Protein AF-0000000084433480 (afdb_homodimer)

Nearest PDB structures (foldseek):
  8oox-assembly1_B  TM=9.720E-01  e=2.568E-57  Methermicoccus shengliensis DSM 18856
  8ooz-assembly1_B  TM=9.703E-01  e=1.582E-57  Methermicoccus shengliensis DSM 18856
  7tdp-assembly1_C  TM=9.648E-01  e=6.073E-57  Paenibacillus polymyxa
  8ooz-assembly1_K  TM=9.660E-01  e=8.851E-57  Methermicoccus shengliensis DSM 18856
  8ooz-assembly1_C  TM=9.699E-01  e=1.600E-56  Methermicoccus shengliensis DSM 18856

Organism: NCBI:txid230361

Foldseek 3Di:
DPPVVVLLVVQLVVCVVQVAFWEWEWAAALLQAIDIDIDGDPHSNVVVVCQVPFDWFFQCVGALQDDPVQTIKGWHFDSVAWFWQPLDDRRNTYIYTYTFIGGPVGHGRLRGLLVLLVVLQVVCVVVQKFKKKWKKWKKFKWDADPVRDIDGPAQDAWQDDPPRPVCVVLVVQLVVSLVNRVFAWDDKTAYGGGRMIIITTDMDGLSVVLVSLNVSVVSSQSSSVVVVIGMDLQQDPDAPAAGIFIKMWMFMDGPRWTQQAAPVDPLRGHLLVQLLLLLCLVLVLQLLCQQQPAQRLLSNLDFDHQAAWWSFEAAQESNHQKYFDSDHTPRTTIIGTSGGSSGNSSLSSLLSSQSSVVSNVVVRGRPDHDPDHCSPDDPVVCVVVVIDTHDNGSVSRLVSNVVDVSSDPSSPDSSNVSSSVVSVVNVVVPVVDDDVVNCVVPVVD/DPPLVVLLVVQLVVCVVQVAFWEWEWAAALQQAIDIDIDGDPHSNVVVVCQVPFDWFFQCVGALQDDPVQTIKGWHFDSVQWFWQPLDDRRNTYIYTYTFIGGPVGHGRLRGLLVLLVVLQVVCVVVQKFKKKWKKWKKFKWDADPVRDIDGPFQDAWQDDPPRPVCVVLVVQLVVSLVSRVFAWDDKTAYGGGRMIIITTDMDGLSVVLVSLNVSVVSSQSSSVVVVIGMDLQQDPDAPAAGIFIKMWMFMDGPRWTQQAAPPDPLRGHLLVQLLLLLCLVLVLQLLCQQQPAQSLLSNLDFDHQAAWWSFEAAQESNHQKYFDSDHTPRTTIIGTSGGSSGNSSLSSLLSSQSSVVSNVVVRGRPDHDPDHCSPDDPVVCVVVVIDTHDNGSVSRLVSNVVDVSSDPSSPDSSNVSSSVVSVVNVVVPVVDDDVVNCVVPVVD

Solvent-accessible surface area (backbone atoms only — not comparable to full-atom values): 44640 Å² total; per-residue (Å²): 127,56,72,65,52,52,52,49,50,52,50,32,49,51,34,54,74,53,45,44,37,35,40,30,45,28,40,59,32,66,55,41,49,80,42,73,48,77,43,76,49,91,48,55,71,51,54,57,54,42,47,73,68,29,43,80,45,65,29,48,78,35,61,60,44,29,54,77,89,60,22,68,29,26,40,30,44,37,80,90,46,63,44,65,52,77,91,49,68,75,82,64,19,43,31,34,25,44,36,48,45,21,35,83,88,70,40,79,31,72,39,29,37,65,50,32,24,50,51,47,50,50,58,38,39,75,75,49,37,44,55,34,31,32,57,41,47,22,30,34,37,29,38,65,47,97,87,64,48,77,40,55,64,32,80,24,40,60,71,48,56,79,76,53,28,67,51,56,65,55,50,49,52,38,51,53,56,38,41,72,65,68,47,54,71,72,49,73,48,48,30,72,25,52,23,25,33,36,59,34,45,65,61,39,51,42,68,64,35,30,54,43,51,48,49,46,53,52,49,44,34,52,52,34,38,76,72,75,36,42,46,23,24,36,21,33,85,50,65,97,52,50,45,27,35,18,33,35,31,35,40,45,27,43,91,90,33,41,52,35,35,25,86,87,39,96,84,30,52,20,70,55,36,42,10,23,49,14,14,42,56,70,42,38,42,29,46,36,35,44,24,31,56,41,71,47,33,29,41,27,39,35,86,93,45,80,34,30,41,33,58,43,35,14,62,85,18,74,44,25,25,28,28,33,58,86,50,62,56,85,59,29,39,42,30,39,42,62,22,23,48,59,25,17,47,32,51,33,52,20,33,52,51,48,31,18,49,48,6,44,76,66,59,30,74,59,73,76,70,45,72,63,68,54,83,78,48,51,72,67,54,37,50,75,71,70,44,49,66,47,54,68,37,48,67,53,7,49,55,36,30,73,73,31,64,69,56,38,57,42,42,28,72,59,34,36,53,38,51,52,53,50,50,52,51,51,47,53,63,54,62,49,54,64,53,68,70,52,49,73,69,33,46,83,68,127,55,73,64,54,52,51,48,51,52,50,32,49,50,33,55,74,53,46,46,37,35,40,29,46,29,40,60,32,65,55,41,50,80,43,74,48,78,41,76,49,91,50,54,70,50,54,55,53,42,48,73,69,30,44,79,44,64,29,50,78,35,61,62,44,30,55,76,88,60,22,68,28,25,39,32,45,37,80,91,48,61,44,62,52,76,92,49,68,76,81,63,20,44,30,36,24,45,37,47,46,21,34,80,89,70,40,77,31,71,40,28,39,64,51,30,23,52,51,48,49,50,58,38,42,75,74,47,39,44,54,33,30,34,56,41,47,22,31,33,38,30,37,67,50,98,87,65,48,76,40,56,63,33,80,26,39,59,70,48,56,78,77,54,28,67,51,56,65,54,49,48,51,39,51,52,56,39,41,71,66,67,50,54,71,74,47,73,48,46,31,70,25,53,22,25,33,35,58,32,44,64,61,38,51,42,66,63,35,29,55,44,52,50,49,47,52,52,48,44,33,52,52,34,40,76,72,74,37,41,44,24,24,34,23,33,84,51,67,94,53,49,46,26,34,19,33,33,30,34,39,46,26,43,91,90,33,42,52,33,35,25,85,86,39,96,84,31,53,20,70,55,37,42,10,22,48,14,14,42,54,72,43,38,42,28,45,35,34,46,23,30,56,40,71,46,33,28,43,26,38,36,87,91,44,80,35,30,41,33,57,43,37,14,63,84,18,76,45,26,25,29,29,33,59,86,50,61,56,83,60,29,39,43,29,39,43,62,23,24,48,58,24,17,49,31,52,33,53,21,35,52,50,48,31,18,47,48,6,45,76,65,60,29,74,59,72,76,70,44,72,65,68,53,84,78,47,51,72,68,54,37,48,72,71,69,44,49,66,49,55,69,36,48,67,52,7,49,55,36,30,74,73,31,65,67,55,39,58,42,43,27,72,60,32,35,52,38,51,51,52,50,49,52,50,51,48,54,63,56,61,50,55,64,52,68,69,53,48,74,70,33,47,83,70

Radius of gyration: 32.92 Å; Cα contacts (8 Å, |Δi|>4): 1912; chains: 2; bounding box: 62×101×75 Å

Secondary structure (DSSP, 8-state):
--HHHHHHHHHHHHHHHTT--EEEEEEE-TTS-EEEEEEE-SSTTHHHHHHHH-EEEEGGGSTTT--GGG-EEEEEE-GGG-EE-TTS-SSS-EEEEEEEEEETTSPBPTT-HHHHHHHHHHHHHHTTEEEEEEEEEEEEEEEE-TTS-EEES----TTPPTTT-TTHHHHHHHHHHHHHTT--EEEEEE-SSTTEEEEEE--EEHHHHHHHHHHHHHHHHHHHHHTT-EEE--S-SSTTS----EEEEEEEEETTEETTB-TTSTT-B-HHHHHHHHHHHHTHHHHHHHHS-STTHHHHSSTTTT---EEEEESS-TTEEEE--S--GGG--EEE----TTS-HHHHHHHHHHHHHHHHHTT----S---S-GGGS-HHHHHHTTPPBPPSSHHHHHHHHHT-HHHHHHH-HHHHHHHHHHHHHHHHHHHT---HHHHHHHTT-/--HHHHHHHHHHHHHHHTT--EEEEEEE-TTS-EEEEEEE-SSTTHHHHHHHH-EEEEGGGSTTT--GGG-EEEEEE-GGG-EE-TTS-SSS-EEEEEEEEEETTSPBPTT-HHHHHHHHHHHHHHTTEEEEEEEEEEEEEEEE-TTS-EEES----TTPPTTT-TTHHHHHHHHHHHHHTT--EEEEEE-SSTTEEEEEE--EEHHHHHHHHHHHHHHHHHHHHHTT-EEE--S-SSTTS----EEEEEEEEETTEETTB-TTSTT-B-HHHHHHHHHHHHTHHHHHHHHS-STTHHHHSSTTTT---EEEEESS-TTEEEE--S--GGG--EEE----TTS-HHHHHHHHHHHHHHHHHTT----S---S-GGGS-HHHHHHTTPPBPPSSHHHHHHHHHT-HHHHHHH-HHHHHHHHHHHHHHHHHHHT---HHHHHHHTT-

InterPro domains:
  IPR004809 Glutamine synthetase type I [TIGR00653] (10-443)
  IPR008146 Glutamine synthetase, catalytic domain [PF00120] (111-442)
  IPR008146 Glutamine synthetase, catalytic domain [PS51987] (113-445)
  IPR008146 Glutamine synthetase, catalytic domain [SM01230] (110-356)
  IPR008147 Glutamine synthetase, N-terminal domain [PF03951] (19-103)
  IPR008147 Glutamine synthetase, N-terminal domain [PS51986] (18-106)
  IPR014746 Glutamine synthetase/guanido kinase, catalytic domain [SSF55931] (110-444)
  IPR027303 Glutamine synthetase, glycine-rich site [PS00181] (236-251)
  IPR036651 Glutamine synthetase, N-terminal domain superfamily [G3DSA:3.10.20.70] (6-112)
  IPR036651 Glutamine synthetase, N-terminal domain superfamily [SSF54368] (9-109)

pLDDT: mean 90.29, std 10.06, range [45.28, 98.94]

Structure (mmCIF, N/CA/C/O backbone):
data_AF-0000000084433480-model_v1
#
loop_
_entity.id
_entity.type
_entity.pdbx_description
1 polymer 'Glutamate--ammonia ligase'
#
loop_
_atom_site.group_PDB
_atom_site.id
_atom_site.type_symbol
_atom_site.label_atom_id
_atom_site.label_alt_id
_atom_site.label_comp_id
_atom_site.label_asym_id
_atom_site.label_entity_id
_atom_site.label_seq_id
_atom_site.pdbx_PDB_ins_code
_atom_site.Cartn_x
_atom_site.Cartn_y
_atom_site.Cartn_z
_atom_site.occupancy
_atom_site.B_iso_or_equiv
_atom_site.auth_seq_id
_atom_site.auth_comp_id
_atom_site.auth_asym_id
_atom_site.auth_atom_id
_atom_site.pdbx_PDB_model_num
ATOM 1 N N . MET A 1 1 ? -10.078 48.562 33.094 1 64.81 1 MET A N 1
ATOM 2 C CA . MET A 1 1 ? -10.656 47.656 32.094 1 64.81 1 MET A CA 1
ATOM 3 C C . MET A 1 1 ? -9.672 46.562 31.703 1 64.81 1 MET A C 1
ATOM 5 O O . MET A 1 1 ? -8.516 46.844 31.406 1 64.81 1 MET A O 1
ATOM 9 N N . SER A 1 2 ? -10.133 45.344 31.875 1 76.94 2 SER A N 1
ATOM 10 C CA . SER A 1 2 ? -9.266 44.219 31.547 1 76.94 2 SER A CA 1
ATOM 11 C C . SER A 1 2 ? -8.891 44.219 30.078 1 76.94 2 SER A C 1
ATOM 13 O O . SER A 1 2 ? -9.57 44.844 29.25 1 76.94 2 SER A O 1
ATOM 15 N N . GLU A 1 3 ? -7.715 43.844 29.688 1 76.69 3 GLU A N 1
ATOM 16 C CA . GLU A 1 3 ? -7.273 43.719 28.312 1 76.69 3 GLU A CA 1
ATOM 17 C C . GLU A 1 3 ? -8.352 43.062 27.438 1 76.69 3 GLU A C 1
ATOM 19 O O . GLU A 1 3 ? -8.562 43.469 26.297 1 76.69 3 GLU A O 1
ATOM 24 N N . LYS A 1 4 ? -9 42.156 28.062 1 80.75 4 LYS A N 1
ATOM 25 C CA . LYS A 1 4 ? -10.086 41.5 27.344 1 80.75 4 LYS A CA 1
ATOM 26 C C . LYS A 1 4 ? -11.211 42.5 27.031 1 80.75 4 LYS A C 1
ATOM 28 O O . LYS A 1 4 ? -11.75 42.5 25.922 1 80.75 4 LYS A O 1
ATOM 33 N N . ASP A 1 5 ? -11.555 43.219 27.938 1 83.12 5 ASP A N 1
ATOM 34 C CA . ASP A 1 5 ? -12.648 44.188 27.766 1 83.12 5 ASP A CA 1
ATOM 35 C C . ASP A 1 5 ? -12.312 45.219 26.703 1 83.12 5 ASP A C 1
ATOM 37 O O . ASP A 1 5 ? -13.172 45.625 25.906 1 83.12 5 ASP A O 1
ATOM 41 N N . SER A 1 6 ? -11.117 45.625 26.812 1 86.19 6 SER A N 1
ATOM 42 C CA . SER A 1 6 ? -10.672 46.625 25.828 1 86.19 6 SER A CA 1
ATOM 43 C C . SER A 1 6 ? -10.734 46.031 24.406 1 86.19 6 SER A C 1
ATOM 45 O O . SER A 1 6 ? -11.172 46.719 23.484 1 86.19 6 SER A O 1
ATOM 47 N N . LYS A 1 7 ? -10.258 44.812 24.281 1 91.62 7 LYS A N 1
ATOM 48 C CA . LYS A 1 7 ? -10.305 44.188 22.969 1 91.62 7 LYS A CA 1
ATOM 49 C C . LYS A 1 7 ? -11.742 43.969 22.5 1 91.62 7 LYS A C 1
ATOM 51 O O . LYS A 1 7 ? -12.047 44.156 21.328 1 91.62 7 LYS A O 1
ATOM 56 N N . LEU A 1 8 ? -12.523 43.625 23.406 1 91.69 8 LEU A N 1
ATOM 57 C CA . LEU A 1 8 ? -13.938 43.438 23.078 1 91.69 8 LEU A CA 1
ATOM 58 C C . LEU A 1 8 ? -14.562 44.75 22.609 1 91.69 8 LEU A C 1
ATOM 60 O O . LEU A 1 8 ? -15.367 44.75 21.672 1 91.69 8 LEU A O 1
ATOM 64 N N . ASP A 1 9 ? -14.242 45.781 23.219 1 91.44 9 ASP A N 1
ATOM 65 C CA . ASP A 1 9 ? -14.742 47.094 22.828 1 91.44 9 ASP A CA 1
ATOM 66 C C . ASP A 1 9 ? -14.312 47.438 21.406 1 91.44 9 ASP A C 1
ATOM 68 O O . ASP A 1 9 ? -15.094 48 20.641 1 91.44 9 ASP A O 1
ATOM 72 N N . GLN A 1 10 ? -13.102 47.188 21.203 1 91.75 10 GLN A N 1
ATOM 73 C CA . GLN A 1 10 ? -12.586 47.438 19.859 1 91.75 10 GLN A CA 1
ATOM 74 C C . GLN A 1 10 ? -13.336 46.594 18.828 1 91.75 10 GLN A C 1
ATOM 76 O O . GLN A 1 10 ? -13.602 47.062 17.719 1 91.75 10 GLN A O 1
ATOM 81 N N . ILE A 1 11 ? -13.57 45.344 19.141 1 92.88 11 ILE A N 1
ATOM 82 C CA . ILE A 1 11 ? -14.281 44.438 18.25 1 92.88 11 ILE A CA 1
ATOM 83 C C . ILE A 1 11 ? -15.688 44.969 17.984 1 92.88 11 ILE A C 1
ATOM 85 O O . ILE A 1 11 ? -16.141 45 16.844 1 92.88 11 ILE A O 1
ATOM 89 N N . ILE A 1 12 ? -16.312 45.438 19 1 92.5 12 ILE A N 1
ATOM 90 C CA . ILE A 1 12 ? -17.672 45.969 18.875 1 92.5 12 ILE A CA 1
ATOM 91 C C . ILE A 1 12 ? -17.656 47.188 17.969 1 92.5 12 ILE A C 1
ATOM 93 O O . ILE A 1 12 ? -18.531 47.344 17.109 1 92.5 12 ILE A O 1
ATOM 97 N N . LYS A 1 13 ? -16.719 48 18.125 1 92.12 13 LYS A N 1
ATOM 98 C CA . LYS A 1 13 ? -16.594 49.188 17.281 1 92.12 13 LYS A CA 1
ATOM 99 C C . LYS A 1 13 ? -16.406 48.781 15.82 1 92.12 13 LYS A C 1
ATOM 101 O O . LYS A 1 13 ? -17 49.406 14.93 1 92.12 13 LYS A O 1
ATOM 106 N N . THR A 1 14 ? -15.539 47.875 15.641 1 89.5 14 THR A N 1
ATOM 107 C CA . THR A 1 14 ? -15.297 47.406 14.281 1 89.5 14 THR A CA 1
ATOM 108 C C . THR A 1 14 ? -16.578 46.844 13.656 1 89.5 14 THR A C 1
ATOM 110 O O . THR A 1 14 ? -16.844 47.094 12.477 1 89.5 14 THR A O 1
ATOM 113 N N . ILE A 1 15 ? -17.312 46.094 14.414 1 89.69 15 ILE A N 1
ATOM 114 C CA . ILE A 1 15 ? -18.562 45.531 13.945 1 89.69 15 ILE A CA 1
ATOM 115 C C . ILE A 1 15 ? -19.531 46.625 13.555 1 89.69 15 ILE A C 1
ATOM 117 O O . ILE A 1 15 ? -20.188 46.562 12.523 1 89.69 15 ILE A O 1
ATOM 121 N N . GLU A 1 16 ? -19.531 47.656 14.312 1 88.88 16 GLU A N 1
ATOM 122 C CA . GLU A 1 16 ? -20.422 48.781 14.055 1 88.88 16 GLU A CA 1
ATOM 123 C C . GLU A 1 16 ? -19.984 49.562 12.812 1 88.88 16 GLU A C 1
ATOM 125 O O . GLU A 1 16 ? -20.797 49.875 11.961 1 88.88 16 GLU A O 1
ATOM 130 N N . GLU A 1 17 ? -18.797 49.781 12.781 1 86.62 17 GLU A N 1
ATOM 131 C CA . GLU A 1 17 ? -18.234 50.594 11.695 1 86.62 17 GLU A CA 1
ATOM 132 C C . GLU A 1 17 ? -18.406 49.875 10.352 1 86.62 17 GLU A C 1
ATOM 134 O O . GLU A 1 17 ? -18.594 50.531 9.32 1 86.62 17 GLU A O 1
ATOM 139 N N . ASN A 1 18 ? -18.359 48.594 10.336 1 84.44 18 ASN A N 1
ATOM 140 C CA . ASN A 1 18 ? -18.422 47.875 9.086 1 84.44 18 ASN A CA 1
ATOM 141 C C . ASN A 1 18 ? -19.812 47.281 8.852 1 84.44 18 ASN A C 1
ATOM 143 O O . ASN A 1 18 ? -20.031 46.562 7.883 1 84.44 18 ASN A O 1
ATOM 147 N N . ASP A 1 19 ? -20.688 47.562 9.719 1 83.94 19 ASP A N 1
ATOM 148 C CA . ASP A 1 19 ? -22.078 47.094 9.609 1 83.94 19 ASP A CA 1
ATOM 149 C C . ASP A 1 19 ? -22.141 45.594 9.43 1 83.94 19 ASP A C 1
ATOM 151 O O . ASP A 1 19 ? -22.75 45.094 8.477 1 83.94 19 ASP A O 1
ATOM 155 N N . ILE A 1 20 ? -21.438 44.906 10.305 1 86.44 20 ILE A N 1
ATOM 156 C CA . ILE A 1 20 ? -21.375 43.469 10.227 1 86.44 20 ILE A CA 1
ATOM 157 C C . ILE A 1 20 ? -22.703 42.875 10.695 1 86.44 20 ILE A C 1
ATOM 159 O O . ILE A 1 20 ? -23.188 43.188 11.789 1 86.44 20 ILE A O 1
ATOM 163 N N . LYS A 1 21 ? -23.234 42 9.938 1 83.56 21 LYS A N 1
ATOM 164 C CA . LYS A 1 21 ? -24.516 41.406 10.266 1 83.56 21 LYS A CA 1
ATOM 165 C C . LYS A 1 21 ? -24.344 39.938 10.734 1 83.56 21 LYS A C 1
ATOM 167 O O . LYS A 1 21 ? -25.172 39.438 11.492 1 83.56 21 LYS A O 1
ATOM 172 N N . PHE A 1 22 ? -23.312 39.344 10.242 1 85.62 22 PHE A N 1
ATOM 173 C CA . PHE A 1 22 ? -23.125 37.938 10.555 1 85.62 22 PHE A CA 1
ATOM 174 C C . PHE A 1 22 ? -21.75 37.688 11.18 1 85.62 22 PHE A C 1
ATOM 176 O O . PHE A 1 22 ? -20.75 38.25 10.711 1 85.62 22 PHE A O 1
ATOM 183 N N . LEU A 1 23 ? -21.797 36.906 12.219 1 88.06 23 LEU A N 1
ATOM 184 C CA . LEU A 1 23 ? -20.562 36.469 12.867 1 88.06 23 LEU A CA 1
ATOM 185 C C . LEU A 1 23 ? -20.344 34.969 12.672 1 88.06 23 LEU A C 1
ATOM 187 O O . LEU A 1 23 ? -21.188 34.188 13.078 1 88.06 23 LEU A O 1
ATOM 191 N N . LYS A 1 24 ? -19.281 34.688 12 1 88.94 24 LYS A N 1
ATOM 192 C CA . LYS A 1 24 ? -18.969 33.281 11.766 1 88.94 24 LYS A CA 1
ATOM 193 C C . LYS A 1 24 ? -18.094 32.719 12.883 1 88.94 24 LYS A C 1
ATOM 195 O O . LYS A 1 24 ? -17.047 33.312 13.211 1 88.94 24 LYS A O 1
ATOM 200 N N . LEU A 1 25 ? -18.531 31.672 13.492 1 91.19 25 LEU A N 1
ATOM 201 C CA . LEU A 1 25 ? -17.734 30.906 14.438 1 91.19 25 LEU A CA 1
ATOM 202 C C . LEU A 1 25 ? -17.109 29.688 13.758 1 91.19 25 LEU A C 1
ATOM 204 O O . LEU A 1 25 ? -17.828 28.75 13.375 1 91.19 25 LEU A O 1
ATOM 208 N N . GLU A 1 26 ? -15.812 29.75 13.672 1 92.81 26 GLU A N 1
ATOM 209 C CA . GLU A 1 26 ? -15.133 28.734 12.875 1 92.81 26 GLU A CA 1
ATOM 210 C C . GLU A 1 26 ? -14.461 27.703 13.758 1 92.81 26 GLU A C 1
ATOM 212 O O . GLU A 1 26 ? -13.859 28.031 14.781 1 92.81 26 GLU A O 1
ATOM 217 N N . LEU A 1 27 ? -14.656 26.484 13.406 1 90.25 27 LEU A N 1
ATOM 218 C CA . LEU A 1 27 ? -14.039 25.297 14.008 1 90.25 27 LEU A CA 1
ATOM 219 C C . LEU A 1 27 ? -13.266 24.5 12.969 1 90.25 27 LEU A C 1
ATOM 221 O O . LEU A 1 27 ? -13.352 24.781 11.773 1 90.25 27 LEU A O 1
ATOM 225 N N . ARG A 1 28 ? -12.477 23.594 13.523 1 90.62 28 ARG A N 1
ATOM 226 C CA . ARG A 1 28 ? -11.75 22.719 12.602 1 90.62 28 ARG A CA 1
ATOM 227 C C . ARG A 1 28 ? -12.023 21.25 12.906 1 90.62 28 ARG A C 1
ATOM 229 O O . ARG A 1 28 ? -12.133 20.859 14.07 1 90.62 28 ARG A O 1
ATOM 236 N N . ASP A 1 29 ? -12.133 20.5 11.883 1 90.69 29 ASP A N 1
ATOM 237 C CA . ASP A 1 29 ? -12.25 19.062 12.102 1 90.69 29 ASP A CA 1
ATOM 238 C C . ASP A 1 29 ? -10.875 18.422 12.25 1 90.69 29 ASP A C 1
ATOM 240 O O . ASP A 1 29 ? -9.867 19.109 12.344 1 90.69 29 ASP A O 1
ATOM 244 N N . ILE A 1 30 ? -10.828 17.172 12.312 1 93.69 30 I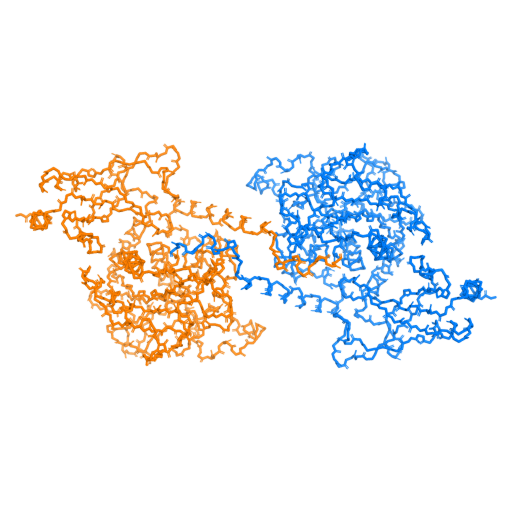LE A N 1
ATOM 245 C CA . ILE A 1 30 ? -9.609 16.453 12.656 1 93.69 30 ILE A CA 1
ATOM 246 C C . ILE A 1 30 ? -8.602 16.562 11.508 1 93.69 30 ILE A C 1
ATOM 248 O O . ILE A 1 30 ? -7.402 16.359 11.711 1 93.69 30 ILE A O 1
ATOM 252 N N . HIS A 1 31 ? -9.031 16.906 10.312 1 92.88 31 HIS A N 1
ATOM 253 C CA . HIS A 1 31 ? -8.156 17.062 9.148 1 92.88 31 HIS A CA 1
ATOM 254 C C . HIS A 1 31 ? -7.75 18.516 8.961 1 92.88 31 HIS A C 1
ATOM 256 O O . HIS A 1 31 ? -6.992 18.844 8.047 1 92.88 31 HIS A O 1
ATOM 262 N N . GLY A 1 32 ? -8.234 19.391 9.789 1 91.88 32 GLY A N 1
ATOM 263 C CA . GLY A 1 32 ? -7.902 20.797 9.68 1 91.88 32 GLY A CA 1
ATOM 264 C C . GLY A 1 32 ? -8.797 21.547 8.719 1 91.88 32 GLY A C 1
ATOM 265 O O . GLY A 1 32 ? -8.492 22.688 8.336 1 91.88 32 GLY A O 1
ATOM 266 N N . LEU A 1 33 ? -9.828 20.938 8.312 1 89.94 33 LEU A N 1
ATOM 267 C CA . LEU A 1 33 ? -10.773 21.609 7.426 1 89.94 33 LEU A CA 1
ATOM 268 C C . LEU A 1 33 ? -11.719 22.516 8.219 1 89.94 33 LEU A C 1
ATOM 270 O O . LEU A 1 33 ? -12.242 22.109 9.266 1 89.94 33 LEU A O 1
ATOM 274 N N . PRO A 1 34 ? -11.914 23.672 7.777 1 89.56 34 PRO A N 1
ATOM 275 C CA . PRO A 1 34 ? -12.758 24.609 8.516 1 89.56 34 PRO A CA 1
ATOM 276 C C . PRO A 1 34 ? -14.242 24.266 8.438 1 89.56 34 PRO A C 1
ATOM 278 O O . PRO A 1 34 ? -14.727 23.812 7.395 1 89.56 34 PRO A O 1
ATOM 281 N N . LYS A 1 35 ? -14.828 24.328 9.547 1 86.88 35 LYS A N 1
ATOM 282 C CA . LYS A 1 35 ? -16.281 24.297 9.719 1 86.88 35 LYS A CA 1
ATOM 283 C C . LYS A 1 35 ? -16.797 25.578 10.367 1 86.88 35 LYS A C 1
ATOM 285 O O . LYS A 1 35 ? -16.078 26.219 11.148 1 86.88 35 LYS A O 1
ATOM 290 N N . SER A 1 36 ? -17.938 26.016 9.977 1 86.12 36 SER A N 1
ATOM 291 C CA . SER A 1 36 ? -18.359 27.297 10.547 1 86.12 36 SER A CA 1
ATOM 292 C C . SER A 1 36 ? -19.859 27.312 10.805 1 86.12 36 SER A C 1
ATOM 294 O O . SER A 1 36 ? -20.625 26.578 10.164 1 86.12 36 SER A O 1
ATOM 296 N N . MET A 1 37 ? -20.25 28.047 11.836 1 80.94 37 MET A N 1
ATOM 297 C CA . MET A 1 37 ? -21.625 28.453 12.156 1 80.94 37 MET A CA 1
ATOM 298 C C . MET A 1 37 ? -21.781 29.969 12.102 1 80.94 37 MET A C 1
ATOM 300 O O . MET A 1 37 ? -20.938 30.703 12.617 1 80.94 37 MET A O 1
ATOM 304 N N . ALA A 1 38 ? -22.797 30.359 11.391 1 83.62 38 ALA A N 1
ATOM 305 C CA . ALA A 1 38 ? -23.047 31.797 11.289 1 83.62 38 ALA A CA 1
ATOM 306 C C . ALA A 1 38 ? -24.109 32.25 12.289 1 83.62 38 ALA A C 1
ATOM 308 O O . ALA A 1 38 ? -25.188 31.656 12.352 1 83.62 38 ALA A O 1
ATOM 309 N N . VAL A 1 39 ? -23.781 33.219 13.031 1 85.94 39 VAL A N 1
ATOM 310 C CA . VAL A 1 39 ? -24.703 33.781 14 1 85.94 39 VAL A CA 1
ATOM 311 C C . VAL A 1 39 ? -25.078 35.219 13.57 1 85.94 39 VAL A C 1
ATOM 313 O O . VAL A 1 39 ? -24.219 36.062 13.422 1 85.94 39 VAL A O 1
ATOM 316 N N . PRO A 1 40 ? -26.375 35.438 13.406 1 87.56 40 PRO A N 1
ATOM 317 C CA . PRO A 1 40 ? -26.797 36.812 13.102 1 87.56 40 PRO A CA 1
ATOM 318 C C . PRO A 1 40 ? -26.719 37.75 14.305 1 87.56 40 PRO A C 1
ATOM 320 O O . PRO A 1 40 ? -27.109 37.375 15.414 1 87.56 40 PRO A O 1
ATOM 323 N N . LEU A 1 41 ? -26.188 38.844 14.086 1 88 41 LEU A N 1
ATOM 324 C CA . LEU A 1 41 ? -26.109 39.844 15.141 1 88 41 LEU A CA 1
ATOM 325 C C . LEU A 1 41 ? -27.297 40.781 15.086 1 88 41 LEU A C 1
ATOM 327 O O . LEU A 1 41 ? -27.609 41.312 14.016 1 88 41 LEU A O 1
ATOM 331 N N . LYS A 1 42 ? -28.062 40.844 16.156 1 87 42 LYS A N 1
ATOM 332 C CA . LYS A 1 42 ? -29.125 41.875 16.219 1 87 42 LYS A CA 1
ATOM 333 C C . LYS A 1 42 ? -28.531 43.25 16.5 1 87 42 LYS A C 1
ATOM 335 O O . LYS A 1 42 ? -29 44.25 15.953 1 87 42 LYS A O 1
ATOM 340 N N . LYS A 1 43 ? -27.672 43.312 17.375 1 89.69 43 LYS A N 1
ATOM 341 C CA . LYS A 1 43 ? -26.891 44.5 17.688 1 89.69 43 LYS A CA 1
ATOM 342 C C . LYS A 1 43 ? -25.422 44.156 17.891 1 89.69 43 LYS A C 1
ATOM 344 O O . LYS A 1 43 ? -25.078 43 18.172 1 89.69 43 LYS A O 1
ATOM 349 N N . ALA A 1 44 ? -24.531 45.094 17.781 1 87.5 44 ALA A N 1
ATOM 350 C CA . ALA A 1 44 ? -23.078 44.875 17.859 1 87.5 44 ALA A CA 1
ATOM 351 C C . ALA A 1 44 ? -22.688 44.312 19.219 1 87.5 44 ALA A C 1
ATOM 353 O O . ALA A 1 44 ? -21.781 43.469 19.312 1 87.5 44 ALA A O 1
ATOM 354 N N . ASP A 1 45 ? -23.375 44.688 20.219 1 89.12 45 ASP A N 1
ATOM 355 C CA . ASP A 1 45 ? -23.031 44.312 21.594 1 89.12 45 ASP A CA 1
ATOM 356 C C . ASP A 1 45 ? -23.312 42.844 21.844 1 89.12 45 ASP A C 1
ATOM 358 O O . ASP A 1 45 ? -22.844 42.25 22.812 1 89.12 45 ASP A O 1
ATOM 362 N N . ASP A 1 46 ? -23.984 42.219 20.969 1 89.25 46 ASP A N 1
ATOM 363 C CA . ASP A 1 46 ? -24.312 40.812 21.109 1 89.25 46 ASP A CA 1
ATOM 364 C C . ASP A 1 46 ? -23.031 39.969 21.094 1 89.25 46 ASP A C 1
ATOM 366 O O . ASP A 1 46 ? -23.031 38.844 21.594 1 89.25 46 ASP A O 1
ATOM 370 N N . VAL A 1 47 ? -22.031 40.531 20.469 1 90.44 47 VAL A N 1
ATOM 371 C CA . VAL A 1 47 ? -20.766 39.812 20.344 1 90.44 47 VAL A CA 1
ATOM 372 C C . VAL A 1 47 ? -20.203 39.469 21.719 1 90.44 47 VAL A C 1
ATOM 374 O O . VAL A 1 47 ? -19.578 38.438 21.906 1 90.44 47 VAL A O 1
ATOM 377 N N . GLU A 1 48 ? -20.484 40.312 22.688 1 90.81 48 GLU A N 1
ATOM 378 C CA . GLU A 1 48 ? -20 40.062 24.047 1 90.81 48 GLU A CA 1
ATOM 379 C C . GLU A 1 48 ? -20.578 38.781 24.625 1 90.81 48 GLU A C 1
ATOM 381 O O . GLU A 1 48 ? -19.844 37.969 25.203 1 90.81 48 GLU A O 1
ATOM 386 N N . ASP A 1 49 ? -21.781 38.594 24.469 1 90.12 49 ASP A N 1
ATOM 387 C CA . ASP A 1 49 ? -22.438 37.406 24.969 1 90.12 49 ASP A CA 1
ATOM 388 C C . ASP A 1 49 ? -21.922 36.156 24.234 1 90.12 49 ASP A C 1
ATOM 390 O O . ASP A 1 49 ? -21.734 35.094 24.859 1 90.12 49 ASP A O 1
ATOM 394 N N . ILE A 1 50 ? -21.781 36.312 23 1 89.25 50 ILE A N 1
ATOM 395 C CA . ILE A 1 50 ? -21.312 35.188 22.188 1 89.25 50 ILE A CA 1
ATOM 396 C C . ILE A 1 50 ? -19.906 34.781 22.641 1 89.25 50 ILE A C 1
ATOM 398 O O . ILE A 1 50 ? -19.609 33.594 22.766 1 89.25 50 ILE A O 1
ATOM 402 N N . VAL A 1 51 ? -19.078 35.719 22.875 1 90.94 51 VAL A N 1
ATOM 403 C CA . VAL A 1 51 ? -17.703 35.469 23.297 1 90.94 51 VAL A CA 1
ATOM 404 C C . VAL A 1 51 ? -17.703 34.875 24.703 1 90.94 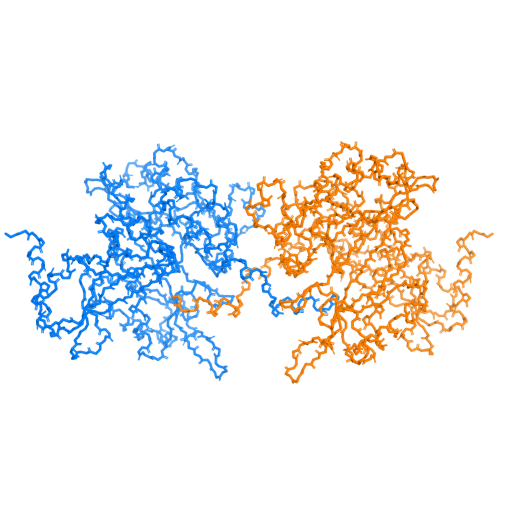51 VAL A C 1
ATOM 406 O O . VAL A 1 51 ? -16.906 33.969 25 1 90.94 51 VAL A O 1
ATOM 409 N N . ASN A 1 52 ? -18.531 35.312 25.547 1 89.69 52 ASN A N 1
ATOM 410 C CA . ASN A 1 52 ? -18.547 34.875 26.922 1 89.69 52 ASN A CA 1
ATOM 411 C C . ASN A 1 52 ? -19.234 33.5 27.078 1 89.69 52 ASN A C 1
ATOM 413 O O . ASN A 1 52 ? -18.766 32.656 27.828 1 89.69 52 ASN A O 1
ATOM 417 N N . ASP A 1 53 ? -20.266 33.312 26.359 1 88.38 53 ASP A N 1
ATOM 418 C CA . ASP A 1 53 ? -21.094 32.125 26.578 1 88.38 53 ASP A CA 1
ATOM 419 C C . ASP A 1 53 ? -20.734 31.016 25.594 1 88.38 53 ASP A C 1
ATOM 421 O O . ASP A 1 53 ? -20.922 29.844 25.906 1 88.38 53 ASP A O 1
ATOM 425 N N . GLY A 1 54 ? -20.234 31.406 24.484 1 89.88 54 GLY A N 1
ATOM 426 C CA . GLY A 1 54 ? -20.031 30.422 23.438 1 89.88 54 GLY A CA 1
ATOM 427 C C . GLY A 1 54 ? -21.312 29.969 22.781 1 89.88 54 GLY A C 1
ATOM 428 O O . GLY A 1 54 ? -22.375 30.578 22.969 1 89.88 54 GLY A O 1
ATOM 429 N N . LEU A 1 55 ? -21.219 29.062 21.828 1 88.5 55 LEU A N 1
ATOM 430 C CA . LEU A 1 55 ? -22.359 28.531 21.094 1 88.5 55 LEU A CA 1
ATOM 431 C C . LEU A 1 55 ? -22.375 27.016 21.156 1 88.5 55 LEU A C 1
ATOM 433 O O . LEU A 1 55 ? -21.375 26.359 20.875 1 88.5 55 LEU A O 1
ATOM 437 N N . LEU A 1 56 ? -23.5 26.5 21.578 1 85.62 56 LEU A N 1
ATOM 438 C CA . LEU A 1 56 ? -23.672 25.062 21.625 1 85.62 56 LEU A CA 1
ATOM 439 C C . LEU A 1 56 ? -23.812 24.5 20.203 1 85.62 56 LEU A C 1
ATOM 441 O O . LEU A 1 56 ? -24.453 25.109 19.359 1 85.62 56 LEU A O 1
ATOM 445 N N . PHE A 1 57 ? -23.141 23.375 19.906 1 81.88 57 PHE A N 1
ATOM 446 C CA . PHE A 1 57 ? -23.297 22.703 18.625 1 81.88 57 PHE A CA 1
ATOM 447 C C . PHE A 1 57 ? -23.172 21.188 18.781 1 81.88 57 PHE A C 1
ATOM 449 O O . PHE A 1 57 ? -22.75 20.703 19.828 1 81.88 57 PHE A O 1
ATOM 456 N N . ASP A 1 58 ? -23.609 20.5 17.797 1 77.5 58 ASP A N 1
ATOM 457 C CA . ASP A 1 58 ? -23.531 19.031 17.766 1 77.5 58 ASP A CA 1
ATOM 458 C C . ASP A 1 58 ? -22.188 18.578 17.203 1 77.5 58 ASP A C 1
ATOM 460 O O . ASP A 1 58 ? -21.969 18.625 15.984 1 77.5 58 ASP A O 1
ATOM 464 N N . GLY A 1 59 ? -21.391 18 18.016 1 75.44 59 GLY A N 1
ATOM 465 C CA . GLY A 1 59 ? -20.047 17.594 17.641 1 75.44 59 GLY A CA 1
ATOM 466 C C . GLY A 1 59 ? -20.016 16.375 16.734 1 75.44 59 GLY A C 1
ATOM 467 O O . GLY A 1 59 ? -19.031 16.141 16.031 1 75.44 59 GLY A O 1
ATOM 468 N N . SER A 1 60 ? -20.953 15.555 16.766 1 71 60 SER A N 1
ATOM 469 C CA . SER A 1 60 ? -21 14.344 15.953 1 71 60 SER A CA 1
ATOM 470 C C . SER A 1 60 ? -21.109 14.68 14.469 1 71 60 SER A C 1
ATOM 472 O O . SER A 1 60 ? -20.859 13.82 13.617 1 71 60 SER A O 1
ATOM 474 N N . SER A 1 61 ? -21.344 15.914 14.18 1 65.69 61 SER A N 1
ATOM 475 C CA . SER A 1 61 ? -21.516 16.328 12.797 1 65.69 61 SER A CA 1
ATOM 476 C C . SER A 1 61 ? -20.172 16.734 12.172 1 65.69 61 SER A C 1
ATOM 478 O O . SER A 1 61 ? -20.094 17 10.977 1 65.69 61 SER A O 1
ATOM 480 N N . ILE A 1 62 ? -19.172 16.812 13 1 70.62 62 ILE A N 1
ATOM 481 C CA . ILE A 1 62 ? -17.859 17.203 12.531 1 70.62 62 ILE A CA 1
ATOM 482 C C . ILE A 1 62 ? -16.922 15.984 12.531 1 70.62 62 ILE A C 1
ATOM 484 O O . ILE A 1 62 ? -16.781 15.305 13.555 1 70.62 62 ILE A O 1
ATOM 488 N N . ALA A 1 63 ? -16.375 15.734 11.445 1 69.88 63 ALA A N 1
ATOM 489 C CA . ALA A 1 63 ? -15.539 14.555 11.25 1 69.88 63 ALA A CA 1
ATOM 490 C C . ALA A 1 63 ? -14.461 14.453 12.328 1 69.88 63 ALA A C 1
ATOM 492 O O . ALA A 1 63 ? -13.672 15.375 12.508 1 69.88 63 ALA A O 1
ATOM 493 N N . GLY A 1 64 ? -14.508 13.391 13.055 1 76.69 64 GLY A N 1
ATOM 494 C CA . GLY A 1 64 ? -13.438 13.031 13.977 1 76.69 64 GLY A CA 1
ATOM 495 C C . GLY A 1 64 ? -13.531 13.75 15.305 1 76.69 64 GLY A C 1
ATOM 496 O O . GLY A 1 64 ? -12.594 13.703 16.109 1 76.69 64 GLY A O 1
ATOM 497 N N . LEU A 1 65 ? -14.461 14.586 15.445 1 73.62 65 LEU A N 1
ATOM 498 C CA . LEU A 1 65 ? -14.531 15.359 16.688 1 73.62 65 LEU A CA 1
ATOM 499 C C . LEU A 1 65 ? -15.188 14.547 17.797 1 73.62 65 LEU A C 1
ATOM 501 O O . LEU A 1 65 ? -14.594 14.336 18.844 1 73.62 65 LEU A O 1
ATOM 505 N N . ALA A 1 66 ? -16.422 14.172 17.562 1 73.38 66 ALA A N 1
ATOM 506 C CA . ALA A 1 66 ? -17.109 13.492 18.656 1 73.38 66 ALA A CA 1
ATOM 507 C C . ALA A 1 66 ? -17.906 12.297 18.156 1 73.38 66 ALA A C 1
ATOM 509 O O . ALA A 1 66 ? -18.297 12.258 16.984 1 73.38 66 ALA A O 1
ATOM 510 N N . SER A 1 67 ? -17.938 11.305 19.109 1 65.94 67 SER A N 1
ATOM 511 C CA . SER A 1 67 ? -18.828 10.18 18.844 1 65.94 67 SER A CA 1
ATOM 512 C C . SER A 1 67 ? -20.266 10.539 19.141 1 65.94 67 SER A C 1
ATOM 514 O O . SER A 1 67 ? -20.547 11.586 19.734 1 65.94 67 SER A O 1
ATOM 516 N N . ILE A 1 68 ? -21.125 9.859 18.688 1 54.66 68 ILE A N 1
ATOM 517 C CA . ILE A 1 68 ? -22.562 10.047 18.797 1 54.66 68 ILE A CA 1
ATOM 518 C C . ILE A 1 68 ? -22.953 10.273 20.266 1 54.66 68 ILE A C 1
ATOM 520 O O . ILE A 1 68 ? -23.812 11.102 20.562 1 54.66 68 ILE A O 1
ATOM 524 N N . ASN A 1 69 ? -22.328 9.672 21.125 1 54.16 69 ASN A N 1
ATOM 525 C CA . ASN A 1 69 ? -22.781 9.711 22.516 1 54.16 69 ASN A CA 1
ATOM 526 C C . ASN A 1 69 ? -22.344 11 23.219 1 54.16 69 ASN A C 1
ATOM 528 O O . ASN A 1 69 ? -22.828 11.328 24.297 1 54.16 69 ASN A O 1
ATOM 532 N N . ASP A 1 70 ? -21.375 11.695 22.75 1 60.03 70 ASP A N 1
ATOM 533 C CA . ASP A 1 70 ? -20.875 12.922 23.375 1 60.03 70 ASP A CA 1
ATOM 534 C C . ASP A 1 70 ? -20.984 14.102 22.422 1 60.03 70 ASP A C 1
ATOM 536 O O . ASP A 1 70 ? -19.984 14.758 22.125 1 60.03 70 ASP A O 1
ATOM 540 N N . SER A 1 71 ? -22.25 14.375 22.156 1 68.94 71 SER A N 1
ATOM 541 C CA . SER A 1 71 ? -22.438 15.141 20.922 1 68.94 71 SER A CA 1
ATOM 542 C C . SER A 1 71 ? -22.625 16.625 21.219 1 68.94 71 SER A C 1
ATOM 544 O O . SER A 1 71 ? -22.297 17.469 20.391 1 68.94 71 SER A O 1
ATOM 546 N N . ASP A 1 72 ? -22.984 16.984 22.484 1 81.69 72 ASP A N 1
ATOM 547 C CA . ASP A 1 72 ? -23.188 18.422 22.703 1 81.69 72 ASP A CA 1
ATOM 548 C C . ASP A 1 72 ? -21.906 19.094 23.172 1 81.69 72 ASP A C 1
ATOM 550 O O . ASP A 1 72 ? -21.406 18.812 24.266 1 81.69 72 ASP A O 1
ATOM 554 N N . LEU A 1 73 ? -21.328 19.969 22.359 1 89.56 73 LEU A N 1
ATOM 555 C CA . LEU A 1 73 ? -20.094 20.688 22.625 1 89.56 73 LEU A CA 1
ATOM 556 C C . LEU A 1 73 ? -20.297 22.203 22.516 1 89.56 73 LEU A C 1
ATOM 558 O O . LEU A 1 73 ? -21.344 22.656 22.031 1 89.56 73 LEU A O 1
ATOM 562 N N . LEU A 1 74 ? -19.438 22.875 23.062 1 90.94 74 LEU A N 1
ATOM 563 C CA . LEU A 1 74 ? -19.5 24.328 23.078 1 90.94 74 LEU A CA 1
ATOM 564 C C . LEU A 1 74 ? -18.359 24.922 22.266 1 90.94 74 LEU A C 1
ATOM 566 O O . LEU A 1 74 ? -17.188 24.609 22.484 1 90.94 74 LEU A O 1
ATOM 570 N N . ALA A 1 75 ? -18.734 25.797 21.312 1 92.44 75 ALA A N 1
ATOM 571 C CA . ALA A 1 75 ? -17.75 26.594 20.578 1 92.44 75 ALA A CA 1
ATOM 572 C C . ALA A 1 75 ? -17.484 27.922 21.297 1 92.44 75 ALA A C 1
ATOM 574 O O . ALA A 1 75 ? -18.391 28.75 21.453 1 92.44 75 ALA A O 1
ATOM 575 N N . LYS A 1 76 ? -16.312 28.109 21.734 1 95 76 LYS A N 1
ATOM 576 C CA . LYS A 1 76 ? -15.938 29.344 22.438 1 95 76 LYS A CA 1
ATOM 577 C C . LYS A 1 76 ? -14.984 30.188 21.594 1 95 76 LYS A C 1
ATOM 579 O O . LYS A 1 76 ? -13.836 29.797 21.359 1 95 76 LYS A O 1
ATOM 584 N N . PRO A 1 77 ? -15.422 31.375 21.188 1 95.38 77 PRO A N 1
ATOM 585 C CA . PRO A 1 77 ? -14.578 32.219 20.344 1 95.38 77 PRO A CA 1
ATOM 586 C C . PRO A 1 77 ? -13.297 32.688 21.062 1 95.38 77 PRO A C 1
ATOM 588 O O . PRO A 1 77 ? -13.336 33 22.25 1 95.38 77 PRO A O 1
ATOM 591 N N . ASP A 1 78 ? -12.234 32.562 20.391 1 95.5 78 ASP A N 1
ATOM 592 C CA . ASP A 1 78 ? -11 33.219 20.828 1 95.5 78 ASP A CA 1
ATOM 593 C C . ASP A 1 78 ? -10.945 34.656 20.375 1 95.5 78 ASP A C 1
ATOM 595 O O . ASP A 1 78 ? -10.773 34.938 19.188 1 95.5 78 ASP A O 1
ATOM 599 N N . ILE A 1 79 ? -11.008 35.5 21.25 1 93.12 79 ILE A N 1
ATOM 600 C CA . ILE A 1 79 ? -11.18 36.938 20.969 1 93.12 79 ILE A CA 1
ATOM 601 C C . ILE A 1 79 ? -9.984 37.438 20.172 1 93.12 79 ILE A C 1
ATOM 603 O O . ILE A 1 79 ? -10.086 38.438 19.469 1 93.12 79 ILE A O 1
ATOM 607 N N . ASN A 1 80 ? -8.867 36.781 20.266 1 91.81 80 ASN A N 1
ATOM 608 C CA . ASN A 1 80 ? -7.648 37.25 19.594 1 91.81 80 ASN A CA 1
ATOM 609 C C . ASN A 1 80 ? -7.664 36.875 18.109 1 91.81 80 ASN A C 1
ATOM 611 O O . ASN A 1 80 ? -6.75 37.25 17.375 1 91.81 80 ASN A O 1
ATOM 615 N N . THR A 1 81 ? -8.719 36.25 17.609 1 93.69 81 THR A N 1
ATOM 616 C CA . THR A 1 81 ? -8.719 35.75 16.25 1 93.69 81 THR A CA 1
ATOM 617 C C . THR A 1 81 ? -9.75 36.469 15.398 1 93.69 81 THR A C 1
ATOM 619 O O . THR A 1 81 ? -10 36.094 14.25 1 93.69 81 THR A O 1
ATOM 622 N N . PHE A 1 82 ? -10.344 37.5 15.898 1 92.31 82 PHE A N 1
ATOM 623 C CA . PHE A 1 82 ? -11.367 38.25 15.18 1 92.31 82 PHE A CA 1
ATOM 624 C C . PHE A 1 82 ? -10.82 38.812 13.867 1 92.31 82 PHE A C 1
ATOM 626 O O . PHE A 1 82 ? -9.703 39.344 13.828 1 92.31 82 PHE A O 1
ATOM 633 N N . SER A 1 83 ? -11.508 38.594 12.82 1 88.94 83 SER A N 1
ATOM 634 C CA . SER A 1 83 ? -11.117 39.125 11.523 1 88.94 83 SER A CA 1
ATOM 635 C C . SER A 1 83 ? -12.336 39.375 10.641 1 88.94 83 SER A C 1
ATOM 637 O O . SER A 1 83 ? -13.336 38.656 10.734 1 88.94 83 SER A O 1
ATOM 639 N N . THR A 1 84 ? -12.242 40.438 9.875 1 84.38 84 THR A N 1
ATOM 640 C CA . THR A 1 84 ? -13.258 40.688 8.844 1 84.38 84 THR A CA 1
ATOM 641 C C . THR A 1 84 ? -12.891 39.938 7.551 1 84.38 84 THR A C 1
ATOM 643 O O . THR A 1 84 ? -11.727 39.906 7.156 1 84.38 84 THR A O 1
ATOM 646 N N . ILE A 1 85 ? -13.758 39.25 6.98 1 77.69 85 ILE A N 1
ATOM 647 C CA . ILE A 1 85 ? -13.5 38.438 5.793 1 77.69 85 ILE A CA 1
ATOM 648 C C . ILE A 1 85 ? -13.695 39.281 4.539 1 77.69 85 ILE A C 1
ATOM 650 O O . ILE A 1 85 ? -14.82 39.688 4.211 1 77.69 85 ILE A O 1
ATOM 654 N N . PRO A 1 86 ? -12.633 39.562 3.838 1 67.94 86 PRO A N 1
ATOM 655 C CA . PRO A 1 86 ? -12.703 40.531 2.748 1 67.94 86 PRO A CA 1
ATOM 656 C C . PRO A 1 86 ? -13.297 39.938 1.469 1 67.94 86 PRO A C 1
ATOM 658 O O . PRO A 1 86 ? -13.664 40.688 0.557 1 67.94 86 PRO A O 1
ATOM 661 N N . TRP A 1 87 ? -13.258 38.75 1.197 1 63.31 87 TRP A N 1
ATOM 662 C CA . TRP A 1 87 ? -13.648 38.25 -0.114 1 63.31 87 TRP A CA 1
ATOM 663 C C . TRP A 1 87 ? -15.164 38.031 -0.189 1 63.31 87 TRP A C 1
ATOM 665 O O . TRP A 1 87 ? -15.68 37.562 -1.19 1 63.31 87 TRP A O 1
ATOM 675 N N . ARG A 1 88 ? -15.773 38.375 0.766 1 59.62 88 ARG A N 1
ATOM 676 C CA . ARG A 1 88 ? -17.234 38.375 0.697 1 59.62 88 ARG A CA 1
ATOM 677 C C . ARG A 1 88 ? -17.781 39.75 0.445 1 59.62 88 ARG A C 1
ATOM 679 O O . ARG A 1 88 ? -17.109 40.75 0.726 1 59.62 88 ARG A O 1
ATOM 686 N N . PRO A 1 89 ? -18.984 39.875 -0.181 1 53.47 89 PRO A N 1
ATOM 687 C CA . PRO A 1 89 ? -19.547 41.156 -0.604 1 53.47 89 PRO A CA 1
ATOM 688 C C . PRO A 1 89 ? -19.5 42.219 0.5 1 53.47 89 PRO A C 1
ATOM 690 O O . PRO A 1 89 ? -19.594 41.875 1.685 1 53.47 89 PRO A O 1
ATOM 693 N N . GLU A 1 90 ? -19.062 43.469 0.129 1 50.81 90 GLU A N 1
ATOM 694 C CA . GLU A 1 90 ? -18.828 44.688 0.884 1 50.81 90 GLU A CA 1
ATOM 695 C C . GLU A 1 90 ? -20.016 45.031 1.773 1 50.81 90 GLU A C 1
ATOM 697 O O . GLU A 1 90 ? -19.844 45.469 2.918 1 50.81 90 GLU A O 1
ATOM 702 N N . SER A 1 91 ? -21.344 45.25 1.241 1 52.16 91 SER A N 1
ATOM 703 C CA . SER A 1 91 ? -22.453 45.656 2.086 1 52.16 91 SER A CA 1
ATOM 704 C C . SER A 1 91 ? -22.953 44.531 2.967 1 52.16 91 SER A C 1
ATOM 706 O O . SER A 1 91 ? -23.188 43.406 2.48 1 52.16 91 SER A O 1
ATOM 708 N N . LYS A 1 92 ? -23.156 44.562 4.352 1 62.25 92 LYS A N 1
ATOM 709 C CA . LYS A 1 92 ? -23.578 43.562 5.328 1 62.25 92 LYS A CA 1
ATOM 710 C C . LYS A 1 92 ? -22.516 42.469 5.488 1 62.25 92 LYS A C 1
ATOM 712 O O . LYS A 1 92 ? -22.781 41.312 5.234 1 62.25 92 LYS A O 1
ATOM 717 N N . GLY A 1 93 ? -21.297 42.938 5.926 1 73.62 93 GLY A N 1
ATOM 718 C CA . GLY A 1 93 ? -20.078 42.156 5.93 1 73.62 93 GLY A CA 1
ATOM 719 C C . GLY A 1 93 ? -20.109 41.031 6.93 1 73.62 93 GLY A C 1
ATOM 720 O O . GLY A 1 93 ? -21.109 40.812 7.605 1 73.62 93 GLY A O 1
ATOM 721 N N . THR A 1 94 ? -19.25 40.062 6.73 1 81.56 94 THR A N 1
ATOM 722 C CA . THR A 1 94 ? -19.109 38.906 7.602 1 81.56 94 THR A CA 1
ATOM 723 C C . THR A 1 94 ? -17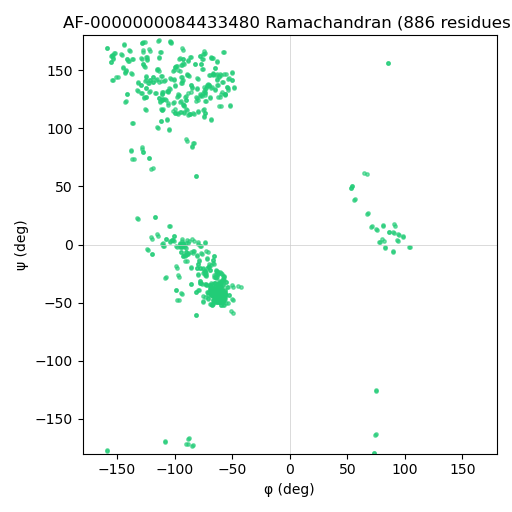.766 38.969 8.344 1 81.56 94 THR A C 1
ATOM 725 O O . THR A 1 94 ? -16.75 39.312 7.758 1 81.56 94 THR A O 1
ATOM 728 N N . SER A 1 95 ? -17.812 38.812 9.688 1 88.69 95 SER A N 1
ATOM 729 C CA . SER A 1 95 ? -16.609 38.625 10.492 1 88.69 95 SER A CA 1
ATOM 730 C C . SER A 1 95 ? -16.547 37.219 11.078 1 88.69 95 SER A C 1
ATOM 732 O O . SER A 1 95 ? -17.516 36.469 11.008 1 88.69 95 SER A O 1
ATOM 734 N N . ARG A 1 96 ? -15.367 36.969 11.531 1 91.44 96 ARG A N 1
ATOM 735 C CA . ARG A 1 96 ? -15.242 35.594 12.016 1 91.44 96 ARG A CA 1
ATOM 736 C C . ARG A 1 96 ? -14.375 35.531 13.266 1 91.44 96 ARG A C 1
ATOM 738 O O . ARG A 1 96 ? -13.555 36.406 13.5 1 91.44 96 ARG A O 1
ATOM 745 N N . PHE A 1 97 ? -14.711 34.531 14.117 1 94.12 97 PHE A N 1
ATOM 746 C CA . PHE A 1 97 ? -13.836 34.062 15.195 1 94.12 97 PHE A CA 1
ATOM 747 C C . PHE A 1 97 ? -13.406 32.625 14.961 1 94.12 97 PHE A C 1
ATOM 749 O O . PHE A 1 97 ? -14.172 31.812 14.422 1 94.12 97 PHE A O 1
ATOM 756 N N . ILE A 1 98 ? -12.188 32.344 15.289 1 95.81 98 ILE A N 1
ATOM 757 C CA . ILE A 1 98 ? -11.789 30.969 15.469 1 95.81 98 ILE A CA 1
ATOM 758 C C . ILE A 1 98 ? -12.109 30.516 16.891 1 95.81 98 ILE A C 1
ATOM 760 O O . ILE A 1 98 ? -11.875 31.266 17.844 1 95.81 98 ILE A O 1
ATOM 764 N N . CYS A 1 99 ? -12.656 29.375 17.031 1 95.5 99 CYS A N 1
ATOM 765 C CA . CYS A 1 99 ? -13.172 28.969 18.328 1 95.5 99 CYS A CA 1
ATOM 766 C C . CYS A 1 99 ? -12.383 27.781 18.875 1 95.5 99 CYS A C 1
ATOM 768 O O . CYS A 1 99 ? -11.805 27 18.109 1 95.5 99 CYS A O 1
ATOM 770 N N . ASP A 1 100 ? -12.336 27.719 20.172 1 95.94 100 ASP A N 1
ATOM 771 C CA . ASP A 1 100 ? -11.984 26.5 20.875 1 95.94 100 ASP A CA 1
ATOM 772 C C . ASP A 1 100 ? -13.227 25.688 21.234 1 95.94 100 ASP A C 1
ATOM 774 O O . ASP A 1 100 ? -14.336 26.234 21.297 1 95.94 100 ASP A O 1
ATOM 778 N N . ILE A 1 101 ? -13.008 24.422 21.406 1 93.75 101 ILE A N 1
ATOM 779 C CA . ILE A 1 101 ? -14.141 23.562 21.719 1 93.75 101 ILE A CA 1
ATOM 780 C C . ILE A 1 101 ? -14.102 23.172 23.188 1 93.75 101 ILE A C 1
ATOM 782 O O . ILE A 1 101 ? -13.055 22.75 23.703 1 93.75 101 ILE A O 1
ATOM 786 N N . TYR A 1 102 ? -15.195 23.297 23.828 1 93.44 102 TYR A N 1
ATOM 787 C CA . TYR A 1 102 ? -15.336 22.969 25.25 1 93.44 102 TYR A CA 1
ATOM 788 C C . TYR A 1 102 ? -16.5 22 25.453 1 93.44 102 TYR A C 1
ATOM 790 O O . TYR A 1 102 ? -17.406 21.922 24.641 1 93.44 102 TYR A O 1
ATOM 798 N N . THR A 1 103 ? -16.344 21.266 26.516 1 90.44 103 THR A N 1
ATOM 799 C CA . THR A 1 103 ? -17.516 20.5 26.969 1 90.44 103 THR A CA 1
ATOM 800 C C . THR A 1 103 ? -18.531 21.422 27.641 1 90.44 103 THR A C 1
ATOM 802 O O . THR A 1 103 ? -18.219 22.562 27.969 1 90.44 103 THR A O 1
ATOM 805 N N . THR A 1 104 ? -19.719 20.922 27.844 1 87.19 104 THR A N 1
ATOM 806 C CA . THR A 1 104 ? -20.797 21.734 28.406 1 87.19 104 THR A CA 1
ATOM 807 C C . THR A 1 104 ? -20.516 22.047 29.875 1 87.19 104 THR A C 1
ATOM 809 O O . THR A 1 104 ? -21.078 22.984 30.438 1 87.19 104 THR A O 1
ATOM 812 N N . ASP A 1 105 ? -19.594 21.266 30.438 1 88.88 105 ASP A N 1
ATOM 813 C CA . ASP A 1 105 ? -19.234 21.531 31.828 1 88.88 105 ASP A CA 1
ATOM 814 C C . ASP A 1 105 ? -18.078 22.547 31.906 1 88.88 105 ASP A C 1
ATOM 816 O O . ASP A 1 105 ? -17.578 22.828 33 1 88.88 105 ASP A O 1
ATOM 820 N N . GLY A 1 106 ? -17.672 23.062 30.75 1 88.44 106 GLY A N 1
ATOM 821 C CA . GLY A 1 106 ? -16.719 24.172 30.734 1 88.44 106 GLY A CA 1
ATOM 822 C C . GLY A 1 106 ? -15.273 23.719 30.656 1 88.44 106 GLY A C 1
ATOM 823 O O . GLY A 1 106 ? -14.367 24.5 30.953 1 88.44 106 GLY A O 1
ATOM 824 N N . LYS A 1 107 ? -15.047 22.547 30.312 1 92.81 107 LYS A N 1
ATOM 825 C CA . LYS A 1 107 ? -13.688 22.031 30.172 1 92.81 107 LYS A CA 1
ATOM 826 C C . LYS A 1 107 ? -13.281 21.938 28.703 1 92.81 107 LYS A C 1
ATOM 828 O O . LYS A 1 107 ? -14.125 21.703 27.844 1 92.81 107 LYS A O 1
ATOM 833 N N . PRO A 1 108 ? -11.984 22.266 28.5 1 93.38 108 PRO A N 1
ATOM 834 C CA . PRO A 1 108 ? -11.539 22.062 27.125 1 93.38 108 PRO A CA 1
ATOM 835 C C . PRO A 1 108 ? -11.82 20.641 26.609 1 93.38 108 PRO A C 1
ATOM 837 O O . PRO A 1 108 ? -11.602 19.672 27.344 1 93.38 108 PRO A O 1
ATOM 840 N N . TYR A 1 109 ? -12.328 20.531 25.438 1 93 109 TYR A N 1
ATOM 841 C CA . TYR A 1 109 ? -12.648 19.234 24.859 1 93 109 TYR A CA 1
ATOM 842 C C . TYR A 1 109 ? -11.391 18.547 24.344 1 93 109 TYR A C 1
ATOM 844 O O . TYR A 1 109 ? -10.641 19.125 23.547 1 93 109 TYR A O 1
ATOM 852 N N . ASP A 1 110 ? -11.164 17.344 24.688 1 93 110 ASP A N 1
ATOM 853 C CA . ASP A 1 110 ? -9.922 16.641 24.406 1 93 110 ASP A CA 1
ATOM 854 C C . ASP A 1 110 ? -9.867 16.203 22.938 1 93 110 ASP A C 1
ATOM 856 O O . ASP A 1 110 ? -8.805 15.82 22.438 1 93 110 ASP A O 1
ATOM 860 N N . GLY A 1 111 ? -10.938 16.344 22.219 1 92.75 111 GLY A N 1
ATOM 861 C CA . GLY A 1 111 ? -10.961 16 20.812 1 92.75 111 GLY A CA 1
ATOM 862 C C . GLY A 1 111 ? -10.688 17.188 19.906 1 92.75 111 GLY A C 1
ATOM 863 O O . GLY A 1 111 ? -10.648 17.047 18.688 1 92.75 111 GLY A O 1
ATOM 864 N N . ASP A 1 112 ? -10.484 18.375 20.484 1 94.62 112 ASP A N 1
ATOM 865 C CA . ASP A 1 112 ? -10.25 19.594 19.734 1 94.62 112 ASP A CA 1
ATOM 866 C C . ASP A 1 112 ? -8.805 19.688 19.25 1 94.62 112 ASP A C 1
ATOM 868 O O . ASP A 1 112 ? -7.883 19.828 20.047 1 94.62 112 ASP A O 1
ATOM 872 N N . PRO A 1 113 ? -8.57 19.641 17.906 1 96.69 113 PRO A N 1
ATOM 873 C CA . PRO A 1 113 ? -7.195 19.75 17.406 1 96.69 113 PRO A CA 1
ATOM 874 C C . PRO A 1 113 ? -6.484 21.016 17.875 1 96.69 113 PRO A C 1
ATOM 876 O O . PRO A 1 113 ? -5.297 20.969 18.219 1 96.69 113 PRO A O 1
ATOM 879 N N . ARG A 1 114 ? -7.16 22.094 17.844 1 97.62 114 ARG A N 1
ATOM 880 C CA . ARG A 1 114 ? -6.574 23.344 18.312 1 97.62 114 ARG A CA 1
ATOM 881 C C . ARG A 1 114 ? -6.145 23.234 19.781 1 97.62 114 ARG A C 1
ATOM 883 O O . ARG A 1 114 ? -5.102 23.75 20.172 1 97.62 114 ARG A O 1
ATOM 890 N N . GLY A 1 115 ? -7.02 22.547 20.578 1 97.12 115 GLY A N 1
ATOM 891 C CA . GLY A 1 115 ? -6.691 22.266 21.969 1 97.12 115 GLY A CA 1
ATOM 892 C C . GLY A 1 115 ? -5.457 21.406 22.125 1 97.12 115 GLY A C 1
ATOM 893 O O . GLY A 1 115 ? -4.688 21.578 23.078 1 97.12 115 GLY A O 1
ATOM 894 N N . VAL A 1 116 ? -5.254 20.484 21.234 1 98.06 116 VAL A N 1
ATOM 895 C CA . VAL A 1 116 ? -4.082 19.609 21.266 1 98.06 116 VAL A CA 1
ATOM 896 C C . VAL A 1 116 ? -2.811 20.453 21.156 1 98.06 116 VAL A C 1
ATOM 898 O O . VAL A 1 116 ? -1.861 20.25 21.922 1 98.06 116 VAL A O 1
ATOM 901 N N . LEU A 1 117 ? -2.789 21.344 20.188 1 98.69 117 LEU A N 1
ATOM 902 C CA . LEU A 1 117 ? -1.623 22.203 20.047 1 98.69 117 LEU A CA 1
ATOM 903 C C . LEU A 1 117 ? -1.43 23.078 21.281 1 98.69 117 LEU A C 1
ATOM 905 O O . LEU A 1 117 ? -0.306 23.234 21.766 1 98.69 117 LEU A O 1
ATOM 909 N N . LYS A 1 118 ? -2.512 23.656 21.812 1 98.19 118 LYS A N 1
ATOM 910 C CA . LYS A 1 118 ? -2.426 24.5 23 1 98.19 118 LYS A CA 1
ATOM 911 C C . LYS A 1 118 ? -1.812 23.75 24.172 1 98.19 118 LYS A C 1
ATOM 913 O O . LYS A 1 118 ? -1.021 24.312 24.938 1 98.19 118 LYS A O 1
ATOM 918 N N . LYS A 1 119 ? -2.229 22.531 24.281 1 97.88 119 LYS A N 1
ATOM 919 C CA . LYS A 1 119 ? -1.688 21.703 25.359 1 97.88 119 LYS A CA 1
ATOM 920 C C . LYS A 1 119 ? -0.177 21.531 25.219 1 97.88 119 LYS A C 1
ATOM 922 O O . LYS A 1 119 ? 0.562 21.672 26.203 1 97.88 119 LYS A O 1
ATOM 927 N N . SER A 1 120 ? 0.264 21.172 24.062 1 98.25 120 SER A N 1
ATOM 928 C CA . SER A 1 120 ? 1.691 21 23.812 1 98.25 120 SER A CA 1
ATOM 929 C C . SER A 1 120 ? 2.453 22.297 24.047 1 98.25 120 SER A C 1
ATOM 931 O O . SER A 1 120 ? 3.555 22.281 24.609 1 98.25 120 SER A O 1
ATOM 933 N N . LEU A 1 121 ? 1.915 23.422 23.625 1 98.44 121 LEU A N 1
ATOM 934 C CA . LEU A 1 121 ? 2.553 24.719 23.797 1 98.44 121 LEU A CA 1
ATOM 935 C C . LEU A 1 121 ? 2.654 25.078 25.281 1 98.44 121 LEU A C 1
ATOM 937 O O . LEU A 1 121 ? 3.645 25.672 25.719 1 98.44 121 LEU A O 1
ATOM 941 N N . LYS A 1 122 ? 1.606 24.734 26 1 97.56 122 LYS A N 1
ATOM 942 C CA . LYS A 1 122 ? 1.63 24.984 27.438 1 97.56 122 LYS A CA 1
ATOM 943 C C . LYS A 1 122 ? 2.764 24.219 28.109 1 97.56 122 LYS A C 1
ATOM 945 O O . LYS A 1 122 ? 3.424 24.734 29 1 97.56 122 LYS A O 1
ATOM 950 N N . LEU A 1 123 ? 2.953 23 27.703 1 95.75 123 LEU A N 1
ATOM 951 C CA . LEU A 1 123 ? 4.047 22.188 28.234 1 95.75 123 LEU A CA 1
ATOM 952 C C . LEU A 1 123 ? 5.395 22.828 27.922 1 95.75 123 LEU A C 1
ATOM 954 O O . LEU A 1 123 ? 6.281 22.859 28.781 1 95.75 123 LEU A O 1
ATOM 958 N N . ALA A 1 124 ? 5.551 23.344 26.75 1 97.25 124 ALA A N 1
ATOM 959 C CA . ALA A 1 124 ? 6.781 24.016 26.359 1 97.25 124 ALA A CA 1
ATOM 960 C C . ALA A 1 124 ? 6.965 25.312 27.141 1 97.25 124 ALA A C 1
ATOM 962 O O . ALA A 1 124 ? 8.07 25.641 27.578 1 97.25 124 ALA A O 1
ATOM 963 N N . GLU A 1 125 ? 5.887 26.016 27.344 1 96.94 125 GLU A N 1
ATOM 964 C CA . GLU A 1 125 ? 5.918 27.281 28.078 1 96.94 125 GLU A CA 1
ATOM 965 C C . GLU A 1 125 ? 6.348 27.078 29.516 1 96.94 125 GLU A C 1
ATOM 967 O O . GLU A 1 125 ? 7.051 27.922 30.094 1 96.94 125 GLU A O 1
ATOM 972 N N . LYS A 1 126 ? 5.875 26 30.078 1 96.88 126 LYS A N 1
ATOM 973 C CA . LYS A 1 126 ? 6.25 25.672 31.453 1 96.88 126 LYS A CA 1
ATOM 974 C C . LYS A 1 126 ? 7.762 25.516 31.594 1 96.88 126 LYS A C 1
ATOM 976 O O . LYS A 1 126 ? 8.328 25.781 32.656 1 96.88 126 LYS A O 1
ATOM 981 N N . LYS A 1 127 ? 8.391 25.188 30.547 1 96.12 127 LYS A N 1
ATOM 982 C CA . LYS A 1 127 ? 9.844 25.031 30.531 1 96.12 127 LYS A CA 1
ATOM 983 C C . LYS A 1 127 ? 10.523 26.312 30.078 1 96.12 127 LYS A C 1
ATOM 985 O O . LYS A 1 127 ? 11.75 26.359 29.938 1 96.12 127 LYS A O 1
ATOM 990 N N . GLY A 1 128 ? 9.695 27.312 29.766 1 97.12 128 GLY A N 1
ATOM 991 C CA . GLY A 1 128 ? 10.211 28.609 29.359 1 97.12 128 GLY A CA 1
ATOM 992 C C . GLY A 1 128 ? 10.422 28.734 27.875 1 97.12 128 GLY A C 1
ATOM 993 O O . GLY A 1 128 ? 11.062 29.688 27.406 1 97.12 128 GLY A O 1
ATOM 994 N N . TYR A 1 129 ? 9.945 27.797 27.109 1 98.06 129 TYR A N 1
ATOM 995 C CA . TYR A 1 129 ? 10.188 27.797 25.672 1 98.06 129 TYR A CA 1
ATOM 996 C C . TYR A 1 129 ? 9.055 28.5 24.938 1 98.06 129 TYR A C 1
ATOM 998 O O . TYR A 1 129 ? 7.891 28.406 25.328 1 98.06 129 TYR A O 1
ATOM 1006 N N . GLU A 1 130 ? 9.383 29.219 23.938 1 98.06 130 GLU A N 1
ATOM 1007 C CA . GLU A 1 130 ? 8.484 29.719 22.906 1 98.06 130 GLU A CA 1
ATOM 1008 C C . GLU A 1 130 ? 8.742 29.047 21.562 1 98.06 130 GLU A C 1
ATOM 1010 O O . GLU A 1 130 ? 9.875 29.031 21.078 1 98.06 130 GLU A O 1
ATOM 1015 N N . PHE A 1 131 ? 7.738 28.5 21.031 1 98.56 131 PHE A N 1
ATOM 1016 C CA . PHE A 1 131 ? 7.855 27.719 19.812 1 98.56 131 PHE A CA 1
ATOM 1017 C C . PHE A 1 131 ? 7.293 28.484 18.625 1 98.56 131 PHE A C 1
ATOM 1019 O O . PHE A 1 131 ? 6.121 28.875 18.625 1 98.56 131 PHE A O 1
ATOM 1026 N N . ASN A 1 132 ? 8.125 28.75 17.625 1 97.88 132 ASN A N 1
ATOM 1027 C CA . ASN A 1 132 ? 7.707 29.453 16.422 1 97.88 132 ASN A CA 1
ATOM 1028 C C . ASN A 1 132 ? 7.707 28.531 15.203 1 97.88 132 ASN A C 1
ATOM 1030 O O . ASN A 1 132 ? 8.523 27.625 15.117 1 97.88 132 ASN A O 1
ATOM 1034 N N . MET A 1 133 ? 6.777 28.781 14.367 1 98.12 133 MET A N 1
ATOM 1035 C CA . MET A 1 133 ? 6.621 27.984 13.148 1 98.12 133 MET A CA 1
ATOM 1036 C C . MET A 1 133 ? 6.531 28.891 11.922 1 98.12 133 MET A C 1
ATOM 1038 O O . MET A 1 133 ? 5.902 29.953 11.969 1 98.12 133 MET A O 1
ATOM 1042 N N . GLY A 1 134 ? 7.199 28.531 10.867 1 97.31 134 GLY A N 1
ATOM 1043 C CA . GLY A 1 134 ? 7.102 29.172 9.562 1 97.31 134 GLY A CA 1
ATOM 1044 C C . GLY A 1 134 ? 6.84 28.172 8.438 1 97.31 134 GLY A C 1
ATOM 1045 O O . GLY A 1 134 ? 7.77 27.719 7.773 1 97.31 134 GLY A O 1
ATOM 1046 N N . PRO A 1 135 ? 5.574 27.812 8.234 1 97.12 135 PRO A N 1
ATOM 1047 C CA . PRO A 1 135 ? 5.23 26.875 7.152 1 97.12 135 PRO A CA 1
ATOM 1048 C C . PRO A 1 135 ? 5.25 27.531 5.777 1 97.12 135 PRO A C 1
ATOM 1050 O O . PRO A 1 135 ? 5.012 28.734 5.66 1 97.12 135 PRO A O 1
ATOM 1053 N N . GLU A 1 136 ? 5.543 26.75 4.75 1 95.38 136 GLU A N 1
ATOM 1054 C CA . GLU A 1 136 ? 5.555 27.203 3.359 1 95.38 136 GLU A CA 1
ATOM 1055 C C . GLU A 1 136 ? 4.598 26.375 2.504 1 95.38 136 GLU A C 1
ATOM 1057 O O . GLU A 1 136 ? 5.031 25.578 1.67 1 95.38 136 GLU A O 1
ATOM 1062 N N . PRO A 1 137 ? 3.273 26.625 2.672 1 96.69 137 PRO A N 1
ATOM 1063 C CA . PRO A 1 137 ? 2.309 25.812 1.918 1 96.69 137 PRO A CA 1
ATOM 1064 C C . PRO A 1 137 ? 2.348 26.109 0.418 1 96.69 137 PRO A C 1
ATOM 1066 O O . PRO A 1 137 ? 2.281 27.266 0.004 1 96.69 137 PRO A O 1
ATOM 1069 N N . GLU A 1 138 ? 2.51 25.078 -0.325 1 95.56 138 GLU A N 1
ATOM 1070 C CA . GLU A 1 138 ? 2.424 25.109 -1.782 1 95.56 138 GLU A CA 1
ATOM 1071 C C . GLU A 1 138 ? 1.051 24.656 -2.266 1 95.56 138 GLU A C 1
ATOM 1073 O O . GLU A 1 138 ? 0.331 23.969 -1.538 1 95.56 138 GLU A O 1
ATOM 1078 N N . PHE A 1 139 ? 0.641 25.125 -3.441 1 96.25 139 PHE A N 1
ATOM 1079 C CA . PHE A 1 139 ? -0.662 24.75 -3.975 1 96.25 139 PHE A CA 1
ATOM 1080 C C . PHE A 1 139 ? -0.662 24.812 -5.5 1 96.25 139 PHE A C 1
ATOM 1082 O O . PHE A 1 139 ? 0.282 25.328 -6.102 1 96.25 139 PHE A O 1
ATOM 1089 N N . PHE A 1 140 ? -1.667 24.203 -6.086 1 95.06 140 PHE A N 1
ATOM 1090 C CA . PHE A 1 140 ? -1.867 24.25 -7.531 1 95.06 140 PHE A CA 1
ATOM 1091 C C . PHE A 1 140 ? -3.066 25.125 -7.883 1 95.06 140 PHE A C 1
ATOM 1093 O O . PHE A 1 140 ? -4.07 25.125 -7.168 1 95.06 140 PHE A O 1
ATOM 1100 N N . ILE A 1 141 ? -2.965 25.844 -8.891 1 93.81 141 ILE A N 1
ATOM 1101 C CA . ILE A 1 141 ? -4.109 26.453 -9.562 1 93.81 141 ILE A CA 1
ATOM 1102 C C . ILE A 1 141 ? -4.461 25.641 -10.805 1 93.81 141 ILE A C 1
ATOM 1104 O O . ILE A 1 141 ? -3.613 25.438 -11.68 1 93.81 141 ILE A O 1
ATOM 1108 N N . ILE A 1 142 ? -5.723 25.172 -10.82 1 92.81 142 ILE A N 1
ATOM 1109 C CA . ILE A 1 142 ? -6.102 24.234 -11.875 1 92.81 142 ILE A CA 1
ATOM 1110 C C . ILE A 1 142 ? -7.375 24.719 -12.562 1 92.81 142 ILE A C 1
ATOM 1112 O O . ILE A 1 142 ? -8.078 25.594 -12.039 1 92.81 142 ILE A O 1
ATOM 1116 N N . LYS A 1 143 ? -7.602 24.266 -13.703 1 91.5 143 LYS A N 1
ATOM 1117 C CA . LYS A 1 143 ? -8.797 24.531 -14.492 1 91.5 143 LYS A CA 1
ATOM 1118 C C . LYS A 1 143 ? -9.281 23.266 -15.203 1 91.5 143 LYS A C 1
ATOM 1120 O O . LYS A 1 143 ? -8.602 22.25 -15.18 1 91.5 143 LYS A O 1
ATOM 1125 N N . LYS A 1 144 ? -10.5 23.281 -15.742 1 89.75 144 LYS A N 1
ATOM 1126 C CA . LYS A 1 144 ? -11.039 22.141 -16.469 1 89.75 144 LYS A CA 1
ATOM 1127 C C . LYS A 1 144 ? -10.781 22.281 -17.969 1 89.75 144 LYS A C 1
ATOM 1129 O O . LYS A 1 144 ? -10.867 23.375 -18.531 1 89.75 144 LYS A O 1
ATOM 1134 N N . ASP A 1 145 ? -10.539 21.141 -18.531 1 87.94 145 ASP A N 1
ATOM 1135 C CA . ASP A 1 145 ? -10.406 21.125 -19.984 1 87.94 145 ASP A CA 1
ATOM 1136 C C . ASP A 1 145 ? -11.75 20.891 -20.656 1 87.94 145 ASP A C 1
ATOM 1138 O O . ASP A 1 145 ? -12.797 20.938 -20 1 87.94 145 ASP A O 1
ATOM 1142 N N . GLU A 1 146 ? -11.695 20.688 -21.922 1 87.31 146 GLU A N 1
ATOM 1143 C CA . GLU A 1 146 ? -12.914 20.547 -22.703 1 87.31 146 GLU A CA 1
ATOM 1144 C C . GLU A 1 146 ? -13.68 19.281 -22.312 1 87.31 146 GLU A C 1
ATOM 1146 O O . GLU A 1 146 ? -14.906 19.234 -22.438 1 87.31 146 GLU A O 1
ATOM 1151 N N . ASN A 1 147 ? -12.984 18.281 -21.812 1 86.88 147 ASN A N 1
ATOM 1152 C CA . ASN A 1 147 ? -13.594 17.016 -21.438 1 86.88 147 ASN A CA 1
ATOM 1153 C C . ASN A 1 147 ? -13.977 16.984 -19.953 1 86.88 147 ASN A C 1
ATOM 1155 O O . ASN A 1 147 ? -14.438 15.953 -19.453 1 86.88 147 ASN A O 1
ATOM 1159 N N . GLY A 1 148 ? -13.641 18.094 -19.266 1 84.06 148 GLY A N 1
ATOM 1160 C CA . GLY A 1 148 ? -14.031 18.172 -17.859 1 84.06 148 GLY A CA 1
ATOM 1161 C C . GLY A 1 148 ? -12.953 17.703 -16.906 1 84.06 148 GLY A C 1
ATOM 1162 O O . GLY A 1 148 ? -13.172 17.625 -15.703 1 84.06 148 GLY A O 1
ATOM 1163 N N . ASN A 1 149 ? -11.773 17.344 -17.484 1 87.06 149 ASN A N 1
ATOM 1164 C CA . ASN A 1 149 ? -10.672 16.891 -16.656 1 87.06 149 ASN A CA 1
ATOM 1165 C C . ASN A 1 149 ? -9.844 18.062 -16.125 1 87.06 149 ASN A C 1
ATOM 1167 O O . ASN A 1 149 ? -9.617 19.047 -16.859 1 87.06 149 ASN A O 1
ATOM 1171 N N . TYR A 1 150 ? -9.5 18 -14.938 1 87.88 150 TYR A N 1
ATOM 1172 C CA . TYR A 1 150 ? -8.68 19.047 -14.359 1 87.88 150 TYR A CA 1
ATOM 1173 C C . TYR A 1 150 ? -7.262 19.016 -14.914 1 87.88 150 TYR A C 1
ATOM 1175 O O . TYR A 1 150 ? -6.695 17.938 -15.109 1 87.88 150 TYR A O 1
ATOM 1183 N N . MET A 1 151 ? -6.73 20.125 -15.211 1 88.75 151 MET A N 1
ATOM 1184 C CA . MET A 1 151 ? -5.363 20.328 -15.688 1 88.75 151 MET A CA 1
ATOM 1185 C C . MET A 1 151 ? -4.738 21.562 -15.062 1 88.75 151 MET A C 1
ATOM 1187 O O . MET A 1 151 ? -5.453 22.453 -14.586 1 88.75 151 MET A O 1
ATOM 1191 N N . PRO A 1 152 ? -3.396 21.656 -15.023 1 88.38 152 PRO A N 1
ATOM 1192 C CA . PRO A 1 152 ? -2.771 22.875 -14.516 1 88.38 152 PRO A CA 1
ATOM 1193 C C . PRO A 1 152 ? -3.225 24.125 -15.281 1 88.38 152 PRO A C 1
ATOM 1195 O O . PRO A 1 152 ? -3.453 24.062 -16.484 1 88.38 152 PRO A O 1
ATOM 1198 N N . ALA A 1 153 ? -3.297 25.188 -14.586 1 85 153 ALA A N 1
ATOM 1199 C CA . ALA A 1 153 ? -3.826 26.406 -15.18 1 85 153 ALA A CA 1
ATOM 1200 C C . ALA A 1 153 ? -2.773 27.094 -16.047 1 85 153 ALA A C 1
ATOM 1202 O O . ALA A 1 153 ? -3.098 27.984 -16.844 1 85 153 ALA A O 1
ATOM 1203 N N . ASP A 1 154 ? -1.583 26.703 -15.836 1 75.31 154 ASP A N 1
ATOM 1204 C CA . ASP A 1 154 ? -0.517 27.25 -16.656 1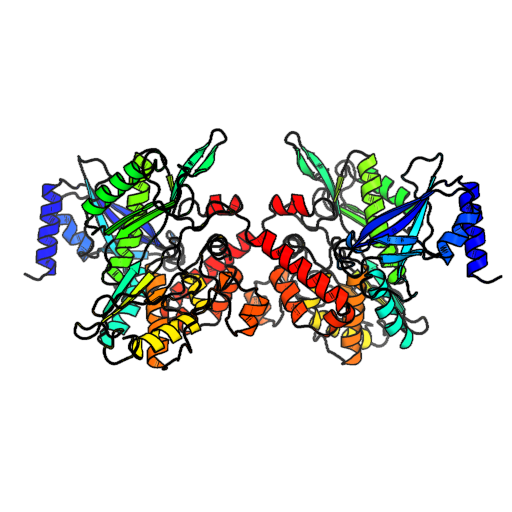 75.31 154 ASP A CA 1
ATOM 1205 C C . ASP A 1 154 ? 0.555 26.203 -16.953 1 75.31 154 ASP A C 1
ATOM 1207 O O . ASP A 1 154 ? 0.459 25.062 -16.5 1 75.31 154 ASP A O 1
ATOM 1211 N N . GLU A 1 155 ? 1.459 26.562 -17.812 1 70.62 155 GLU A N 1
ATOM 1212 C CA . GLU A 1 155 ? 2.533 25.641 -18.156 1 70.62 155 GLU A CA 1
ATOM 1213 C C . GLU A 1 155 ? 3.895 26.203 -17.75 1 70.62 155 GLU A C 1
ATOM 1215 O O . GLU A 1 155 ? 4.918 25.844 -18.344 1 70.62 155 GLU A O 1
ATOM 1220 N N . ALA A 1 156 ? 3.805 27.094 -16.781 1 67.06 156 ALA A N 1
ATOM 1221 C CA . ALA A 1 156 ? 5.035 27.781 -16.406 1 67.06 156 ALA A CA 1
ATOM 1222 C C . ALA A 1 156 ? 5.867 26.938 -15.445 1 67.06 156 ALA A C 1
ATOM 1224 O O . ALA A 1 156 ? 5.398 25.906 -14.953 1 67.06 156 ALA A O 1
ATOM 1225 N N . ASP A 1 157 ? 7.234 27.234 -15.453 1 56.81 157 ASP A N 1
ATOM 1226 C CA . ASP A 1 157 ? 8.148 26.578 -14.523 1 56.81 157 ASP A CA 1
ATOM 1227 C C . ASP A 1 157 ? 8.633 27.547 -13.445 1 56.81 157 ASP A C 1
ATOM 1229 O O . ASP A 1 157 ? 8.172 28.688 -13.383 1 56.81 157 ASP A O 1
ATOM 1233 N N . TYR A 1 158 ? 9.641 27.125 -12.672 1 53.56 158 TYR A N 1
ATOM 1234 C CA . TYR A 1 158 ? 10.172 27.828 -11.516 1 53.56 158 TYR A CA 1
ATOM 1235 C C . TYR A 1 158 ? 10.727 29.188 -11.922 1 53.56 158 TYR A C 1
ATOM 1237 O O . TYR A 1 158 ? 11.633 29.266 -12.766 1 53.56 158 TYR A O 1
ATOM 1245 N N . PHE A 1 159 ? 10.172 30.266 -11.383 1 51.75 159 PHE A N 1
ATOM 1246 C CA . PHE A 1 159 ? 10.617 31.641 -11.469 1 51.75 159 PHE A CA 1
ATOM 1247 C C . PHE A 1 159 ? 10.383 32.188 -12.875 1 51.75 159 PHE A C 1
ATOM 1249 O O . PHE A 1 159 ? 11.023 33.188 -13.273 1 51.75 159 PHE A O 1
ATOM 1256 N N . ASP A 1 160 ? 9.523 31.422 -13.625 1 49.47 160 ASP A N 1
ATOM 1257 C CA . ASP A 1 160 ? 9.164 31.969 -14.93 1 49.47 160 ASP A CA 1
ATOM 1258 C C . ASP A 1 160 ? 8.414 33.281 -14.781 1 49.47 160 ASP A C 1
ATOM 1260 O O . ASP A 1 160 ? 7.793 33.531 -13.75 1 49.47 160 ASP A O 1
ATOM 1264 N N . VAL A 1 161 ? 8.773 34.25 -15.641 1 51.62 161 VAL A N 1
ATOM 1265 C CA . VAL A 1 161 ? 8.133 35.562 -15.648 1 51.62 161 VAL A CA 1
ATOM 1266 C C . VAL A 1 161 ? 6.992 35.562 -16.672 1 51.62 161 VAL A C 1
ATOM 1268 O O . VAL A 1 161 ? 6.855 34.625 -17.469 1 51.62 161 VAL A O 1
ATOM 1271 N N . GLU A 1 162 ? 6.117 36.625 -16.672 1 58.31 162 GLU A N 1
ATOM 1272 C CA . GLU A 1 162 ? 5.086 36.812 -17.688 1 58.31 162 GLU A CA 1
ATOM 1273 C C . GLU A 1 162 ? 5.684 36.781 -19.094 1 58.31 162 GLU A C 1
ATOM 1275 O O . GLU A 1 162 ? 6.84 37.156 -19.281 1 58.31 162 GLU A O 1
ATOM 1280 N N . PRO A 1 163 ? 4.938 36.188 -20.016 1 54 163 PRO A N 1
ATOM 1281 C CA . PRO A 1 163 ? 3.557 35.688 -20.109 1 54 163 PRO A CA 1
ATOM 1282 C C . PRO A 1 163 ? 3.418 34.219 -19.75 1 54 163 PRO A C 1
ATOM 1284 O O . PRO A 1 163 ? 2.299 33.719 -19.641 1 54 163 PRO A O 1
ATOM 1287 N N . LEU A 1 164 ? 4.453 33.594 -19.609 1 45.28 164 LEU A N 1
ATOM 1288 C CA . LEU A 1 164 ? 4.391 32.156 -19.344 1 45.28 164 LEU A CA 1
ATOM 1289 C C . LEU A 1 164 ? 3.732 31.891 -17.984 1 45.28 164 LEU A C 1
ATOM 1291 O O . LEU A 1 164 ? 2.977 30.938 -17.844 1 45.28 164 LEU A O 1
ATOM 1295 N N . ASP A 1 165 ? 4.07 32.812 -17.141 1 57.75 165 ASP A N 1
ATOM 1296 C CA . ASP A 1 165 ? 3.457 32.75 -15.82 1 57.75 165 ASP A CA 1
ATOM 1297 C C . ASP A 1 165 ? 2.096 33.438 -15.812 1 57.75 165 ASP A C 1
ATOM 1299 O O . ASP A 1 165 ? 2.008 34.625 -15.555 1 57.75 165 ASP A O 1
ATOM 1303 N N . GLN A 1 166 ? 1.087 32.75 -16.203 1 57.41 166 GLN A N 1
ATOM 1304 C CA . GLN A 1 166 ? -0.259 33.312 -16.203 1 57.41 166 GLN A CA 1
ATOM 1305 C C . GLN A 1 166 ? -0.825 33.438 -14.797 1 57.41 166 GLN A C 1
ATOM 1307 O O . GLN A 1 166 ? -1.897 34 -14.586 1 57.41 166 GLN A O 1
ATOM 1312 N N . GLY A 1 167 ? 0.054 33.031 -13.906 1 69.69 167 GLY A N 1
ATOM 1313 C CA . GLY A 1 167 ? -0.392 33 -12.523 1 69.69 167 GLY A CA 1
ATOM 1314 C C . GLY A 1 167 ? -0.038 34.281 -11.766 1 69.69 167 GLY A C 1
ATOM 1315 O O . GLY A 1 167 ? -0.458 34.469 -10.617 1 69.69 167 GLY A O 1
ATOM 1316 N N . THR A 1 168 ? 0.73 35.156 -12.414 1 74 168 THR A N 1
ATOM 1317 C CA . THR A 1 168 ? 1.206 36.375 -11.727 1 74 168 THR A CA 1
ATOM 1318 C C . THR A 1 168 ? 0.034 37.219 -11.25 1 74 168 THR A C 1
ATOM 1320 O O . THR A 1 168 ? 0.028 37.688 -10.109 1 74 168 THR A O 1
ATOM 1323 N N . ASP A 1 169 ? -0.911 37.375 -12.086 1 80 169 ASP A N 1
ATOM 1324 C CA . ASP A 1 169 ? -2.07 38.188 -11.703 1 80 169 ASP A CA 1
ATOM 1325 C C . ASP A 1 169 ? -2.861 37.5 -10.586 1 80 169 ASP A C 1
ATOM 1327 O O . ASP A 1 169 ? -3.363 38.156 -9.68 1 80 169 ASP A O 1
ATOM 1331 N N . ILE A 1 170 ? -2.928 36.25 -10.742 1 85.38 170 ILE A N 1
ATOM 1332 C CA . ILE A 1 170 ? -3.656 35.5 -9.719 1 85.38 170 ILE A CA 1
ATOM 1333 C C . ILE A 1 170 ? -2.926 35.625 -8.383 1 85.38 170 ILE A C 1
ATOM 1335 O O . ILE A 1 170 ? -3.547 35.875 -7.348 1 85.38 170 ILE A O 1
ATOM 1339 N N . ARG A 1 171 ? -1.631 35.438 -8.367 1 87.88 171 ARG A N 1
ATOM 1340 C CA . ARG A 1 171 ? -0.852 35.531 -7.137 1 87.88 171 ARG A CA 1
ATOM 1341 C C . ARG A 1 171 ? -0.949 36.938 -6.531 1 87.88 171 ARG A C 1
ATOM 1343 O O . ARG A 1 171 ? -0.983 37.094 -5.305 1 87.88 171 ARG A O 1
ATOM 1350 N N . ARG A 1 172 ? -0.956 37.875 -7.406 1 86.94 172 ARG A N 1
ATOM 1351 C CA . ARG A 1 172 ? -1.105 39.25 -6.934 1 86.94 172 ARG A CA 1
ATOM 1352 C C . ARG A 1 172 ? -2.4 39.406 -6.148 1 86.94 172 ARG A C 1
ATOM 1354 O O . ARG A 1 172 ? -2.406 40.031 -5.074 1 86.94 172 ARG A O 1
ATOM 1361 N N . GLU A 1 173 ? -3.412 38.938 -6.738 1 87.69 173 GLU A N 1
ATOM 1362 C CA . GLU A 1 173 ? -4.703 39.031 -6.066 1 87.69 173 GLU A CA 1
ATOM 1363 C C . GLU A 1 173 ? -4.691 38.25 -4.754 1 87.69 173 GLU A C 1
ATOM 1365 O O . GLU A 1 173 ? -5.309 38.656 -3.771 1 87.69 173 GLU A O 1
ATOM 1370 N N . ILE A 1 174 ? -4.051 37.125 -4.777 1 90.31 174 ILE A N 1
ATOM 1371 C CA . ILE A 1 174 ? -3.914 36.344 -3.562 1 90.31 174 ILE A CA 1
ATOM 1372 C C . ILE A 1 174 ? -3.18 37.156 -2.498 1 90.31 174 ILE A C 1
ATOM 1374 O O . ILE A 1 174 ? -3.623 37.219 -1.35 1 90.31 174 ILE A O 1
ATOM 1378 N N . VAL A 1 175 ? -2.094 37.781 -2.861 1 90.38 175 VAL A N 1
ATOM 1379 C CA . VAL A 1 175 ? -1.274 38.562 -1.938 1 90.38 175 VAL A CA 1
ATOM 1380 C C . VAL A 1 175 ? -2.102 39.688 -1.347 1 90.38 175 VAL A C 1
ATOM 1382 O O . VAL A 1 175 ? -2.092 39.906 -0.133 1 90.38 175 VAL A O 1
ATOM 1385 N N . PHE A 1 176 ? -2.828 40.344 -2.184 1 87.69 176 PHE A N 1
ATOM 1386 C CA . PHE A 1 176 ? -3.668 41.438 -1.711 1 87.69 176 PHE A CA 1
ATOM 1387 C C . PHE A 1 176 ? -4.715 40.938 -0.725 1 87.69 176 PHE A C 1
ATOM 1389 O O . PHE A 1 176 ? -4.938 41.562 0.322 1 87.69 176 PHE A O 1
ATOM 1396 N N . GLY A 1 177 ? -5.363 39.875 -1.098 1 86.25 177 GLY A N 1
ATOM 1397 C CA . GLY A 1 177 ? -6.352 39.281 -0.212 1 86.25 177 GLY A CA 1
ATOM 1398 C C . GLY A 1 177 ? -5.785 38.906 1.137 1 86.25 177 GLY A C 1
ATOM 1399 O O . GLY A 1 177 ? -6.414 39.125 2.172 1 86.25 177 GLY A O 1
ATOM 1400 N N . LEU A 1 178 ? -4.656 38.344 1.13 1 91.19 178 LEU A N 1
ATOM 1401 C CA . LEU A 1 178 ? -4 37.906 2.359 1 91.19 178 LEU A CA 1
ATOM 1402 C C . LEU A 1 178 ? -3.598 39.125 3.211 1 91.19 178 LEU A C 1
ATOM 1404 O O . LEU A 1 178 ? -3.74 39.094 4.434 1 91.19 178 LEU A O 1
ATOM 1408 N N . GLU A 1 179 ? -3.094 40.094 2.613 1 89.19 179 GLU A N 1
ATOM 1409 C CA . GLU A 1 179 ? -2.705 41.312 3.336 1 89.19 179 GLU A CA 1
ATOM 1410 C C . GLU A 1 179 ? -3.91 41.938 4.012 1 89.19 179 GLU A C 1
ATOM 1412 O O . GLU A 1 179 ? -3.799 42.469 5.121 1 89.19 179 GLU A O 1
ATOM 1417 N N . GLU A 1 180 ? -4.977 41.906 3.336 1 84.94 180 GLU A N 1
ATOM 1418 C CA . GLU A 1 180 ? -6.211 42.438 3.914 1 84.94 180 GLU A CA 1
ATOM 1419 C C . GLU A 1 180 ? -6.605 41.656 5.168 1 84.94 180 GLU A C 1
ATOM 1421 O O . GLU A 1 180 ? -7.262 42.188 6.059 1 84.94 180 GLU A O 1
ATOM 1426 N N . LEU A 1 181 ? -6.18 40.5 5.215 1 87.38 181 LEU A N 1
ATOM 1427 C CA . LEU A 1 181 ? -6.469 39.656 6.367 1 87.38 181 LEU A CA 1
ATOM 1428 C C . LEU A 1 181 ? -5.391 39.781 7.438 1 87.38 181 LEU A C 1
ATOM 1430 O O . LEU A 1 181 ? -5.449 39.125 8.477 1 87.38 181 LEU A O 1
ATOM 1434 N N . GLY A 1 182 ? -4.363 40.594 7.137 1 87.19 182 GLY A N 1
ATOM 1435 C CA . GLY A 1 182 ? -3.352 40.875 8.141 1 87.19 182 GLY A CA 1
ATOM 1436 C C . GLY A 1 182 ? -2.111 40.031 8 1 87.19 182 GLY A C 1
ATOM 1437 O O . GLY A 1 182 ? -1.243 40.031 8.883 1 87.19 182 GLY A O 1
ATOM 1438 N N . PHE A 1 183 ? -2.068 39.25 6.898 1 91.62 183 PHE A N 1
ATOM 1439 C CA . PHE A 1 183 ? -0.866 38.469 6.672 1 91.62 183 PHE A CA 1
ATOM 1440 C C . PHE A 1 183 ? 0.31 39.344 6.305 1 91.62 183 PHE A C 1
ATOM 1442 O O . PHE A 1 183 ? 0.143 40.344 5.582 1 91.62 183 PHE A O 1
ATOM 1449 N N . ASP A 1 184 ? 1.419 39.031 6.891 1 92.12 184 ASP A N 1
ATOM 1450 C CA . ASP A 1 184 ? 2.676 39.594 6.418 1 92.12 184 ASP A CA 1
ATOM 1451 C C . ASP A 1 184 ? 3.311 38.719 5.344 1 92.12 184 ASP A C 1
ATOM 1453 O O . ASP A 1 184 ? 4.148 37.875 5.648 1 92.12 184 ASP A O 1
ATOM 1457 N N . VAL A 1 185 ? 2.939 39 4.086 1 89.94 185 VAL A N 1
ATOM 1458 C CA . VAL A 1 185 ? 3.391 38.188 2.973 1 89.94 185 VAL A CA 1
ATOM 1459 C C . VAL A 1 185 ? 4.844 38.5 2.637 1 89.94 185 VAL A C 1
ATOM 1461 O O . VAL A 1 185 ? 5.199 39.688 2.477 1 89.94 185 VAL A O 1
ATOM 1464 N N . GLU A 1 186 ? 5.656 37.531 2.559 1 86.88 186 GLU A N 1
ATOM 1465 C CA . GLU A 1 186 ? 7.082 37.719 2.33 1 86.88 186 GLU A CA 1
ATOM 1466 C C . GLU A 1 186 ? 7.441 37.531 0.86 1 86.88 186 GLU A C 1
ATOM 1468 O O . GLU A 1 186 ? 8.203 38.312 0.293 1 86.88 186 GLU A O 1
ATOM 1473 N N . VAL A 1 187 ? 6.926 36.438 0.305 1 83.75 187 VAL A N 1
ATOM 1474 C CA . VAL A 1 187 ? 7.316 36.125 -1.066 1 83.75 187 VAL A CA 1
ATOM 1475 C C . VAL A 1 187 ? 6.219 35.312 -1.74 1 83.75 187 VAL A C 1
ATOM 1477 O O . VAL A 1 187 ? 5.492 34.562 -1.075 1 83.75 187 VAL A O 1
ATOM 1480 N N . SER A 1 188 ? 5.988 35.594 -3 1 86.06 188 SER A N 1
ATOM 1481 C CA . SER A 1 188 ? 5.129 34.781 -3.859 1 86.06 188 SER A CA 1
ATOM 1482 C C . SER A 1 188 ? 5.836 34.406 -5.164 1 86.06 188 SER A C 1
ATOM 1484 O O . SER A 1 188 ? 6.465 35.281 -5.789 1 86.06 188 SER A O 1
ATOM 1486 N N . HIS A 1 189 ? 5.816 33.156 -5.512 1 81.56 189 HIS A N 1
ATOM 1487 C CA . HIS A 1 189 ? 6.473 32.781 -6.758 1 81.56 189 HIS A CA 1
ATOM 1488 C C . HIS A 1 189 ? 5.867 31.484 -7.324 1 81.56 189 HIS A C 1
ATOM 1490 O O . HIS A 1 189 ? 5.16 30.766 -6.617 1 81.56 189 HIS A O 1
ATOM 1496 N N . HIS A 1 190 ? 6.051 31.328 -8.656 1 80.38 190 HIS A N 1
ATOM 1497 C CA . HIS A 1 190 ? 5.734 30.062 -9.312 1 80.38 190 HIS A CA 1
ATOM 1498 C C . HIS A 1 190 ? 6.688 28.969 -8.875 1 80.38 190 HIS A C 1
ATOM 1500 O O . HIS A 1 190 ? 7.891 29.203 -8.734 1 80.38 190 HIS A O 1
ATOM 1506 N N . GLU A 1 191 ? 6.195 27.812 -8.562 1 85.38 191 GLU A N 1
ATOM 1507 C CA . GLU A 1 191 ? 7.012 26.672 -8.148 1 85.38 191 GLU A CA 1
ATOM 1508 C C . GLU A 1 191 ? 7.48 25.875 -9.359 1 85.38 191 GLU A C 1
ATOM 1510 O O . GLU A 1 191 ? 7.504 26.375 -10.477 1 85.38 191 GLU A O 1
ATOM 1515 N N . VAL A 1 192 ? 7.984 24.672 -9.117 1 78.31 192 VAL A N 1
ATOM 1516 C CA . VAL A 1 192 ? 8.711 23.906 -10.125 1 78.31 192 VAL A CA 1
ATOM 1517 C C . VAL A 1 192 ? 7.719 23.281 -11.102 1 78.31 192 VAL A C 1
ATOM 1519 O O . VAL A 1 192 ? 7.98 23.219 -12.312 1 78.31 192 VAL A O 1
ATOM 1522 N N . ALA A 1 193 ? 6.566 22.906 -10.672 1 85.94 193 ALA A N 1
ATOM 1523 C CA . ALA A 1 193 ? 5.625 22.188 -11.531 1 85.94 193 ALA A CA 1
ATOM 1524 C C . ALA A 1 193 ? 4.641 23.141 -12.188 1 85.94 193 ALA A C 1
ATOM 1526 O O . ALA A 1 193 ? 4.34 24.203 -11.641 1 85.94 193 ALA A O 1
ATOM 1527 N N . GLU A 1 194 ? 4.129 22.734 -13.32 1 85.25 194 GLU A N 1
ATOM 1528 C CA . GLU A 1 194 ? 3.078 23.5 -13.984 1 85.25 194 GLU A CA 1
ATOM 1529 C C . GLU A 1 194 ? 1.881 23.719 -13.062 1 85.25 194 GLU A C 1
ATOM 1531 O O . GLU A 1 194 ? 1.384 22.766 -12.453 1 85.25 194 GLU A O 1
ATOM 1536 N N . GLY A 1 195 ? 1.465 25.047 -12.977 1 89.75 195 GLY A N 1
ATOM 1537 C CA . GLY A 1 195 ? 0.29 25.391 -12.188 1 89.75 195 GLY A CA 1
ATOM 1538 C C . GLY A 1 195 ? 0.561 25.422 -10.695 1 89.75 195 GLY A C 1
ATOM 1539 O O . GLY A 1 195 ? -0.349 25.672 -9.898 1 89.75 195 GLY A O 1
ATOM 1540 N N . GLN A 1 196 ? 1.808 25.188 -10.305 1 90.12 196 GLN A N 1
ATOM 1541 C CA . GLN A 1 196 ? 2.174 25.125 -8.898 1 90.12 196 GLN A CA 1
ATOM 1542 C C . GLN A 1 196 ? 2.668 26.484 -8.398 1 90.12 196 GLN A C 1
ATOM 1544 O O . GLN A 1 196 ? 3.432 27.156 -9.086 1 90.12 196 GLN A O 1
ATOM 1549 N N . HIS A 1 197 ? 2.256 26.859 -7.164 1 91.38 197 HIS A N 1
ATOM 1550 C CA . HIS A 1 197 ? 2.58 28.188 -6.633 1 91.38 197 HIS A CA 1
ATOM 1551 C C . HIS A 1 197 ? 2.904 28.109 -5.145 1 91.38 197 HIS A C 1
ATOM 1553 O O . HIS A 1 197 ? 2.551 27.141 -4.473 1 91.38 197 HIS A O 1
ATOM 1559 N N . GLU A 1 198 ? 3.588 29.125 -4.719 1 91.44 198 GLU A N 1
ATOM 1560 C CA . GLU A 1 198 ? 3.922 29.297 -3.305 1 91.44 198 GLU A CA 1
ATOM 1561 C C . GLU A 1 198 ? 3.84 30.75 -2.883 1 91.44 198 GLU A C 1
ATOM 1563 O O . GLU A 1 198 ? 4.316 31.641 -3.596 1 91.44 198 GLU A O 1
ATOM 1568 N N . VAL A 1 199 ? 3.146 30.984 -1.839 1 89.56 199 VAL A N 1
ATOM 1569 C CA . VAL A 1 199 ? 3.084 32.281 -1.184 1 89.56 199 VAL A CA 1
ATOM 1570 C C . VAL A 1 199 ? 3.473 32.156 0.287 1 89.56 199 VAL A C 1
ATOM 1572 O O . VAL A 1 199 ? 2.77 31.484 1.06 1 89.56 199 VAL A O 1
ATOM 1575 N N . ASP A 1 200 ? 4.543 32.781 0.602 1 91.62 200 ASP A N 1
ATOM 1576 C CA . ASP A 1 200 ? 5.051 32.625 1.963 1 91.62 200 ASP A CA 1
ATOM 1577 C C . ASP A 1 200 ? 4.676 33.844 2.818 1 91.62 200 ASP A C 1
ATOM 1579 O O . ASP A 1 200 ? 4.641 34.969 2.322 1 91.62 200 ASP A O 1
ATOM 1583 N N . PHE A 1 201 ? 4.359 33.594 4.039 1 91.06 201 PHE A N 1
ATOM 1584 C CA . PHE A 1 201 ? 4.098 34.656 5.008 1 91.06 201 PHE A CA 1
ATOM 1585 C C . PHE A 1 201 ? 5.004 34.5 6.227 1 91.06 201 PHE A C 1
ATOM 1587 O O . PHE A 1 201 ? 5.551 33.438 6.477 1 91.06 201 PHE A O 1
ATOM 1594 N N . LYS A 1 202 ? 5.168 35.531 6.914 1 89.94 202 LYS A N 1
ATOM 1595 C CA . LYS A 1 202 ? 6.121 35.625 8.016 1 89.94 202 LYS A CA 1
ATOM 1596 C C . LYS A 1 202 ? 5.766 34.656 9.133 1 89.94 202 LYS A C 1
ATOM 1598 O O . LYS A 1 202 ? 4.59 34.469 9.461 1 89.94 202 LYS A O 1
ATOM 1603 N N . TYR A 1 203 ? 6.801 34.062 9.734 1 87.56 203 TYR A N 1
ATOM 1604 C CA . TYR A 1 203 ? 6.605 33.125 10.836 1 87.56 203 TYR A CA 1
ATOM 1605 C C . TYR A 1 203 ? 6.051 33.844 12.062 1 87.56 203 TYR A C 1
ATOM 1607 O O . TYR A 1 203 ? 6.129 35.062 12.164 1 87.56 203 TYR A O 1
ATOM 1615 N N . ALA A 1 204 ? 5.434 33.094 13.016 1 93.12 204 ALA A N 1
ATOM 1616 C CA . ALA A 1 204 ? 4.898 33.562 14.289 1 93.12 204 ALA A CA 1
ATOM 1617 C C . ALA A 1 204 ? 4.773 32.406 15.289 1 93.12 204 ALA A C 1
ATOM 1619 O O . ALA A 1 204 ? 5.273 31.312 15.039 1 93.12 204 ALA A O 1
ATOM 1620 N N . ASP A 1 205 ? 4.238 32.781 16.422 1 95.69 205 ASP A N 1
ATOM 1621 C CA . ASP A 1 205 ? 3.924 31.719 17.391 1 95.69 205 ASP A CA 1
ATOM 1622 C C . ASP A 1 205 ? 3.123 30.594 16.734 1 95.69 205 ASP A C 1
ATOM 1624 O O . ASP A 1 205 ? 2.312 30.844 15.844 1 95.69 205 ASP A O 1
ATOM 1628 N N . ALA A 1 206 ? 3.346 29.422 17.234 1 98.12 206 ALA A N 1
ATOM 1629 C CA . ALA A 1 206 ? 2.863 28.219 16.562 1 98.12 206 ALA A CA 1
ATOM 1630 C C . ALA A 1 206 ? 1.341 28.219 16.469 1 98.12 206 ALA A C 1
ATOM 1632 O O . ALA A 1 206 ? 0.778 27.797 15.453 1 98.12 206 ALA A O 1
ATOM 1633 N N . LEU A 1 207 ? 0.645 28.641 17.484 1 98.06 207 LEU A N 1
ATOM 1634 C CA . LEU A 1 207 ? -0.813 28.625 17.453 1 98.06 207 LEU A CA 1
ATOM 1635 C C . LEU A 1 207 ? -1.349 29.609 16.422 1 98.06 207 LEU A C 1
ATOM 1637 O O . LEU A 1 207 ? -2.213 29.25 15.609 1 98.06 207 LEU A O 1
ATOM 1641 N N . LYS A 1 208 ? -0.877 30.828 16.484 1 96.81 208 LYS A N 1
ATOM 1642 C CA . LYS A 1 208 ? -1.264 31.828 15.5 1 96.81 208 LYS A CA 1
ATOM 1643 C C . LYS A 1 208 ? -0.954 31.375 14.078 1 96.81 208 LYS A C 1
ATOM 1645 O O . LYS A 1 208 ? -1.731 31.625 13.156 1 96.81 208 LYS A O 1
ATOM 1650 N N . THR A 1 209 ? 0.169 30.734 13.961 1 97.81 209 THR A N 1
ATOM 1651 C CA . THR A 1 209 ? 0.587 30.25 12.648 1 97.81 209 THR A CA 1
ATOM 1652 C C . THR A 1 209 ? -0.347 29.156 12.148 1 97.81 209 THR A C 1
ATOM 1654 O O . THR A 1 209 ? -0.683 29.109 10.969 1 97.81 209 THR A O 1
ATOM 1657 N N . ALA A 1 210 ? -0.708 28.234 13.023 1 98.31 210 ALA A N 1
ATOM 1658 C CA . ALA A 1 210 ? -1.646 27.172 12.633 1 98.31 210 ALA A CA 1
ATOM 1659 C C . ALA A 1 210 ? -2.977 27.766 12.18 1 98.31 210 ALA A C 1
ATOM 1661 O O . ALA A 1 210 ? -3.535 27.344 11.164 1 98.31 210 ALA A O 1
ATOM 1662 N N . ASP A 1 211 ? -3.51 28.75 12.914 1 96.88 211 ASP A N 1
ATOM 1663 C CA . ASP A 1 211 ? -4.707 29.484 12.5 1 96.88 211 ASP A CA 1
ATOM 1664 C C . ASP A 1 211 ? -4.512 30.125 11.125 1 96.88 211 ASP A C 1
ATOM 1666 O O . ASP A 1 211 ? -5.414 30.094 10.289 1 96.88 211 ASP A O 1
ATOM 1670 N N . ALA A 1 212 ? -3.352 30.656 10.969 1 96 212 ALA A N 1
ATOM 1671 C CA . ALA A 1 212 ? -3.039 31.375 9.734 1 96 212 ALA A CA 1
ATOM 1672 C C . ALA A 1 212 ? -2.998 30.406 8.539 1 96 212 ALA A C 1
ATOM 1674 O O . ALA A 1 212 ? -3.412 30.766 7.438 1 96 212 ALA A O 1
ATOM 1675 N N . VAL A 1 213 ? -2.463 29.219 8.734 1 97.19 213 VAL A N 1
ATOM 1676 C CA . VAL A 1 213 ? -2.373 28.25 7.645 1 97.19 213 VAL A CA 1
ATOM 1677 C C . VAL A 1 213 ? -3.771 27.922 7.125 1 97.19 213 VAL A C 1
ATOM 1679 O O . VAL A 1 213 ? -4.004 27.891 5.914 1 97.19 213 VAL A O 1
ATOM 1682 N N . ILE A 1 214 ? -4.652 27.641 8.023 1 95.12 214 ILE A N 1
ATOM 1683 C CA . ILE A 1 214 ? -6.016 27.297 7.637 1 95.12 214 ILE A CA 1
ATOM 1684 C C . ILE A 1 214 ? -6.68 28.484 6.949 1 95.12 214 ILE A C 1
ATOM 1686 O O . ILE A 1 214 ? -7.32 28.328 5.906 1 95.12 214 ILE A O 1
ATOM 1690 N N . THR A 1 215 ? -6.523 29.641 7.512 1 93.75 215 THR A N 1
ATOM 1691 C CA . THR A 1 215 ? -7.066 30.859 6.926 1 93.75 215 THR A CA 1
ATOM 1692 C C . THR A 1 215 ? -6.465 31.109 5.543 1 93.75 215 THR A C 1
ATOM 1694 O O . THR A 1 215 ? -7.168 31.516 4.621 1 93.75 215 THR A O 1
ATOM 1697 N N . PHE A 1 216 ? -5.164 30.891 5.453 1 94.94 216 PHE A N 1
ATOM 1698 C CA . PHE A 1 216 ? -4.445 31.047 4.195 1 94.94 216 PHE A CA 1
ATOM 1699 C C . PHE A 1 216 ? -5.086 30.188 3.102 1 94.94 216 PHE A C 1
ATOM 1701 O O . PHE A 1 216 ? -5.367 30.688 2.01 1 94.94 216 PHE A O 1
ATOM 1708 N N . LYS A 1 217 ? -5.312 28.969 3.363 1 95.75 217 LYS A N 1
ATOM 1709 C CA . LYS A 1 217 ? -5.898 28.062 2.383 1 95.75 217 LYS A CA 1
ATOM 1710 C C . LYS A 1 217 ? -7.297 28.516 1.974 1 95.75 217 LYS A C 1
ATOM 1712 O O . LYS A 1 217 ? -7.652 28.469 0.793 1 95.75 217 LYS A O 1
ATOM 1717 N N . GLU A 1 218 ? -8.086 28.906 2.955 1 91.62 218 GLU A N 1
ATOM 1718 C CA . GLU A 1 218 ? -9.43 29.406 2.664 1 91.62 218 GLU A CA 1
ATOM 1719 C C . GLU A 1 218 ? -9.367 30.625 1.745 1 91.62 218 GLU A C 1
ATOM 1721 O O . GLU A 1 218 ? -10.141 30.719 0.784 1 91.62 218 GLU A O 1
ATOM 1726 N N . ALA A 1 219 ? -8.508 31.516 2.092 1 91.62 219 ALA A N 1
ATOM 1727 C CA . ALA A 1 219 ? -8.383 32.75 1.333 1 91.62 219 ALA A CA 1
ATOM 1728 C C . ALA A 1 219 ? -7.949 32.469 -0.104 1 91.62 219 ALA A C 1
ATOM 1730 O O . ALA A 1 219 ? -8.523 33.031 -1.048 1 91.62 219 ALA A O 1
ATOM 1731 N N . VAL A 1 220 ? -6.918 31.656 -0.272 1 93.56 220 VAL A N 1
ATOM 1732 C CA . VAL A 1 220 ? -6.406 31.328 -1.597 1 93.56 220 VAL A CA 1
ATOM 1733 C C . VAL A 1 220 ? -7.516 30.703 -2.441 1 93.56 220 VAL A C 1
ATOM 1735 O O . VAL A 1 220 ? -7.719 31.094 -3.596 1 93.56 220 VAL A O 1
ATOM 1738 N N . LYS A 1 221 ? -8.234 29.781 -1.873 1 92.56 221 LYS A N 1
ATOM 1739 C CA . LYS A 1 221 ? -9.312 29.125 -2.602 1 92.56 221 LYS A CA 1
ATOM 1740 C C . LYS A 1 221 ? -10.391 30.109 -3.018 1 92.56 221 LYS A C 1
ATOM 1742 O O . LYS A 1 221 ? -10.891 30.062 -4.145 1 92.56 221 LYS A O 1
ATOM 1747 N N . ALA A 1 222 ? -10.773 30.969 -2.113 1 88 222 ALA A N 1
ATOM 1748 C CA . ALA A 1 222 ? -11.82 31.938 -2.391 1 88 222 ALA A CA 1
ATOM 1749 C C . ALA A 1 222 ? -11.398 32.906 -3.5 1 88 222 ALA A C 1
ATOM 1751 O O . ALA A 1 222 ? -12.164 33.156 -4.438 1 88 222 ALA A O 1
ATOM 1752 N N . VAL A 1 223 ? -10.211 33.438 -3.34 1 88.94 223 VAL A N 1
ATOM 1753 C CA . VAL A 1 223 ? -9.711 34.438 -4.301 1 88.94 223 VAL A CA 1
ATOM 1754 C C . VAL A 1 223 ? -9.594 33.781 -5.68 1 88.94 223 VAL A C 1
ATOM 1756 O O . VAL A 1 223 ? -10.039 34.375 -6.676 1 88.94 223 VAL A O 1
ATOM 1759 N N . VAL A 1 224 ? -9.016 32.594 -5.762 1 90.69 224 VAL A N 1
ATOM 1760 C CA . VAL A 1 224 ? -8.797 31.891 -7.027 1 90.69 224 VAL A CA 1
ATOM 1761 C C . VAL A 1 224 ? -10.141 31.531 -7.656 1 90.69 224 VAL A C 1
ATOM 1763 O O . VAL A 1 224 ? -10.312 31.641 -8.875 1 90.69 224 VAL A O 1
ATOM 1766 N N . HIS A 1 225 ? -11.062 31.172 -6.809 1 89.25 225 HIS A N 1
ATOM 1767 C CA . HIS A 1 225 ? -12.406 30.859 -7.289 1 89.25 225 HIS A CA 1
ATOM 1768 C C . HIS A 1 225 ? -13.062 32.062 -7.941 1 89.25 225 HIS A C 1
ATOM 1770 O O . HIS A 1 225 ? -13.695 31.938 -8.992 1 89.25 225 HIS A O 1
ATOM 1776 N N . ASN A 1 226 ? -12.977 33.156 -7.336 1 85.81 226 ASN A N 1
ATOM 1777 C CA . ASN A 1 226 ? -13.555 34.375 -7.852 1 85.81 226 ASN A CA 1
ATOM 1778 C C . ASN A 1 226 ? -12.969 34.75 -9.211 1 85.81 226 ASN A C 1
ATOM 1780 O O . ASN A 1 226 ? -13.602 35.469 -9.992 1 85.81 226 ASN A O 1
ATOM 1784 N N . LEU A 1 227 ? -11.812 34.281 -9.492 1 87.12 227 LEU A N 1
ATOM 1785 C CA . LEU A 1 227 ? -11.141 34.562 -10.75 1 87.12 227 LEU A CA 1
ATOM 1786 C C . LEU A 1 227 ? -11.445 33.5 -11.797 1 87.12 227 LEU A C 1
ATOM 1788 O O . LEU A 1 227 ? -10.914 33.531 -12.906 1 87.12 227 LEU A O 1
ATOM 1792 N N . GLY A 1 228 ? -12.242 32.469 -11.438 1 87.75 228 GLY A N 1
ATOM 1793 C CA . GLY A 1 228 ? -12.703 31.469 -12.391 1 87.75 228 GLY A CA 1
ATOM 1794 C C . GLY A 1 228 ? -11.828 30.234 -12.43 1 87.75 228 GLY A C 1
ATOM 1795 O O . GLY A 1 228 ? -11.945 29.406 -13.336 1 87.75 228 GLY A O 1
ATOM 1796 N N . PHE A 1 229 ? -10.867 30.172 -11.469 1 91.69 229 PHE A N 1
ATOM 1797 C CA . PHE A 1 229 ? -9.992 29.016 -11.367 1 91.69 229 PHE A CA 1
ATOM 1798 C C . PHE A 1 229 ? -10.25 28.234 -10.07 1 91.69 229 PHE A C 1
ATOM 1800 O O . PHE A 1 229 ? -11.156 28.578 -9.312 1 91.69 229 PHE A O 1
ATOM 1807 N N . LYS A 1 230 ? -9.586 27.141 -9.922 1 92 230 LYS A N 1
ATOM 1808 C CA . LYS A 1 230 ? -9.648 26.359 -8.688 1 92 230 LYS A CA 1
ATOM 1809 C C . LYS A 1 230 ? -8.258 26.188 -8.078 1 92 230 LYS A C 1
ATOM 1811 O O . LYS A 1 230 ? -7.293 25.906 -8.789 1 92 230 LYS A O 1
ATOM 1816 N N . ALA A 1 231 ? -8.195 26.453 -6.832 1 94.19 231 ALA A N 1
ATOM 1817 C CA . ALA A 1 231 ? -6.969 26.156 -6.102 1 94.19 231 ALA A CA 1
ATOM 1818 C C . ALA A 1 231 ? -7.094 24.859 -5.324 1 94.19 231 ALA A C 1
ATOM 1820 O O . ALA A 1 231 ? -8.141 24.562 -4.746 1 94.19 231 ALA A O 1
ATOM 1821 N N . THR A 1 232 ? -6.047 24.062 -5.391 1 96.5 232 THR A N 1
ATOM 1822 C CA . THR A 1 232 ? -6.047 22.844 -4.598 1 96.5 232 THR A CA 1
ATOM 1823 C C . THR A 1 232 ? -4.738 22.688 -3.83 1 96.5 232 THR A C 1
ATOM 1825 O O . THR A 1 232 ? -3.668 23.016 -4.348 1 96.5 232 THR A O 1
ATOM 1828 N N . PHE A 1 233 ? -4.898 22.25 -2.611 1 97.25 233 PHE A N 1
ATOM 1829 C CA . PHE A 1 233 ? -3.758 21.984 -1.743 1 97.25 233 PHE A CA 1
ATOM 1830 C C . PHE A 1 233 ? -3.502 20.484 -1.64 1 97.25 233 PHE A C 1
ATOM 1832 O O . PHE A 1 233 ? -2.824 20.031 -0.717 1 97.25 233 PHE A O 1
ATOM 1839 N N . MET A 1 234 ? -4.125 19.703 -2.598 1 96.81 234 MET A N 1
ATOM 1840 C CA . MET A 1 234 ? -3.791 18.297 -2.758 1 96.81 234 MET A CA 1
ATOM 1841 C C . MET A 1 234 ? -2.301 18.109 -3.02 1 96.81 234 MET A C 1
ATOM 1843 O O . MET A 1 234 ? -1.736 18.766 -3.9 1 96.81 234 MET A O 1
ATOM 1847 N N . PRO A 1 235 ? -1.647 17.25 -2.279 1 97.62 235 PRO A N 1
ATOM 1848 C CA . PRO A 1 235 ? -0.189 17.141 -2.365 1 97.62 235 PRO A CA 1
ATOM 1849 C C . PRO A 1 235 ? 0.298 16.781 -3.766 1 97.62 235 PRO A C 1
ATOM 1851 O O . PRO A 1 235 ? 1.296 17.328 -4.238 1 97.62 235 PRO A O 1
ATOM 1854 N N . LYS A 1 236 ? -0.343 15.891 -4.406 1 97.06 236 LYS A N 1
ATOM 1855 C CA . LYS A 1 236 ? 0.065 15.438 -5.734 1 97.06 236 LYS A CA 1
ATOM 1856 C C . LYS A 1 236 ? -1.142 15.281 -6.656 1 97.06 236 LYS A C 1
ATOM 1858 O O . LYS A 1 236 ? -1.586 14.156 -6.914 1 97.06 236 LYS A O 1
ATOM 1863 N N . PRO A 1 237 ? -1.656 16.359 -7.254 1 94.75 237 PRO A N 1
ATOM 1864 C CA . PRO A 1 237 ? -2.822 16.234 -8.133 1 94.75 237 PRO A CA 1
ATOM 1865 C C . PRO A 1 237 ? -2.48 15.594 -9.477 1 94.75 237 PRO A C 1
ATOM 1867 O O . PRO A 1 237 ? -3.355 15.023 -10.133 1 94.75 237 PRO A O 1
ATOM 1870 N N . PHE A 1 238 ? -1.201 15.656 -9.883 1 93 238 PHE A N 1
ATOM 1871 C CA . PHE A 1 238 ? -0.822 15.18 -11.203 1 93 238 PHE A CA 1
ATOM 1872 C C . PHE A 1 238 ? 0.404 14.273 -11.125 1 93 238 PHE A C 1
ATOM 1874 O O . PHE A 1 238 ? 1.39 14.617 -10.469 1 93 238 PHE A O 1
ATOM 1881 N N . ILE A 1 239 ? 0.338 13.117 -11.781 1 91.81 239 ILE A N 1
ATOM 1882 C CA . ILE A 1 239 ? 1.459 12.188 -11.844 1 91.81 239 ILE A CA 1
ATOM 1883 C C . ILE A 1 239 ? 2.576 12.773 -12.703 1 91.81 239 ILE A C 1
ATOM 1885 O O . ILE A 1 239 ? 2.312 13.5 -13.664 1 91.81 239 ILE A O 1
ATOM 1889 N N . GLY A 1 240 ? 3.842 12.484 -12.336 1 89.75 240 GLY A N 1
ATOM 1890 C CA . GLY A 1 240 ? 4.969 12.766 -13.203 1 89.75 240 GLY A CA 1
ATOM 1891 C C . GLY A 1 240 ? 5.555 14.148 -12.992 1 89.75 240 GLY A C 1
ATOM 1892 O O . GLY A 1 240 ? 6.543 14.516 -13.641 1 89.75 240 GLY A O 1
ATOM 1893 N N . ILE A 1 241 ? 4.934 14.961 -12.172 1 90.31 241 ILE A N 1
ATOM 1894 C CA . ILE A 1 241 ? 5.488 16.281 -11.867 1 90.31 241 ILE A CA 1
ATOM 1895 C C . ILE A 1 241 ? 5.613 16.453 -10.352 1 90.31 241 ILE A C 1
ATOM 1897 O O . ILE A 1 241 ? 5.207 15.57 -9.586 1 90.31 241 ILE A O 1
ATOM 1901 N N . ASN A 1 242 ? 6.207 17.562 -9.945 1 92.38 242 ASN A N 1
ATOM 1902 C CA . ASN A 1 242 ? 6.406 17.828 -8.523 1 92.38 242 ASN A CA 1
ATOM 1903 C C . ASN A 1 242 ? 5.078 18 -7.793 1 92.38 242 ASN A C 1
ATOM 1905 O O . ASN A 1 242 ? 4.07 18.359 -8.406 1 92.38 242 ASN A O 1
ATOM 1909 N N . GLY A 1 243 ? 5.043 17.688 -6.5 1 94.75 243 GLY A N 1
ATOM 1910 C CA . GLY A 1 243 ? 3.871 17.875 -5.66 1 94.75 243 GLY A CA 1
ATOM 1911 C C . GLY A 1 243 ? 3.984 19.078 -4.734 1 94.75 243 GLY A C 1
ATOM 1912 O O . GLY A 1 243 ? 5.016 19.75 -4.711 1 94.75 243 GLY A O 1
ATOM 1913 N N . SER A 1 244 ? 2.914 19.344 -4.043 1 95.88 244 SER A N 1
ATOM 1914 C CA . SER A 1 244 ? 2.854 20.484 -3.121 1 95.88 244 SER A CA 1
ATOM 1915 C C . SER A 1 244 ? 3.246 20.062 -1.708 1 95.88 244 SER A C 1
ATOM 1917 O O . SER A 1 244 ? 2.592 19.203 -1.103 1 95.88 244 SER A O 1
ATOM 1919 N N . GLY A 1 245 ? 4.277 20.641 -1.165 1 96.5 245 GLY A N 1
ATOM 1920 C CA . GLY A 1 245 ? 4.668 20.469 0.226 1 96.5 245 GLY A CA 1
ATOM 1921 C C . GLY A 1 245 ? 4.301 21.656 1.094 1 96.5 245 GLY A C 1
ATOM 1922 O O . GLY A 1 245 ? 3.723 22.641 0.609 1 96.5 245 GLY A O 1
ATOM 1923 N N . MET A 1 246 ? 4.52 21.516 2.322 1 97.75 246 MET A N 1
ATOM 1924 C CA . MET A 1 246 ? 4.445 22.578 3.322 1 97.75 246 MET A CA 1
ATOM 1925 C C . MET A 1 246 ? 5.621 22.5 4.289 1 97.75 246 MET A C 1
ATOM 1927 O O . MET A 1 246 ? 5.461 22.078 5.438 1 97.75 246 MET A O 1
ATOM 1931 N N . HIS A 1 247 ? 6.766 22.891 3.773 1 96.56 247 HIS A N 1
ATOM 1932 C CA . HIS A 1 247 ? 7.938 22.844 4.641 1 96.56 247 HIS A CA 1
ATOM 1933 C C . HIS A 1 247 ? 7.695 23.625 5.93 1 96.56 247 HIS A C 1
ATOM 1935 O O . HIS A 1 247 ? 7.137 24.734 5.898 1 96.56 247 HIS A O 1
ATOM 1941 N N . CYS A 1 248 ? 8.078 23.047 7.008 1 98.12 248 CYS A N 1
ATOM 1942 C CA . CYS A 1 248 ? 7.844 23.656 8.312 1 98.12 248 CYS A CA 1
ATOM 1943 C C . CYS A 1 248 ? 9.148 24.094 8.953 1 98.12 248 CYS A C 1
ATOM 1945 O O . CYS A 1 248 ? 9.922 23.266 9.445 1 98.12 248 CYS A O 1
ATOM 1947 N N . ASN A 1 249 ? 9.375 25.359 8.961 1 97.56 249 ASN A N 1
ATOM 1948 C CA . ASN A 1 249 ? 10.508 25.953 9.68 1 97.56 249 ASN A CA 1
ATOM 1949 C C . ASN A 1 249 ? 10.203 26.109 11.164 1 97.56 249 ASN A C 1
ATOM 1951 O O . ASN A 1 249 ? 9.18 26.688 11.531 1 97.56 249 ASN A O 1
ATOM 1955 N N . GLN A 1 250 ? 11.039 25.594 11.984 1 98.5 250 GLN A N 1
ATOM 1956 C CA . GLN A 1 250 ? 10.812 25.562 13.43 1 98.5 250 GLN A CA 1
ATOM 1957 C C . GLN A 1 250 ? 11.945 26.281 14.172 1 98.5 250 GLN A C 1
ATOM 1959 O O . GLN A 1 250 ? 13.117 26.141 13.812 1 98.5 250 GLN A O 1
ATOM 1964 N N . SER A 1 251 ? 11.625 27 15.211 1 98.06 251 SER A N 1
ATOM 1965 C CA . SER A 1 251 ? 12.602 27.562 16.125 1 98.06 251 SER A CA 1
ATOM 1966 C C . SER A 1 251 ? 12.078 27.578 17.562 1 98.06 251 SER A C 1
ATOM 1968 O O . SER A 1 251 ? 10.867 27.562 17.781 1 98.06 251 SER A O 1
ATOM 1970 N N . LEU A 1 252 ? 12.906 27.516 18.438 1 98.19 252 LEU A N 1
ATOM 1971 C CA . LEU A 1 252 ? 12.609 27.5 19.859 1 98.19 252 LEU A CA 1
ATOM 1972 C C . LEU A 1 252 ? 13.359 28.625 20.578 1 98.19 252 LEU A C 1
ATOM 1974 O O . LEU A 1 252 ? 14.57 28.781 20.406 1 98.19 252 LEU A O 1
ATOM 1978 N N . PHE A 1 253 ? 12.617 29.438 21.328 1 97.94 253 PHE A N 1
ATOM 1979 C CA . PHE A 1 253 ? 13.188 30.562 22.047 1 97.94 253 PHE A CA 1
ATOM 1980 C C . PHE A 1 253 ? 13.047 30.375 23.547 1 97.94 253 PHE A C 1
ATOM 1982 O O . PHE A 1 253 ? 12.117 29.703 24.016 1 97.94 253 PHE A O 1
ATOM 1989 N N . LYS A 1 254 ? 13.906 30.875 24.297 1 97.38 254 LYS A N 1
ATOM 1990 C CA . LYS A 1 254 ? 13.883 30.984 25.75 1 97.38 254 LYS A CA 1
ATOM 1991 C C . LYS A 1 254 ? 14.477 32.312 26.219 1 97.38 254 LYS A C 1
ATOM 1993 O O . LYS A 1 254 ? 15.586 32.656 25.828 1 97.38 254 LYS A O 1
ATOM 1998 N N . ASP A 1 255 ? 13.727 33.062 26.969 1 95.31 255 ASP A N 1
ATOM 1999 C CA . ASP A 1 255 ? 14.156 34.375 27.484 1 95.31 255 ASP A CA 1
ATOM 2000 C C . ASP A 1 255 ? 14.594 35.312 26.359 1 95.31 255 ASP A C 1
ATOM 2002 O O . ASP A 1 255 ? 15.641 35.938 26.453 1 95.31 255 ASP A O 1
ATOM 2006 N N . GLY A 1 256 ? 13.852 35.219 25.266 1 93.5 256 GLY A N 1
ATOM 2007 C CA . GLY A 1 256 ? 14.078 36.125 24.156 1 93.5 256 GLY A CA 1
ATOM 2008 C C . GLY A 1 256 ? 15.227 35.688 23.266 1 93.5 256 GLY A C 1
ATOM 2009 O O . GLY A 1 256 ? 15.547 36.375 22.281 1 93.5 256 GLY A O 1
ATOM 2010 N N . LYS A 1 257 ? 15.797 34.594 23.547 1 96.69 257 LYS A N 1
ATOM 2011 C CA . LYS A 1 257 ? 16.922 34.094 22.75 1 96.69 257 LYS A CA 1
ATOM 2012 C C . LYS A 1 257 ? 16.547 32.844 21.984 1 96.69 257 LYS A C 1
ATOM 2014 O O . LYS A 1 257 ? 15.828 31.969 22.5 1 96.69 257 LYS A O 1
ATOM 2019 N N . ASN A 1 258 ? 17.031 32.781 20.781 1 98.12 258 ASN A N 1
ATOM 2020 C CA . ASN A 1 258 ? 16.906 31.562 20 1 98.12 258 ASN A CA 1
ATOM 2021 C C . ASN A 1 258 ? 17.844 30.469 20.5 1 98.12 258 ASN A C 1
ATOM 2023 O O . ASN A 1 258 ? 19.062 30.547 20.281 1 98.12 258 ASN A O 1
ATOM 2027 N N . ILE A 1 259 ? 17.375 29.453 21.016 1 97.81 259 ILE A N 1
ATOM 2028 C CA . ILE A 1 259 ? 18.234 28.5 21.719 1 97.81 259 ILE A CA 1
ATOM 2029 C C . ILE A 1 259 ? 18.828 27.516 20.719 1 97.81 259 ILE A C 1
ATOM 2031 O O . ILE A 1 259 ? 19.656 26.672 21.094 1 97.81 259 ILE A O 1
ATOM 2035 N N . PHE A 1 260 ? 18.391 27.578 19.453 1 98.5 260 PHE A N 1
ATOM 2036 C CA . PHE A 1 260 ? 19.016 26.734 18.438 1 98.5 260 PHE A CA 1
ATOM 2037 C C . PHE A 1 260 ? 20.344 27.328 17.984 1 98.5 260 PHE A C 1
ATOM 2039 O O . PHE A 1 260 ? 21.125 26.656 17.312 1 98.5 260 PHE A O 1
ATOM 2046 N N . TYR A 1 261 ? 20.594 28.562 18.328 1 98.12 261 TYR A N 1
ATOM 2047 C CA . TYR A 1 261 ? 21.781 29.281 17.891 1 98.12 261 TYR A CA 1
ATOM 2048 C C . TYR A 1 261 ? 22.875 29.234 18.969 1 98.12 261 TYR A C 1
ATOM 2050 O O . TYR A 1 261 ? 22.609 29.484 20.141 1 98.12 261 TYR A O 1
ATOM 2058 N N . ASP A 1 262 ? 24.062 28.859 18.609 1 97.88 262 ASP A N 1
ATOM 2059 C CA . ASP A 1 262 ? 25.25 28.906 19.453 1 97.88 262 ASP A CA 1
ATOM 2060 C C . ASP A 1 262 ? 26.453 29.438 18.656 1 97.88 262 ASP A C 1
ATOM 2062 O O . ASP A 1 262 ? 27.078 28.688 17.906 1 97.88 262 ASP A O 1
ATOM 2066 N N . PRO A 1 263 ? 26.828 30.656 18.891 1 96.25 263 PRO A N 1
ATOM 2067 C CA . PRO A 1 263 ? 27.906 31.25 18.125 1 96.25 263 PRO A CA 1
ATOM 2068 C C . PRO A 1 263 ? 29.266 30.594 18.391 1 96.25 263 PRO A C 1
ATOM 2070 O O . PRO A 1 263 ? 30.219 30.797 17.641 1 96.25 263 PRO A O 1
ATOM 2073 N N . ASP A 1 264 ? 29.359 29.828 19.375 1 96.75 264 ASP A N 1
ATOM 2074 C CA . ASP A 1 264 ? 30.641 29.281 19.797 1 96.75 264 ASP A CA 1
ATOM 2075 C C . ASP A 1 264 ? 30.922 27.938 19.109 1 96.75 264 ASP A C 1
ATOM 2077 O O . ASP A 1 264 ? 32.031 27.406 19.203 1 96.75 264 ASP A O 1
ATOM 2081 N N . THR A 1 265 ? 29.906 27.375 18.516 1 95.75 265 THR A N 1
ATOM 2082 C CA . THR A 1 265 ? 30.125 26.125 17.781 1 95.75 265 THR A CA 1
ATOM 2083 C C . THR A 1 265 ? 30.531 26.406 16.328 1 95.75 265 THR A C 1
ATOM 2085 O O . THR A 1 265 ? 30.281 27.5 15.82 1 95.75 265 THR A O 1
ATOM 2088 N N . GLU A 1 266 ? 31.172 25.484 15.633 1 92.75 266 GLU A N 1
ATOM 2089 C CA . GLU A 1 266 ? 31.688 25.656 14.273 1 92.75 266 GLU A CA 1
ATOM 2090 C C . GLU A 1 266 ? 30.562 26.016 13.305 1 92.75 266 GLU A C 1
ATOM 2092 O O . GLU A 1 266 ? 30.734 26.875 12.445 1 92.75 266 GLU A O 1
ATOM 2097 N N . ASN A 1 267 ? 29.453 25.375 13.398 1 92.88 267 ASN A N 1
ATOM 2098 C CA . ASN A 1 267 ? 28.328 25.625 12.492 1 92.88 267 ASN A CA 1
ATOM 2099 C C . ASN A 1 267 ? 27.297 26.562 13.117 1 92.88 267 ASN A C 1
ATOM 2101 O O . ASN A 1 267 ? 26.266 26.828 12.516 1 92.88 267 ASN A O 1
ATOM 2105 N N . GLN A 1 268 ? 27.547 26.953 14.367 1 97.31 268 GLN A N 1
ATOM 2106 C CA . GLN A 1 268 ? 26.719 27.906 15.125 1 97.31 268 GLN A CA 1
ATOM 2107 C C . GLN A 1 268 ? 25.359 27.312 15.438 1 97.31 268 GLN A C 1
ATOM 2109 O O . GLN A 1 268 ? 24.344 28.016 15.445 1 97.31 268 GLN A O 1
ATOM 2114 N N . ILE A 1 269 ? 25.281 26.062 15.516 1 97.75 269 ILE A N 1
ATOM 2115 C CA . ILE A 1 269 ? 24.078 25.344 15.938 1 97.75 269 ILE A CA 1
ATOM 2116 C C . ILE A 1 269 ? 24.281 24.797 17.344 1 97.75 269 ILE A C 1
ATOM 2118 O O . ILE A 1 269 ? 25.328 24.219 17.656 1 97.75 269 ILE A O 1
ATOM 2122 N N . SER A 1 270 ? 23.375 25 18.156 1 98.31 270 SER A N 1
ATOM 2123 C CA . SER A 1 270 ? 23.484 24.594 19.547 1 98.31 270 SER A CA 1
ATOM 2124 C C . SER A 1 270 ? 23.281 23.094 19.719 1 98.31 270 SER A C 1
ATOM 2126 O O . SER A 1 270 ? 22.766 22.438 18.812 1 98.31 270 SER A O 1
ATOM 2128 N N . GLN A 1 271 ? 23.75 22.562 20.812 1 97.94 271 GLN A N 1
ATOM 2129 C CA . GLN A 1 271 ? 23.516 21.156 21.156 1 97.94 271 GLN A CA 1
ATOM 2130 C C . GLN A 1 271 ? 22.031 20.875 21.312 1 97.94 271 GLN A C 1
ATOM 2132 O O . GLN A 1 271 ? 21.562 19.781 20.984 1 97.94 271 GLN A O 1
ATOM 2137 N N . GLU A 1 272 ? 21.266 21.828 21.828 1 97.88 272 GLU A N 1
ATOM 2138 C CA . GLU A 1 272 ? 19.812 21.703 21.938 1 97.88 272 GLU A CA 1
ATOM 2139 C C . GLU A 1 272 ? 19.156 21.5 20.578 1 97.88 272 GLU A C 1
ATOM 2141 O O . GLU A 1 272 ? 18.25 20.672 20.438 1 97.88 272 GLU A O 1
ATOM 2146 N N . ALA A 1 273 ? 19.672 22.25 19.625 1 98.5 273 ALA A N 1
ATOM 2147 C CA . ALA A 1 273 ? 19.156 22.094 18.281 1 98.5 273 ALA A CA 1
ATOM 2148 C C . ALA A 1 273 ? 19.422 20.688 17.734 1 98.5 273 ALA A C 1
ATOM 2150 O O . ALA A 1 273 ? 18.562 20.094 17.109 1 98.5 273 ALA A O 1
ATOM 2151 N N . LEU A 1 274 ? 20.609 20.203 18 1 98.56 274 LEU A N 1
ATOM 2152 C CA . LEU A 1 274 ? 20.984 18.859 17.531 1 98.56 274 LEU A CA 1
ATOM 2153 C C . LEU A 1 274 ? 20.109 17.797 18.188 1 98.56 274 LEU A C 1
ATOM 2155 O O . LEU A 1 274 ? 19.656 16.859 17.531 1 98.56 274 LEU A O 1
ATOM 2159 N N . TYR A 1 275 ? 19.875 17.922 19.484 1 98.75 275 TYR A N 1
ATOM 2160 C CA . TYR A 1 275 ? 19 16.984 20.172 1 98.75 275 TYR A CA 1
ATOM 2161 C C . TYR A 1 275 ? 17.578 17.078 19.625 1 98.75 275 TYR A C 1
ATOM 2163 O O . TYR A 1 275 ? 16.906 16.062 19.484 1 98.75 275 TYR A O 1
ATOM 2171 N N . PHE A 1 276 ? 17.094 18.344 19.375 1 98.75 276 PHE A N 1
ATOM 2172 C CA . PHE A 1 276 ? 15.789 18.547 18.766 1 98.75 276 PHE A CA 1
ATOM 2173 C C . PHE A 1 276 ? 15.688 17.828 17.438 1 98.75 276 PHE A C 1
ATOM 2175 O O . PHE A 1 276 ? 14.703 17.141 17.172 1 98.75 276 PHE A O 1
ATOM 2182 N N . ILE A 1 277 ? 16.719 17.906 16.641 1 98.75 277 ILE A N 1
ATOM 2183 C CA . ILE A 1 277 ? 16.828 17.219 15.367 1 98.75 277 ILE A CA 1
ATOM 2184 C C . ILE A 1 277 ? 16.797 15.703 15.586 1 98.75 277 ILE A C 1
ATOM 2186 O O . ILE A 1 277 ? 16.094 14.984 14.867 1 98.75 277 ILE A O 1
ATOM 2190 N N . GLY A 1 278 ? 17.594 15.234 16.547 1 98.75 278 GLY A N 1
ATOM 2191 C CA . GLY A 1 278 ? 17.578 13.812 16.891 1 98.75 278 GLY A CA 1
ATOM 2192 C C . GLY A 1 278 ? 16.188 13.281 17.188 1 98.75 278 GLY A C 1
ATOM 2193 O O . GLY A 1 278 ? 15.836 12.188 16.734 1 98.75 278 GLY A O 1
ATOM 2194 N N . GLY A 1 279 ? 15.406 14.039 17.938 1 98.88 279 GLY A N 1
ATOM 2195 C CA . GLY A 1 279 ? 14.031 13.664 18.219 1 98.88 279 GLY A CA 1
ATOM 2196 C C . GLY A 1 279 ? 13.172 13.586 16.969 1 98.88 279 GLY A C 1
ATOM 2197 O O . GLY A 1 279 ? 12.414 12.625 16.797 1 98.88 279 GLY A O 1
ATOM 2198 N N . LEU A 1 280 ? 13.273 14.625 16.125 1 98.88 280 LEU A N 1
ATOM 2199 C CA . LEU A 1 280 ? 12.5 14.648 14.891 1 98.88 280 LEU A CA 1
ATOM 2200 C C . LEU A 1 280 ? 12.836 13.453 14.008 1 98.88 280 LEU A C 1
ATOM 2202 O O . LEU A 1 280 ? 11.945 12.836 13.422 1 98.88 280 LEU A O 1
ATOM 2206 N N . LEU A 1 281 ? 14.141 13.102 13.906 1 98.62 281 LEU A N 1
ATOM 2207 C CA . LEU A 1 281 ? 14.57 11.984 13.07 1 98.62 281 LEU A CA 1
ATOM 2208 C C . LEU A 1 281 ? 14.078 10.656 13.641 1 98.62 281 LEU A C 1
ATOM 2210 O O . LEU A 1 281 ? 13.586 9.805 12.898 1 98.62 281 LEU A O 1
ATOM 2214 N N . LYS A 1 282 ? 14.188 10.539 14.938 1 98.56 282 LYS A N 1
ATOM 2215 C CA . LYS A 1 282 ? 13.773 9.297 15.594 1 98.56 282 LYS A CA 1
ATOM 2216 C C . LYS A 1 282 ? 12.289 9.016 15.359 1 98.56 282 LYS A C 1
ATOM 2218 O O . LYS A 1 282 ? 11.906 7.875 15.109 1 98.56 282 LYS A O 1
ATOM 2223 N N . HIS A 1 283 ? 11.484 9.992 15.383 1 98.81 283 HIS A N 1
ATOM 2224 C CA . HIS A 1 283 ? 10.039 9.812 15.344 1 98.81 283 HIS A CA 1
ATOM 2225 C C . HIS A 1 283 ? 9.492 10.07 13.945 1 98.81 283 HIS A C 1
ATOM 2227 O O . HIS A 1 283 ? 8.273 10.07 13.742 1 98.81 283 HIS A O 1
ATOM 2233 N N . ALA A 1 284 ? 10.367 10.258 12.961 1 98.75 284 ALA A N 1
ATOM 2234 C CA . ALA A 1 284 ? 10 10.664 11.609 1 98.75 284 ALA A CA 1
ATOM 2235 C C . ALA A 1 284 ? 8.992 9.695 11 1 98.75 284 ALA A C 1
ATOM 2237 O O . ALA A 1 284 ? 8.031 10.117 10.359 1 98.75 284 ALA A O 1
ATOM 2238 N N . PRO A 1 285 ? 9.148 8.344 11.18 1 98.5 285 PRO A N 1
ATOM 2239 C CA . PRO A 1 285 ? 8.141 7.441 10.602 1 98.5 285 PRO A CA 1
ATOM 2240 C C . PRO A 1 285 ? 6.738 7.703 11.141 1 98.5 285 PRO A C 1
ATOM 2242 O O . PRO A 1 285 ? 5.785 7.793 10.367 1 98.5 285 PRO A O 1
ATOM 2245 N N . ALA A 1 286 ? 6.617 7.91 12.422 1 98.75 286 ALA A N 1
ATOM 2246 C CA . ALA A 1 286 ? 5.32 8.172 13.039 1 98.75 286 ALA A CA 1
ATOM 2247 C C . ALA A 1 286 ? 4.809 9.562 12.664 1 98.75 286 ALA A C 1
ATOM 2249 O O . ALA A 1 286 ? 3.615 9.75 12.422 1 98.75 286 ALA A O 1
ATOM 2250 N N . LEU A 1 287 ? 5.723 10.555 12.648 1 98.88 287 LEU A N 1
ATOM 2251 C CA . LEU A 1 287 ? 5.355 11.922 12.281 1 98.88 287 LEU A CA 1
ATOM 2252 C C . LEU A 1 287 ? 4.742 11.961 10.883 1 98.88 287 LEU A C 1
ATOM 2254 O O . LEU A 1 287 ? 3.885 12.805 10.602 1 98.88 287 LEU A O 1
ATOM 2258 N N . SER A 1 288 ? 5.16 11.055 10.047 1 98.69 288 SER A N 1
ATOM 2259 C CA . SER A 1 288 ? 4.688 11.031 8.664 1 98.69 288 SER A CA 1
ATOM 2260 C C . SER A 1 288 ? 3.174 10.867 8.602 1 98.69 288 SER A C 1
ATOM 2262 O O . SER A 1 288 ? 2.527 11.406 7.695 1 98.69 288 SER A O 1
ATOM 2264 N N . SER A 1 289 ? 2.559 10.164 9.539 1 98.62 289 SER A N 1
ATOM 2265 C CA . SER A 1 289 ? 1.116 9.953 9.531 1 98.62 289 SER A CA 1
ATOM 2266 C C . SER A 1 289 ? 0.361 11.258 9.727 1 98.62 289 SER A C 1
ATOM 2268 O O . SER A 1 289 ? -0.758 11.414 9.234 1 98.62 289 SER A O 1
ATOM 2270 N N . ILE A 1 290 ? 0.954 12.195 10.398 1 98.81 290 ILE A N 1
ATOM 2271 C CA . ILE A 1 290 ? 0.299 13.461 10.727 1 98.81 290 ILE A CA 1
ATOM 2272 C C . ILE A 1 290 ? 0.724 14.539 9.734 1 98.81 290 ILE A C 1
ATOM 2274 O O . ILE A 1 290 ? -0.095 15.359 9.305 1 98.81 290 ILE A O 1
ATOM 2278 N N . LEU A 1 291 ? 2.01 14.547 9.344 1 98.81 291 LEU A N 1
ATOM 2279 C CA . LEU A 1 291 ? 2.574 15.57 8.469 1 98.81 291 LEU A CA 1
ATOM 2280 C C . LEU A 1 291 ? 2.182 15.328 7.02 1 98.81 291 LEU A C 1
ATOM 2282 O O . LEU A 1 291 ? 2.098 16.266 6.227 1 98.81 291 LEU A O 1
ATOM 2286 N N . SER A 1 292 ? 2.035 14.102 6.621 1 98.56 292 SER A N 1
ATOM 2287 C CA . SER A 1 292 ? 1.61 13.625 5.309 1 98.56 292 SER A CA 1
ATOM 2288 C C . SER A 1 292 ? 0.45 12.641 5.434 1 98.56 292 SER A C 1
ATOM 2290 O O . SER A 1 292 ? 0.616 11.445 5.195 1 98.56 292 SER A O 1
ATOM 2292 N N . PRO A 1 293 ? -0.752 13.211 5.613 1 98.19 293 PRO A N 1
ATOM 2293 C CA . PRO A 1 293 ? -1.79 12.383 6.23 1 98.19 293 PRO A CA 1
ATOM 2294 C C . PRO A 1 293 ? -2.695 11.711 5.199 1 98.19 293 PRO A C 1
ATOM 2296 O O . PRO A 1 293 ? -3.656 11.023 5.57 1 98.19 293 PRO A O 1
ATOM 2299 N N . THR A 1 294 ? -2.541 11.852 3.934 1 97.88 294 THR A N 1
ATOM 2300 C CA . THR A 1 294 ? -3.451 11.281 2.949 1 97.88 294 THR A CA 1
ATOM 2301 C C . THR A 1 294 ? -2.75 10.203 2.127 1 97.88 294 THR A C 1
ATOM 2303 O O . THR A 1 294 ? -1.521 10.125 2.119 1 97.88 294 THR A O 1
ATOM 2306 N N . VAL A 1 295 ? -3.553 9.32 1.457 1 97.81 295 VAL A N 1
ATOM 2307 C CA . VAL A 1 295 ? -3.002 8.375 0.492 1 97.81 295 VAL A CA 1
ATOM 2308 C C . VAL A 1 295 ? -2.186 9.125 -0.558 1 97.81 295 VAL A C 1
ATOM 2310 O O . VAL A 1 295 ? -1.1 8.68 -0.941 1 97.81 295 VAL A O 1
ATOM 2313 N N . ASN A 1 296 ? -2.629 10.297 -0.943 1 97.88 296 ASN A N 1
ATOM 2314 C CA . ASN A 1 296 ? -2.033 11.102 -2.004 1 97.88 296 ASN A CA 1
ATOM 2315 C C . ASN A 1 296 ? -0.707 11.711 -1.564 1 97.88 296 ASN A C 1
ATOM 2317 O O . ASN A 1 296 ? 0.167 11.977 -2.393 1 97.88 296 ASN A O 1
ATOM 2321 N N . SER A 1 297 ? -0.567 11.914 -0.242 1 98.38 297 SER A N 1
ATOM 2322 C CA . SER A 1 297 ? 0.671 12.469 0.294 1 98.38 297 SER A CA 1
ATOM 2323 C C . SER A 1 297 ? 1.879 11.641 -0.138 1 98.38 297 SER A C 1
ATOM 2325 O O . SER A 1 297 ? 2.953 12.195 -0.394 1 98.38 297 SER A O 1
ATOM 2327 N N . TYR A 1 298 ? 1.708 10.445 -0.285 1 97.62 298 TYR A N 1
ATOM 2328 C CA . TYR A 1 298 ? 2.818 9.531 -0.522 1 97.62 298 TYR A CA 1
ATOM 2329 C C . TYR A 1 298 ? 3.086 9.375 -2.014 1 97.62 298 TYR A C 1
ATOM 2331 O O . TYR A 1 298 ? 4.035 8.695 -2.412 1 97.62 298 TYR A O 1
ATOM 2339 N N . LYS A 1 299 ? 2.203 9.977 -2.834 1 97.06 299 LYS A N 1
ATOM 2340 C CA . LYS A 1 299 ? 2.525 10.148 -4.246 1 97.06 299 LYS A CA 1
ATOM 2341 C C . LYS A 1 299 ? 3.484 11.312 -4.453 1 97.06 299 LYS A C 1
ATOM 2343 O O . LYS A 1 299 ? 4.129 11.422 -5.5 1 97.06 299 LYS A O 1
ATOM 2348 N N . ARG A 1 300 ? 3.531 12.219 -3.459 1 96.12 300 ARG A N 1
ATOM 2349 C CA . ARG A 1 300 ? 4.5 13.305 -3.455 1 96.12 300 ARG A CA 1
ATOM 2350 C C . ARG A 1 300 ? 5.855 12.836 -2.938 1 96.12 300 ARG A C 1
ATOM 2352 O O . ARG A 1 300 ? 6.898 13.172 -3.504 1 96.12 300 ARG A O 1
ATOM 2359 N N . LEU A 1 301 ? 5.836 12.023 -1.908 1 95.25 301 LEU A N 1
ATOM 2360 C CA . LEU A 1 301 ? 7.062 11.57 -1.254 1 95.25 301 LEU A CA 1
ATOM 2361 C C . LEU A 1 301 ? 7.691 10.414 -2.021 1 95.25 301 LEU A C 1
ATOM 2363 O O . LEU A 1 301 ? 7.836 9.312 -1.484 1 95.25 301 LEU A O 1
ATOM 2367 N N . VAL A 1 302 ? 8.031 10.602 -3.248 1 92.12 302 VAL A N 1
ATOM 2368 C CA . VAL A 1 302 ? 8.695 9.648 -4.129 1 92.12 302 VAL A CA 1
ATOM 2369 C C . VAL A 1 302 ? 9.977 10.266 -4.688 1 92.12 302 VAL A C 1
ATOM 2371 O O . VAL A 1 302 ? 10.047 11.484 -4.891 1 92.12 302 VAL A O 1
ATOM 2374 N N . PRO A 1 303 ? 11 9.461 -4.867 1 86.56 303 PRO A N 1
ATOM 2375 C CA . PRO A 1 303 ? 12.25 10 -5.414 1 86.56 303 PRO A CA 1
ATOM 2376 C C . PRO A 1 303 ? 12.07 10.602 -6.805 1 86.56 303 PRO A C 1
ATOM 2378 O O . PRO A 1 303 ? 11.219 10.156 -7.574 1 86.56 303 PRO A O 1
ATOM 2381 N N . GLY A 1 304 ? 12.828 11.617 -7.047 1 81.31 304 GLY A N 1
ATOM 2382 C CA . GLY A 1 304 ? 12.883 12.141 -8.398 1 81.31 304 GLY A CA 1
ATOM 2383 C C . GLY A 1 304 ? 12.094 13.43 -8.57 1 81.31 304 GLY A C 1
ATOM 2384 O O . GLY A 1 304 ? 12.109 14.039 -9.641 1 81.31 304 GLY A O 1
ATOM 2385 N N . TYR A 1 305 ? 11.406 13.922 -7.504 1 84.94 305 TYR A N 1
ATOM 2386 C CA . TYR A 1 305 ? 10.57 15.109 -7.625 1 84.94 305 TYR A CA 1
ATOM 2387 C C . TYR A 1 305 ? 10.859 16.094 -6.496 1 84.94 305 TYR A C 1
ATOM 2389 O O . TYR A 1 305 ? 9.953 16.781 -6.02 1 84.94 305 TYR A O 1
ATOM 2397 N N . GLU A 1 306 ? 12 16 -5.898 1 81.25 306 GLU A N 1
ATOM 2398 C CA . GLU A 1 306 ? 12.539 16.953 -4.938 1 81.25 306 GLU A CA 1
ATOM 2399 C C . GLU A 1 306 ? 11.852 16.812 -3.582 1 81.25 306 GLU A C 1
ATOM 2401 O O . GLU A 1 306 ? 11.891 17.75 -2.768 1 81.25 306 GLU A O 1
ATOM 2406 N N . ALA A 1 307 ? 11.141 15.797 -3.42 1 89.94 307 ALA A N 1
ATOM 2407 C CA . ALA A 1 307 ? 10.523 15.547 -2.119 1 89.94 307 ALA A CA 1
ATOM 2408 C C . ALA A 1 307 ? 11.461 14.758 -1.211 1 89.94 307 ALA A C 1
ATOM 2410 O O . ALA A 1 307 ? 12.242 13.922 -1.684 1 89.94 307 ALA A O 1
ATOM 2411 N N . PRO A 1 308 ? 11.414 15.039 0.066 1 92 308 PRO A N 1
ATOM 2412 C CA . PRO A 1 308 ? 12.258 14.305 1.008 1 92 308 PRO A CA 1
ATOM 2413 C C . PRO A 1 308 ? 11.781 12.867 1.233 1 92 308 PRO A C 1
ATOM 2415 O O . PRO A 1 308 ? 10.617 12.648 1.598 1 92 308 PRO A O 1
ATOM 2418 N N . CYS A 1 309 ? 12.648 11.898 0.984 1 92.62 309 CYS A N 1
ATOM 2419 C CA . CYS A 1 309 ? 12.25 10.5 1.144 1 92.62 309 CYS A CA 1
ATOM 2420 C C . CYS A 1 309 ? 13.117 9.805 2.188 1 92.62 309 CYS A C 1
ATOM 2422 O O . CYS A 1 309 ? 12.805 8.695 2.619 1 92.62 309 CYS A O 1
ATOM 2424 N N . TYR A 1 310 ? 14.188 10.461 2.682 1 93.88 310 TYR A N 1
ATOM 2425 C CA . TYR A 1 310 ? 15.18 9.797 3.52 1 93.88 310 TYR A CA 1
ATOM 2426 C C . TYR A 1 310 ? 15.305 10.492 4.871 1 93.88 310 TYR A C 1
ATOM 2428 O O . TYR A 1 310 ? 15.281 11.727 4.945 1 93.88 310 TYR A O 1
ATOM 2436 N N . ILE A 1 311 ? 15.414 9.688 5.902 1 96.75 311 ILE A N 1
ATOM 2437 C CA . ILE A 1 311 ? 15.484 10.195 7.266 1 96.75 311 ILE A CA 1
ATOM 2438 C C . ILE A 1 311 ? 16.922 10.602 7.598 1 96.75 311 ILE A C 1
ATOM 2440 O O . ILE A 1 311 ? 17.703 9.789 8.102 1 96.75 311 ILE A O 1
ATOM 2444 N N . ALA A 1 312 ? 17.219 11.781 7.285 1 96.44 312 ALA A N 1
ATOM 2445 C CA . ALA A 1 312 ? 18.531 12.383 7.492 1 96.44 312 ALA A CA 1
ATOM 2446 C C . ALA A 1 312 ? 18.438 13.906 7.594 1 96.44 312 ALA A C 1
ATOM 2448 O O . ALA A 1 312 ? 17.391 14.484 7.277 1 96.44 312 ALA A O 1
ATOM 2449 N N . TYR A 1 313 ? 19.453 14.523 8.117 1 97.31 313 TYR A N 1
ATOM 2450 C CA . TYR A 1 313 ? 19.484 15.984 8.164 1 97.31 313 TYR A CA 1
ATOM 2451 C C . TYR A 1 313 ? 20.781 16.516 7.547 1 97.31 313 TYR A C 1
ATOM 2453 O O . TYR A 1 313 ? 21.75 15.766 7.379 1 97.31 313 TYR A O 1
ATOM 2461 N N . GLY A 1 314 ? 20.703 17.703 7.094 1 94.88 314 GLY A N 1
ATOM 2462 C CA . GLY A 1 314 ? 21.875 18.344 6.504 1 94.88 314 GLY A CA 1
ATOM 2463 C C . GLY A 1 314 ? 21.781 19.859 6.488 1 94.88 314 GLY A C 1
ATOM 2464 O O . GLY A 1 314 ? 20.734 20.422 6.812 1 94.88 314 GLY A O 1
ATOM 2465 N N . PHE A 1 315 ? 22.875 20.531 6.184 1 91.44 315 PHE A N 1
ATOM 2466 C CA . PHE A 1 315 ? 22.969 21.984 6.129 1 91.44 315 PHE A CA 1
ATOM 2467 C C . PHE A 1 315 ? 22.719 22.484 4.711 1 91.44 315 PHE A C 1
ATOM 2469 O O . PHE A 1 315 ? 21.953 23.438 4.512 1 91.44 315 PHE A O 1
ATOM 2476 N N . LYS A 1 316 ? 23.281 21.828 3.742 1 82.44 316 LYS A N 1
ATOM 2477 C CA . LYS A 1 316 ? 23.188 22.281 2.355 1 82.44 316 LYS A CA 1
ATOM 2478 C C . LYS A 1 316 ? 22.5 21.234 1.487 1 82.44 316 LYS A C 1
ATOM 2480 O O . LYS A 1 316 ? 22.359 21.406 0.276 1 82.44 316 LYS A O 1
ATOM 2485 N N . ASN A 1 317 ? 22.078 20.266 2.131 1 82.81 317 ASN A N 1
ATOM 2486 C CA . ASN A 1 317 ? 21.547 19.141 1.384 1 82.81 317 ASN A CA 1
ATOM 2487 C C . ASN A 1 317 ? 20.016 19.156 1.332 1 82.81 317 ASN A C 1
ATOM 2489 O O . ASN A 1 317 ? 19.359 18.844 2.318 1 82.81 317 ASN A O 1
ATOM 2493 N N . ARG A 1 318 ? 19.516 19.297 0.115 1 78.56 318 ARG A N 1
ATOM 2494 C CA . ARG A 1 318 ? 18.062 19.438 -0.047 1 78.56 318 ARG A CA 1
ATOM 2495 C C . ARG A 1 318 ? 17.406 18.062 -0.218 1 78.56 318 ARG A C 1
ATOM 2497 O O . ARG A 1 318 ? 16.188 17.969 -0.337 1 78.56 318 ARG A O 1
ATOM 2504 N N . SER A 1 319 ? 18.203 17.062 -0.173 1 85.94 319 SER A N 1
ATOM 2505 C CA . SER A 1 319 ? 17.641 15.727 -0.333 1 85.94 319 SER A CA 1
ATOM 2506 C C . SER A 1 319 ? 17.297 15.102 1.018 1 85.94 319 SER A C 1
ATOM 2508 O O . SER A 1 319 ? 16.75 14 1.079 1 85.94 319 SER A O 1
ATOM 2510 N N . THR A 1 320 ? 17.531 15.844 2.09 1 92.25 320 THR A N 1
ATOM 2511 C CA . THR A 1 320 ? 17.328 15.305 3.43 1 92.25 320 THR A CA 1
ATOM 2512 C C . THR A 1 320 ? 15.945 15.711 3.959 1 92.25 320 THR A C 1
ATOM 2514 O O . THR A 1 320 ? 15.344 16.672 3.471 1 92.25 320 THR A O 1
ATOM 2517 N N . LEU A 1 321 ? 15.523 15.008 4.887 1 97.06 321 LEU A N 1
ATOM 2518 C CA . LEU A 1 321 ? 14.258 15.273 5.562 1 97.06 321 LEU A CA 1
ATOM 2519 C C . LEU A 1 321 ? 14.305 16.594 6.316 1 97.06 321 LEU A C 1
ATOM 2521 O O . LEU A 1 321 ? 13.375 17.406 6.223 1 97.06 321 LEU A O 1
ATOM 2525 N N . LEU A 1 322 ? 15.367 16.781 7.07 1 98.06 322 LEU A N 1
ATOM 2526 C CA . LEU A 1 322 ? 15.562 18.016 7.836 1 98.06 322 LEU A CA 1
ATOM 2527 C C . LEU A 1 322 ? 16.719 18.844 7.262 1 98.06 322 LEU A C 1
ATOM 2529 O O . LEU A 1 322 ? 17.797 18.297 6.996 1 98.06 322 LEU A O 1
ATOM 2533 N N . ARG A 1 323 ? 16.406 20.062 7.094 1 96.25 323 ARG A N 1
ATOM 2534 C CA . ARG A 1 323 ? 17.422 21 6.617 1 96.25 323 ARG A CA 1
ATOM 2535 C C . ARG A 1 323 ? 17.672 22.109 7.641 1 96.25 323 ARG A C 1
ATOM 2537 O O . ARG A 1 323 ? 16.734 22.578 8.297 1 96.25 323 ARG A O 1
ATOM 2544 N N . ILE A 1 324 ? 18.875 22.469 7.801 1 96.56 324 ILE A N 1
ATOM 2545 C CA . ILE A 1 324 ? 19.25 23.625 8.594 1 96.56 324 ILE A CA 1
ATOM 2546 C C . ILE A 1 324 ? 19.641 24.781 7.664 1 96.56 324 ILE A C 1
ATOM 2548 O O . ILE A 1 324 ? 20.797 24.844 7.207 1 96.56 324 ILE A O 1
ATOM 2552 N N . PRO A 1 325 ? 18.703 25.641 7.477 1 94.06 325 PRO A N 1
ATOM 2553 C CA . PRO A 1 325 ? 19 26.766 6.582 1 94.06 325 PRO A CA 1
ATOM 2554 C C . PRO A 1 325 ? 20.219 27.562 7.031 1 94.06 325 PRO A C 1
ATOM 2556 O O . PRO A 1 325 ? 20.625 27.484 8.195 1 94.06 325 PRO A O 1
ATOM 2559 N N . ALA A 1 326 ? 20.797 28.422 6.219 1 90.81 326 ALA A N 1
ATOM 2560 C CA . ALA A 1 326 ? 22.062 29.125 6.43 1 90.81 326 ALA A CA 1
ATOM 2561 C C . ALA A 1 326 ? 21.891 30.25 7.434 1 90.81 326 ALA A C 1
ATOM 2563 O O . ALA A 1 326 ? 22.859 30.672 8.07 1 90.81 326 ALA A O 1
ATOM 2564 N N . SER A 1 327 ? 20.719 30.75 7.586 1 92.81 327 SER A N 1
ATOM 2565 C CA . SER A 1 327 ? 20.469 31.859 8.5 1 92.81 327 SER A CA 1
ATOM 2566 C C . SER A 1 327 ? 20.891 31.5 9.922 1 92.81 327 SER A C 1
ATOM 2568 O O . SER A 1 327 ? 20.656 30.375 10.391 1 92.81 327 SER A O 1
ATOM 2570 N N . ARG A 1 328 ? 21.531 32.531 10.625 1 95.44 328 ARG A N 1
ATOM 2571 C CA . ARG A 1 328 ? 22 32.344 11.992 1 95.44 328 ARG A CA 1
ATOM 2572 C C . ARG A 1 328 ? 21.484 33.438 12.898 1 95.44 328 ARG A C 1
ATOM 2574 O O . ARG A 1 328 ? 20.938 34.438 12.414 1 95.44 328 ARG A O 1
ATOM 2581 N N . GLY A 1 329 ? 21.719 33.344 14.219 1 95.12 329 GLY A N 1
ATOM 2582 C CA . GLY A 1 329 ? 21.156 34.281 15.164 1 95.12 329 GLY A CA 1
ATOM 2583 C C . GLY A 1 329 ? 19.672 34.062 15.414 1 95.12 329 GLY A C 1
ATOM 2584 O O . GLY A 1 329 ? 19.234 32.938 15.68 1 95.12 329 GLY A O 1
ATOM 2585 N N . LEU A 1 330 ? 18.922 35.094 15.227 1 93.56 330 LEU A N 1
ATOM 2586 C CA . LEU A 1 330 ? 17.484 35.031 15.453 1 93.56 330 LEU A CA 1
ATOM 2587 C C . LEU A 1 330 ? 16.812 34.219 14.367 1 93.56 330 LEU A C 1
ATOM 2589 O O . LEU A 1 330 ? 15.719 33.656 14.578 1 93.56 330 LEU A O 1
ATOM 2593 N N . GLY A 1 331 ? 17.453 34.062 13.281 1 93.5 331 GLY A N 1
ATOM 2594 C CA . GLY A 1 331 ? 16.859 33.375 12.141 1 93.5 331 GLY A CA 1
ATOM 2595 C C . GLY A 1 331 ? 17.219 31.906 12.078 1 93.5 331 GLY A C 1
ATOM 2596 O O . GLY A 1 331 ? 16.828 31.203 11.148 1 93.5 331 GLY A O 1
ATOM 2597 N N . THR A 1 332 ? 18.062 31.344 13.094 1 97.25 332 THR A N 1
ATOM 2598 C CA . THR A 1 332 ? 18.406 29.938 13.133 1 97.25 332 THR A CA 1
ATOM 2599 C C . THR A 1 332 ? 17.156 29.078 13.281 1 97.25 332 THR A C 1
ATOM 2601 O O . THR A 1 332 ? 16.312 29.328 14.148 1 97.25 332 THR A O 1
ATOM 2604 N N . ARG A 1 333 ? 16.969 28.109 12.406 1 97.5 333 ARG A N 1
ATOM 2605 C CA . ARG A 1 333 ? 15.773 27.281 12.438 1 97.5 333 ARG 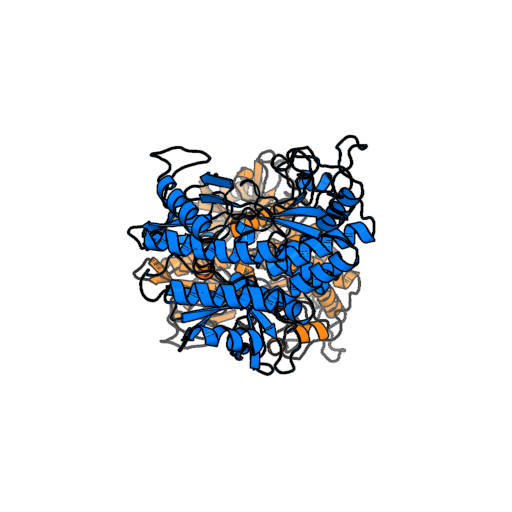A CA 1
ATOM 2606 C C . ARG A 1 333 ? 16.031 25.922 11.812 1 97.5 333 ARG A C 1
ATOM 2608 O O . ARG A 1 333 ? 17.062 25.719 11.164 1 97.5 333 ARG A O 1
ATOM 2615 N N . ILE A 1 334 ? 15.195 25 12.07 1 98.06 334 ILE A N 1
ATOM 2616 C CA . ILE A 1 334 ? 15.195 23.656 11.5 1 98.06 334 ILE A CA 1
ATOM 2617 C C . ILE A 1 334 ? 14 23.484 10.57 1 98.06 334 ILE A C 1
ATOM 2619 O O . ILE A 1 334 ? 12.859 23.734 10.961 1 98.06 334 ILE A O 1
ATOM 2623 N N . GLU A 1 335 ? 14.266 23.125 9.375 1 97.5 335 GLU A N 1
ATOM 2624 C CA . GLU A 1 335 ? 13.219 22.953 8.367 1 97.5 335 GLU A CA 1
ATOM 2625 C C . GLU A 1 335 ? 12.859 21.484 8.195 1 97.5 335 GLU A C 1
ATOM 2627 O O . GLU A 1 335 ? 13.703 20.672 7.789 1 97.5 335 GLU A O 1
ATOM 2632 N N . CYS A 1 336 ? 11.688 21.109 8.562 1 98.25 336 CYS A N 1
ATOM 2633 C CA . CYS A 1 336 ? 11.148 19.781 8.258 1 98.25 336 CYS A CA 1
ATOM 2634 C C . CYS A 1 336 ? 10.391 19.797 6.938 1 98.25 336 CYS A C 1
ATOM 2636 O O . CYS A 1 336 ? 9.406 20.516 6.789 1 98.25 336 CYS A O 1
ATOM 2638 N N . ARG A 1 337 ? 10.719 18.906 6.023 1 97.5 337 ARG A N 1
ATOM 2639 C CA . ARG A 1 337 ? 10.297 19.094 4.641 1 97.5 337 ARG A CA 1
ATOM 2640 C C . ARG A 1 337 ? 9.211 18.094 4.254 1 97.5 337 ARG A C 1
ATOM 2642 O O . ARG A 1 337 ? 8.711 18.125 3.129 1 97.5 337 ARG A O 1
ATOM 2649 N N . SER A 1 338 ? 8.844 17.234 5.141 1 97.81 338 SER A N 1
ATOM 2650 C CA . SER A 1 338 ? 7.977 16.125 4.762 1 97.81 338 SER A CA 1
ATOM 2651 C C . SER A 1 338 ? 6.508 16.531 4.824 1 97.81 338 SER A C 1
ATOM 2653 O O . SER A 1 338 ? 5.656 15.891 4.199 1 97.81 338 SER A O 1
ATOM 2655 N N . ALA A 1 339 ? 6.133 17.594 5.547 1 98.25 339 ALA A N 1
ATOM 2656 C CA . ALA A 1 339 ? 4.73 17.984 5.695 1 98.25 339 ALA A CA 1
ATOM 2657 C C . ALA A 1 339 ? 4.148 18.453 4.367 1 98.25 339 ALA A C 1
ATOM 2659 O O . ALA A 1 339 ? 4.871 18.969 3.512 1 98.25 339 ALA A O 1
ATOM 2660 N N . ASP A 1 340 ? 2.914 18.203 4.172 1 98.19 340 ASP A N 1
ATOM 2661 C CA . ASP A 1 340 ? 2.199 18.766 3.025 1 98.19 340 ASP A CA 1
ATOM 2662 C C . ASP A 1 340 ? 0.93 19.484 3.467 1 98.19 340 ASP A C 1
ATOM 2664 O O . ASP A 1 340 ? 0.524 19.391 4.629 1 98.19 340 ASP A O 1
ATOM 2668 N N . PRO A 1 341 ? 0.328 20.281 2.598 1 97.81 341 PRO A N 1
ATOM 2669 C CA . PRO A 1 341 ? -0.733 21.203 3.006 1 97.81 341 PRO A CA 1
ATOM 2670 C C . PRO A 1 341 ? -2.029 20.484 3.375 1 97.81 341 PRO A C 1
ATOM 2672 O O . PRO A 1 341 ? -2.965 21.109 3.879 1 97.81 341 PRO A O 1
ATOM 2675 N N . SER A 1 342 ? -2.121 19.203 3.176 1 97.75 342 SER A N 1
ATOM 2676 C CA . SER A 1 342 ? -3.326 18.469 3.553 1 97.75 342 SER A CA 1
ATOM 2677 C C . SER A 1 342 ? -3.338 18.156 5.047 1 97.75 342 SER A C 1
ATOM 2679 O O . SER A 1 342 ? -4.363 17.734 5.59 1 97.75 342 SER A O 1
ATOM 2681 N N . CYS A 1 343 ? -2.277 18.375 5.727 1 98.31 343 CYS A N 1
ATOM 2682 C CA . CYS A 1 343 ? -2.23 18.031 7.141 1 98.31 343 CYS A CA 1
ATOM 2683 C C . CYS A 1 343 ? -2.986 19.062 7.977 1 98.31 343 CYS A C 1
ATOM 2685 O O . CYS A 1 343 ? -3.25 20.172 7.512 1 98.31 343 CYS A O 1
ATOM 2687 N N . ASN A 1 344 ? -3.459 18.656 9.141 1 98.12 344 ASN A N 1
ATOM 2688 C CA . ASN A 1 344 ? -3.959 19.578 10.164 1 98.12 344 ASN A CA 1
ATOM 2689 C C . ASN A 1 344 ? -2.818 20.297 10.867 1 98.12 344 ASN A C 1
ATOM 2691 O O . ASN A 1 344 ? -2.088 19.703 11.656 1 98.12 344 ASN A O 1
ATOM 2695 N N . PRO A 1 345 ? -2.715 21.547 10.602 1 98.5 345 PRO A N 1
ATOM 2696 C CA . PRO A 1 345 ? -1.543 22.25 11.148 1 98.5 345 PRO A CA 1
ATOM 2697 C C . PRO A 1 345 ? -1.488 22.203 12.672 1 98.5 345 PRO A C 1
ATOM 2699 O O . PRO A 1 345 ? -0.4 22.219 13.25 1 98.5 345 PRO A O 1
ATOM 2702 N N . TYR A 1 346 ? -2.641 22.188 13.344 1 98.62 346 TYR A N 1
ATOM 2703 C CA . TYR A 1 346 ? -2.637 22.078 14.797 1 98.62 346 TYR A CA 1
ATOM 2704 C C . TYR A 1 346 ? -1.953 20.797 15.258 1 98.62 346 TYR A C 1
ATOM 2706 O O . TYR A 1 346 ? -1.082 20.828 16.125 1 98.62 346 TYR A O 1
ATOM 2714 N N . LEU A 1 347 ? -2.33 19.75 14.648 1 98.81 347 LEU A N 1
ATOM 2715 C CA . LEU A 1 347 ? -1.763 18.453 15.008 1 98.81 347 LEU A CA 1
ATOM 2716 C C . LEU A 1 347 ? -0.31 18.359 14.562 1 98.81 347 LEU A C 1
ATOM 2718 O O . LEU A 1 347 ? 0.541 17.859 15.297 1 98.81 347 LEU A O 1
ATOM 2722 N N . ALA A 1 348 ? -0.039 18.812 13.375 1 98.88 348 ALA A N 1
ATOM 2723 C CA . ALA A 1 348 ? 1.312 18.766 12.828 1 98.88 348 ALA A CA 1
ATOM 2724 C C . ALA A 1 348 ? 2.301 19.5 13.734 1 98.88 348 ALA A C 1
ATOM 2726 O O . ALA A 1 348 ? 3.348 18.953 14.086 1 98.88 348 ALA A O 1
ATOM 2727 N N . PHE A 1 349 ? 1.94 20.703 14.141 1 98.88 349 PHE A N 1
ATOM 2728 C CA . PHE A 1 349 ? 2.844 21.5 14.953 1 98.88 349 PHE A CA 1
ATOM 2729 C C . PHE A 1 349 ? 2.998 20.891 16.344 1 98.88 349 PHE A C 1
ATOM 2731 O O . PHE A 1 349 ? 4.086 20.938 16.922 1 98.88 349 PHE A O 1
ATOM 2738 N N . ALA A 1 350 ? 1.928 20.328 16.844 1 98.88 350 ALA A N 1
ATOM 2739 C CA . ALA A 1 350 ? 1.986 19.703 18.156 1 98.88 350 ALA A CA 1
ATOM 2740 C C . ALA A 1 350 ? 2.963 18.531 18.172 1 98.88 350 ALA A C 1
ATOM 2742 O O . ALA A 1 350 ? 3.818 18.438 19.047 1 98.88 350 ALA A O 1
ATOM 2743 N N . VAL A 1 351 ? 2.848 17.656 17.172 1 98.94 351 VAL A N 1
ATOM 2744 C CA . VAL A 1 351 ? 3.666 16.453 17.188 1 98.94 351 VAL A CA 1
ATOM 2745 C C . VAL A 1 351 ? 5.117 16.812 16.859 1 98.94 351 VAL A C 1
ATOM 2747 O O . VAL A 1 351 ? 6.043 16.188 17.375 1 98.94 351 VAL A O 1
ATOM 2750 N N . LEU A 1 352 ? 5.352 17.781 16.016 1 98.88 352 LEU A N 1
ATOM 2751 C CA . LEU A 1 352 ? 6.711 18.234 15.75 1 98.88 352 LEU A CA 1
ATOM 2752 C C . LEU A 1 352 ? 7.367 18.766 17.016 1 98.88 352 LEU A C 1
ATOM 2754 O O . LEU A 1 352 ? 8.508 18.406 17.328 1 98.88 352 LEU A O 1
ATOM 2758 N N . LEU A 1 353 ? 6.613 19.594 17.75 1 98.88 353 LEU A N 1
ATOM 2759 C CA . LEU A 1 353 ? 7.137 20.156 18.984 1 98.88 353 LEU A CA 1
ATOM 2760 C C . LEU A 1 353 ? 7.48 19.062 19.984 1 98.88 353 LEU A C 1
ATOM 2762 O O . LEU A 1 353 ? 8.586 19.031 20.516 1 98.88 353 LEU A O 1
ATOM 2766 N N . GLU A 1 354 ? 6.566 18.172 20.188 1 98.81 354 GLU A N 1
ATOM 2767 C CA . GLU A 1 354 ? 6.758 17.141 21.203 1 98.81 354 GLU A CA 1
ATOM 2768 C C . GLU A 1 354 ? 7.859 16.172 20.797 1 98.81 354 GLU A C 1
ATOM 2770 O O . GLU A 1 354 ? 8.609 15.688 21.656 1 98.81 354 GLU A O 1
ATOM 2775 N N . ALA A 1 355 ? 7.945 15.812 19.547 1 98.88 355 ALA A N 1
ATOM 2776 C CA . ALA A 1 355 ? 9.039 14.969 19.078 1 98.88 355 ALA A CA 1
ATOM 2777 C C . ALA A 1 355 ? 10.391 15.648 19.297 1 98.88 355 ALA A C 1
ATOM 2779 O O . ALA A 1 355 ? 11.336 15.016 19.766 1 98.88 355 ALA A O 1
ATOM 2780 N N . GLY A 1 356 ? 10.484 16.938 18.922 1 98.75 356 GLY A N 1
ATOM 2781 C CA . GLY A 1 356 ? 11.703 17.688 19.172 1 98.75 356 GLY A CA 1
ATOM 2782 C C . GLY A 1 356 ? 12.078 17.766 20.641 1 98.75 356 GLY A C 1
ATOM 2783 O O . GLY A 1 356 ? 13.242 17.562 21 1 98.75 356 GLY A O 1
ATOM 2784 N N . LEU A 1 357 ? 11.102 18.031 21.469 1 98.69 357 LEU A N 1
ATOM 2785 C CA . LEU A 1 357 ? 11.344 18.125 22.906 1 98.69 357 LEU A CA 1
ATOM 2786 C C . LEU A 1 357 ? 11.789 16.766 23.469 1 98.69 357 LEU A C 1
ATOM 2788 O O . LEU A 1 357 ? 12.609 16.719 24.375 1 98.69 357 LEU A O 1
ATOM 2792 N N . ASP A 1 358 ? 11.188 15.727 22.969 1 98.69 358 ASP A N 1
ATOM 2793 C CA . ASP A 1 358 ? 11.633 14.398 23.375 1 98.69 358 ASP A CA 1
ATOM 2794 C C . ASP A 1 358 ? 13.125 14.211 23.094 1 98.69 358 ASP A C 1
ATOM 2796 O O . ASP A 1 358 ? 13.852 13.633 23.906 1 98.69 358 ASP A O 1
ATOM 2800 N N . GLY A 1 359 ? 13.555 14.648 21.906 1 98.75 359 GLY A N 1
ATOM 2801 C CA . GLY A 1 359 ? 14.977 14.602 21.594 1 98.75 359 GLY A CA 1
ATOM 2802 C C . GLY A 1 359 ? 15.836 15.367 22.578 1 98.75 359 GLY A C 1
ATOM 2803 O O . GLY A 1 359 ? 16.891 14.891 22.984 1 98.75 359 GLY A O 1
ATOM 2804 N N . MET A 1 360 ? 15.391 16.547 22.984 1 98.25 360 MET A N 1
ATOM 2805 C CA . MET A 1 360 ? 16.125 17.375 23.922 1 98.25 360 MET A CA 1
ATOM 2806 C C . MET A 1 360 ? 16.156 16.734 25.312 1 98.25 360 MET A C 1
ATOM 2808 O O . MET A 1 360 ? 17.203 16.656 25.953 1 98.25 360 MET A O 1
ATOM 2812 N N . ASN A 1 361 ? 15.008 16.219 25.734 1 98.06 361 ASN A N 1
ATOM 2813 C CA . ASN A 1 361 ? 14.883 15.633 27.062 1 98.06 361 ASN A CA 1
ATOM 2814 C C . ASN A 1 361 ? 15.742 14.375 27.203 1 98.06 361 ASN A C 1
ATOM 2816 O O . ASN A 1 361 ? 16.297 14.117 28.266 1 98.06 361 ASN A O 1
ATOM 2820 N N . ASN A 1 362 ? 15.875 13.656 26.125 1 98.44 362 ASN A N 1
ATOM 2821 C CA . ASN A 1 362 ? 16.594 12.383 26.172 1 98.44 362 ASN A CA 1
ATOM 2822 C C . ASN A 1 362 ? 17.953 12.477 25.5 1 98.44 362 ASN A C 1
ATOM 2824 O O . ASN A 1 362 ? 18.641 11.469 25.328 1 98.44 362 ASN A O 1
ATOM 2828 N N . LYS A 1 363 ? 18.297 13.68 25.078 1 98.44 363 LYS A N 1
ATOM 2829 C CA . LYS A 1 363 ? 19.609 13.961 24.484 1 98.44 363 LYS A CA 1
ATOM 2830 C C . LYS A 1 363 ? 19.891 13.008 23.328 1 98.44 363 LYS A C 1
ATOM 2832 O O . LYS A 1 363 ? 20.938 12.359 23.297 1 98.44 363 LYS A O 1
ATOM 2837 N N . ILE A 1 364 ? 18.938 12.883 22.469 1 98.5 364 ILE A N 1
ATOM 2838 C CA . ILE A 1 364 ? 19.062 11.992 21.328 1 98.5 364 ILE A CA 1
ATOM 2839 C C . ILE A 1 364 ? 19.984 12.609 20.281 1 98.5 364 ILE A C 1
ATOM 2841 O O . ILE A 1 364 ? 19.656 13.641 19.688 1 98.5 364 ILE A O 1
ATOM 2845 N N . ASP A 1 365 ? 21.078 12.016 20.016 1 97.88 365 ASP A N 1
ATOM 2846 C CA . ASP A 1 365 ? 22.062 12.492 19.031 1 97.88 365 ASP A CA 1
ATOM 2847 C C . ASP A 1 365 ? 21.641 12.125 17.609 1 97.88 365 ASP A C 1
ATOM 2849 O O . ASP A 1 365 ? 21.438 10.953 17.297 1 97.88 365 ASP A O 1
ATOM 2853 N N . PRO A 1 366 ? 21.531 13.078 16.734 1 97.25 366 PRO A N 1
ATOM 2854 C CA . PRO A 1 366 ? 21.094 12.789 15.367 1 97.25 366 PRO A CA 1
ATOM 2855 C C . PRO A 1 366 ? 22.203 12.188 14.508 1 97.25 366 PRO A C 1
ATOM 2857 O O . PRO A 1 366 ? 21.953 11.797 13.359 1 97.25 366 PRO A O 1
ATOM 2860 N N . GLY A 1 367 ? 23.438 12.023 15.086 1 94.75 367 GLY A N 1
ATOM 2861 C CA . GLY A 1 367 ? 24.578 11.586 14.281 1 94.75 367 GLY A CA 1
ATOM 2862 C C . GLY A 1 367 ? 25.109 12.68 13.383 1 94.75 367 GLY A C 1
ATOM 2863 O O . GLY A 1 367 ? 24.859 13.867 13.602 1 94.75 367 GLY A O 1
ATOM 2864 N N . GLU A 1 368 ? 25.938 12.344 12.359 1 93.31 368 GLU A N 1
ATOM 2865 C CA . GLU A 1 368 ? 26.562 13.305 11.461 1 93.31 368 GLU A CA 1
ATOM 2866 C C . GLU A 1 368 ? 25.594 13.773 10.383 1 93.31 368 GLU A C 1
ATOM 2868 O O . GLU A 1 368 ? 24.766 12.992 9.898 1 93.31 368 GLU A O 1
ATOM 2873 N N . PRO A 1 369 ? 25.703 15.031 10.062 1 94.56 369 PRO A N 1
ATOM 2874 C CA . PRO A 1 369 ? 24.875 15.508 8.953 1 94.56 369 PRO A CA 1
ATOM 2875 C C . PRO A 1 369 ? 25.234 14.836 7.625 1 94.56 369 PRO A C 1
ATOM 2877 O O . PRO A 1 369 ? 26.375 14.414 7.426 1 94.56 369 PRO A O 1
ATOM 2880 N N . THR A 1 370 ? 24.266 14.625 6.789 1 91.69 370 THR A N 1
ATOM 2881 C CA . THR A 1 370 ? 24.453 14.078 5.453 1 91.69 370 THR A CA 1
ATOM 2882 C C . THR A 1 370 ? 24.562 15.195 4.418 1 91.69 370 THR A C 1
ATOM 2884 O O . THR A 1 370 ? 23.578 15.898 4.152 1 91.69 370 THR A O 1
ATOM 2887 N N . GLU A 1 371 ? 25.641 15.383 3.791 1 89 371 GLU A N 1
ATOM 2888 C CA . GLU A 1 371 ? 25.844 16.5 2.871 1 89 371 GLU A CA 1
ATOM 2889 C C . GLU A 1 371 ? 25.938 16.016 1.428 1 89 371 GLU A C 1
ATOM 2891 O O . GLU A 1 371 ? 26 16.828 0.498 1 89 371 GLU A O 1
ATOM 2896 N N . GLU A 1 372 ? 25.797 14.672 1.298 1 84.44 372 GLU A N 1
ATOM 2897 C CA . GLU A 1 372 ? 25.766 14.102 -0.044 1 84.44 372 GLU A CA 1
ATOM 2898 C C . GLU A 1 372 ? 24.344 14.078 -0.598 1 84.44 372 GLU A C 1
ATOM 2900 O O . GLU A 1 372 ? 23.375 13.922 0.155 1 84.44 372 GLU A O 1
ATOM 2905 N N . ASN A 1 373 ? 24.312 14.273 -1.884 1 84 373 ASN A N 1
ATOM 2906 C CA . ASN A 1 373 ? 23.031 14.219 -2.561 1 84 373 ASN A CA 1
ATOM 2907 C C . ASN A 1 373 ? 22.453 12.805 -2.57 1 84 373 ASN A C 1
ATOM 2909 O O . ASN A 1 373 ? 22.828 11.984 -3.41 1 84 373 ASN A O 1
ATOM 2913 N N . LEU A 1 374 ? 21.484 12.586 -1.834 1 81.69 374 LEU A N 1
ATOM 2914 C CA . LEU A 1 374 ? 20.922 11.25 -1.652 1 81.69 374 LEU A CA 1
ATOM 2915 C C . LEU A 1 374 ? 20.109 10.836 -2.867 1 81.69 374 LEU A C 1
ATOM 2917 O O . LEU A 1 374 ? 19.844 9.641 -3.064 1 81.69 374 LEU A O 1
ATOM 2921 N N . PHE A 1 375 ? 19.672 11.789 -3.648 1 76.88 375 PHE A N 1
ATOM 2922 C CA . PHE A 1 375 ? 18.875 11.484 -4.836 1 76.88 375 PHE A CA 1
ATOM 2923 C C . PHE A 1 375 ? 19.719 10.734 -5.863 1 76.88 375 PHE A C 1
ATOM 2925 O O . PHE A 1 375 ? 19.172 10.117 -6.781 1 76.88 375 PHE A O 1
ATOM 2932 N N . ALA A 1 376 ? 20.969 10.781 -5.676 1 76.81 376 ALA A N 1
ATOM 2933 C CA . ALA A 1 376 ? 21.875 10.188 -6.645 1 76.81 376 ALA A CA 1
ATOM 2934 C C . ALA A 1 376 ? 22.188 8.734 -6.285 1 76.81 376 ALA A C 1
ATOM 2936 O O . ALA A 1 376 ? 22.812 8.016 -7.07 1 76.81 376 ALA A O 1
ATOM 2937 N N . TYR A 1 377 ? 21.781 8.32 -5.148 1 80.94 377 TYR A N 1
ATOM 2938 C CA . TYR A 1 377 ? 22.094 6.969 -4.68 1 80.94 377 TYR A CA 1
ATOM 2939 C C . TYR A 1 377 ? 20.922 6.023 -4.965 1 80.94 377 TYR A C 1
ATOM 2941 O O . TYR A 1 377 ? 19.766 6.449 -5.016 1 80.94 377 TYR A O 1
ATOM 2949 N N . THR A 1 378 ? 21.359 4.781 -5.168 1 80.56 378 THR A N 1
ATOM 2950 C CA . THR A 1 378 ? 20.344 3.734 -5.242 1 80.56 378 THR A CA 1
ATOM 2951 C C . THR A 1 378 ? 19.812 3.404 -3.852 1 80.56 378 THR A C 1
ATOM 2953 O O . THR A 1 378 ? 20.406 3.779 -2.842 1 80.56 378 THR A O 1
ATOM 2956 N N . GLU A 1 379 ? 18.719 2.754 -3.883 1 79.38 379 GLU A N 1
ATOM 2957 C CA . GLU A 1 379 ? 18.141 2.355 -2.605 1 79.38 379 GLU A CA 1
ATOM 2958 C C . GLU A 1 379 ? 19.109 1.491 -1.805 1 79.38 379 GLU A C 1
ATOM 2960 O O . GLU A 1 379 ? 19.188 1.62 -0.582 1 79.38 379 GLU A O 1
ATOM 2965 N N . GLU A 1 380 ? 19.75 0.652 -2.48 1 79.88 380 GLU A N 1
ATOM 2966 C CA . GLU A 1 380 ? 20.703 -0.229 -1.825 1 79.88 380 GLU A CA 1
ATOM 2967 C C . GLU A 1 380 ? 21.844 0.569 -1.195 1 79.88 380 GLU A C 1
ATOM 2969 O O . GLU A 1 380 ? 22.266 0.286 -0.07 1 79.88 380 GLU A O 1
ATOM 2974 N N . GLU A 1 381 ? 22.266 1.562 -1.892 1 84.19 381 GLU A N 1
ATOM 2975 C CA . GLU A 1 381 ? 23.359 2.406 -1.4 1 84.19 381 GLU A CA 1
ATOM 2976 C C . GLU A 1 381 ? 22.922 3.207 -0.175 1 84.19 381 GLU A C 1
ATOM 2978 O O . GLU A 1 381 ? 23.703 3.398 0.757 1 84.19 381 GLU A O 1
ATOM 2983 N N . ILE A 1 382 ? 21.75 3.627 -0.205 1 87 382 ILE A N 1
ATOM 2984 C CA . ILE A 1 382 ? 21.219 4.414 0.901 1 87 382 ILE A CA 1
ATOM 2985 C C . ILE A 1 382 ? 21.141 3.549 2.158 1 87 382 ILE A C 1
ATOM 2987 O O . ILE A 1 382 ? 21.516 3.988 3.244 1 87 382 ILE A O 1
ATOM 2991 N N . VAL A 1 383 ? 20.719 2.33 1.918 1 84.44 383 VAL A N 1
ATOM 2992 C CA . VAL A 1 383 ? 20.609 1.388 3.029 1 84.44 383 VAL A CA 1
ATOM 2993 C C . VAL A 1 383 ? 22.016 1.078 3.566 1 84.44 383 VAL A C 1
ATOM 2995 O O . VAL A 1 383 ? 22.203 0.957 4.777 1 84.44 383 VAL A O 1
ATOM 2998 N N . GLU A 1 384 ? 22.953 0.965 2.744 1 86.75 384 GLU A N 1
ATOM 2999 C CA . GLU A 1 384 ? 24.328 0.693 3.139 1 86.75 384 GLU A CA 1
ATOM 3000 C C . GLU A 1 384 ? 24.891 1.833 3.98 1 86.75 384 GLU A C 1
ATOM 3002 O O . GLU A 1 384 ? 25.75 1.609 4.848 1 86.75 384 GLU A O 1
ATOM 3007 N N . LYS A 1 385 ? 24.391 2.984 3.762 1 88.38 385 LYS A N 1
ATOM 3008 C CA . LYS A 1 385 ? 24.844 4.156 4.508 1 88.38 385 LYS A CA 1
ATOM 3009 C C . LYS A 1 385 ? 24.125 4.262 5.852 1 88.38 385 LYS A C 1
ATOM 3011 O O . LYS A 1 385 ? 24.422 5.156 6.648 1 88.38 385 LYS A O 1
ATOM 3016 N N . GLY A 1 386 ? 23.156 3.357 6.047 1 88.5 386 GLY A N 1
ATOM 3017 C CA . GLY A 1 386 ? 22.438 3.334 7.305 1 88.5 386 GLY A CA 1
ATOM 3018 C C . GLY A 1 386 ? 21.344 4.375 7.379 1 88.5 386 GLY A C 1
ATOM 3019 O O . GLY A 1 386 ? 20.922 4.773 8.469 1 88.5 386 GLY A O 1
ATOM 3020 N N . ILE A 1 387 ? 20.953 4.91 6.289 1 92.25 387 ILE A N 1
ATOM 3021 C CA . ILE A 1 387 ? 19.906 5.914 6.23 1 92.25 387 ILE A CA 1
ATOM 3022 C C . ILE A 1 387 ? 18.562 5.246 5.91 1 92.25 387 ILE A C 1
ATOM 3024 O O . ILE A 1 387 ? 18.453 4.508 4.93 1 92.25 387 ILE A O 1
ATOM 3028 N N . SER A 1 388 ? 17.641 5.449 6.758 1 93.19 388 SER A N 1
ATOM 3029 C CA . SER A 1 388 ? 16.312 4.859 6.574 1 93.19 388 SER A CA 1
ATOM 3030 C C . SER A 1 388 ? 15.43 5.746 5.703 1 93.19 388 SER A C 1
ATOM 3032 O O . SER A 1 388 ? 15.703 6.938 5.547 1 93.19 388 SER A O 1
ATOM 3034 N N . SER A 1 389 ? 14.422 5.152 5.188 1 93.69 389 SER A N 1
ATOM 3035 C CA . SER A 1 389 ? 13.461 5.879 4.363 1 93.69 389 SER A CA 1
ATOM 3036 C C . SER A 1 389 ? 12.203 6.223 5.156 1 93.69 389 SER A C 1
ATOM 3038 O O . SER A 1 389 ? 11.867 5.535 6.121 1 93.69 389 SER A O 1
ATOM 3040 N N . LEU A 1 390 ? 11.602 7.348 4.75 1 96.81 390 LEU A N 1
ATOM 3041 C CA . LEU A 1 390 ? 10.258 7.637 5.246 1 96.81 390 LEU A CA 1
ATOM 3042 C C . LEU A 1 390 ? 9.266 6.582 4.777 1 96.81 390 LEU A C 1
ATOM 3044 O O . LEU A 1 390 ? 9.523 5.871 3.805 1 96.81 390 LEU A O 1
ATOM 3048 N N . PRO A 1 391 ? 8.141 6.484 5.559 1 97 391 PRO A N 1
ATOM 3049 C CA . PRO A 1 391 ? 7.07 5.625 5.047 1 97 391 PRO A CA 1
ATOM 3050 C C . PRO A 1 391 ? 6.707 5.934 3.598 1 97 391 PRO A C 1
ATOM 3052 O O . PRO A 1 391 ? 6.668 7.102 3.201 1 97 391 PRO A O 1
ATOM 3055 N N . THR A 1 392 ? 6.422 4.895 2.836 1 95 392 THR A N 1
ATOM 3056 C CA . THR A 1 392 ? 6.125 5.082 1.421 1 95 392 THR A CA 1
ATOM 3057 C C . THR A 1 392 ? 4.621 4.965 1.167 1 95 392 THR A C 1
ATOM 3059 O O . THR A 1 392 ? 4.18 5 0.018 1 95 392 THR A O 1
ATOM 3062 N N . SER A 1 393 ? 3.865 4.777 2.207 1 96.31 393 SER A N 1
ATOM 3063 C CA . SER A 1 393 ? 2.412 4.676 2.119 1 96.31 393 SER A CA 1
ATOM 3064 C C . SER A 1 393 ? 1.747 5.105 3.422 1 96.31 393 SER A C 1
ATOM 3066 O O . SER A 1 393 ? 2.396 5.16 4.469 1 96.31 393 SER A O 1
ATOM 3068 N N . LEU A 1 394 ? 0.43 5.434 3.229 1 97.25 394 LEU A N 1
ATOM 3069 C CA . LEU A 1 394 ? -0.341 5.754 4.426 1 97.25 394 LEU A CA 1
ATOM 3070 C C . LEU A 1 394 ? -0.373 4.566 5.383 1 97.25 394 LEU A C 1
ATOM 3072 O O . LEU A 1 394 ? -0.348 4.746 6.602 1 97.25 394 LEU A O 1
ATOM 3076 N N . TRP A 1 395 ? -0.384 3.355 4.863 1 96.06 395 TRP A N 1
ATOM 3077 C CA . TRP A 1 395 ? -0.367 2.131 5.656 1 96.06 395 TRP A CA 1
ATOM 3078 C C . TRP A 1 395 ? 0.859 2.088 6.562 1 96.06 395 TRP A C 1
ATOM 3080 O O . TRP A 1 395 ? 0.739 1.858 7.77 1 96.06 395 TRP A O 1
ATOM 3090 N N . GLU A 1 396 ? 1.987 2.285 5.996 1 96.69 396 GLU A N 1
ATOM 3091 C CA . GLU A 1 396 ? 3.221 2.266 6.777 1 96.69 396 GLU A CA 1
ATOM 3092 C C . GLU A 1 396 ? 3.225 3.367 7.832 1 96.69 396 GLU A C 1
ATOM 3094 O O . GLU A 1 396 ? 3.703 3.162 8.953 1 96.69 396 GLU A O 1
ATOM 3099 N N . ALA A 1 397 ? 2.684 4.52 7.465 1 98.06 397 ALA A N 1
ATOM 3100 C CA . ALA A 1 397 ? 2.732 5.695 8.328 1 98.06 397 ALA A CA 1
ATOM 3101 C C . ALA A 1 397 ? 1.882 5.492 9.586 1 98.06 397 ALA A C 1
ATOM 3103 O O . ALA A 1 397 ? 2.348 5.723 10.703 1 98.06 397 ALA A O 1
ATOM 3104 N N . TYR A 1 398 ? 0.605 5.09 9.406 1 96.62 398 TYR A N 1
ATOM 3105 C CA . TYR A 1 398 ? -0.229 5.008 10.602 1 96.62 398 TYR A CA 1
ATOM 3106 C C . TYR A 1 398 ? 0.16 3.805 11.453 1 96.62 398 TYR A C 1
ATOM 3108 O O . TYR A 1 398 ? -0.072 3.795 12.664 1 96.62 398 TYR A O 1
ATOM 3116 N N . HIS A 1 399 ? 0.808 2.709 10.844 1 95.5 399 HIS A N 1
ATOM 3117 C CA . HIS A 1 399 ? 1.346 1.633 11.672 1 95.5 399 HIS A CA 1
ATOM 3118 C C . HIS A 1 399 ? 2.533 2.115 12.5 1 95.5 399 HIS A C 1
ATOM 3120 O O . HIS A 1 399 ? 2.705 1.698 13.641 1 95.5 399 HIS A O 1
ATOM 3126 N N . ALA A 1 400 ? 3.406 2.963 11.867 1 97.81 400 ALA A N 1
ATOM 3127 C CA . ALA A 1 400 ? 4.488 3.574 12.625 1 97.81 400 ALA A CA 1
ATOM 3128 C C . ALA A 1 400 ? 3.941 4.406 13.781 1 97.81 400 ALA A C 1
ATOM 3130 O O . ALA A 1 400 ? 4.516 4.422 14.875 1 97.81 400 ALA A O 1
ATOM 3131 N N . LEU A 1 401 ? 2.859 5.102 13.555 1 98.38 401 LEU A N 1
ATOM 3132 C CA . LEU A 1 401 ? 2.215 5.902 14.594 1 98.38 401 LEU A CA 1
ATOM 3133 C C . LEU A 1 401 ? 1.765 5.023 15.75 1 98.38 401 LEU A C 1
ATOM 3135 O O . LEU A 1 401 ? 1.933 5.395 16.922 1 98.38 401 LEU A O 1
ATOM 3139 N N . GLU A 1 402 ? 1.227 3.875 15.398 1 95.94 402 GLU A N 1
ATOM 3140 C CA . GLU A 1 402 ? 0.712 2.943 16.391 1 95.94 402 GLU A CA 1
ATOM 3141 C C . GLU A 1 402 ? 1.796 2.555 17.391 1 95.94 402 GLU A C 1
ATOM 3143 O O . GLU A 1 402 ? 1.502 2.281 18.562 1 95.94 402 GLU A O 1
ATOM 3148 N N . GLU A 1 403 ? 3.018 2.592 16.969 1 96.75 403 GLU A N 1
ATOM 3149 C CA . GLU A 1 403 ? 4.117 2.08 17.781 1 96.75 403 GLU A CA 1
ATOM 3150 C C . GLU A 1 403 ? 4.875 3.217 18.453 1 96.75 403 GLU A C 1
ATOM 3152 O O . GLU A 1 403 ? 5.855 2.979 19.172 1 96.75 403 GLU A O 1
ATOM 3157 N N . ASP A 1 404 ? 4.488 4.469 18.344 1 98.56 404 ASP A N 1
ATOM 3158 C CA . ASP A 1 404 ? 5.254 5.613 18.828 1 98.56 404 ASP A CA 1
ATOM 3159 C C . ASP A 1 404 ? 4.508 6.328 19.953 1 98.56 404 ASP A C 1
ATOM 3161 O O . ASP A 1 404 ? 3.688 7.215 19.688 1 98.56 404 ASP A O 1
ATOM 3165 N N . ASP A 1 405 ? 4.84 6.129 21.109 1 98.44 405 ASP A N 1
ATOM 3166 C CA . ASP A 1 405 ? 4.129 6.66 22.266 1 98.44 405 ASP A CA 1
ATOM 3167 C C . ASP A 1 405 ? 4.277 8.18 22.359 1 98.44 405 ASP A C 1
ATOM 3169 O O . ASP A 1 405 ? 3.363 8.867 22.812 1 98.44 405 ASP A O 1
ATOM 3173 N N . VAL A 1 406 ? 5.41 8.711 21.938 1 98.69 406 VAL A N 1
ATOM 3174 C CA . VAL A 1 406 ? 5.633 10.148 22.016 1 98.69 406 VAL A CA 1
ATOM 3175 C C . VAL A 1 406 ? 4.629 10.875 21.125 1 98.69 406 VAL A C 1
ATOM 3177 O O . VAL A 1 406 ? 3.973 11.828 21.562 1 98.69 406 VAL A O 1
ATOM 3180 N N . VAL A 1 407 ? 4.527 10.398 19.875 1 98.75 407 VAL A N 1
ATOM 3181 C CA . VAL A 1 407 ? 3.623 11.047 18.938 1 98.75 407 VAL A CA 1
ATOM 3182 C C . VAL A 1 407 ? 2.174 10.797 19.344 1 98.75 407 VAL A C 1
ATOM 3184 O O . VAL A 1 407 ? 1.339 11.695 19.281 1 98.75 407 VAL A O 1
ATOM 3187 N N . LYS A 1 408 ? 1.789 9.602 19.844 1 98.38 408 LYS A N 1
ATOM 3188 C CA . LYS A 1 408 ? 0.447 9.273 20.312 1 98.38 408 LYS A CA 1
ATOM 3189 C C . LYS A 1 408 ? 0.047 10.18 21.484 1 98.38 408 LYS A C 1
ATOM 3191 O O . LYS A 1 408 ? -1.062 10.711 21.5 1 98.38 408 LYS A O 1
ATOM 3196 N N . ASN A 1 409 ? 0.941 10.328 22.344 1 98.25 409 ASN A N 1
ATOM 3197 C CA . ASN A 1 409 ? 0.656 11.117 23.547 1 98.25 409 ASN A CA 1
ATOM 3198 C C . ASN A 1 409 ? 0.503 12.602 23.203 1 98.25 409 ASN A C 1
ATOM 3200 O O . ASN A 1 409 ? -0.282 13.305 23.844 1 98.25 409 ASN A O 1
ATOM 3204 N N . ALA A 1 410 ? 1.267 13.062 22.25 1 98.56 410 ALA A N 1
ATOM 3205 C CA . ALA A 1 410 ? 1.124 14.445 21.812 1 98.56 410 ALA A CA 1
ATOM 3206 C C . ALA A 1 410 ? -0.291 14.719 21.312 1 98.56 410 ALA A C 1
ATOM 3208 O O . ALA A 1 410 ? -0.832 15.812 21.516 1 98.56 410 ALA A O 1
ATOM 3209 N N . LEU A 1 411 ? -0.854 13.781 20.672 1 98.38 411 LEU A N 1
ATOM 3210 C CA . LEU A 1 411 ? -2.197 13.922 20.109 1 98.38 411 LEU A CA 1
ATOM 3211 C C . LEU A 1 411 ? -3.25 13.766 21.219 1 98.38 411 LEU A C 1
ATOM 3213 O O . LEU A 1 411 ? -4.309 14.398 21.156 1 98.38 411 LEU A O 1
ATOM 3217 N N . GLY A 1 412 ? -2.947 12.977 22.203 1 97.44 412 GLY A N 1
ATOM 3218 C CA . GLY A 1 412 ? -3.939 12.578 23.188 1 97.44 412 GLY A CA 1
ATOM 3219 C C . GLY A 1 412 ? -4.758 11.375 22.766 1 97.44 412 GLY A C 1
ATOM 3220 O O . GLY A 1 412 ? -4.938 11.141 21.562 1 97.44 412 GLY A O 1
ATOM 3221 N N . GLU A 1 413 ? -5.285 10.688 23.703 1 95.94 413 GLU A N 1
ATOM 3222 C CA . GLU A 1 413 ? -5.945 9.406 23.484 1 95.94 413 GLU A CA 1
ATOM 3223 C C . GLU A 1 413 ? -7.109 9.547 22.5 1 95.94 413 GLU A C 1
ATOM 3225 O O . GLU A 1 413 ? -7.246 8.75 21.562 1 95.94 413 GLU A O 1
ATOM 3230 N N . LYS A 1 414 ? -7.895 10.523 22.688 1 93.94 414 LYS A N 1
ATOM 3231 C CA . LYS A 1 414 ? -9.102 10.672 21.875 1 93.94 414 LYS A CA 1
ATOM 3232 C C . LYS A 1 414 ? -8.766 11.016 20.438 1 93.94 414 LYS A C 1
ATOM 3234 O O . LYS A 1 414 ? -9.266 10.375 19.5 1 93.94 414 LYS A O 1
ATOM 3239 N N . VAL A 1 415 ? -7.938 12.047 20.266 1 96.5 415 VAL A N 1
ATOM 3240 C CA . VAL A 1 415 ? -7.57 12.469 18.906 1 96.5 415 VAL A CA 1
ATOM 3241 C C . VAL A 1 415 ? -6.793 11.352 18.219 1 96.5 415 VAL A C 1
ATOM 3243 O O . VAL A 1 415 ? -7.012 11.078 17.031 1 96.5 415 VAL A O 1
ATOM 3246 N N . PHE A 1 416 ? -5.93 10.672 18.984 1 97.5 416 PHE A N 1
ATOM 3247 C CA . PHE A 1 416 ? -5.199 9.555 18.406 1 97.5 416 PHE A CA 1
ATOM 3248 C C . PHE A 1 416 ? -6.156 8.484 17.891 1 97.5 416 PHE A C 1
ATOM 3250 O O . PHE A 1 416 ? -6.07 8.078 16.734 1 97.5 416 PHE A O 1
ATOM 3257 N N . ASN A 1 417 ? -7.031 8.07 18.688 1 95.12 417 ASN A N 1
ATOM 3258 C CA . ASN A 1 417 ? -7.93 6.98 18.328 1 95.12 417 ASN A CA 1
ATOM 3259 C C . ASN A 1 417 ? -8.789 7.352 17.109 1 95.12 417 ASN A C 1
ATOM 3261 O O . ASN A 1 417 ? -8.945 6.551 16.188 1 95.12 417 ASN A O 1
ATOM 3265 N N . GLN A 1 418 ? -9.289 8.539 17.172 1 93.44 418 GLN A N 1
ATOM 3266 C CA . GLN A 1 418 ? -10.148 8.969 16.078 1 93.44 418 GLN A CA 1
ATOM 3267 C C . GLN A 1 418 ? -9.352 9.102 14.773 1 93.44 418 GLN A C 1
ATOM 3269 O O . GLN A 1 418 ? -9.789 8.625 13.727 1 93.44 418 GLN A O 1
ATOM 3274 N N . PHE A 1 419 ? -8.234 9.75 14.883 1 96.19 419 PHE A N 1
ATOM 3275 C CA . PHE A 1 419 ? -7.387 9.953 13.711 1 96.19 419 PHE A CA 1
ATOM 3276 C C . PHE A 1 419 ? -6.945 8.617 13.133 1 96.19 419 PHE A C 1
ATOM 3278 O O . PHE A 1 419 ? -7.055 8.398 11.922 1 96.19 419 PHE A O 1
ATOM 3285 N N . TYR A 1 420 ? -6.453 7.766 13.977 1 96 420 TYR A N 1
ATOM 3286 C CA . TYR A 1 420 ? -5.965 6.445 13.586 1 96 420 TYR A CA 1
ATOM 3287 C C . TYR A 1 420 ? -7.055 5.656 12.867 1 96 420 TYR A C 1
ATOM 3289 O O . TYR A 1 420 ? -6.82 5.078 11.805 1 96 420 TYR A O 1
ATOM 3297 N N . ASN A 1 421 ? -8.227 5.629 13.398 1 93.56 421 ASN A N 1
ATOM 3298 C CA . ASN A 1 421 ? -9.336 4.883 12.82 1 93.56 421 ASN A CA 1
ATOM 3299 C C . ASN A 1 421 ? -9.734 5.445 11.453 1 93.56 421 ASN A C 1
ATOM 3301 O O . ASN A 1 421 ? -10.031 4.688 10.531 1 93.56 421 ASN A O 1
ATOM 3305 N N . ILE A 1 422 ? -9.742 6.742 11.391 1 94 422 ILE A N 1
ATOM 3306 C CA . ILE A 1 422 ? -10.117 7.391 10.141 1 94 422 ILE A CA 1
ATOM 3307 C C . ILE A 1 422 ? -9.094 7.055 9.055 1 94 422 ILE A C 1
ATOM 3309 O O . ILE A 1 422 ? -9.461 6.742 7.918 1 94 422 ILE A O 1
ATOM 3313 N N . LYS A 1 423 ? -7.824 7.086 9.438 1 96.12 423 LYS A N 1
ATOM 3314 C CA . LYS A 1 423 ? -6.781 6.855 8.445 1 96.12 423 LYS A CA 1
ATOM 3315 C C . LYS A 1 423 ? -6.738 5.391 8.016 1 96.12 423 LYS A C 1
ATOM 3317 O O . LYS A 1 423 ? -6.473 5.086 6.852 1 96.12 423 LYS A O 1
ATOM 3322 N N . ARG A 1 424 ? -7.012 4.523 8.93 1 94.06 424 ARG A N 1
ATOM 3323 C CA . ARG A 1 424 ? -7.125 3.111 8.586 1 94.06 424 ARG A CA 1
ATOM 3324 C C . ARG A 1 424 ? -8.25 2.881 7.586 1 94.06 424 ARG A C 1
ATOM 3326 O O . ARG A 1 424 ? -8.07 2.16 6.602 1 94.06 424 ARG A O 1
ATOM 3333 N N . ALA A 1 425 ? -9.359 3.459 7.855 1 93.5 425 ALA A N 1
ATOM 3334 C CA . ALA A 1 425 ? -10.516 3.32 6.965 1 93.5 425 ALA A CA 1
ATOM 3335 C C . ALA A 1 425 ? -10.219 3.916 5.59 1 93.5 425 ALA A C 1
ATOM 3337 O O . ALA A 1 425 ? -10.641 3.371 4.57 1 93.5 425 ALA A O 1
ATOM 3338 N N . GLU A 1 426 ? -9.555 5.039 5.652 1 95 426 GLU A N 1
ATOM 3339 C CA . GLU A 1 426 ? -9.18 5.695 4.402 1 95 426 GLU A CA 1
ATOM 3340 C C . GLU A 1 426 ? -8.281 4.797 3.555 1 95 426 GLU A C 1
ATOM 3342 O O . GLU A 1 426 ? -8.5 4.656 2.35 1 95 426 GLU A O 1
ATOM 3347 N N . TRP A 1 427 ? -7.289 4.195 4.125 1 95.81 427 TRP A N 1
ATOM 3348 C CA . TRP A 1 427 ? -6.398 3.281 3.418 1 95.81 427 TRP A CA 1
ATOM 3349 C C . TRP A 1 427 ? -7.168 2.08 2.879 1 95.81 427 TRP A C 1
ATOM 3351 O O . TRP A 1 427 ? -6.957 1.663 1.737 1 95.81 427 TRP A O 1
ATOM 3361 N N . ASP A 1 428 ? -8.031 1.521 3.688 1 92.88 428 ASP A N 1
ATOM 3362 C CA . ASP A 1 428 ? -8.797 0.346 3.289 1 92.88 428 ASP A CA 1
ATOM 3363 C C . ASP A 1 428 ? -9.688 0.65 2.084 1 92.88 428 ASP A C 1
ATOM 3365 O O . ASP A 1 428 ? -9.812 -0.174 1.175 1 92.88 428 ASP A O 1
ATOM 3369 N N . ALA A 1 429 ? -10.312 1.846 2.15 1 93.38 429 ALA A N 1
ATOM 3370 C CA . ALA A 1 429 ? -11.156 2.252 1.03 1 93.38 429 ALA A CA 1
ATOM 3371 C C . ALA A 1 429 ? -10.352 2.352 -0.26 1 93.38 429 ALA A C 1
ATOM 3373 O O . ALA A 1 429 ? -10.844 2.004 -1.337 1 93.38 429 ALA A O 1
ATOM 3374 N N . TYR A 1 430 ? -9.148 2.789 -0.146 1 95.81 430 TYR A N 1
ATOM 3375 C CA . TYR A 1 430 ? -8.273 2.973 -1.303 1 95.81 430 TYR A CA 1
ATOM 3376 C C . TYR A 1 430 ? -7.75 1.636 -1.808 1 95.81 430 TYR A C 1
ATOM 3378 O O . TYR A 1 430 ? -7.809 1.35 -3.006 1 95.81 430 TYR A O 1
ATOM 3386 N N . ARG A 1 431 ? -7.227 0.799 -0.925 1 93.88 431 ARG A N 1
ATOM 3387 C CA . ARG A 1 431 ? -6.461 -0.379 -1.314 1 93.88 431 ARG A CA 1
ATOM 3388 C C . ARG A 1 431 ? -7.355 -1.423 -1.974 1 93.88 431 ARG A C 1
ATOM 3390 O O . ARG A 1 431 ? -6.871 -2.309 -2.68 1 93.88 431 ARG A O 1
ATOM 3397 N N . ILE A 1 432 ? -8.672 -1.387 -1.732 1 92.62 432 ILE A N 1
ATOM 3398 C CA . ILE A 1 432 ? -9.555 -2.422 -2.25 1 92.62 432 ILE A CA 1
ATOM 3399 C C . ILE A 1 432 ? -10.039 -2.039 -3.648 1 92.62 432 ILE A C 1
ATOM 3401 O O . ILE A 1 432 ? -10.688 -2.836 -4.328 1 92.62 432 ILE A O 1
ATOM 3405 N N . GLN A 1 433 ? -9.719 -0.767 -4.098 1 93 433 GLN A N 1
ATOM 3406 C CA . GLN A 1 433 ? -10.133 -0.344 -5.434 1 93 433 GLN A CA 1
ATOM 3407 C C . GLN A 1 433 ? -9.398 -1.139 -6.512 1 93 433 GLN A C 1
ATOM 3409 O O . GLN A 1 433 ? -8.266 -1.584 -6.301 1 93 433 GLN A O 1
ATOM 3414 N N . VAL A 1 434 ? -10.086 -1.398 -7.641 1 94.5 434 VAL A N 1
ATOM 3415 C CA . VAL A 1 434 ? -9.469 -1.937 -8.844 1 94.5 434 VAL A CA 1
ATOM 3416 C C . VAL A 1 434 ? -9.367 -0.843 -9.906 1 94.5 434 VAL A C 1
ATOM 3418 O O . VAL A 1 434 ? -10.375 -0.429 -10.477 1 94.5 434 VAL A O 1
ATOM 3421 N N . PHE A 1 435 ? -8.164 -0.357 -10.156 1 93.12 435 PHE A N 1
ATOM 3422 C CA . PHE A 1 435 ? -7.973 0.771 -11.062 1 93.12 435 PHE A CA 1
ATOM 3423 C C . PHE A 1 435 ? -7.699 0.289 -12.484 1 93.12 435 PHE A C 1
ATOM 3425 O O . PHE A 1 435 ? -7.277 -0.851 -12.688 1 93.12 435 PHE A O 1
ATOM 3432 N N . ASP A 1 436 ? -7.914 1.149 -13.453 1 91.06 436 ASP A N 1
ATOM 3433 C CA . ASP A 1 436 ? -7.672 0.814 -14.852 1 91.06 436 ASP A CA 1
ATOM 3434 C C . ASP A 1 436 ? -6.223 0.39 -15.07 1 91.06 436 ASP A C 1
ATOM 3436 O O . ASP A 1 436 ? -5.938 -0.46 -15.914 1 91.06 436 ASP A O 1
ATOM 3440 N N . PHE A 1 437 ? -5.391 1.017 -14.32 1 92.69 437 PHE A N 1
ATOM 3441 C CA . PHE A 1 437 ? -3.979 0.652 -14.359 1 92.69 437 PHE A CA 1
ATOM 3442 C C . PHE A 1 437 ? -3.805 -0.855 -14.219 1 92.69 437 PHE A C 1
ATOM 3444 O O . PHE A 1 437 ? -3.035 -1.47 -14.953 1 92.69 437 PHE A O 1
ATOM 3451 N N . GLU A 1 438 ? -4.461 -1.503 -13.25 1 93.5 438 GLU A N 1
ATOM 3452 C CA . GLU A 1 438 ? -4.363 -2.938 -12.992 1 93.5 438 GLU A CA 1
ATOM 3453 C C . GLU A 1 438 ? -4.969 -3.744 -14.133 1 93.5 438 GLU A C 1
ATOM 3455 O O . GLU A 1 438 ? -4.438 -4.793 -14.516 1 93.5 438 GLU A O 1
ATOM 3460 N N . ARG A 1 439 ? -6.098 -3.301 -14.602 1 90.94 439 ARG A N 1
ATOM 3461 C CA . ARG A 1 439 ? -6.711 -3.992 -15.727 1 90.94 439 ARG A CA 1
ATOM 3462 C C . ARG A 1 439 ? -5.793 -3.982 -16.953 1 90.94 439 ARG A C 1
ATOM 3464 O O . ARG A 1 439 ? -5.652 -4.996 -17.641 1 90.94 439 ARG A O 1
ATOM 3471 N N . ASP A 1 440 ? -5.168 -2.822 -17.188 1 89.56 440 ASP A N 1
ATOM 3472 C CA . ASP A 1 440 ? -4.23 -2.719 -18.297 1 89.56 440 ASP A CA 1
ATOM 3473 C C . ASP A 1 440 ? -3.07 -3.695 -18.125 1 89.56 440 ASP A C 1
ATOM 3475 O O . ASP A 1 440 ? -2.578 -4.254 -19.109 1 89.56 440 ASP A O 1
ATOM 3479 N N . GLU A 1 441 ? -2.711 -3.898 -16.938 1 90.5 441 GLU A N 1
ATOM 3480 C CA . GLU A 1 441 ? -1.521 -4.699 -16.656 1 90.5 441 GLU A CA 1
ATOM 3481 C C . GLU A 1 441 ? -1.855 -6.188 -16.609 1 90.5 441 GLU A C 1
ATOM 3483 O O . GLU A 1 441 ? -1.042 -7.023 -17.016 1 90.5 441 GLU A O 1
ATOM 3488 N N . TYR A 1 442 ? -3.047 -6.555 -16.141 1 92.62 442 TYR A N 1
ATOM 3489 C CA . TYR A 1 442 ? -3.201 -7.941 -15.711 1 92.62 442 TYR A CA 1
ATOM 3490 C C . TYR A 1 442 ? -4.352 -8.617 -16.453 1 92.62 442 TYR A C 1
ATOM 3492 O O . TYR A 1 442 ? -4.562 -9.82 -16.312 1 92.62 442 TYR A O 1
ATOM 3500 N N . LEU A 1 443 ? -5.098 -7.926 -17.281 1 91.19 443 LEU A N 1
ATOM 3501 C CA . LEU A 1 443 ? -6.266 -8.516 -17.922 1 91.19 443 LEU A CA 1
ATOM 3502 C C . LEU A 1 443 ? -5.859 -9.664 -18.844 1 91.19 443 LEU A C 1
ATOM 3504 O O . LEU A 1 443 ? -6.668 -10.547 -19.141 1 91.19 443 LEU A O 1
ATOM 3508 N N . ASN A 1 444 ? -4.602 -9.602 -19.266 1 85.94 444 ASN A N 1
ATOM 3509 C CA . ASN A 1 444 ? -4.152 -10.609 -20.219 1 85.94 444 ASN A CA 1
ATOM 3510 C C . ASN A 1 444 ? -3.49 -11.789 -19.531 1 85.94 444 ASN A C 1
ATOM 3512 O O . ASN A 1 444 ? -2.943 -12.68 -20.188 1 85.94 444 ASN A O 1
ATOM 3516 N N . VAL A 1 445 ? -3.494 -11.789 -18.234 1 89.25 445 VAL A N 1
ATOM 3517 C CA . VAL A 1 445 ? -2.992 -12.953 -17.516 1 89.25 445 VAL A CA 1
ATOM 3518 C C . VAL A 1 445 ? -3.854 -14.172 -17.828 1 89.25 445 VAL A C 1
ATOM 3520 O O . VAL A 1 445 ? -5.082 -14.086 -17.844 1 89.25 445 VAL A O 1
ATOM 3523 N N . MET B 1 1 ? 14.953 -51.531 -27.172 1 65.38 1 MET B N 1
ATOM 3524 C CA . MET B 1 1 ? 14.672 -50.125 -27.391 1 65.38 1 MET B CA 1
ATOM 3525 C C . MET B 1 1 ? 14.352 -49.406 -26.062 1 65.38 1 MET B C 1
ATOM 3527 O O . MET B 1 1 ? 13.523 -49.906 -25.281 1 65.38 1 MET B O 1
ATOM 3531 N N . SER B 1 2 ? 15.102 -48.406 -25.797 1 77.56 2 SER B N 1
ATOM 3532 C CA . SER B 1 2 ? 14.875 -47.656 -24.547 1 77.56 2 SER B CA 1
ATOM 3533 C C . SER B 1 2 ? 13.484 -47.031 -24.516 1 77.56 2 SER B C 1
ATOM 3535 O O . SER B 1 2 ? 12.852 -46.875 -25.562 1 77.56 2 SER B O 1
ATOM 3537 N N . GLU B 1 3 ? 12.828 -46.938 -23.391 1 78 3 GLU B N 1
ATOM 3538 C CA . GLU B 1 3 ? 11.523 -46.312 -23.234 1 78 3 GLU B CA 1
ATOM 3539 C C . GLU B 1 3 ? 11.477 -44.969 -23.984 1 78 3 GLU B C 1
ATOM 3541 O O . GLU B 1 3 ? 10.453 -44.625 -24.594 1 78 3 GLU B O 1
ATOM 3546 N N . LYS B 1 4 ? 12.586 -44.344 -23.938 1 82.12 4 LYS B N 1
ATOM 3547 C CA . LYS B 1 4 ? 12.664 -43.062 -24.656 1 82.12 4 LYS B CA 1
ATOM 3548 C C . LYS B 1 4 ? 12.516 -43.281 -26.156 1 82.12 4 LYS B C 1
ATOM 3550 O O . LYS B 1 4 ? 11.805 -42.531 -26.828 1 82.12 4 LYS B O 1
ATOM 3555 N N . ASP B 1 5 ? 13.141 -44.188 -26.656 1 83.44 5 ASP B N 1
ATOM 3556 C CA . ASP B 1 5 ? 13.109 -44.469 -28.078 1 83.44 5 ASP B CA 1
ATOM 3557 C C . ASP B 1 5 ? 11.703 -44.844 -28.531 1 83.44 5 ASP B C 1
ATOM 3559 O O . ASP B 1 5 ? 11.25 -44.469 -29.609 1 83.44 5 ASP B O 1
ATOM 3563 N N . SER B 1 6 ? 11.148 -45.656 -27.719 1 86.5 6 SER B N 1
ATOM 3564 C CA . SER B 1 6 ? 9.789 -46.094 -28.047 1 86.5 6 SER B CA 1
ATOM 3565 C C . SER B 1 6 ? 8.836 -44.875 -28.078 1 86.5 6 SER B C 1
ATOM 3567 O O . SER B 1 6 ? 7.988 -44.781 -28.969 1 86.5 6 SER B O 1
ATOM 3569 N N . LYS B 1 7 ? 8.969 -44.031 -27.078 1 91.75 7 LYS B N 1
ATOM 3570 C CA . LYS B 1 7 ? 8.125 -42.844 -27.047 1 91.75 7 LYS B CA 1
ATOM 3571 C C . LYS B 1 7 ? 8.398 -41.938 -28.25 1 91.75 7 LYS B C 1
ATOM 3573 O O . LYS B 1 7 ? 7.469 -41.375 -28.828 1 91.75 7 LYS B O 1
ATOM 3578 N N . LEU B 1 8 ? 9.625 -41.844 -28.562 1 91.81 8 LEU B N 1
ATOM 3579 C CA . LEU B 1 8 ? 9.992 -41.031 -29.703 1 91.81 8 LEU B CA 1
ATOM 3580 C C . LEU B 1 8 ? 9.383 -41.594 -30.984 1 91.81 8 LEU B C 1
ATOM 3582 O O . LEU B 1 8 ? 8.93 -40.844 -31.844 1 91.81 8 LEU B O 1
ATOM 3586 N N . ASP B 1 9 ? 9.383 -42.844 -31.125 1 91.5 9 ASP B N 1
ATOM 3587 C CA . ASP B 1 9 ? 8.789 -43.5 -32.281 1 91.5 9 ASP B CA 1
ATOM 3588 C C . ASP B 1 9 ? 7.293 -43.188 -32.375 1 91.5 9 ASP B C 1
ATOM 3590 O O . ASP B 1 9 ? 6.77 -42.938 -33.469 1 91.5 9 ASP B O 1
ATOM 3594 N N . GLN B 1 10 ? 6.73 -43.312 -31.266 1 91.88 10 GLN B N 1
ATOM 3595 C CA . GLN B 1 10 ? 5.305 -43 -31.219 1 91.88 10 GLN B CA 1
ATOM 3596 C C . GLN B 1 10 ? 5.043 -41.531 -31.625 1 91.88 10 GLN B C 1
ATOM 3598 O O . GLN B 1 10 ? 4.059 -41.25 -32.312 1 91.88 10 GLN B O 1
ATOM 3603 N N . ILE B 1 11 ? 5.844 -40.656 -31.125 1 93.06 11 ILE B N 1
ATOM 3604 C CA . ILE B 1 11 ? 5.715 -39.25 -31.438 1 93.06 11 ILE B CA 1
ATOM 3605 C C . ILE B 1 11 ? 5.883 -39.031 -32.938 1 93.06 11 ILE B C 1
ATOM 3607 O O . ILE B 1 11 ? 5.105 -38.281 -33.562 1 93.06 11 ILE B O 1
ATOM 3611 N N . ILE B 1 12 ? 6.832 -39.656 -33.5 1 92.75 12 ILE B N 1
ATOM 3612 C CA . ILE B 1 12 ? 7.102 -39.531 -34.938 1 92.75 12 ILE B CA 1
ATOM 3613 C C . ILE B 1 12 ? 5.891 -40.031 -35.719 1 92.75 12 ILE B C 1
ATOM 3615 O O . ILE B 1 12 ? 5.484 -39.375 -36.688 1 92.75 12 ILE B O 1
ATOM 3619 N N . LYS B 1 13 ? 5.348 -41.062 -35.312 1 92.25 13 LYS B N 1
ATOM 3620 C CA . LYS B 1 13 ? 4.156 -41.594 -35.969 1 92.25 13 LYS B CA 1
ATOM 3621 C C . LYS B 1 13 ? 2.998 -40.625 -35.906 1 92.25 13 LYS B C 1
ATOM 3623 O O . LYS B 1 13 ? 2.277 -40.438 -36.906 1 92.25 13 LYS B O 1
ATOM 3628 N N . THR B 1 14 ? 2.818 -40.125 -34.75 1 89.62 14 THR B N 1
ATOM 3629 C CA . THR B 1 14 ? 1.75 -39.125 -34.562 1 89.62 14 THR B CA 1
ATOM 3630 C C . THR B 1 14 ? 1.956 -37.938 -35.469 1 89.62 14 THR B C 1
ATOM 3632 O O . THR B 1 14 ? 0.998 -37.406 -36.062 1 89.62 14 THR B O 1
ATOM 3635 N N . ILE B 1 15 ? 3.164 -37.469 -35.562 1 89.88 15 ILE B N 1
ATOM 3636 C CA . ILE B 1 15 ? 3.5 -36.344 -36.406 1 89.88 15 ILE B CA 1
ATOM 3637 C C . ILE B 1 15 ? 3.172 -36.656 -37.875 1 89.88 15 ILE B C 1
ATOM 3639 O O . ILE B 1 15 ? 2.6 -35.844 -38.594 1 89.88 15 ILE B O 1
ATOM 3643 N N . GLU B 1 16 ? 3.438 -37.844 -38.219 1 89.06 16 GLU B N 1
ATOM 3644 C CA . GLU B 1 16 ? 3.18 -38.281 -39.594 1 89.06 16 GLU B CA 1
ATOM 3645 C C . GLU B 1 16 ? 1.683 -38.406 -39.875 1 89.06 16 GLU B C 1
ATOM 3647 O O . GLU B 1 16 ? 1.189 -37.938 -40.906 1 89.06 16 GLU B O 1
ATOM 3652 N N . GLU B 1 17 ? 1.072 -39 -39 1 86.81 17 GLU B N 1
ATOM 3653 C CA . GLU B 1 17 ? -0.355 -39.25 -39.156 1 86.81 17 GLU B CA 1
ATOM 3654 C C . GLU B 1 17 ? -1.154 -37.969 -39.219 1 86.81 17 GLU B C 1
ATOM 3656 O O . GLU B 1 17 ? -2.18 -37.875 -39.875 1 86.81 17 GLU B O 1
ATOM 3661 N N . ASN B 1 18 ? -0.726 -36.969 -38.5 1 84.69 18 ASN B N 1
ATOM 3662 C CA . ASN B 1 18 ? -1.479 -35.719 -38.438 1 84.69 18 ASN B CA 1
ATOM 3663 C C . ASN B 1 18 ? -0.892 -34.656 -39.344 1 84.69 18 ASN B C 1
ATOM 3665 O O . ASN B 1 18 ? -1.345 -33.5 -39.344 1 84.69 18 ASN B O 1
ATOM 3669 N N . ASP B 1 19 ? 0.098 -35 -40.062 1 84.06 19 ASP B N 1
ATOM 3670 C CA . ASP B 1 19 ? 0.747 -34.094 -41 1 84.06 19 ASP B CA 1
ATOM 3671 C C . ASP B 1 19 ? 1.17 -32.812 -40.312 1 84.06 19 ASP B C 1
ATOM 3673 O O . ASP B 1 19 ? 0.807 -31.719 -40.781 1 84.06 19 ASP B O 1
ATOM 3677 N N . ILE B 1 20 ? 1.854 -32.969 -39.219 1 86.44 20 ILE B N 1
ATOM 3678 C CA . ILE B 1 20 ? 2.291 -31.828 -38.438 1 86.44 20 ILE B CA 1
ATOM 3679 C C . ILE B 1 20 ? 3.445 -31.125 -39.156 1 86.44 20 ILE B C 1
ATOM 3681 O O . ILE B 1 20 ? 4.438 -31.766 -39.5 1 86.44 20 ILE B O 1
ATOM 3685 N N . LYS B 1 21 ? 3.336 -29.859 -39.281 1 83.56 21 LYS B N 1
ATOM 3686 C CA . LYS B 1 21 ? 4.359 -29.094 -40 1 83.56 21 LYS B CA 1
ATOM 3687 C C . LYS B 1 21 ? 5.199 -28.266 -39.031 1 83.56 21 LYS B C 1
ATOM 3689 O O . LYS B 1 21 ? 6.359 -27.953 -39.312 1 83.56 21 LYS B O 1
ATOM 3694 N N . PHE B 1 22 ? 4.574 -27.922 -37.969 1 85.62 22 PHE B N 1
ATOM 3695 C CA . PHE B 1 22 ? 5.273 -27.047 -37.031 1 85.62 22 PHE B CA 1
ATOM 3696 C C . PHE B 1 22 ? 5.316 -27.656 -35.625 1 85.62 22 PHE B C 1
ATOM 3698 O O . PHE B 1 22 ? 4.312 -28.203 -35.156 1 85.62 22 PHE B O 1
ATOM 3705 N N . LEU B 1 23 ? 6.477 -27.578 -35.062 1 88.06 23 LEU B N 1
ATOM 3706 C CA . LEU B 1 23 ? 6.676 -28 -33.688 1 88.06 23 LEU B CA 1
ATOM 3707 C C . LEU B 1 23 ? 6.957 -26.812 -32.781 1 88.06 23 LEU B C 1
ATOM 3709 O O . LEU B 1 23 ? 7.93 -26.078 -33 1 88.06 23 LEU B O 1
ATOM 3713 N N . LYS B 1 24 ? 6.059 -26.609 -31.875 1 88.81 24 LYS B N 1
ATOM 3714 C CA . LYS B 1 24 ? 6.23 -25.5 -30.938 1 88.81 24 LYS B CA 1
ATOM 3715 C C . LYS B 1 24 ? 7.004 -25.953 -29.688 1 88.81 24 LYS B C 1
ATOM 3717 O O . LYS B 1 24 ? 6.641 -26.938 -29.047 1 88.81 24 LYS B O 1
ATOM 3722 N N . LEU B 1 25 ? 8.07 -25.297 -29.406 1 91.19 25 LEU B N 1
ATOM 3723 C CA . LEU B 1 25 ? 8.812 -25.453 -28.172 1 91.19 25 LEU B CA 1
ATOM 3724 C C . LEU B 1 25 ? 8.422 -24.375 -27.156 1 91.19 25 LEU B C 1
ATOM 3726 O O . LEU B 1 25 ? 8.734 -23.188 -27.359 1 91.19 25 LEU B O 1
ATOM 3730 N N . GLU B 1 26 ? 7.793 -24.844 -26.109 1 92.81 26 GLU B N 1
ATOM 3731 C CA . GLU B 1 26 ? 7.207 -23.875 -25.188 1 92.81 26 GLU B CA 1
ATOM 3732 C C . GLU B 1 26 ? 8.047 -23.766 -23.922 1 92.81 26 GLU B C 1
ATOM 3734 O O . GLU B 1 26 ? 8.531 -24.766 -23.391 1 92.81 26 GLU B O 1
ATOM 3739 N N . LEU B 1 27 ? 8.266 -22.547 -23.531 1 90.25 27 LEU B N 1
ATOM 3740 C CA . LEU B 1 27 ? 8.938 -22.156 -22.281 1 90.25 27 LEU B CA 1
ATOM 3741 C C . LEU B 1 27 ? 8.031 -21.281 -21.438 1 90.25 27 LEU B C 1
ATOM 3743 O O . LEU B 1 27 ? 6.965 -20.859 -21.875 1 90.25 27 LEU B O 1
ATOM 3747 N N . ARG B 1 28 ? 8.5 -21.125 -20.203 1 90.69 28 ARG B N 1
ATOM 3748 C CA . ARG B 1 28 ? 7.734 -20.234 -19.328 1 90.69 28 ARG B CA 1
ATOM 3749 C C . ARG B 1 28 ? 8.625 -19.141 -18.75 1 90.69 28 ARG B C 1
ATOM 3751 O O . ARG B 1 28 ? 9.789 -19.391 -18.422 1 90.69 28 ARG B O 1
ATOM 3758 N N . ASP B 1 29 ? 8.07 -17.984 -18.672 1 90.69 29 ASP B N 1
ATOM 3759 C CA . ASP B 1 29 ? 8.812 -16.938 -17.984 1 90.69 29 ASP B CA 1
ATOM 3760 C C . ASP B 1 29 ? 8.602 -17 -16.469 1 90.69 29 ASP B C 1
ATOM 3762 O O . ASP B 1 29 ? 7.996 -17.938 -15.969 1 90.69 29 ASP B O 1
ATOM 3766 N N . ILE B 1 30 ? 9.078 -16.062 -15.797 1 93.62 30 ILE B N 1
ATOM 3767 C CA . ILE B 1 30 ? 9.117 -16.109 -14.344 1 93.62 30 ILE B CA 1
ATOM 3768 C C . ILE B 1 30 ? 7.699 -15.977 -13.781 1 93.62 30 ILE B C 1
ATOM 3770 O O . ILE B 1 30 ? 7.441 -16.344 -12.633 1 93.62 30 ILE B O 1
ATOM 3774 N N . HIS B 1 31 ? 6.758 -15.469 -14.555 1 92.88 31 HIS B N 1
ATOM 3775 C CA . HIS B 1 31 ? 5.371 -15.312 -14.133 1 92.88 31 HIS B CA 1
ATOM 3776 C C . HIS B 1 31 ? 4.527 -16.5 -14.562 1 92.88 31 HIS B C 1
ATOM 3778 O O . HIS B 1 31 ? 3.33 -16.562 -14.266 1 92.88 31 HIS B O 1
ATOM 3784 N N . GLY B 1 32 ? 5.102 -17.422 -15.25 1 91.94 32 GLY B N 1
ATOM 3785 C CA . GLY B 1 32 ? 4.367 -18.594 -15.703 1 91.94 32 GLY B CA 1
ATOM 3786 C C . GLY B 1 32 ? 3.658 -18.375 -17.031 1 91.94 32 GLY B C 1
ATOM 3787 O O . GLY B 1 32 ? 2.803 -19.172 -17.422 1 91.94 32 GLY B O 1
ATOM 3788 N N . LEU B 1 33 ? 3.965 -17.328 -17.656 1 89.88 33 LEU B N 1
ATOM 3789 C CA . LEU B 1 33 ? 3.377 -17.062 -18.969 1 89.88 33 LEU B CA 1
ATOM 3790 C C . LEU B 1 33 ? 4.109 -17.844 -20.062 1 89.88 33 LEU B C 1
ATOM 3792 O O . LEU B 1 33 ? 5.344 -17.859 -20.094 1 89.88 33 LEU B O 1
ATOM 3796 N N . PRO B 1 34 ? 3.406 -18.438 -20.922 1 89.5 34 PRO B N 1
ATOM 3797 C CA . PRO B 1 34 ? 4.039 -19.266 -21.953 1 89.5 34 PRO B CA 1
ATOM 3798 C C . PRO B 1 34 ? 4.711 -18.422 -23.031 1 89.5 34 PRO B C 1
ATOM 3800 O O . PRO B 1 34 ? 4.191 -17.375 -23.422 1 89.5 34 PRO B O 1
ATOM 3803 N N . LYS B 1 35 ? 5.855 -18.828 -23.344 1 86.62 35 LYS B N 1
ATOM 3804 C CA . LYS B 1 35 ? 6.609 -18.375 -24.5 1 86.62 35 LYS B CA 1
ATOM 3805 C C . LYS B 1 35 ? 6.902 -19.531 -25.453 1 86.62 35 LYS B C 1
ATOM 3807 O O . LYS B 1 35 ? 7.043 -20.672 -25.031 1 86.62 35 LYS B O 1
ATOM 3812 N N . SER B 1 36 ? 6.891 -19.281 -26.734 1 86.06 36 SER B N 1
ATOM 3813 C CA . SER B 1 36 ? 7.086 -20.406 -27.625 1 86.06 36 SER B CA 1
ATOM 3814 C C . SER B 1 36 ? 7.922 -20.031 -28.844 1 86.06 36 SER B C 1
ATOM 3816 O O . SER B 1 36 ? 7.957 -18.859 -29.234 1 86.06 36 SER B O 1
ATOM 3818 N N . MET B 1 37 ? 8.688 -20.984 -29.328 1 80.81 37 MET B N 1
ATOM 3819 C CA . MET B 1 37 ? 9.375 -20.969 -30.625 1 80.81 37 MET B CA 1
ATOM 3820 C C . MET B 1 37 ? 8.852 -22.078 -31.531 1 80.81 37 MET B C 1
ATOM 3822 O O . MET B 1 37 ? 8.68 -23.219 -31.094 1 80.81 37 MET B O 1
ATOM 3826 N N . ALA B 1 38 ? 8.539 -21.656 -32.719 1 83.44 38 ALA B N 1
ATOM 3827 C CA . ALA B 1 38 ? 8.039 -22.641 -33.688 1 83.44 38 ALA B CA 1
ATOM 3828 C C . ALA B 1 38 ? 9.156 -23.125 -34.625 1 83.44 38 ALA B C 1
ATOM 3830 O O . ALA B 1 38 ? 9.867 -22.312 -35.219 1 83.44 38 ALA B O 1
ATOM 3831 N N . VAL B 1 39 ? 9.297 -24.391 -34.688 1 85.88 39 VAL B N 1
ATOM 3832 C CA . VAL B 1 39 ? 10.289 -25 -35.562 1 85.88 39 VAL B CA 1
ATOM 3833 C C . VAL B 1 39 ? 9.578 -25.766 -36.688 1 85.88 39 VAL B C 1
ATOM 3835 O O . VAL B 1 39 ? 8.781 -26.672 -36.438 1 85.88 39 VAL B O 1
ATOM 3838 N N . PRO B 1 40 ? 9.898 -25.406 -37.938 1 87.5 40 PRO B N 1
ATOM 3839 C CA . PRO B 1 40 ? 9.328 -26.172 -39.031 1 87.5 40 PRO B CA 1
ATOM 3840 C C . PRO B 1 40 ? 9.969 -27.547 -39.219 1 87.5 40 PRO B C 1
ATOM 3842 O O . PRO B 1 40 ? 11.188 -27.672 -39.125 1 87.5 40 PRO B O 1
ATOM 3845 N N . LEU B 1 41 ? 9.156 -28.484 -39.344 1 87.94 41 LEU B N 1
ATOM 3846 C CA . LEU B 1 41 ? 9.648 -29.828 -39.562 1 87.94 41 LEU B CA 1
ATOM 3847 C C . LEU B 1 41 ? 9.75 -30.125 -41.062 1 87.94 41 LEU B C 1
ATOM 3849 O O . LEU B 1 41 ? 8.805 -29.875 -41.812 1 87.94 41 LEU B O 1
ATOM 3853 N N . LYS B 1 42 ? 10.945 -30.438 -41.531 1 86.81 42 LYS B N 1
ATOM 3854 C CA . LYS B 1 42 ? 11.086 -30.891 -42.906 1 86.81 42 LYS B CA 1
ATOM 3855 C C . LYS B 1 42 ? 10.578 -32.312 -43.094 1 86.81 42 LYS B C 1
ATOM 3857 O O . LYS B 1 42 ? 9.938 -32.656 -44.094 1 86.81 42 LYS B O 1
ATOM 3862 N N . LYS B 1 43 ? 10.93 -33.125 -42.219 1 89.69 43 LYS B N 1
ATOM 3863 C CA . LYS B 1 43 ? 10.438 -34.5 -42.125 1 89.69 43 LYS B CA 1
ATOM 3864 C C . LYS B 1 43 ? 10.133 -34.844 -40.656 1 89.69 43 LYS B C 1
ATOM 3866 O O . LYS B 1 43 ? 10.648 -34.219 -39.75 1 89.69 43 LYS B O 1
ATOM 3871 N N . ALA B 1 44 ? 9.336 -35.844 -40.438 1 87.81 44 ALA B N 1
ATOM 3872 C CA . ALA B 1 44 ? 8.883 -36.25 -39.094 1 87.81 44 ALA B CA 1
ATOM 3873 C C . ALA B 1 44 ? 10.055 -36.625 -38.219 1 87.81 44 ALA B C 1
ATOM 3875 O O . ALA B 1 44 ? 10.07 -36.344 -37 1 87.81 44 ALA B O 1
ATOM 3876 N N . ASP B 1 45 ? 11.047 -37.188 -38.781 1 89.31 45 ASP B N 1
ATOM 3877 C CA . ASP B 1 45 ? 12.188 -37.719 -38.031 1 89.31 45 ASP B CA 1
ATOM 3878 C C . ASP B 1 45 ? 13.039 -36.594 -37.469 1 89.31 45 ASP B C 1
ATOM 3880 O O . ASP B 1 45 ? 13.875 -36.812 -36.594 1 89.31 45 ASP B O 1
ATOM 3884 N N . ASP B 1 46 ? 12.812 -35.438 -37.906 1 89.38 46 ASP B N 1
ATOM 3885 C CA . ASP B 1 46 ? 13.562 -34.281 -37.406 1 89.38 46 ASP B CA 1
ATOM 3886 C C . ASP B 1 46 ? 13.328 -34.062 -35.906 1 89.38 46 ASP B C 1
ATOM 3888 O O . ASP B 1 46 ? 14.141 -33.438 -35.25 1 89.38 46 ASP B O 1
ATOM 3892 N N . VAL B 1 47 ? 12.188 -34.531 -35.469 1 90.62 47 VAL B N 1
ATOM 3893 C CA . VAL B 1 47 ? 11.812 -34.375 -34.062 1 90.62 47 VAL B CA 1
ATOM 3894 C C . VAL B 1 47 ? 12.859 -35 -33.156 1 90.62 47 VAL B C 1
ATOM 3896 O O . VAL B 1 47 ? 13.125 -34.5 -32.062 1 90.62 47 VAL B O 1
ATOM 3899 N N . GLU B 1 48 ? 13.492 -36.031 -33.656 1 90.94 48 GLU B N 1
ATOM 3900 C CA . GLU B 1 48 ? 14.508 -36.719 -32.844 1 90.94 48 GLU B CA 1
ATOM 3901 C C . GLU B 1 48 ? 15.695 -35.812 -32.562 1 90.94 48 GLU B C 1
ATOM 3903 O O . GLU B 1 48 ? 16.156 -35.719 -31.422 1 90.94 48 GLU B O 1
ATOM 3908 N N . ASP B 1 49 ? 16.125 -35.156 -33.531 1 90.19 49 ASP B N 1
ATOM 3909 C CA . ASP B 1 49 ? 17.25 -34.219 -33.344 1 90.19 49 ASP B CA 1
ATOM 3910 C C . ASP B 1 49 ? 16.875 -33.062 -32.438 1 90.19 49 ASP B C 1
ATOM 3912 O O . ASP B 1 49 ? 17.688 -32.625 -31.609 1 90.19 49 ASP B O 1
ATOM 3916 N N . ILE B 1 50 ? 15.711 -32.625 -32.625 1 89.38 50 ILE B N 1
ATOM 3917 C CA . ILE B 1 50 ? 15.234 -31.5 -31.812 1 89.38 50 ILE B CA 1
ATOM 3918 C C . ILE B 1 50 ? 15.18 -31.906 -30.344 1 89.38 50 ILE B C 1
ATOM 3920 O O . ILE B 1 50 ? 15.602 -31.141 -29.469 1 89.38 50 ILE B O 1
ATOM 3924 N N . VAL B 1 51 ? 14.711 -33.062 -30.094 1 91 51 VAL B N 1
ATOM 3925 C CA . VAL B 1 51 ? 14.586 -33.562 -28.719 1 91 51 VAL B CA 1
ATOM 3926 C C . VAL B 1 51 ? 15.969 -33.812 -28.141 1 91 51 VAL B C 1
ATOM 3928 O O . VAL B 1 51 ? 16.219 -33.531 -26.969 1 91 51 VAL B O 1
ATOM 3931 N N . ASN B 1 52 ? 16.859 -34.281 -28.891 1 89.75 52 ASN B N 1
ATOM 3932 C CA . ASN B 1 52 ? 18.188 -34.625 -28.406 1 89.75 52 ASN B CA 1
ATOM 3933 C C . ASN B 1 52 ? 19.078 -33.406 -28.266 1 89.75 52 ASN B C 1
ATOM 3935 O O . ASN B 1 52 ? 19.812 -33.281 -27.281 1 89.75 52 ASN B O 1
ATOM 3939 N N . ASP B 1 53 ? 18.984 -32.531 -29.172 1 88.5 53 ASP B N 1
ATOM 3940 C CA . ASP B 1 53 ? 19.922 -31.422 -29.234 1 88.5 53 ASP B CA 1
ATOM 3941 C C . ASP B 1 53 ? 19.359 -30.172 -28.547 1 88.5 53 ASP B C 1
ATOM 3943 O O . ASP B 1 53 ? 20.109 -29.344 -28.047 1 88.5 53 ASP B O 1
ATOM 3947 N N . GLY B 1 54 ? 18.078 -30.078 -28.547 1 89.94 54 GLY B N 1
ATOM 3948 C CA . GLY B 1 54 ? 17.469 -28.844 -28.078 1 89.94 54 GLY B CA 1
ATOM 3949 C C . GLY B 1 54 ? 17.609 -27.703 -29.047 1 89.94 54 GLY B C 1
ATOM 3950 O O . GLY B 1 54 ? 17.984 -27.906 -30.203 1 89.94 54 GLY B O 1
ATOM 3951 N N . LEU B 1 55 ? 17.094 -26.547 -28.688 1 88.38 55 LEU B N 1
ATOM 3952 C CA . LEU B 1 55 ? 17.141 -25.359 -29.531 1 88.38 55 LEU B CA 1
ATOM 3953 C C . LEU B 1 55 ? 17.75 -24.188 -28.766 1 88.38 55 LEU B C 1
ATOM 3955 O O . LEU B 1 55 ? 17.328 -23.891 -27.641 1 88.38 55 LEU B O 1
ATOM 3959 N N . LEU B 1 56 ? 18.75 -23.609 -29.359 1 85.44 56 LEU B N 1
ATOM 3960 C CA . LEU B 1 56 ? 19.359 -22.438 -28.75 1 85.44 56 LEU B CA 1
ATOM 3961 C C . LEU B 1 56 ? 18.438 -21.219 -28.859 1 85.44 56 LEU B C 1
ATOM 3963 O O . LEU B 1 56 ? 17.781 -21.031 -29.875 1 85.44 56 LEU B O 1
ATOM 3967 N N . PHE B 1 57 ? 18.312 -20.422 -27.781 1 81.5 57 PHE B N 1
ATOM 3968 C CA . PHE B 1 57 ? 17.531 -19.188 -27.812 1 81.5 57 PHE B CA 1
ATOM 3969 C C . PHE B 1 57 ? 18.156 -18.125 -26.922 1 81.5 57 PHE B C 1
ATOM 3971 O O . PHE B 1 57 ? 19.047 -18.422 -26.109 1 81.5 57 PHE B O 1
ATOM 3978 N N . ASP B 1 58 ? 17.766 -16.922 -27.125 1 77.19 58 ASP B N 1
ATOM 3979 C CA . ASP B 1 58 ? 18.234 -15.797 -26.312 1 77.19 58 ASP B CA 1
ATOM 3980 C C . ASP B 1 58 ? 17.359 -15.617 -25.062 1 77.19 58 ASP B C 1
ATOM 3982 O O . ASP B 1 58 ? 16.234 -15.125 -25.156 1 77.19 58 ASP B O 1
ATOM 3986 N N . GLY B 1 59 ? 17.938 -15.867 -23.938 1 75.5 59 GLY B N 1
ATOM 3987 C CA . GLY B 1 59 ? 17.203 -15.836 -22.688 1 75.5 59 GLY B CA 1
ATOM 3988 C C . GLY B 1 59 ? 16.859 -14.43 -22.219 1 75.5 59 GLY B C 1
ATOM 3989 O O . GLY B 1 59 ? 15.953 -14.242 -21.422 1 75.5 59 GLY B O 1
ATOM 3990 N N . SER B 1 60 ? 17.578 -13.461 -22.594 1 70.88 60 SER B N 1
ATOM 3991 C CA . SER B 1 60 ? 17.344 -12.086 -22.172 1 70.88 60 SER B CA 1
ATOM 3992 C C . SER B 1 60 ? 16.031 -11.555 -22.719 1 70.88 60 SER B C 1
ATOM 3994 O O . SER B 1 60 ? 15.516 -10.539 -22.25 1 70.88 60 SER B O 1
ATOM 3996 N N . SER B 1 61 ? 15.438 -12.289 -23.609 1 65.81 61 SER B N 1
ATOM 3997 C CA . SER B 1 61 ? 14.195 -11.859 -24.234 1 65.81 61 SER B CA 1
ATOM 3998 C C . SER B 1 61 ? 12.984 -12.328 -23.438 1 65.81 61 SER B C 1
ATOM 4000 O O . SER B 1 61 ? 11.852 -11.953 -23.734 1 65.81 61 SER B O 1
ATOM 4002 N N . ILE B 1 62 ? 13.25 -13.156 -22.469 1 70.56 62 ILE B N 1
ATOM 4003 C CA . ILE B 1 62 ? 12.172 -13.688 -21.641 1 70.56 62 ILE B CA 1
ATOM 4004 C C . ILE B 1 62 ? 12.227 -13.07 -20.25 1 70.56 62 ILE B C 1
ATOM 4006 O O . ILE B 1 62 ? 13.258 -13.117 -19.578 1 70.56 62 ILE B O 1
ATOM 4010 N N . ALA B 1 63 ? 11.164 -12.516 -19.875 1 69.38 63 ALA B N 1
ATOM 4011 C CA . ALA B 1 63 ? 11.078 -11.789 -18.609 1 69.38 63 ALA B CA 1
ATOM 4012 C C . ALA B 1 63 ? 11.57 -12.641 -17.453 1 69.38 63 ALA B C 1
ATOM 4014 O O . ALA B 1 63 ? 11.062 -13.742 -17.219 1 69.38 63 ALA B O 1
ATOM 4015 N N . GLY B 1 64 ? 12.578 -12.164 -16.797 1 76.31 64 GLY B N 1
ATOM 4016 C CA . GLY B 1 64 ? 13.023 -12.727 -15.539 1 76.31 64 GLY B CA 1
ATOM 4017 C C . GLY B 1 64 ? 13.922 -13.938 -15.727 1 76.31 64 GLY B C 1
ATOM 4018 O O . GLY B 1 64 ? 14.227 -14.648 -14.758 1 76.31 64 GLY B O 1
ATOM 4019 N N . LEU B 1 65 ? 14.125 -14.344 -16.891 1 73.5 65 LEU B N 1
ATOM 4020 C CA . LEU B 1 65 ? 14.914 -15.555 -17.094 1 73.5 65 LEU B CA 1
ATOM 4021 C C . LEU B 1 65 ? 16.406 -15.25 -17.031 1 73.5 65 LEU B C 1
ATOM 4023 O O . LEU B 1 65 ? 17.125 -15.844 -16.219 1 73.5 65 LEU B O 1
ATOM 4027 N N . ALA B 1 66 ? 16.875 -14.406 -17.906 1 73.38 66 ALA B N 1
ATOM 4028 C CA . ALA B 1 66 ? 18.312 -14.188 -17.922 1 73.38 66 ALA B CA 1
ATOM 4029 C C . ALA B 1 66 ? 18.656 -12.703 -18.078 1 73.38 66 ALA B C 1
ATOM 4031 O O . ALA B 1 66 ? 17.859 -11.938 -18.609 1 73.38 66 ALA B O 1
ATOM 4032 N N . SER B 1 67 ? 19.812 -12.414 -17.391 1 65.75 67 SER B N 1
ATOM 4033 C CA . SER B 1 67 ? 20.359 -11.078 -17.609 1 65.75 67 SER B CA 1
ATOM 4034 C C . SER B 1 67 ? 21.094 -10.992 -18.938 1 65.75 67 SER B C 1
ATOM 4036 O O . SER B 1 67 ? 21.312 -12.016 -19.594 1 65.75 67 SER B O 1
ATOM 4038 N N . ILE B 1 68 ? 21.312 -9.938 -19.406 1 54.22 68 ILE B N 1
ATOM 4039 C CA . ILE B 1 68 ? 21.938 -9.617 -20.688 1 54.22 68 ILE B CA 1
ATOM 4040 C C . ILE B 1 68 ? 23.234 -10.414 -20.844 1 54.22 68 ILE B C 1
ATOM 4042 O O . ILE B 1 68 ? 23.531 -10.906 -21.938 1 54.22 68 ILE B O 1
ATOM 4046 N N . ASN B 1 69 ? 23.938 -10.617 -19.844 1 54.06 69 ASN B N 1
ATOM 4047 C CA . ASN B 1 69 ? 25.266 -11.203 -20 1 54.06 69 ASN B CA 1
ATOM 4048 C C . ASN B 1 69 ? 25.188 -12.719 -20.156 1 54.06 69 ASN B C 1
ATOM 4050 O O . ASN B 1 69 ? 26.172 -13.352 -20.547 1 54.06 69 ASN B O 1
ATOM 4054 N N . ASP B 1 70 ? 24.156 -13.367 -19.766 1 59.84 70 ASP B N 1
ATOM 4055 C CA . ASP B 1 70 ? 24.031 -14.82 -19.875 1 59.84 70 ASP B CA 1
ATOM 4056 C C . ASP B 1 70 ? 22.844 -15.203 -20.766 1 59.84 70 ASP B C 1
ATOM 4058 O O . ASP B 1 70 ? 21.938 -15.906 -20.328 1 59.84 70 ASP B O 1
ATOM 4062 N N . SER B 1 71 ? 23.047 -14.836 -22 1 68.94 71 SER B N 1
ATOM 4063 C CA . SER B 1 71 ? 21.828 -14.727 -22.812 1 68.94 71 SER B CA 1
ATOM 4064 C C . SER B 1 71 ? 21.609 -15.977 -23.656 1 68.94 71 SER B C 1
ATOM 4066 O O . SER B 1 71 ? 20.484 -16.328 -23.984 1 68.94 71 SER B O 1
ATOM 4068 N N . ASP B 1 72 ? 22.703 -16.797 -23.891 1 81.62 72 ASP B N 1
ATOM 4069 C CA . ASP B 1 72 ? 22.453 -17.953 -24.75 1 81.62 72 ASP B CA 1
ATOM 4070 C C . ASP B 1 72 ? 22.078 -19.172 -23.922 1 81.62 72 ASP B C 1
ATOM 4072 O O . ASP B 1 72 ? 22.891 -19.688 -23.156 1 81.62 72 ASP B O 1
ATOM 4076 N N . LEU B 1 73 ? 20.844 -19.656 -24.047 1 89.44 73 LEU B N 1
ATOM 4077 C CA . LEU B 1 73 ? 20.297 -20.781 -23.328 1 89.44 73 LEU B CA 1
ATOM 4078 C C . LEU B 1 73 ? 19.75 -21.828 -24.297 1 89.44 73 LEU B C 1
ATOM 4080 O O . LEU B 1 73 ? 19.625 -21.578 -25.484 1 89.44 73 LEU B O 1
ATOM 4084 N N . LEU B 1 74 ? 19.609 -22.953 -23.797 1 90.81 74 LEU B N 1
ATOM 4085 C CA . LEU B 1 74 ? 19.141 -24.078 -24.594 1 90.81 74 LEU B CA 1
ATOM 4086 C C . LEU B 1 74 ? 17.766 -24.531 -24.109 1 90.81 74 LEU B C 1
ATOM 4088 O O . LEU B 1 74 ? 17.578 -24.812 -22.922 1 90.81 74 LEU B O 1
ATOM 4092 N N . ALA B 1 75 ? 16.797 -24.594 -25.047 1 92.38 75 ALA B N 1
ATOM 4093 C CA . ALA B 1 75 ? 15.5 -25.203 -24.781 1 92.38 75 ALA B CA 1
ATOM 4094 C C . ALA B 1 75 ? 15.516 -26.703 -25.094 1 92.38 75 ALA B C 1
ATOM 4096 O O . ALA B 1 75 ? 15.727 -27.094 -26.234 1 92.38 75 ALA B O 1
ATOM 4097 N N . LYS B 1 76 ? 15.336 -27.484 -24.109 1 95.06 76 LYS B N 1
ATOM 4098 C CA . LYS B 1 76 ? 15.328 -28.922 -24.281 1 95.06 76 LYS B CA 1
ATOM 4099 C C . LYS B 1 76 ? 13.93 -29.5 -24.078 1 95.06 76 LYS B C 1
ATOM 4101 O O . LYS B 1 76 ? 13.406 -29.5 -22.969 1 95.06 76 LYS B O 1
ATOM 4106 N N . PRO B 1 77 ? 13.352 -30.094 -25.141 1 95.44 77 PRO B N 1
ATOM 4107 C CA . PRO B 1 77 ? 11.992 -30.625 -25.031 1 95.44 77 PRO B CA 1
ATOM 4108 C C . PRO B 1 77 ? 11.898 -31.797 -24.047 1 95.44 77 PRO B C 1
ATOM 4110 O O . PRO B 1 77 ? 12.797 -32.656 -24.016 1 95.44 77 PRO B O 1
ATOM 4113 N N . ASP B 1 78 ? 10.93 -31.75 -23.234 1 95.62 78 ASP B N 1
ATOM 4114 C CA . ASP B 1 78 ? 10.562 -32.906 -22.438 1 95.62 78 ASP B CA 1
ATOM 4115 C C . ASP B 1 78 ? 9.641 -33.844 -23.234 1 95.62 78 ASP B C 1
ATOM 4117 O O . ASP B 1 78 ? 8.477 -33.5 -23.469 1 95.62 78 ASP B O 1
ATOM 4121 N N . ILE B 1 79 ? 10.094 -34.938 -23.531 1 93.19 79 ILE B N 1
ATOM 4122 C CA . ILE B 1 79 ? 9.43 -35.844 -24.453 1 93.19 79 ILE B CA 1
ATOM 4123 C C . ILE B 1 79 ? 8.078 -36.281 -23.875 1 93.19 79 ILE B C 1
ATOM 4125 O O . ILE B 1 79 ? 7.172 -36.656 -24.625 1 93.19 79 ILE B O 1
ATOM 4129 N N . ASN B 1 80 ? 7.918 -36.188 -22.594 1 91.94 80 ASN B N 1
ATOM 4130 C CA . ASN B 1 80 ? 6.691 -36.625 -21.938 1 91.94 80 ASN B CA 1
ATOM 4131 C C . ASN B 1 80 ? 5.586 -35.594 -22.062 1 91.94 80 ASN B C 1
ATOM 4133 O O . ASN B 1 80 ? 4.457 -35.844 -21.625 1 91.94 80 ASN B O 1
ATOM 4137 N N . THR B 1 81 ? 5.828 -34.469 -22.719 1 93.81 81 THR B N 1
ATOM 4138 C CA . THR B 1 81 ? 4.867 -33.375 -22.734 1 93.81 81 THR B CA 1
ATOM 4139 C C . THR B 1 81 ? 4.316 -33.156 -24.141 1 93.81 81 THR B C 1
ATOM 4141 O O . THR B 1 81 ? 3.592 -32.188 -24.391 1 93.81 81 THR B O 1
ATOM 4144 N N . PHE B 1 82 ? 4.625 -34 -25.062 1 92.5 82 PHE B N 1
ATOM 4145 C CA . PHE B 1 82 ? 4.176 -33.844 -26.453 1 92.5 82 PHE B CA 1
ATOM 4146 C C . PHE B 1 82 ? 2.652 -33.812 -26.516 1 92.5 82 PHE B C 1
ATOM 4148 O O . PHE B 1 82 ? 1.972 -34.594 -25.859 1 92.5 82 PHE B O 1
ATOM 4155 N N . SER B 1 83 ? 2.133 -32.875 -27.188 1 89.12 83 SER B N 1
ATOM 4156 C CA . SER B 1 83 ? 0.691 -32.75 -27.391 1 89.12 83 SER B CA 1
ATOM 4157 C C . SER B 1 83 ? 0.362 -32.094 -28.719 1 89.12 83 SER B C 1
ATOM 4159 O O . SER B 1 83 ? 1.105 -31.203 -29.172 1 89.12 83 SER B O 1
ATOM 4161 N N . THR B 1 84 ? -0.7 -32.531 -29.328 1 84.81 84 THR B N 1
ATOM 4162 C CA . THR B 1 84 ? -1.23 -31.844 -30.5 1 84.81 84 THR B CA 1
ATOM 4163 C C . THR B 1 84 ? -2.207 -30.75 -30.078 1 84.81 84 THR B C 1
ATOM 4165 O O . THR B 1 84 ? -3.012 -30.938 -29.156 1 84.81 84 THR B O 1
ATOM 4168 N N . ILE B 1 85 ? -2.08 -29.594 -30.547 1 77.88 85 ILE B N 1
ATOM 4169 C CA . ILE B 1 85 ? -2.889 -28.453 -30.156 1 77.88 85 ILE B CA 1
ATOM 4170 C C . ILE B 1 85 ? -4.164 -28.406 -31 1 77.88 85 ILE B C 1
ATOM 4172 O O . ILE B 1 85 ? -4.117 -28.125 -32.188 1 77.88 85 ILE B O 1
ATOM 4176 N N . PRO B 1 86 ? -5.297 -28.641 -30.375 1 68.88 86 PRO B N 1
ATOM 4177 C CA . PRO B 1 86 ? -6.527 -28.828 -31.141 1 68.88 86 PRO B CA 1
ATOM 4178 C C . PRO B 1 86 ? -7.152 -27.516 -31.594 1 68.88 86 PRO B C 1
ATOM 4180 O O . PRO B 1 86 ? -8.023 -27.5 -32.469 1 68.88 86 PRO B O 1
ATOM 4183 N N . TRP B 1 87 ? -6.977 -26.453 -30.984 1 63.72 87 TRP B N 1
ATOM 4184 C CA . TRP B 1 87 ? -7.727 -25.25 -31.312 1 63.72 87 TRP B CA 1
ATOM 4185 C C . TRP B 1 87 ? -7.09 -24.5 -32.5 1 63.72 87 TRP B C 1
ATOM 4187 O O . TRP B 1 87 ? -7.527 -23.406 -32.844 1 63.72 87 TRP B O 1
ATOM 4197 N N . ARG B 1 88 ? -6.148 -25.016 -33 1 59.97 88 ARG B N 1
ATOM 4198 C CA . ARG B 1 88 ? -5.59 -24.438 -34.219 1 59.97 88 ARG B CA 1
ATOM 4199 C C . ARG B 1 88 ? -6.066 -25.203 -35.438 1 59.97 88 ARG B C 1
ATOM 4201 O O . ARG B 1 88 ? -6.457 -26.375 -35.344 1 59.97 88 ARG B O 1
ATOM 4208 N N . PRO B 1 89 ? -6.133 -24.531 -36.625 1 54.09 89 PRO B N 1
ATOM 4209 C CA . PRO B 1 89 ? -6.715 -25.109 -37.844 1 54.09 89 PRO B CA 1
ATOM 4210 C C . PRO B 1 89 ? -6.188 -26.516 -38.125 1 54.09 89 PRO B C 1
ATOM 4212 O O . PRO B 1 89 ? -5.043 -26.828 -37.812 1 54.09 89 PRO B O 1
ATOM 4215 N N . GLU B 1 90 ? -7.129 -27.469 -38.5 1 51.25 90 GLU B N 1
ATOM 4216 C CA . GLU B 1 90 ? -7.047 -28.906 -38.781 1 51.25 90 GLU B CA 1
ATOM 4217 C C . GLU B 1 90 ? -5.934 -29.203 -39.781 1 51.25 90 GLU B C 1
ATOM 4219 O O . GLU B 1 90 ? -5.223 -30.203 -39.625 1 51.25 90 GLU B O 1
ATOM 4224 N N . SER B 1 91 ? -5.895 -28.594 -41.094 1 52.47 91 SER B N 1
ATOM 4225 C CA . SER B 1 91 ? -4.883 -28.969 -42.062 1 52.47 91 SER B CA 1
ATOM 4226 C C . SER B 1 91 ? -3.527 -28.359 -41.719 1 52.47 91 SER B C 1
ATOM 4228 O O . SER B 1 91 ? -3.428 -27.172 -41.406 1 52.47 91 SER B O 1
ATOM 4230 N N . LYS B 1 92 ? -2.305 -29.062 -41.656 1 62.28 92 LYS B N 1
ATOM 4231 C CA . LYS B 1 92 ? -0.95 -28.656 -41.281 1 62.28 92 LYS B CA 1
ATOM 4232 C C . LYS B 1 92 ? -0.864 -28.25 -39.812 1 62.28 92 LYS B C 1
ATOM 4234 O O . LYS B 1 92 ? -0.54 -27.109 -39.5 1 62.28 92 LYS B O 1
ATOM 4239 N N . GLY B 1 93 ? -1.178 -29.266 -38.938 1 73.75 93 GLY B N 1
ATOM 4240 C CA . GLY B 1 93 ? -1.398 -29.078 -37.531 1 73.75 93 GLY B CA 1
ATOM 4241 C C . GLY B 1 93 ? -0.14 -28.703 -36.781 1 73.75 93 GLY B C 1
ATOM 4242 O O . GLY B 1 93 ? 0.918 -28.516 -37.375 1 73.75 93 GLY B O 1
ATOM 4243 N N . THR B 1 94 ? -0.311 -28.156 -35.625 1 81.56 94 THR B N 1
ATOM 4244 C CA . THR B 1 94 ? 0.772 -27.75 -34.75 1 81.56 94 THR B CA 1
ATOM 4245 C C . THR B 1 94 ? 0.823 -28.641 -33.5 1 81.56 94 THR B C 1
ATOM 4247 O O . THR B 1 94 ? -0.218 -29 -32.938 1 81.56 94 THR B O 1
ATOM 4250 N N . SER B 1 95 ? 2.035 -29.172 -33.188 1 88.81 95 SER B N 1
ATOM 4251 C CA . SER B 1 95 ? 2.277 -29.875 -31.938 1 88.81 95 SER B CA 1
ATOM 4252 C C . SER B 1 95 ? 3.246 -29.094 -31.047 1 88.81 95 SER B C 1
ATOM 4254 O O . SER B 1 95 ? 3.861 -28.125 -31.484 1 88.81 95 SER B O 1
ATOM 4256 N N . ARG B 1 96 ? 3.238 -29.547 -29.828 1 91.56 96 ARG B N 1
ATOM 4257 C CA . ARG B 1 96 ? 4.082 -28.766 -28.938 1 91.56 96 ARG B CA 1
ATOM 4258 C C . ARG B 1 96 ? 4.797 -29.656 -27.938 1 91.56 96 ARG B C 1
ATOM 4260 O O . ARG B 1 96 ? 4.336 -30.766 -27.641 1 91.56 96 ARG B O 1
ATOM 4267 N N . PHE B 1 97 ? 6.008 -29.188 -27.531 1 94.19 97 PHE B N 1
ATOM 4268 C CA . PHE B 1 97 ? 6.707 -29.688 -26.359 1 94.19 97 PHE B CA 1
ATOM 4269 C C . PHE B 1 97 ? 6.855 -28.594 -25.312 1 94.19 97 PHE B C 1
ATOM 4271 O O . PHE B 1 97 ? 7.008 -27.422 -25.641 1 94.19 97 PHE B O 1
ATOM 4278 N N . ILE B 1 98 ? 6.707 -29 -24.094 1 95.88 98 ILE B N 1
ATOM 4279 C CA . ILE B 1 98 ? 7.191 -28.141 -23 1 95.88 98 ILE B CA 1
ATOM 4280 C C . ILE B 1 98 ? 8.672 -28.406 -22.766 1 95.88 98 ILE B C 1
ATOM 4282 O O . ILE B 1 98 ? 9.117 -29.562 -22.766 1 95.88 98 ILE B O 1
ATOM 4286 N N . CYS B 1 99 ? 9.43 -27.391 -22.625 1 95.56 99 CYS B N 1
ATOM 4287 C CA . CYS B 1 99 ? 10.883 -27.531 -22.594 1 95.56 99 CYS B CA 1
ATOM 4288 C C . CYS B 1 99 ? 11.438 -27.172 -21.219 1 95.56 99 CYS B C 1
ATOM 4290 O O . CYS B 1 99 ? 10.844 -26.359 -20.5 1 95.56 99 CYS B O 1
ATOM 4292 N N . ASP B 1 100 ? 12.516 -27.797 -20.875 1 96 100 ASP B N 1
ATOM 4293 C CA . ASP B 1 100 ? 13.406 -27.328 -19.828 1 96 100 ASP B CA 1
ATOM 4294 C C . ASP B 1 100 ? 14.508 -26.438 -20.391 1 96 100 ASP B C 1
ATOM 4296 O O . ASP B 1 100 ? 14.812 -26.5 -21.578 1 96 100 ASP B O 1
ATOM 4300 N N . ILE B 1 101 ? 15.008 -25.609 -19.531 1 93.75 101 ILE B N 1
ATOM 4301 C CA . ILE B 1 101 ? 16.047 -24.703 -19.984 1 93.75 101 ILE B CA 1
ATOM 4302 C C . ILE B 1 101 ? 17.406 -25.156 -19.453 1 93.75 101 ILE B C 1
ATOM 4304 O O . ILE B 1 101 ? 17.547 -25.453 -18.266 1 93.75 101 ILE B O 1
ATOM 4308 N N . TYR B 1 102 ? 18.359 -25.203 -20.312 1 93.5 102 TYR B N 1
ATOM 4309 C CA . TYR B 1 102 ? 19.719 -25.594 -19.984 1 93.5 102 TYR B CA 1
ATOM 4310 C C . TYR B 1 102 ? 20.719 -24.547 -20.422 1 93.5 102 TYR B C 1
ATOM 4312 O O . TYR B 1 102 ? 20.438 -23.734 -21.312 1 93.5 102 TYR B O 1
ATOM 4320 N N . THR B 1 103 ? 21.797 -24.547 -19.719 1 90.5 103 THR B N 1
ATOM 4321 C CA . THR B 1 103 ? 22.938 -23.781 -20.203 1 90.5 103 THR B CA 1
ATOM 4322 C C . THR B 1 103 ? 23.594 -24.484 -21.391 1 90.5 103 THR B C 1
ATOM 4324 O O . THR B 1 103 ? 23.328 -25.656 -21.656 1 90.5 103 THR B O 1
ATOM 4327 N N . THR B 1 104 ? 24.422 -23.766 -22.109 1 87.19 104 THR B N 1
ATOM 4328 C CA . THR B 1 104 ? 25.047 -24.312 -23.312 1 87.19 104 THR B CA 1
ATOM 4329 C C . THR B 1 104 ? 26.047 -25.406 -22.953 1 87.19 104 THR B C 1
ATOM 4331 O O . THR B 1 104 ? 26.422 -26.219 -23.797 1 87.19 104 THR B O 1
ATOM 4334 N N . ASP B 1 105 ? 26.438 -25.406 -21.688 1 88.94 105 ASP B N 1
ATOM 4335 C CA . ASP B 1 105 ? 27.359 -26.453 -21.234 1 88.94 105 ASP B CA 1
ATOM 4336 C C . ASP B 1 105 ? 26.594 -27.688 -20.781 1 88.94 105 ASP B C 1
ATOM 4338 O O . ASP B 1 105 ? 27.188 -28.656 -20.281 1 88.94 105 ASP B O 1
ATOM 4342 N N . GLY B 1 106 ? 25.25 -27.672 -20.922 1 88.62 106 GLY B N 1
ATOM 4343 C CA . GLY B 1 106 ? 24.438 -28.859 -20.703 1 88.62 106 GLY B CA 1
ATOM 4344 C C . GLY B 1 106 ? 23.953 -28.984 -19.266 1 88.62 106 GLY B C 1
ATOM 4345 O O . GLY B 1 106 ? 23.547 -30.078 -18.844 1 88.62 106 GLY B O 1
ATOM 4346 N N . LYS B 1 107 ? 23.984 -27.969 -18.547 1 92.81 107 LYS B N 1
ATOM 4347 C CA . LYS B 1 107 ? 23.5 -27.984 -17.172 1 92.81 107 LYS B CA 1
ATOM 4348 C C . LYS B 1 107 ? 22.125 -27.297 -17.078 1 92.81 107 LYS B C 1
ATOM 4350 O O . LYS B 1 107 ? 21.844 -26.359 -17.812 1 92.81 107 LYS B O 1
ATOM 4355 N N . PRO B 1 108 ? 21.312 -27.906 -16.188 1 93.56 108 PRO B N 1
ATOM 4356 C CA . PRO B 1 108 ? 20.047 -27.203 -15.969 1 93.56 108 PRO B CA 1
ATOM 4357 C C . PRO B 1 108 ? 20.234 -25.734 -15.586 1 93.56 108 PRO B C 1
ATOM 4359 O O . PRO B 1 108 ? 21.109 -25.422 -14.773 1 93.56 108 PRO B O 1
ATOM 4362 N N . TYR B 1 109 ? 19.516 -24.859 -16.188 1 93 109 TYR B N 1
ATOM 4363 C CA . TYR B 1 109 ? 19.625 -23.438 -15.914 1 93 109 TYR B CA 1
ATOM 4364 C C . TYR B 1 109 ? 18.922 -23.078 -14.609 1 93 109 TYR B C 1
ATOM 4366 O O . TYR B 1 109 ? 17.734 -23.391 -14.422 1 93 109 TYR B O 1
ATOM 4374 N N . ASP B 1 110 ? 19.547 -22.406 -13.742 1 93.12 110 ASP B N 1
ATOM 4375 C CA . ASP B 1 110 ? 19.031 -22.156 -12.398 1 93.12 110 ASP B CA 1
ATOM 4376 C C . ASP B 1 110 ? 17.953 -21.078 -12.406 1 93.12 110 ASP B C 1
ATOM 4378 O O . ASP B 1 110 ? 17.25 -20.891 -11.414 1 93.12 110 ASP B O 1
ATOM 4382 N N . GLY B 1 111 ? 17.75 -20.438 -13.516 1 92.81 111 GLY B N 1
ATOM 4383 C CA . GLY B 1 111 ? 16.703 -19.438 -13.633 1 92.81 111 GLY B CA 1
ATOM 4384 C C . GLY B 1 111 ? 15.406 -20 -14.188 1 92.81 111 GLY B C 1
ATOM 4385 O O . GLY B 1 111 ? 14.414 -19.281 -14.328 1 92.81 111 GLY B O 1
ATOM 4386 N N . ASP B 1 112 ? 15.375 -21.297 -14.5 1 94.62 112 ASP B N 1
ATOM 4387 C CA . ASP B 1 112 ? 14.211 -21.953 -15.078 1 94.62 112 ASP B CA 1
ATOM 4388 C C . ASP B 1 112 ? 13.172 -22.281 -14.008 1 94.62 112 ASP B C 1
ATOM 4390 O O . ASP B 1 112 ? 13.406 -23.141 -13.156 1 94.62 112 ASP B O 1
ATOM 4394 N N . PRO B 1 113 ? 11.969 -21.656 -14.055 1 96.69 113 PRO B N 1
ATOM 4395 C CA . PRO B 1 113 ? 10.945 -21.969 -13.047 1 96.69 113 PRO B CA 1
ATOM 4396 C C . PRO B 1 113 ? 10.594 -23.453 -13.008 1 96.69 113 PRO B C 1
ATOM 4398 O O . PRO B 1 113 ? 10.398 -24.016 -11.922 1 96.69 113 PRO B O 1
ATOM 4401 N N . ARG B 1 114 ? 10.453 -24.047 -14.133 1 97.69 114 ARG B N 1
ATOM 4402 C CA . ARG B 1 114 ? 10.164 -25.484 -14.188 1 97.69 114 ARG B CA 1
ATOM 4403 C C . ARG B 1 114 ? 11.25 -26.281 -13.484 1 97.69 114 ARG B C 1
ATOM 4405 O O . ARG B 1 114 ? 10.961 -27.266 -12.797 1 97.69 114 ARG B O 1
ATOM 4412 N N . GLY B 1 115 ? 12.523 -25.844 -13.711 1 97.12 115 GLY B N 1
ATOM 4413 C CA . GLY B 1 115 ? 13.656 -26.453 -13.023 1 97.12 115 GLY B CA 1
ATOM 4414 C C . GLY B 1 115 ? 13.594 -26.312 -11.516 1 97.12 115 GLY B C 1
ATOM 4415 O O . GLY B 1 115 ? 14 -27.203 -10.781 1 97.12 115 GLY B O 1
ATOM 4416 N N . VAL B 1 116 ? 13.094 -25.203 -11.055 1 98.12 116 VAL B N 1
ATOM 4417 C CA . VAL B 1 116 ? 12.953 -24.953 -9.617 1 98.12 116 VAL B CA 1
ATOM 4418 C C . VAL B 1 116 ? 12.031 -26 -9 1 98.12 116 VAL B C 1
ATOM 4420 O O . VAL B 1 116 ? 12.352 -26.578 -7.961 1 98.12 116 VAL B O 1
ATOM 4423 N N . LEU B 1 117 ? 10.883 -26.219 -9.625 1 98.69 117 LEU B N 1
ATOM 4424 C CA . LEU B 1 117 ? 9.969 -27.234 -9.117 1 98.69 117 LEU B CA 1
ATOM 4425 C C . LEU B 1 117 ? 10.617 -28.625 -9.156 1 98.69 117 LEU B C 1
ATOM 4427 O O . LEU B 1 117 ? 10.508 -29.391 -8.195 1 98.69 117 LEU B O 1
ATOM 4431 N N . LYS B 1 118 ? 11.305 -28.953 -10.258 1 98.19 118 LYS B N 1
ATOM 4432 C CA . LYS B 1 118 ? 11.961 -30.25 -10.383 1 98.19 118 LYS B CA 1
ATOM 4433 C C . LYS B 1 118 ? 12.961 -30.484 -9.25 1 98.19 118 LYS B C 1
ATOM 4435 O O . LYS B 1 118 ? 13.07 -31.594 -8.727 1 98.19 118 LYS B O 1
ATOM 4440 N N . LYS B 1 119 ? 13.664 -29.438 -8.953 1 97.88 119 LYS B N 1
ATOM 4441 C CA . LYS B 1 119 ? 14.641 -29.531 -7.871 1 97.88 119 LYS B CA 1
ATOM 4442 C C . LYS B 1 119 ? 13.961 -29.875 -6.551 1 97.88 119 LYS B C 1
ATOM 4444 O O . LYS B 1 119 ? 14.422 -30.75 -5.812 1 97.88 119 LYS B O 1
ATOM 4449 N N . SER B 1 120 ? 12.922 -29.156 -6.227 1 98.31 120 SER B N 1
ATOM 4450 C CA . SER B 1 120 ? 12.188 -29.406 -4.992 1 98.31 120 SER B CA 1
ATOM 4451 C C . SER B 1 120 ? 11.617 -30.812 -4.965 1 98.31 120 SER B C 1
ATOM 4453 O O . SER B 1 120 ? 11.633 -31.484 -3.928 1 98.31 120 SER B O 1
ATOM 4455 N N . LEU B 1 121 ? 11.078 -31.266 -6.07 1 98.44 121 LEU B N 1
ATOM 4456 C CA . LEU B 1 121 ? 10.5 -32.625 -6.16 1 98.44 121 LEU B CA 1
ATOM 4457 C C . LEU B 1 121 ? 11.57 -33.688 -5.969 1 98.44 121 LEU B C 1
ATOM 4459 O O . LEU B 1 121 ? 11.32 -34.719 -5.352 1 98.44 121 LEU B O 1
ATOM 4463 N N . LYS B 1 122 ? 12.727 -33.406 -6.523 1 97.56 122 LYS B N 1
ATOM 4464 C CA . LYS B 1 122 ? 13.828 -34.344 -6.352 1 97.56 122 LYS B CA 1
ATOM 4465 C C . LYS B 1 122 ? 14.203 -34.469 -4.879 1 97.56 122 LYS B C 1
ATOM 4467 O O . LYS B 1 122 ? 14.5 -35.594 -4.418 1 97.56 122 LYS B O 1
ATOM 4472 N N . LEU B 1 123 ? 14.219 -33.375 -4.184 1 95.75 123 LEU B N 1
ATOM 4473 C CA . LEU B 1 123 ? 14.5 -33.406 -2.752 1 95.75 123 LEU B CA 1
ATOM 4474 C C . LEU B 1 123 ? 13.469 -34.25 -2.008 1 95.75 123 LEU B C 1
ATOM 4476 O O . LEU B 1 123 ? 13.812 -35 -1.108 1 95.75 123 LEU B O 1
ATOM 4480 N N . ALA B 1 124 ? 12.219 -34.094 -2.373 1 97.31 124 ALA B N 1
ATOM 4481 C CA . ALA B 1 124 ? 11.148 -34.875 -1.76 1 97.31 124 ALA B CA 1
ATOM 4482 C C . ALA B 1 124 ? 11.266 -36.344 -2.111 1 97.31 124 ALA B C 1
ATOM 4484 O O . ALA B 1 124 ? 11.062 -37.219 -1.258 1 97.31 124 ALA B O 1
ATOM 4485 N N . GLU B 1 125 ? 11.633 -36.625 -3.334 1 97.06 125 GLU B N 1
ATOM 4486 C CA . GLU B 1 125 ? 11.773 -38 -3.809 1 97.06 125 GLU B CA 1
ATOM 4487 C C . GLU B 1 125 ? 12.883 -38.719 -3.057 1 97.06 125 GLU B C 1
ATOM 4489 O O . GLU B 1 125 ? 12.773 -39.906 -2.779 1 97.06 125 GLU B O 1
ATOM 4494 N N . LYS B 1 126 ? 13.945 -38 -2.797 1 96.94 126 LYS B N 1
ATOM 4495 C CA . LYS B 1 126 ? 15.055 -38.562 -2.049 1 96.94 126 LYS B CA 1
ATOM 4496 C C . LYS B 1 126 ? 14.602 -39.062 -0.674 1 96.94 126 LYS B C 1
ATOM 4498 O O . LYS B 1 126 ? 15.172 -40 -0.123 1 96.94 126 LYS B O 1
ATOM 4503 N N . LYS B 1 127 ? 13.586 -38.469 -0.185 1 96.12 127 LYS B N 1
ATOM 4504 C CA . LYS B 1 127 ? 13.031 -38.875 1.11 1 96.12 127 LYS B CA 1
ATOM 4505 C C . LYS B 1 127 ? 11.906 -39.875 0.947 1 96.12 127 LYS B C 1
ATOM 4507 O O . LYS B 1 127 ? 11.273 -40.281 1.929 1 96.12 127 LYS B O 1
ATOM 4512 N N . GLY B 1 128 ? 11.617 -40.219 -0.319 1 97.12 128 GLY B N 1
ATOM 4513 C CA . GLY B 1 128 ? 10.609 -41.219 -0.623 1 97.12 128 GLY B CA 1
ATOM 4514 C C . GLY B 1 128 ? 9.219 -40.625 -0.804 1 97.12 128 GLY B C 1
ATOM 4515 O O . GLY B 1 128 ? 8.234 -41.344 -0.831 1 97.12 128 GLY B O 1
ATOM 4516 N N . TYR B 1 129 ? 9.117 -39.344 -0.874 1 98.06 129 TYR B N 1
ATOM 4517 C CA . TYR B 1 129 ? 7.812 -38.688 -0.954 1 98.06 129 TYR B CA 1
ATOM 4518 C C . TYR B 1 129 ? 7.41 -38.438 -2.404 1 98.06 129 TYR B C 1
ATOM 4520 O O . TYR B 1 129 ? 8.258 -38.156 -3.252 1 98.06 129 TYR B O 1
ATOM 4528 N N . GLU B 1 130 ? 6.188 -38.625 -2.691 1 98.06 130 GLU B N 1
ATOM 4529 C CA . GLU B 1 130 ? 5.52 -38.188 -3.908 1 98.06 130 GLU B CA 1
ATOM 4530 C C . GLU B 1 130 ? 4.531 -37.062 -3.609 1 98.06 130 GLU B C 1
ATOM 4532 O O . GLU B 1 130 ? 3.658 -37.219 -2.75 1 98.06 130 GLU B O 1
ATOM 4537 N N . PHE B 1 131 ? 4.688 -36 -4.281 1 98.56 131 PHE B N 1
ATOM 4538 C CA . PHE B 1 131 ? 3.889 -34.812 -4.027 1 98.56 131 PHE B CA 1
ATOM 4539 C C . PHE B 1 131 ? 2.85 -34.625 -5.125 1 98.56 131 PHE B C 1
ATOM 4541 O O . PHE B 1 131 ? 3.197 -34.5 -6.301 1 98.56 131 PHE B O 1
ATOM 4548 N N . ASN B 1 132 ? 1.593 -34.594 -4.754 1 97.88 132 ASN B N 1
ATOM 4549 C CA . ASN B 1 132 ? 0.5 -34.375 -5.699 1 97.88 132 ASN B CA 1
ATOM 4550 C C . ASN B 1 132 ? -0.191 -33.031 -5.469 1 97.88 132 ASN B C 1
ATOM 4552 O O . ASN B 1 132 ? -0.281 -32.562 -4.336 1 97.88 132 ASN B O 1
A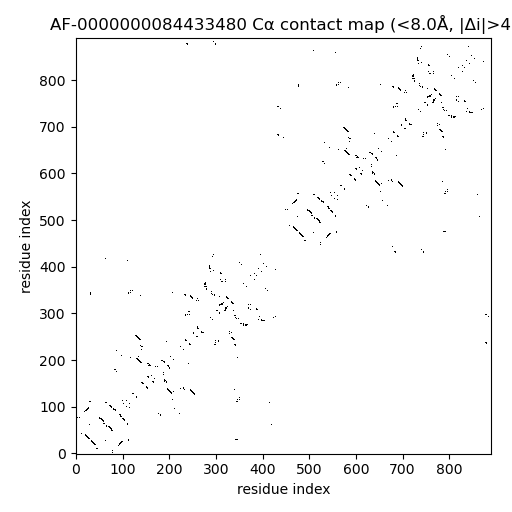TOM 4556 N N . MET B 1 133 ? -0.6 -32.469 -6.535 1 98.12 133 MET B N 1
ATOM 4557 C CA . MET B 1 133 ? -1.277 -31.188 -6.504 1 98.12 133 MET B CA 1
ATOM 4558 C C . MET B 1 133 ? -2.588 -31.234 -7.281 1 98.12 133 MET B C 1
ATOM 4560 O O . MET B 1 133 ? -2.664 -31.875 -8.336 1 98.12 133 MET B O 1
ATOM 4564 N N . GLY B 1 134 ? -3.625 -30.656 -6.754 1 97.38 134 GLY B N 1
ATOM 4565 C CA . GLY B 1 134 ? -4.906 -30.453 -7.41 1 97.38 134 GLY B CA 1
ATOM 4566 C C . GLY B 1 134 ? -5.387 -29.016 -7.348 1 97.38 134 GLY B C 1
ATOM 4567 O O . GLY B 1 134 ? -6.172 -28.656 -6.469 1 97.38 134 GLY B O 1
ATOM 4568 N N . PRO B 1 135 ? -4.902 -28.172 -8.25 1 97.19 135 PRO B N 1
ATOM 4569 C CA . PRO B 1 135 ? -5.332 -26.766 -8.281 1 97.19 135 PRO B CA 1
ATOM 4570 C C . PRO B 1 135 ? -6.73 -26.594 -8.867 1 97.19 135 PRO B C 1
ATOM 4572 O O . PRO B 1 135 ? -7.156 -27.391 -9.703 1 97.19 135 PRO B O 1
ATOM 4575 N N . GLU B 1 136 ? -7.43 -25.562 -8.43 1 95.44 136 GLU B N 1
ATOM 4576 C CA . GLU B 1 136 ? -8.758 -25.203 -8.914 1 95.44 136 GLU B CA 1
ATOM 4577 C C . GLU B 1 136 ? -8.789 -23.781 -9.461 1 95.44 136 GLU B C 1
ATOM 4579 O O . GLU B 1 136 ? -9.383 -22.891 -8.859 1 95.44 136 GLU B O 1
ATOM 4584 N N . PRO B 1 137 ? -8.195 -23.594 -10.672 1 96.75 137 PRO B N 1
ATOM 4585 C CA . PRO B 1 137 ? -8.141 -22.234 -11.219 1 96.75 137 PRO B CA 1
ATOM 4586 C C . PRO B 1 137 ? -9.516 -21.719 -11.625 1 96.75 137 PRO B C 1
ATOM 4588 O O . PRO B 1 137 ? -10.25 -22.391 -12.352 1 96.75 137 PRO B O 1
ATOM 4591 N N . GLU B 1 138 ? -9.836 -20.578 -11.102 1 95.56 138 GLU B N 1
ATOM 4592 C CA . GLU B 1 138 ? -11.039 -19.844 -11.484 1 95.56 138 GLU B CA 1
ATOM 4593 C C . GLU B 1 138 ? -10.711 -18.734 -12.492 1 95.56 138 GLU B C 1
ATOM 4595 O O . GLU B 1 138 ? -9.555 -18.312 -12.602 1 95.56 138 GLU B O 1
ATOM 4600 N N . PHE B 1 139 ? -11.695 -18.375 -13.312 1 96.25 139 PHE B N 1
ATOM 4601 C CA . PHE B 1 139 ? -11.469 -17.344 -14.32 1 96.25 139 PHE B CA 1
ATOM 4602 C C . PHE B 1 139 ? -12.766 -16.609 -14.648 1 96.25 139 PHE B C 1
ATOM 4604 O O . PHE B 1 139 ? -13.844 -17.047 -14.242 1 96.25 139 PHE B O 1
ATOM 4611 N N . PHE B 1 140 ? -12.625 -15.477 -15.305 1 95.06 140 PHE B N 1
ATOM 4612 C CA . PHE B 1 140 ? -13.766 -14.703 -15.773 1 95.06 140 PHE B CA 1
ATOM 4613 C C . PHE B 1 140 ? -13.883 -14.781 -17.297 1 95.06 140 PHE B C 1
ATOM 4615 O O . PHE B 1 140 ? -12.867 -14.789 -18 1 95.06 140 PHE B O 1
ATOM 4622 N N . ILE B 1 141 ? -15.023 -14.875 -17.781 1 93.88 141 ILE B N 1
ATOM 4623 C CA . ILE B 1 141 ? -15.336 -14.594 -19.172 1 93.88 141 ILE B CA 1
ATOM 4624 C C . ILE B 1 141 ? -15.945 -13.203 -19.297 1 93.88 141 ILE B C 1
ATOM 4626 O O . ILE B 1 141 ? -16.953 -12.898 -18.656 1 93.88 141 ILE B O 1
ATOM 4630 N N . ILE B 1 142 ? -15.273 -12.375 -20.125 1 92.75 142 ILE B N 1
ATOM 4631 C CA . ILE B 1 142 ? -15.672 -10.969 -20.172 1 92.75 142 ILE B CA 1
ATOM 4632 C C . ILE B 1 142 ? -15.891 -10.547 -21.625 1 92.75 142 ILE B C 1
ATOM 4634 O O . ILE B 1 142 ? -15.477 -11.242 -22.547 1 92.75 142 ILE B O 1
ATOM 4638 N N . LYS B 1 143 ? -16.578 -9.523 -21.812 1 91.56 143 LYS B N 1
ATOM 4639 C CA . LYS B 1 143 ? -16.844 -8.906 -23.109 1 91.56 143 LYS B CA 1
ATOM 4640 C C . LYS B 1 143 ? -16.781 -7.383 -23 1 91.56 143 LYS B C 1
ATOM 4642 O O . LYS B 1 143 ? -16.688 -6.832 -21.906 1 91.56 143 LYS B O 1
ATOM 4647 N N . LYS B 1 144 ? -16.75 -6.691 -24.141 1 90.06 144 LYS B N 1
ATOM 4648 C CA . LYS B 1 144 ? -16.719 -5.23 -24.156 1 90.06 144 LYS B CA 1
ATOM 4649 C C . LYS B 1 144 ? -18.125 -4.664 -24.297 1 90.06 144 LYS B C 1
ATOM 4651 O O . LYS B 1 144 ? -18.953 -5.207 -25.047 1 90.06 144 LYS B O 1
ATOM 4656 N N . ASP B 1 145 ? -18.297 -3.564 -23.609 1 87.75 145 ASP B N 1
ATOM 4657 C CA . ASP B 1 145 ? -19.562 -2.854 -23.781 1 87.75 145 ASP B CA 1
ATOM 4658 C C . ASP B 1 145 ? -19.484 -1.847 -24.938 1 87.75 145 ASP B C 1
ATOM 4660 O O . ASP B 1 145 ? -18.516 -1.854 -25.703 1 87.75 145 ASP B O 1
ATOM 4664 N N . GLU B 1 146 ? -20.484 -1.081 -25.047 1 87.25 146 GLU B N 1
ATOM 4665 C CA . GLU B 1 146 ? -20.594 -0.128 -26.141 1 87.25 146 GLU B CA 1
ATOM 4666 C C . GLU B 1 146 ? -19.484 0.928 -26.062 1 87.25 146 GLU B C 1
ATOM 4668 O O . GLU B 1 146 ? -19.062 1.467 -27.094 1 87.25 146 GLU B O 1
ATOM 4673 N N . ASN B 1 147 ? -19.016 1.209 -24.859 1 86.94 147 ASN B N 1
ATOM 4674 C CA . ASN B 1 147 ? -18 2.234 -24.656 1 86.94 147 ASN B CA 1
ATOM 4675 C C . ASN B 1 147 ? -16.594 1.642 -24.656 1 86.94 147 ASN B C 1
ATOM 4677 O O . ASN B 1 147 ? -15.609 2.354 -24.438 1 86.94 147 ASN B O 1
ATOM 4681 N N . GLY B 1 148 ? -16.531 0.292 -24.812 1 84.12 148 GLY B N 1
ATOM 4682 C CA . GLY B 1 148 ? -15.227 -0.351 -24.906 1 84.12 148 GLY B CA 1
ATOM 4683 C C . GLY B 1 148 ? -14.711 -0.843 -23.562 1 84.12 148 GLY B C 1
ATOM 4684 O O . GLY B 1 148 ? -13.586 -1.33 -23.469 1 84.12 148 GLY B O 1
ATOM 4685 N N . ASN B 1 149 ? -15.555 -0.686 -22.516 1 87.19 149 ASN B N 1
ATOM 4686 C CA . ASN B 1 149 ? -15.156 -1.156 -21.203 1 87.19 149 ASN B CA 1
ATOM 4687 C C . ASN B 1 149 ? -15.484 -2.635 -21 1 87.19 149 ASN B C 1
ATOM 4689 O O . ASN B 1 149 ? -16.516 -3.109 -21.469 1 87.19 149 ASN B O 1
ATOM 4693 N N . TYR B 1 150 ? -14.602 -3.307 -20.438 1 88 150 TYR B N 1
ATOM 4694 C CA . TYR B 1 150 ? -14.828 -4.723 -20.188 1 88 150 TYR B CA 1
ATOM 4695 C C . TYR B 1 150 ? -15.867 -4.914 -19.078 1 88 150 TYR B C 1
ATOM 4697 O O . TYR B 1 150 ? -15.875 -4.18 -18.094 1 88 150 TYR B O 1
ATOM 4705 N N . MET B 1 151 ? -16.734 -5.832 -19.281 1 88.81 151 MET B N 1
ATOM 4706 C CA . MET B 1 151 ? -17.766 -6.227 -18.312 1 88.81 151 MET B CA 1
ATOM 4707 C C . MET B 1 151 ? -17.938 -7.742 -18.312 1 88.81 151 MET B C 1
ATOM 4709 O O . MET B 1 151 ? -17.578 -8.422 -19.266 1 88.81 151 MET B O 1
ATOM 4713 N N . PRO B 1 152 ? -18.484 -8.312 -17.219 1 88.62 152 PRO B N 1
ATOM 4714 C CA . PRO B 1 152 ? -18.766 -9.75 -17.219 1 88.62 152 PRO B CA 1
ATOM 4715 C C . PRO B 1 152 ? -19.656 -10.172 -18.391 1 88.62 152 PRO B C 1
ATOM 4717 O O . PRO B 1 152 ? -20.547 -9.422 -18.781 1 88.62 152 PRO B O 1
ATOM 4720 N N . ALA B 1 153 ? -19.422 -11.328 -18.844 1 85.25 153 ALA B N 1
ATOM 4721 C CA . ALA B 1 153 ? -20.156 -11.797 -20.031 1 85.25 153 ALA B CA 1
ATOM 4722 C C . ALA B 1 153 ? -21.547 -12.273 -19.656 1 85.25 153 ALA B C 1
ATOM 4724 O O . ALA B 1 153 ? -22.406 -12.43 -20.531 1 85.25 153 ALA B O 1
ATOM 4725 N N . ASP B 1 154 ? -21.719 -12.5 -18.422 1 75.31 154 ASP B N 1
ATOM 4726 C CA . ASP B 1 154 ? -23.047 -12.898 -17.969 1 75.31 154 ASP B CA 1
ATOM 4727 C C . ASP B 1 154 ? -23.359 -12.312 -16.594 1 75.31 154 ASP B C 1
ATOM 4729 O O . ASP B 1 154 ? -22.531 -11.625 -16 1 75.31 154 ASP B O 1
ATOM 4733 N N . GLU B 1 155 ? -24.594 -12.492 -16.188 1 70.31 155 GLU B N 1
ATOM 4734 C CA . GLU B 1 155 ? -25 -11.977 -14.883 1 70.31 155 GLU B CA 1
ATOM 4735 C C . GLU B 1 155 ? -25.422 -13.109 -13.953 1 70.31 155 GLU B C 1
ATOM 4737 O O . GLU B 1 155 ? -26.203 -12.891 -13.023 1 70.31 155 GLU B O 1
ATOM 4742 N N . ALA B 1 156 ? -24.891 -14.258 -14.289 1 67.19 156 ALA B N 1
ATOM 4743 C CA . ALA B 1 156 ? -25.328 -15.43 -13.531 1 67.19 156 ALA B CA 1
ATOM 4744 C C . ALA B 1 156 ? -24.562 -15.547 -12.211 1 67.19 156 ALA B C 1
ATOM 4746 O O . ALA B 1 156 ? -23.594 -14.82 -11.984 1 67.19 156 ALA B O 1
ATOM 4747 N N . ASP B 1 157 ? -25.25 -16.266 -11.219 1 56.88 157 ASP B N 1
ATOM 4748 C CA . ASP B 1 157 ? -24.609 -16.547 -9.938 1 56.88 157 ASP B CA 1
ATOM 4749 C C . ASP B 1 157 ? -24.25 -18.031 -9.812 1 56.88 157 ASP B C 1
ATOM 4751 O O . ASP B 1 157 ? -24.406 -18.797 -10.766 1 56.88 157 ASP B O 1
ATOM 4755 N N . TYR B 1 158 ? -23.844 -18.438 -8.602 1 53.78 158 TYR B N 1
ATOM 4756 C CA . TYR B 1 158 ? -23.344 -19.781 -8.289 1 53.78 158 TYR B CA 1
ATOM 4757 C C . TYR B 1 158 ? -24.406 -20.844 -8.594 1 53.78 158 TYR B C 1
ATOM 4759 O O . TYR B 1 158 ? -25.5 -20.797 -8.047 1 53.78 158 TYR B O 1
ATOM 4767 N N . PHE B 1 159 ? -24.094 -21.766 -9.508 1 52.03 159 PHE B N 1
ATOM 4768 C CA . PHE B 1 159 ? -24.844 -22.953 -9.859 1 52.03 159 PHE B CA 1
ATOM 4769 C C . PHE B 1 159 ? -26.125 -22.594 -10.609 1 52.03 159 PHE B C 1
ATOM 4771 O O . PHE B 1 159 ? -27.078 -23.375 -10.641 1 52.03 159 PHE B O 1
ATOM 4778 N N . ASP B 1 160 ? -26.125 -21.297 -11.07 1 50.09 160 ASP B N 1
ATOM 4779 C CA . ASP B 1 160 ? -27.266 -20.938 -11.898 1 50.09 160 ASP B CA 1
ATOM 4780 C C . ASP B 1 160 ? -27.312 -21.766 -13.172 1 50.09 160 ASP B C 1
ATOM 4782 O O . ASP B 1 160 ? -26.281 -22.281 -13.633 1 50.09 160 ASP B O 1
ATOM 4786 N N . VAL B 1 161 ? -28.531 -22.234 -13.531 1 51.84 161 VAL B N 1
ATOM 4787 C CA . VAL B 1 161 ? -28.75 -23.031 -14.742 1 51.84 161 VAL B CA 1
ATOM 4788 C C . VAL B 1 161 ? -29.141 -22.109 -15.898 1 51.84 161 VAL B C 1
ATOM 4790 O O . VAL B 1 161 ? -29.422 -20.938 -15.688 1 51.84 161 VAL B O 1
ATOM 4793 N N . GLU B 1 162 ? -29.141 -22.625 -17.172 1 58.19 162 GLU B N 1
ATOM 4794 C CA . GLU B 1 162 ? -29.641 -21.875 -18.328 1 58.19 162 GLU B CA 1
ATOM 4795 C C . GLU B 1 162 ? -31.047 -21.359 -18.078 1 58.19 162 GLU B C 1
ATOM 4797 O O . GLU B 1 162 ? -31.828 -21.984 -17.344 1 58.19 162 GLU B O 1
ATOM 4802 N N . PRO B 1 163 ? -31.312 -20.156 -18.594 1 54.03 163 PRO B N 1
ATOM 4803 C CA . PRO B 1 163 ? -30.656 -19.234 -19.516 1 54.03 163 PRO B CA 1
ATOM 4804 C C . PRO B 1 163 ? -29.766 -18.203 -18.828 1 54.03 163 PRO B C 1
ATOM 4806 O O . PRO B 1 163 ? -29.031 -17.469 -19.484 1 54.03 163 PRO B O 1
ATOM 4809 N N . LEU B 1 164 ? -29.859 -18.156 -17.609 1 45.5 164 LEU B N 1
ATOM 4810 C CA . LEU B 1 164 ? -29.094 -17.141 -16.891 1 45.5 164 LEU B CA 1
ATOM 4811 C C . LEU B 1 164 ? -27.594 -17.391 -17.047 1 45.5 164 LEU B C 1
ATOM 4813 O O . LEU B 1 164 ? -26.828 -16.438 -17.156 1 45.5 164 LEU B O 1
ATOM 4817 N N . ASP B 1 165 ? -27.344 -18.672 -17.062 1 58.16 165 ASP B N 1
ATOM 4818 C CA . ASP B 1 165 ? -25.953 -19.062 -17.281 1 58.16 165 ASP B CA 1
ATOM 4819 C C . ASP B 1 165 ? -25.641 -19.109 -18.766 1 58.16 165 ASP B C 1
ATOM 4821 O O . ASP B 1 165 ? -25.797 -20.156 -19.406 1 58.16 165 ASP B O 1
ATOM 4825 N N . GLN B 1 166 ? -25.312 -18.016 -19.344 1 57.44 166 GLN B N 1
ATOM 4826 C CA . GLN B 1 166 ? -24.953 -17.969 -20.766 1 57.44 166 GLN B CA 1
ATOM 4827 C C . GLN B 1 166 ? -23.578 -18.562 -21.016 1 57.44 166 GLN B C 1
ATOM 4829 O O . GLN B 1 166 ? -23.156 -18.719 -22.156 1 57.44 166 GLN B O 1
ATOM 4834 N N . GLY B 1 167 ? -23.047 -19.016 -19.891 1 69.69 167 GLY B N 1
ATOM 4835 C CA . GLY B 1 167 ? -21.688 -19.547 -19.984 1 69.69 167 GLY B CA 1
ATOM 4836 C C . GLY B 1 167 ? -21.656 -21.047 -20.188 1 69.69 167 GLY B C 1
ATOM 4837 O O . GLY B 1 167 ? -20.578 -21.625 -20.391 1 69.69 167 GLY B O 1
ATOM 4838 N N . THR B 1 168 ? -22.828 -21.688 -20.125 1 74.06 168 THR B N 1
ATOM 4839 C CA . THR B 1 168 ? -22.875 -23.141 -20.203 1 74.06 168 THR B CA 1
ATOM 4840 C C . THR B 1 168 ? -22.297 -23.641 -21.516 1 74.06 168 THR B C 1
ATOM 4842 O O . THR B 1 168 ? -21.516 -24.578 -21.547 1 74.06 168 THR B O 1
ATOM 4845 N N . ASP B 1 169 ? -22.656 -23 -22.562 1 79.94 169 ASP B N 1
ATOM 4846 C CA . ASP B 1 169 ? -22.156 -23.406 -23.859 1 79.94 169 ASP B CA 1
ATOM 4847 C C . ASP B 1 169 ? -20.641 -23.172 -23.969 1 79.94 169 ASP B C 1
ATOM 4849 O O . ASP B 1 169 ? -19.922 -23.969 -24.547 1 79.94 169 ASP B O 1
ATOM 4853 N N . ILE B 1 170 ? -20.297 -22.078 -23.406 1 85.44 170 ILE B N 1
ATOM 4854 C CA . ILE B 1 170 ? -18.875 -21.75 -23.438 1 85.44 170 ILE B CA 1
ATOM 4855 C C . ILE B 1 170 ? -18.094 -22.781 -22.609 1 85.44 170 ILE B C 1
ATOM 4857 O O . ILE B 1 170 ? -17.062 -23.281 -23.062 1 85.44 170 ILE B O 1
ATOM 4861 N N . ARG B 1 171 ? -18.562 -23.125 -21.438 1 88 171 ARG B N 1
ATOM 4862 C CA . ARG B 1 171 ? -17.891 -24.109 -20.594 1 88 171 ARG B CA 1
ATOM 4863 C C . ARG B 1 171 ? -17.844 -25.469 -21.266 1 88 171 ARG B C 1
ATOM 4865 O O . ARG B 1 171 ? -16.859 -26.203 -21.141 1 88 171 ARG B O 1
ATOM 4872 N N . ARG B 1 172 ? -18.906 -25.766 -21.922 1 86.88 172 ARG B N 1
ATOM 4873 C CA . ARG B 1 172 ? -18.938 -27.031 -22.656 1 86.88 172 ARG B CA 1
ATOM 4874 C C . ARG B 1 172 ? -17.797 -27.094 -23.672 1 86.88 172 ARG B C 1
ATOM 4876 O O . ARG B 1 172 ? -17.109 -28.125 -23.766 1 86.88 172 ARG B O 1
ATOM 4883 N N . GLU B 1 173 ? -17.703 -26.062 -24.391 1 87.75 173 GLU B N 1
ATOM 4884 C CA . GLU B 1 173 ? -16.641 -26 -25.391 1 87.75 173 GLU B CA 1
ATOM 4885 C C . GLU B 1 173 ? -15.266 -26.062 -24.719 1 87.75 173 GLU B C 1
ATOM 4887 O O . GLU B 1 173 ? -14.336 -26.688 -25.25 1 87.75 173 GLU B O 1
ATOM 4892 N N . ILE B 1 174 ? -15.164 -25.422 -23.625 1 90.38 174 ILE B N 1
ATOM 4893 C CA . ILE B 1 174 ? -13.914 -25.469 -22.859 1 90.38 174 ILE B CA 1
ATOM 4894 C C . ILE B 1 174 ? -13.617 -26.906 -22.453 1 90.38 174 ILE B C 1
ATOM 4896 O O . ILE B 1 174 ? -12.5 -27.406 -22.641 1 90.38 174 ILE B O 1
ATOM 4900 N N . VAL B 1 175 ? -14.594 -27.609 -21.938 1 90.38 175 VAL B N 1
ATOM 4901 C CA . VAL B 1 175 ? -14.438 -28.984 -21.469 1 90.38 175 VAL B CA 1
ATOM 4902 C C . VAL B 1 175 ? -14.008 -29.875 -22.625 1 90.38 175 VAL B C 1
ATOM 4904 O O . VAL B 1 175 ? -13.07 -30.656 -22.484 1 90.38 175 VAL B O 1
ATOM 4907 N N . PHE B 1 176 ? -14.641 -29.703 -23.734 1 87.69 176 PHE B N 1
ATOM 4908 C CA . PHE B 1 176 ? -14.289 -30.5 -24.906 1 87.69 176 PHE B CA 1
ATOM 4909 C C . PHE B 1 176 ? -12.844 -30.234 -25.328 1 87.69 176 PHE B C 1
ATOM 4911 O O . PHE B 1 176 ? -12.094 -31.172 -25.609 1 87.69 176 PHE B O 1
ATOM 4918 N N . GLY B 1 177 ? -12.516 -28.984 -25.406 1 86.38 177 GLY B N 1
ATOM 4919 C CA . GLY B 1 177 ? -11.148 -28.625 -25.766 1 86.38 177 GLY B CA 1
ATOM 4920 C C . GLY B 1 177 ? -10.117 -29.203 -24.812 1 86.38 177 GLY B C 1
ATOM 4921 O O . GLY B 1 177 ? -9.07 -29.688 -25.25 1 86.38 177 GLY B O 1
ATOM 4922 N N . LEU B 1 178 ? -10.391 -29.172 -23.578 1 91.25 178 LEU B N 1
ATOM 4923 C CA . LEU B 1 178 ? -9.477 -29.688 -22.562 1 91.25 178 LEU B CA 1
ATOM 4924 C C . LEU B 1 178 ? -9.359 -31.203 -22.672 1 91.25 178 LEU B C 1
ATOM 4926 O O . LEU B 1 178 ? -8.266 -31.75 -22.547 1 91.25 178 LEU B O 1
ATOM 4930 N N . GLU B 1 179 ? -10.414 -31.844 -22.875 1 89.31 179 GLU B N 1
ATOM 4931 C CA . GLU B 1 179 ? -10.406 -33.312 -23.016 1 89.31 179 GLU B CA 1
ATOM 4932 C C . GLU B 1 179 ? -9.57 -33.719 -24.234 1 89.31 179 GLU B C 1
ATOM 4934 O O . GLU B 1 179 ? -8.875 -34.75 -24.172 1 89.31 179 GLU B O 1
ATOM 4939 N N . GLU B 1 180 ? -9.68 -32.969 -25.234 1 85.06 180 GLU B N 1
ATOM 4940 C CA . GLU B 1 180 ? -8.867 -33.25 -26.422 1 85.06 180 GLU B CA 1
ATOM 4941 C C . GLU B 1 180 ? -7.379 -33.125 -26.109 1 85.06 180 GLU B C 1
ATOM 4943 O O . GLU B 1 180 ? -6.559 -33.781 -26.766 1 85.06 180 GLU B O 1
ATOM 4948 N N . LEU B 1 181 ? -7.102 -32.406 -25.156 1 87.62 181 LEU B N 1
ATOM 4949 C CA . LEU B 1 181 ? -5.715 -32.219 -24.734 1 87.62 181 LEU B CA 1
ATOM 4950 C C . LEU B 1 181 ? -5.316 -33.25 -23.703 1 87.62 181 LEU B C 1
ATOM 4952 O O . LEU B 1 181 ? -4.184 -33.25 -23.203 1 87.62 181 LEU B O 1
ATOM 4956 N N . GLY B 1 182 ? -6.281 -34.094 -23.312 1 87.31 182 GLY B N 1
ATOM 4957 C CA . GLY B 1 182 ? -5.957 -35.219 -22.406 1 87.31 182 GLY B CA 1
ATOM 4958 C C . GLY B 1 182 ? -6.281 -34.906 -20.953 1 87.31 182 GLY B C 1
ATOM 4959 O O . GLY B 1 182 ? -5.914 -35.656 -20.062 1 87.31 182 GLY B O 1
ATOM 4960 N N . PHE B 1 183 ? -6.941 -33.75 -20.734 1 91.81 183 PHE B N 1
ATOM 4961 C CA . PHE B 1 183 ? -7.348 -33.438 -19.375 1 91.81 183 PHE B CA 1
ATOM 4962 C C . PHE B 1 183 ? -8.469 -34.375 -18.922 1 91.81 183 PHE B C 1
ATOM 4964 O O . PHE B 1 183 ? -9.352 -34.719 -19.703 1 91.81 183 PHE B O 1
ATOM 4971 N N . ASP B 1 184 ? -8.328 -34.812 -17.719 1 92.31 184 ASP B N 1
ATOM 4972 C CA . ASP B 1 184 ? -9.445 -35.469 -17.047 1 92.31 184 ASP B CA 1
ATOM 4973 C C . ASP B 1 184 ? -10.289 -34.438 -16.281 1 92.31 184 ASP B C 1
ATOM 4975 O O . ASP B 1 184 ? -10.062 -34.219 -15.094 1 92.31 184 ASP B O 1
ATOM 4979 N N . VAL B 1 185 ? -11.305 -33.906 -16.984 1 90.12 185 VAL B N 1
ATOM 4980 C CA . VAL B 1 185 ? -12.125 -32.844 -16.391 1 90.12 185 VAL B CA 1
ATOM 4981 C C . VAL B 1 185 ? -13.117 -33.438 -15.414 1 90.12 185 VAL B C 1
ATOM 4983 O O . VAL B 1 185 ? -13.82 -34.406 -15.742 1 90.12 185 VAL B O 1
ATOM 4986 N N . GLU B 1 186 ? -13.156 -32.938 -14.242 1 87 186 GLU B N 1
ATOM 4987 C CA . GLU B 1 186 ? -14.008 -33.469 -13.195 1 87 186 GLU B CA 1
ATOM 4988 C C . GLU B 1 186 ? -15.32 -32.719 -13.086 1 87 186 GLU B C 1
ATOM 4990 O O . GLU B 1 186 ? -16.391 -33.312 -12.953 1 87 186 GLU B O 1
ATOM 4995 N N . VAL B 1 187 ? -15.195 -31.375 -13.078 1 83.88 187 VAL B N 1
ATOM 4996 C CA . VAL B 1 187 ? -16.391 -30.578 -12.867 1 83.88 187 VAL B CA 1
ATOM 4997 C C . VAL B 1 187 ? -16.219 -29.203 -13.5 1 83.88 187 VAL B C 1
ATOM 4999 O O . VAL B 1 187 ? -15.094 -28.688 -13.594 1 83.88 187 VAL B O 1
ATOM 5002 N N . SER B 1 188 ? -17.266 -28.703 -14.078 1 86.25 188 SER B N 1
ATOM 5003 C CA . SER B 1 188 ? -17.344 -27.328 -14.555 1 86.25 188 SER B CA 1
ATOM 5004 C C . SER B 1 188 ? -18.609 -26.625 -14.039 1 86.25 188 SER B C 1
ATOM 5006 O O . SER B 1 188 ? -19.688 -27.203 -14.07 1 86.25 188 SER B O 1
ATOM 5008 N N . HIS B 1 189 ? -18.438 -25.438 -13.477 1 82 189 HIS B N 1
ATOM 5009 C CA . HIS B 1 189 ? -19.609 -24.734 -12.977 1 82 189 HIS B CA 1
ATOM 5010 C C . HIS B 1 189 ? -19.375 -23.234 -12.938 1 82 189 HIS B C 1
ATOM 5012 O O . HIS B 1 189 ? -18.234 -22.766 -13.023 1 82 189 HIS B O 1
ATOM 5018 N N . HIS B 1 190 ? -20.516 -22.5 -12.969 1 80.62 190 HIS B N 1
ATOM 5019 C CA . HIS B 1 190 ? -20.484 -21.062 -12.719 1 80.62 190 HIS B CA 1
ATOM 5020 C C . HIS B 1 190 ? -20.109 -20.766 -11.273 1 80.62 190 HIS B C 1
ATOM 5022 O O . HIS B 1 190 ? -20.594 -21.438 -10.352 1 80.62 190 HIS B O 1
ATOM 5028 N N . GLU B 1 191 ? -19.234 -19.828 -11.031 1 85.69 191 GLU B N 1
ATOM 5029 C CA . GLU B 1 191 ? -18.812 -19.438 -9.688 1 85.69 191 GLU B CA 1
ATOM 5030 C C . GLU B 1 191 ? -19.734 -18.359 -9.117 1 85.69 191 GLU B C 1
ATOM 5032 O O . GLU B 1 191 ? -20.859 -18.188 -9.578 1 85.69 191 GLU B O 1
ATOM 5037 N N . VAL B 1 192 ? -19.328 -17.75 -8.039 1 78.56 192 VAL B N 1
ATOM 5038 C CA . VAL B 1 192 ? -20.188 -16.891 -7.242 1 78.56 192 VAL B CA 1
ATOM 5039 C C . VAL B 1 192 ? -20.375 -15.539 -7.941 1 78.56 192 VAL B C 1
ATOM 5041 O O . VAL B 1 192 ? -21.469 -14.969 -7.93 1 78.56 192 VAL B O 1
ATOM 5044 N N . ALA B 1 193 ? -19.391 -15.047 -8.625 1 86.06 193 ALA B N 1
ATOM 5045 C CA . ALA B 1 193 ? -19.469 -13.719 -9.219 1 86.06 193 ALA B CA 1
ATOM 5046 C C . ALA B 1 193 ? -19.953 -13.781 -10.664 1 86.06 193 ALA B C 1
ATOM 5048 O O . ALA B 1 193 ? -19.75 -14.789 -11.344 1 86.06 193 ALA B O 1
ATOM 5049 N N . GLU B 1 194 ? -20.547 -12.703 -11.109 1 85.38 194 GLU B N 1
ATOM 5050 C CA . GLU B 1 194 ? -20.953 -12.594 -12.508 1 85.38 194 GLU B CA 1
ATOM 5051 C C . GLU B 1 194 ? -19.766 -12.797 -13.438 1 85.38 194 GLU B C 1
ATOM 5053 O O . GLU B 1 194 ? -18.703 -12.188 -13.258 1 85.38 194 GLU B O 1
ATOM 5058 N N . GLY B 1 195 ? -19.984 -13.734 -14.453 1 89.81 195 GLY B N 1
ATOM 5059 C CA . GLY B 1 195 ? -18.953 -13.984 -15.453 1 89.81 195 GLY B CA 1
ATOM 5060 C C . GLY B 1 195 ? -17.828 -14.867 -14.953 1 89.81 195 GLY B C 1
ATOM 5061 O O . GLY B 1 195 ? -16.875 -15.133 -15.688 1 89.81 195 GLY B O 1
ATOM 5062 N N . GLN B 1 196 ? -17.938 -15.336 -13.719 1 90.25 196 GLN B N 1
ATOM 5063 C CA . GLN B 1 196 ? -16.891 -16.141 -13.102 1 90.25 196 GLN B CA 1
ATOM 5064 C C . GLN B 1 196 ? -17.156 -17.625 -13.281 1 90.25 196 GLN B C 1
ATOM 5066 O O . GLN B 1 196 ? -18.297 -18.078 -13.109 1 90.25 196 GLN B O 1
ATOM 5071 N N . HIS B 1 197 ? -16.094 -18.406 -13.578 1 91.44 197 HIS B N 1
ATOM 5072 C CA . HIS B 1 197 ? -16.25 -19.828 -13.867 1 91.44 197 HIS B CA 1
ATOM 5073 C C . HIS B 1 197 ? -15.117 -20.641 -13.266 1 91.44 197 HIS B C 1
ATOM 5075 O O . HIS B 1 197 ? -14.062 -20.094 -12.938 1 91.44 197 HIS B O 1
ATOM 5081 N N . GLU B 1 198 ? -15.406 -21.906 -13.117 1 91.56 198 GLU B N 1
ATOM 5082 C CA . GLU B 1 198 ? -14.422 -22.875 -12.648 1 91.56 198 GLU B CA 1
ATOM 5083 C C . GLU B 1 198 ? -14.555 -24.203 -13.383 1 91.56 198 GLU B C 1
ATOM 5085 O O . GLU B 1 198 ? -15.664 -24.703 -13.57 1 91.56 198 GLU B O 1
ATOM 5090 N N . VAL B 1 199 ? -13.469 -24.672 -13.875 1 89.69 199 VAL B N 1
ATOM 5091 C CA . VAL B 1 199 ? -13.359 -26 -14.461 1 89.69 199 VAL B CA 1
ATOM 5092 C C . VAL B 1 199 ? -12.234 -26.766 -13.781 1 89.69 199 VAL B C 1
ATOM 5094 O O . VAL B 1 199 ? -11.062 -26.406 -13.883 1 89.69 199 VAL B O 1
ATOM 5097 N N . ASP B 1 200 ? -12.641 -27.812 -13.141 1 91.75 200 ASP B N 1
ATOM 5098 C CA . ASP B 1 200 ? -11.656 -28.578 -12.383 1 91.75 200 ASP B CA 1
ATOM 5099 C C . ASP B 1 200 ? -11.219 -29.828 -13.141 1 91.75 200 ASP B C 1
ATOM 5101 O O . ASP B 1 200 ? -12.023 -30.453 -13.844 1 91.75 200 ASP B O 1
ATOM 5105 N N . PHE B 1 201 ? -9.977 -30.141 -13.047 1 91.25 201 PHE B N 1
ATOM 5106 C CA . PHE B 1 201 ? -9.438 -31.375 -13.617 1 91.25 201 PHE B CA 1
ATOM 5107 C C . PHE B 1 201 ? -8.734 -32.219 -12.547 1 91.25 201 PHE B C 1
ATOM 5109 O O . PHE B 1 201 ? -8.367 -31.688 -11.492 1 91.25 201 PHE B O 1
ATOM 5116 N N . LYS B 1 202 ? -8.594 -33.406 -12.789 1 90.12 202 LYS B N 1
ATOM 5117 C CA . LYS B 1 202 ? -8.094 -34.375 -11.82 1 90.12 202 LYS B CA 1
ATOM 5118 C C . LYS B 1 202 ? -6.656 -34.062 -11.406 1 90.12 202 LYS B C 1
ATOM 5120 O O . LYS B 1 202 ? -5.832 -33.688 -12.242 1 90.12 202 LYS B O 1
ATOM 5125 N N . TYR B 1 203 ? -6.379 -34.281 -10.133 1 87.62 203 TYR B N 1
ATOM 5126 C CA . TYR B 1 203 ? -5.043 -34.031 -9.609 1 87.62 203 TYR B CA 1
ATOM 5127 C C . TYR B 1 203 ? -4.039 -35.031 -10.195 1 87.62 203 TYR B C 1
ATOM 5129 O O . TYR B 1 203 ? -4.422 -36.062 -10.727 1 87.62 203 TYR B O 1
ATOM 5137 N N . ALA B 1 204 ? -2.713 -34.719 -10.148 1 93.19 204 ALA B N 1
ATOM 5138 C CA . ALA B 1 204 ? -1.588 -35.531 -10.578 1 93.19 204 ALA B CA 1
ATOM 5139 C C . ALA B 1 204 ? -0.293 -35.094 -9.906 1 93.19 204 ALA B C 1
ATOM 5141 O O . ALA B 1 204 ? -0.316 -34.281 -8.969 1 93.19 204 ALA B O 1
ATOM 5142 N N . ASP B 1 205 ? 0.751 -35.75 -10.297 1 95.69 205 ASP B N 1
ATOM 5143 C CA . ASP B 1 205 ? 2.062 -35.312 -9.836 1 95.69 205 ASP B CA 1
ATOM 5144 C C . ASP B 1 205 ? 2.252 -33.812 -10.062 1 95.69 205 ASP B C 1
ATOM 5146 O O . ASP B 1 205 ? 1.743 -33.25 -11.039 1 95.69 205 ASP B O 1
ATOM 5150 N N . ALA B 1 206 ? 2.998 -33.219 -9.18 1 98.19 206 ALA B N 1
ATOM 5151 C CA . ALA B 1 206 ? 3.072 -31.766 -9.102 1 98.19 206 ALA B CA 1
ATOM 5152 C C . ALA B 1 206 ? 3.619 -31.172 -10.391 1 98.19 206 ALA B C 1
ATOM 5154 O O . ALA B 1 206 ? 3.148 -30.125 -10.859 1 98.19 206 ALA B O 1
ATOM 5155 N N . LEU B 1 207 ? 4.602 -31.781 -11 1 98.06 207 LEU B N 1
ATOM 5156 C CA . LEU B 1 207 ? 5.184 -31.234 -12.219 1 98.06 207 LEU B CA 1
ATOM 5157 C C . LEU B 1 207 ? 4.184 -31.281 -13.367 1 98.06 207 LEU B C 1
ATOM 5159 O O . LEU B 1 207 ? 3.984 -30.281 -14.062 1 98.06 207 LEU B O 1
ATOM 5163 N N . LYS B 1 208 ? 3.605 -32.438 -13.586 1 96.88 208 LYS B N 1
ATOM 5164 C CA . LYS B 1 208 ? 2.584 -32.594 -14.617 1 96.88 208 LYS B CA 1
ATOM 5165 C C . LYS B 1 208 ? 1.431 -31.609 -14.398 1 96.88 208 LYS B C 1
ATOM 5167 O O . LYS B 1 208 ? 0.891 -31.047 -15.359 1 96.88 208 LYS B O 1
ATOM 5172 N N . THR B 1 209 ? 1.095 -31.453 -13.156 1 97.88 209 THR B N 1
ATOM 5173 C CA . THR B 1 209 ? -0.006 -30.562 -12.812 1 97.88 209 THR B CA 1
ATOM 5174 C C . THR B 1 209 ? 0.354 -29.109 -13.133 1 97.88 209 THR B C 1
ATOM 5176 O O . THR B 1 209 ? -0.482 -28.344 -13.633 1 97.88 209 THR B O 1
ATOM 5179 N N . ALA B 1 210 ? 1.565 -28.703 -12.797 1 98.31 210 ALA B N 1
ATOM 5180 C CA . ALA B 1 210 ? 2.002 -27.344 -13.125 1 98.31 210 ALA B CA 1
ATOM 5181 C C . ALA B 1 210 ? 1.957 -27.094 -14.633 1 98.31 210 ALA B C 1
ATOM 5183 O O . ALA B 1 210 ? 1.483 -26.062 -15.086 1 98.31 210 ALA B O 1
ATOM 5184 N N . ASP B 1 211 ? 2.441 -28.047 -15.438 1 96.94 211 ASP B N 1
ATOM 5185 C CA . ASP B 1 211 ? 2.328 -27.984 -16.891 1 96.94 211 ASP B CA 1
ATOM 5186 C C . ASP B 1 211 ? 0.869 -27.859 -17.328 1 96.94 211 ASP B C 1
ATOM 5188 O O . ASP B 1 211 ? 0.548 -27.078 -18.234 1 96.94 211 ASP B O 1
ATOM 5192 N N . ALA B 1 212 ? 0.074 -28.609 -16.656 1 96.12 212 ALA B N 1
ATOM 5193 C CA . ALA B 1 212 ? -1.346 -28.656 -17 1 96.12 212 ALA B CA 1
ATOM 5194 C C . ALA B 1 212 ? -2.02 -27.312 -16.719 1 96.12 212 ALA B C 1
ATOM 5196 O O . ALA B 1 212 ? -2.9 -26.875 -17.453 1 96.12 212 ALA B O 1
ATOM 5197 N N . VAL B 1 213 ? -1.669 -26.672 -15.617 1 97.25 213 VAL B N 1
ATOM 5198 C CA . VAL B 1 213 ? -2.273 -25.391 -15.266 1 97.25 213 VAL B CA 1
ATOM 5199 C C . VAL B 1 213 ? -2.01 -24.375 -16.375 1 97.25 213 VAL B C 1
ATOM 5201 O O . VAL B 1 213 ? -2.92 -23.656 -16.797 1 97.25 213 VAL B O 1
ATOM 5204 N N . ILE B 1 214 ? -0.796 -24.281 -16.797 1 95.19 214 ILE B N 1
ATOM 5205 C CA . ILE B 1 214 ? -0.429 -23.328 -17.828 1 95.19 214 ILE B CA 1
ATOM 5206 C C . ILE B 1 214 ? -1.157 -23.672 -19.125 1 95.19 214 ILE B C 1
ATOM 5208 O O . ILE B 1 214 ? -1.712 -22.797 -19.781 1 95.19 214 ILE B O 1
ATOM 5212 N N . THR B 1 215 ? -1.164 -24.922 -19.469 1 93.81 215 THR B N 1
ATOM 5213 C CA . THR B 1 215 ? -1.871 -25.375 -20.656 1 93.81 215 THR B CA 1
ATOM 5214 C C . THR B 1 215 ? -3.363 -25.078 -20.547 1 93.81 215 THR B C 1
ATOM 5216 O O . THR B 1 215 ? -3.994 -24.688 -21.531 1 93.81 215 THR B O 1
ATOM 5219 N N . PHE B 1 216 ? -3.898 -25.344 -19.375 1 95 216 PHE B N 1
ATOM 5220 C CA . PHE B 1 216 ? -5.305 -25.078 -19.094 1 95 216 PHE B CA 1
ATOM 5221 C C . PHE B 1 216 ? -5.652 -23.625 -19.406 1 95 216 PHE B C 1
ATOM 5223 O O . PHE B 1 216 ? -6.629 -23.359 -20.109 1 95 216 PHE B O 1
ATOM 5230 N N . LYS B 1 217 ? -4.898 -22.719 -18.922 1 95.81 217 LYS B N 1
ATOM 5231 C CA . LYS B 1 217 ? -5.148 -21.297 -19.141 1 95.81 217 LYS B CA 1
ATOM 5232 C C . LYS B 1 217 ? -5.078 -20.953 -20.625 1 95.81 217 LYS B C 1
ATOM 5234 O O . LYS B 1 217 ? -5.906 -20.188 -21.125 1 95.81 217 LYS B O 1
ATOM 5239 N N . GLU B 1 218 ? -4.078 -21.469 -21.312 1 91.62 218 GLU B N 1
ATOM 5240 C CA . GLU B 1 218 ? -3.951 -21.234 -22.734 1 91.62 218 GLU B CA 1
ATOM 5241 C C . GLU B 1 218 ? -5.18 -21.734 -23.5 1 91.62 218 GLU B C 1
ATOM 5243 O O . GLU B 1 218 ? -5.703 -21.047 -24.375 1 91.62 218 GLU B O 1
ATOM 5248 N N . ALA B 1 219 ? -5.559 -22.922 -23.156 1 91.69 219 ALA B N 1
ATOM 5249 C CA . ALA B 1 219 ? -6.691 -23.547 -23.828 1 91.69 219 ALA B CA 1
ATOM 5250 C C . ALA B 1 219 ? -7.973 -22.75 -23.609 1 91.69 219 ALA B C 1
ATOM 5252 O O . ALA B 1 219 ? -8.719 -22.484 -24.547 1 91.69 219 ALA B O 1
ATOM 5253 N N . VAL B 1 220 ? -8.242 -22.391 -22.359 1 93.56 220 VAL B N 1
ATOM 5254 C CA . VAL B 1 220 ? -9.445 -21.641 -22.016 1 93.56 220 VAL B CA 1
ATOM 5255 C C . VAL B 1 220 ? -9.469 -20.328 -22.797 1 93.56 220 VAL B C 1
ATOM 5257 O O . VAL B 1 220 ? -10.492 -19.969 -23.391 1 93.56 220 VAL B O 1
ATOM 5260 N N . LYS B 1 221 ? -8.375 -19.641 -22.828 1 92.56 221 LYS B N 1
ATOM 5261 C CA . LYS B 1 221 ? -8.305 -18.359 -23.531 1 92.56 221 LYS B CA 1
ATOM 5262 C C . LYS B 1 221 ? -8.562 -18.531 -25.016 1 92.56 221 LYS B C 1
ATOM 5264 O O . LYS B 1 221 ? -9.289 -17.75 -25.625 1 92.56 221 LYS B O 1
ATOM 5269 N N . ALA B 1 222 ? -7.953 -19.531 -25.594 1 88.06 222 ALA B N 1
ATOM 5270 C CA . ALA B 1 222 ? -8.094 -19.781 -27.031 1 88.06 222 ALA B CA 1
ATOM 5271 C C . ALA B 1 222 ? -9.539 -20.125 -27.375 1 88.06 222 ALA B C 1
ATOM 5273 O O . ALA B 1 222 ? -10.109 -19.562 -28.312 1 88.06 222 ALA B O 1
ATOM 5274 N N . VAL B 1 223 ? -10.094 -21.047 -26.625 1 89 223 VAL B N 1
ATOM 5275 C CA . VAL B 1 223 ? -11.461 -21.5 -26.891 1 89 223 VAL B CA 1
ATOM 5276 C C . VAL B 1 223 ? -12.438 -20.344 -26.734 1 89 223 VAL B C 1
ATOM 5278 O O . VAL B 1 223 ? -13.289 -20.125 -27.609 1 89 223 VAL B O 1
ATOM 5281 N N . VAL B 1 224 ? -12.32 -19.578 -25.656 1 90.56 224 VAL B N 1
ATOM 5282 C CA . VAL B 1 224 ? -13.219 -18.469 -25.375 1 90.56 224 VAL B CA 1
ATOM 5283 C C . VAL B 1 224 ? -13.07 -17.375 -26.438 1 90.56 224 VAL B C 1
ATOM 5285 O O . VAL B 1 224 ? -14.055 -16.797 -26.875 1 90.56 224 VAL B O 1
ATOM 5288 N N . HIS B 1 225 ? -11.844 -17.203 -26.859 1 89.12 225 HIS B N 1
ATOM 5289 C CA . HIS B 1 225 ? -11.578 -16.219 -27.922 1 89.12 225 HIS B CA 1
ATOM 5290 C C . HIS B 1 225 ? -12.281 -16.609 -29.219 1 89.12 225 HIS B C 1
ATOM 5292 O O . HIS B 1 225 ? -12.859 -15.75 -29.891 1 89.12 225 HIS B O 1
ATOM 5298 N N . ASN B 1 226 ? -12.203 -17.797 -29.578 1 85.81 226 ASN B N 1
ATOM 5299 C CA . ASN B 1 226 ? -12.836 -18.297 -30.797 1 85.81 226 ASN B CA 1
ATOM 5300 C C . ASN B 1 226 ? -14.352 -18.094 -30.75 1 85.81 226 ASN B C 1
ATOM 5302 O O . ASN B 1 226 ? -15 -18.031 -31.797 1 85.81 226 ASN B O 1
ATOM 5306 N N . LEU B 1 227 ? -14.898 -18 -29.594 1 87.06 227 LEU B N 1
ATOM 5307 C CA . LEU B 1 227 ? -16.328 -17.828 -29.438 1 87.06 227 LEU B CA 1
ATOM 5308 C C . LEU B 1 227 ? -16.703 -16.344 -29.344 1 87.06 227 LEU B C 1
ATOM 5310 O O . LEU B 1 227 ? -17.859 -16 -29.141 1 87.06 227 LEU B O 1
ATOM 5314 N N . GLY B 1 228 ? -15.711 -15.438 -29.422 1 87.5 228 GLY B N 1
ATOM 5315 C CA . GLY B 1 228 ? -15.961 -14.008 -29.484 1 87.5 228 GLY B CA 1
ATOM 5316 C C . GLY B 1 228 ? -15.914 -13.336 -28.125 1 87.5 228 GLY B C 1
ATOM 5317 O O . GLY B 1 228 ? -16.328 -12.188 -27.969 1 87.5 228 GLY B O 1
ATOM 5318 N N . PHE B 1 229 ? -15.469 -14.117 -27.109 1 91.69 229 PHE B N 1
ATOM 5319 C CA . PHE B 1 229 ? -15.336 -13.578 -25.766 1 91.69 229 PHE B CA 1
ATOM 5320 C C . PHE B 1 229 ? -13.867 -13.547 -25.344 1 91.69 229 PHE B C 1
ATOM 5322 O O . PHE B 1 229 ? -12.984 -13.883 -26.125 1 91.69 229 PHE B O 1
ATOM 5329 N N . LYS B 1 230 ? -13.625 -12.977 -24.188 1 92.19 230 LYS B N 1
ATOM 5330 C CA . LYS B 1 230 ? -12.289 -12.977 -23.609 1 92.19 230 LYS B CA 1
ATOM 5331 C C . LYS B 1 230 ? -12.289 -13.641 -22.234 1 92.19 230 LYS B C 1
ATOM 5333 O O . LYS B 1 230 ? -13.188 -13.406 -21.422 1 92.19 230 LYS B O 1
ATOM 5338 N N . ALA B 1 231 ? -11.352 -14.523 -22.062 1 94.12 231 ALA B N 1
ATOM 5339 C CA . ALA B 1 231 ? -11.148 -15.094 -20.75 1 94.12 231 ALA B CA 1
ATOM 5340 C C . ALA B 1 231 ? -9.977 -14.422 -20.031 1 94.12 231 ALA B C 1
ATOM 5342 O O . ALA B 1 231 ? -8.953 -14.117 -20.656 1 94.12 231 ALA B O 1
ATOM 5343 N N . THR B 1 232 ? -10.18 -14.148 -18.766 1 96.5 232 THR B N 1
ATOM 5344 C CA . THR B 1 232 ? -9.078 -13.594 -17.984 1 96.5 232 THR B CA 1
ATOM 5345 C C . THR B 1 232 ? -8.922 -14.336 -16.672 1 96.5 232 THR B C 1
ATOM 5347 O O . THR B 1 232 ? -9.914 -14.703 -16.031 1 96.5 232 THR B O 1
ATOM 5350 N N . PHE B 1 233 ? -7.672 -14.547 -16.328 1 97.25 233 PHE B N 1
ATOM 5351 C CA . PHE B 1 233 ? -7.32 -15.188 -15.062 1 97.25 233 PHE B CA 1
ATOM 5352 C C . PHE B 1 233 ? -6.805 -14.156 -14.07 1 97.25 233 PHE B C 1
ATOM 5354 O O . PHE B 1 233 ? -6.152 -14.516 -13.086 1 97.25 233 PHE B O 1
ATOM 5361 N N . MET B 1 234 ? -7.07 -12.844 -14.375 1 96.88 234 MET B N 1
ATOM 5362 C CA . MET B 1 234 ? -6.836 -11.773 -13.414 1 96.88 234 MET B CA 1
ATOM 5363 C C . MET B 1 234 ? -7.605 -12.031 -12.117 1 96.88 234 MET B C 1
ATOM 5365 O O . MET B 1 234 ? -8.812 -12.289 -12.148 1 96.88 234 MET B O 1
ATOM 5369 N N . PRO B 1 235 ? -6.945 -11.961 -10.984 1 97.69 235 PRO B N 1
ATOM 5370 C CA . PRO B 1 235 ? -7.582 -12.367 -9.727 1 97.69 235 PRO B CA 1
ATOM 5371 C C . PRO B 1 235 ? -8.828 -11.539 -9.406 1 97.69 235 PRO B C 1
ATOM 5373 O O . PRO B 1 235 ? -9.836 -12.086 -8.945 1 97.69 235 PRO B O 1
ATOM 5376 N N . LYS B 1 236 ? -8.781 -10.289 -9.617 1 97.06 236 LYS B N 1
ATOM 5377 C CA . LYS B 1 236 ? -9.898 -9.406 -9.305 1 97.06 236 LYS B CA 1
ATOM 5378 C C . LYS B 1 236 ? -10.117 -8.375 -10.414 1 97.06 236 LYS B C 1
ATOM 5380 O O . LYS B 1 236 ? -9.75 -7.211 -10.266 1 97.06 236 LYS B O 1
ATOM 5385 N N . PRO B 1 237 ? -10.789 -8.734 -11.516 1 94.81 237 PRO B N 1
ATOM 5386 C CA . PRO B 1 237 ? -11 -7.777 -12.602 1 94.81 237 PRO B CA 1
ATOM 5387 C C . PRO B 1 237 ? -12.039 -6.715 -12.258 1 94.81 237 PRO B C 1
ATOM 5389 O O . PRO B 1 237 ? -12.023 -5.617 -12.82 1 94.81 237 PRO B O 1
ATOM 5392 N N . PHE B 1 238 ? -12.93 -7.008 -11.297 1 93.06 238 PHE B N 1
ATOM 5393 C CA . PHE B 1 238 ? -14.023 -6.094 -10.992 1 93.06 238 PHE B CA 1
ATOM 5394 C C . PHE B 1 238 ? -14.141 -5.863 -9.492 1 93.06 238 PHE B C 1
ATOM 5396 O O . PHE B 1 238 ? -14.117 -6.816 -8.711 1 93.06 238 PHE B O 1
ATOM 5403 N N . ILE B 1 239 ? -14.266 -4.602 -9.086 1 91.94 239 ILE B N 1
ATOM 5404 C CA . ILE B 1 239 ? -14.438 -4.238 -7.688 1 91.94 239 ILE B CA 1
ATOM 5405 C C . ILE B 1 239 ? -15.828 -4.66 -7.215 1 91.94 239 ILE B C 1
ATOM 5407 O O . ILE B 1 239 ? -16.781 -4.645 -7.992 1 91.94 239 ILE B O 1
ATOM 5411 N N . GLY B 1 240 ? -15.945 -5.066 -5.938 1 89.81 240 GLY B N 1
ATOM 5412 C CA . GLY B 1 240 ? -17.25 -5.246 -5.305 1 89.81 240 GLY B CA 1
ATOM 5413 C C . GLY B 1 240 ? -17.797 -6.645 -5.477 1 89.81 240 GLY B C 1
ATOM 5414 O O . GLY B 1 240 ? -18.875 -6.953 -4.965 1 89.81 240 GLY B O 1
ATOM 5415 N N . ILE B 1 241 ? -17.125 -7.484 -6.242 1 90.44 241 ILE B N 1
ATOM 5416 C CA . ILE B 1 241 ? -17.578 -8.867 -6.391 1 90.44 241 ILE B CA 1
ATOM 5417 C C . ILE B 1 241 ? -16.422 -9.82 -6.078 1 90.44 241 ILE B C 1
ATOM 5419 O O . ILE B 1 241 ? -15.297 -9.375 -5.836 1 90.44 241 ILE B O 1
ATOM 5423 N N . ASN B 1 242 ? -16.719 -11.109 -6.055 1 92.5 242 ASN B N 1
ATOM 5424 C CA . ASN B 1 242 ? -15.711 -12.109 -5.746 1 92.5 242 ASN B CA 1
ATOM 5425 C C . ASN B 1 242 ? -14.617 -12.141 -6.809 1 92.5 242 ASN B C 1
ATOM 5427 O O . ASN B 1 242 ? -14.844 -11.766 -7.957 1 92.5 242 ASN B O 1
ATOM 5431 N N . GLY B 1 243 ? -13.406 -12.539 -6.434 1 94.81 243 GLY B N 1
ATOM 5432 C CA . GLY B 1 243 ? -12.289 -12.695 -7.348 1 94.81 243 GLY B CA 1
ATOM 5433 C C . GLY B 1 243 ? -11.984 -14.148 -7.676 1 94.81 243 GLY B C 1
ATOM 5434 O O . GLY B 1 243 ? -12.625 -15.055 -7.145 1 94.81 243 GLY B O 1
ATOM 5435 N N . SER B 1 244 ? -11.062 -14.336 -8.586 1 96.06 244 SER B N 1
ATOM 5436 C CA . SER B 1 244 ? -10.672 -15.664 -9.031 1 96.06 244 SER B CA 1
ATOM 5437 C C . SER B 1 244 ? -9.5 -16.203 -8.211 1 96.06 244 SER B C 1
ATOM 5439 O O . SER B 1 244 ? -8.422 -15.609 -8.203 1 96.06 244 SER B O 1
ATOM 5441 N N . GLY B 1 245 ? -9.68 -17.297 -7.535 1 96.62 245 GLY B N 1
ATOM 5442 C CA . GLY B 1 245 ? -8.617 -18.016 -6.848 1 96.62 245 GLY B CA 1
ATOM 5443 C C . GLY B 1 245 ? -8.164 -19.266 -7.59 1 96.62 245 GLY B C 1
ATOM 5444 O O . GLY B 1 245 ? -8.688 -19.578 -8.664 1 96.62 245 GLY B O 1
ATOM 5445 N N . MET B 1 246 ? -7.164 -19.844 -7.102 1 97.81 246 MET B N 1
ATOM 5446 C CA . MET B 1 246 ? -6.68 -21.172 -7.508 1 97.81 246 MET B CA 1
ATOM 5447 C C . MET B 1 246 ? -6.328 -22.016 -6.289 1 97.81 246 MET B C 1
ATOM 5449 O O . MET B 1 246 ? -5.148 -22.219 -5.996 1 97.81 246 MET B O 1
ATOM 5453 N N . HIS B 1 247 ? -7.371 -22.469 -5.625 1 96.62 247 HIS B N 1
ATOM 5454 C CA . HIS B 1 247 ? -7.113 -23.297 -4.449 1 96.62 247 HIS B CA 1
ATOM 5455 C C . HIS B 1 247 ? -6.215 -24.469 -4.797 1 96.62 247 HIS B C 1
ATOM 5457 O O . HIS B 1 247 ? -6.402 -25.109 -5.832 1 96.62 247 HIS B O 1
ATOM 5463 N N . CYS B 1 248 ? -5.258 -24.703 -3.965 1 98.12 248 CYS B N 1
ATOM 5464 C CA . CYS B 1 248 ? -4.285 -25.766 -4.219 1 98.12 248 CYS B CA 1
ATOM 5465 C C . CYS B 1 248 ? -4.441 -26.906 -3.221 1 98.12 248 CYS B C 1
ATOM 5467 O O . CYS B 1 248 ? -4.059 -26.766 -2.057 1 98.12 248 CYS B O 1
ATOM 5469 N N . ASN B 1 249 ? -4.984 -27.984 -3.68 1 97.56 249 ASN B N 1
ATOM 5470 C CA . ASN B 1 249 ? -5.055 -29.203 -2.887 1 97.56 249 ASN B CA 1
ATOM 5471 C C . ASN B 1 249 ? -3.744 -29.984 -2.941 1 97.56 249 ASN B C 1
ATOM 5473 O O . ASN B 1 249 ? -3.215 -30.234 -4.023 1 97.56 249 ASN B O 1
ATOM 5477 N N . GLN B 1 250 ? -3.219 -30.297 -1.812 1 98.5 250 GLN B N 1
ATOM 5478 C CA . GLN B 1 250 ? -1.91 -30.938 -1.709 1 98.5 250 GLN B CA 1
ATOM 5479 C C . GLN B 1 250 ? -2.006 -32.281 -0.977 1 98.5 250 GLN B C 1
ATOM 5481 O O . GLN B 1 250 ? -2.738 -32.406 0.008 1 98.5 250 GLN B O 1
ATOM 5486 N N . SER B 1 251 ? -1.264 -33.25 -1.409 1 98.06 251 SER B N 1
ATOM 5487 C CA . SER B 1 251 ? -1.098 -34.5 -0.69 1 98.06 251 SER B CA 1
ATOM 5488 C C . SER B 1 251 ? 0.318 -35.062 -0.848 1 98.06 251 SER B C 1
ATOM 5490 O O . SER B 1 251 ? 1.009 -34.75 -1.816 1 98.06 251 SER B O 1
ATOM 5492 N N . LEU B 1 252 ? 0.729 -35.75 0.046 1 98.19 252 LEU B N 1
ATOM 5493 C CA . LEU B 1 252 ? 2.051 -36.375 0.083 1 98.19 252 LEU B CA 1
ATOM 5494 C C . LEU B 1 252 ? 1.942 -37.875 0.284 1 98.19 252 LEU B C 1
ATOM 5496 O O . LEU B 1 252 ? 1.241 -38.344 1.188 1 98.19 252 LEU B O 1
ATOM 5500 N N . PHE B 1 253 ? 2.588 -38.625 -0.605 1 97.94 253 PHE B N 1
ATOM 5501 C CA . PHE B 1 253 ? 2.553 -40.062 -0.558 1 97.94 253 PHE B CA 1
ATOM 5502 C C . PHE B 1 253 ? 3.939 -40.625 -0.281 1 97.94 253 PHE B C 1
ATOM 5504 O O . PHE B 1 253 ? 4.949 -40.031 -0.637 1 97.94 253 PHE B O 1
ATOM 5511 N N . LYS B 1 254 ? 4.027 -41.719 0.324 1 97.38 254 LYS B N 1
ATOM 5512 C CA . LYS B 1 254 ? 5.219 -42.531 0.542 1 97.38 254 LYS B CA 1
ATOM 5513 C C . LYS B 1 254 ? 4.895 -44.031 0.455 1 97.38 254 LYS B C 1
ATOM 5515 O O . LYS B 1 254 ? 3.986 -44.5 1.132 1 97.38 254 LYS B O 1
ATOM 5520 N N . ASP B 1 255 ? 5.551 -44.75 -0.423 1 95.25 255 ASP B N 1
ATOM 5521 C CA . ASP B 1 255 ? 5.352 -46.156 -0.619 1 95.25 255 ASP B CA 1
ATOM 5522 C C . ASP B 1 255 ? 3.893 -46.469 -0.947 1 95.25 255 ASP B C 1
ATOM 5524 O O . ASP B 1 255 ? 3.303 -47.406 -0.37 1 95.25 255 ASP B O 1
ATOM 5528 N N . GLY B 1 256 ? 3.314 -45.594 -1.744 1 93.5 256 GLY B N 1
ATOM 5529 C CA . GLY B 1 256 ? 1.964 -45.812 -2.232 1 93.5 256 GLY B CA 1
ATOM 5530 C C . GLY B 1 256 ? 0.894 -45.438 -1.227 1 93.5 256 GLY B C 1
ATOM 5531 O O . GLY B 1 256 ? -0.3 -45.594 -1.494 1 93.5 256 GLY B O 1
ATOM 5532 N N . LYS B 1 257 ? 1.29 -44.906 -0.132 1 96.62 257 LYS B N 1
ATOM 5533 C CA . LYS B 1 257 ? 0.343 -44.531 0.911 1 96.62 257 LYS B CA 1
ATOM 5534 C C . LYS B 1 257 ? 0.306 -43 1.089 1 96.62 257 LYS B C 1
ATOM 5536 O O . LYS B 1 257 ? 1.343 -42.344 1.024 1 96.62 257 LYS B O 1
ATOM 5541 N N . ASN B 1 258 ? -0.891 -42.531 1.283 1 98.06 258 ASN B N 1
ATOM 5542 C CA . ASN B 1 258 ? -1.055 -41.125 1.638 1 98.06 258 ASN B CA 1
ATOM 5543 C C . ASN B 1 258 ? -0.638 -40.875 3.082 1 98.06 258 ASN B C 1
ATOM 5545 O O . ASN B 1 258 ? -1.343 -41.25 4.016 1 98.06 258 ASN B O 1
ATOM 5549 N N . ILE B 1 259 ? 0.354 -40.188 3.305 1 97.81 259 ILE B N 1
ATOM 5550 C CA . ILE B 1 259 ? 0.931 -40.094 4.641 1 97.81 259 ILE B CA 1
ATOM 5551 C C . ILE B 1 259 ? 0.198 -39.031 5.453 1 97.81 259 ILE B C 1
ATOM 5553 O O . ILE B 1 259 ? 0.464 -38.844 6.645 1 97.81 259 ILE B O 1
ATOM 5557 N N . PHE B 1 260 ? -0.704 -38.281 4.812 1 98.5 260 PHE B N 1
ATOM 5558 C CA . PHE B 1 260 ? -1.516 -37.312 5.555 1 98.5 260 PHE B CA 1
ATOM 5559 C C . PHE B 1 260 ? -2.654 -38.031 6.281 1 98.5 260 PHE B C 1
ATOM 5561 O O . PHE B 1 260 ? -3.297 -37.438 7.156 1 98.5 260 PHE B O 1
ATOM 5568 N N . TYR B 1 261 ? -2.9 -39.25 5.93 1 98.12 261 TYR B N 1
ATOM 5569 C CA . TYR B 1 261 ? -4.012 -40.031 6.477 1 98.12 261 TYR B CA 1
ATOM 5570 C C . TYR B 1 261 ? -3.551 -40.906 7.617 1 98.12 261 TYR B C 1
ATOM 5572 O O . TYR B 1 261 ? -2.537 -41.625 7.5 1 98.12 261 TYR B O 1
ATOM 5580 N N . ASP B 1 262 ? -4.203 -40.844 8.734 1 97.88 262 ASP B N 1
ATOM 5581 C CA . ASP B 1 262 ? -4.008 -41.75 9.875 1 97.88 262 ASP B CA 1
ATOM 5582 C C . ASP B 1 262 ? -5.348 -42.188 10.461 1 97.88 262 ASP B C 1
ATOM 5584 O O . ASP B 1 262 ? -5.98 -41.438 11.211 1 97.88 262 ASP B O 1
ATOM 5588 N N . PRO B 1 263 ? -5.738 -43.406 10.195 1 96.25 263 PRO B N 1
ATOM 5589 C CA . PRO B 1 263 ? -7.051 -43.875 10.648 1 96.25 263 PRO B CA 1
ATOM 5590 C C . PRO B 1 263 ? -7.145 -43.969 12.172 1 96.25 263 PRO B C 1
ATOM 5592 O O . PRO B 1 263 ? -8.242 -44.094 12.719 1 96.25 263 PRO B O 1
ATOM 5595 N N . ASP B 1 264 ? -6.094 -43.906 12.828 1 96.69 264 ASP B N 1
ATOM 5596 C CA . ASP B 1 264 ? -6.07 -44.125 14.273 1 96.69 264 ASP B CA 1
ATOM 5597 C C . ASP B 1 264 ? -6.289 -42.844 15.047 1 96.69 264 ASP B C 1
ATOM 5599 O O . ASP B 1 264 ? -6.469 -42.844 16.266 1 96.69 264 ASP B O 1
ATOM 5603 N N . THR B 1 265 ? -6.172 -41.719 14.375 1 95.69 265 THR B N 1
ATOM 5604 C CA . THR B 1 265 ? -6.426 -40.469 15.047 1 95.69 265 THR B CA 1
ATOM 5605 C C . THR B 1 265 ? -7.902 -40.094 14.953 1 95.69 265 THR B C 1
ATOM 5607 O O . THR B 1 265 ? -8.625 -40.594 14.094 1 95.69 265 THR B O 1
ATOM 5610 N N . GLU B 1 266 ? -8.43 -39.25 15.844 1 92.88 266 GLU B N 1
ATOM 5611 C CA . GLU B 1 266 ? -9.836 -38.844 15.922 1 92.88 266 GLU B CA 1
ATOM 5612 C C . GLU B 1 266 ? -10.312 -38.25 14.602 1 92.88 266 GLU B C 1
ATOM 5614 O O . GLU B 1 266 ? -11.414 -38.562 14.141 1 92.88 266 GLU B O 1
ATOM 5619 N N . ASN B 1 267 ? -9.547 -37.406 14.008 1 92.81 267 ASN B N 1
ATOM 5620 C CA . ASN B 1 267 ? -9.938 -36.75 12.766 1 92.81 267 ASN B CA 1
ATOM 5621 C C . ASN B 1 267 ? -9.32 -37.438 11.547 1 92.81 267 ASN B C 1
ATOM 5623 O O . ASN B 1 267 ? -9.5 -36.969 10.414 1 92.81 267 ASN B O 1
ATOM 5627 N N . GLN B 1 268 ? -8.523 -38.469 11.797 1 97.31 268 GLN B N 1
ATOM 5628 C CA . GLN B 1 268 ? -7.887 -39.281 10.773 1 97.31 268 GLN B CA 1
ATOM 5629 C C . GLN B 1 268 ? -6.852 -38.5 9.992 1 97.31 268 GLN B C 1
ATOM 5631 O O . GLN B 1 268 ? -6.691 -38.688 8.781 1 97.31 268 GLN B O 1
ATOM 5636 N N . ILE B 1 269 ? -6.309 -37.531 10.586 1 97.75 269 ILE B N 1
ATOM 5637 C CA . ILE B 1 269 ? -5.203 -36.75 10.031 1 97.75 269 ILE B CA 1
ATOM 5638 C C . ILE B 1 269 ? -3.906 -37.125 10.75 1 97.75 269 ILE B C 1
ATOM 5640 O O . ILE B 1 269 ? -3.877 -37.188 11.984 1 97.75 269 ILE B O 1
ATOM 5644 N N . SER B 1 270 ? -2.926 -37.375 10.039 1 98.31 270 SER B N 1
ATOM 5645 C CA . SER B 1 270 ? -1.655 -37.812 10.609 1 98.31 270 SER B CA 1
ATOM 5646 C C . SER B 1 270 ? -0.904 -36.625 11.25 1 98.31 270 SER B C 1
ATOM 5648 O O . SER B 1 270 ? -1.2 -35.469 10.969 1 98.31 270 SER B O 1
ATOM 5650 N N . GLN B 1 271 ? 0.017 -36.938 12.125 1 97.94 271 GLN B N 1
ATOM 5651 C CA . GLN B 1 271 ? 0.896 -35.906 12.703 1 97.94 271 GLN B CA 1
ATOM 5652 C C . GLN B 1 271 ? 1.746 -35.25 11.633 1 97.94 271 GLN B C 1
ATOM 5654 O O . GLN B 1 271 ? 2.051 -34.062 11.727 1 97.94 271 GLN B O 1
ATOM 5659 N N . GLU B 1 272 ? 2.154 -36 10.602 1 97.88 272 GLU B N 1
ATOM 5660 C CA . GLU B 1 272 ? 2.896 -35.438 9.469 1 97.88 272 GLU B CA 1
ATOM 5661 C C . GLU B 1 272 ? 2.1 -34.344 8.766 1 97.88 272 GLU B C 1
ATOM 5663 O O . GLU B 1 272 ? 2.652 -33.312 8.398 1 97.88 272 GLU B O 1
ATOM 5668 N N . ALA B 1 273 ? 0.824 -34.656 8.633 1 98.5 273 ALA B N 1
ATOM 5669 C CA . ALA B 1 273 ? -0.045 -33.656 8.016 1 98.5 273 ALA B CA 1
ATOM 5670 C C . ALA B 1 273 ? -0.099 -32.375 8.844 1 98.5 273 ALA B C 1
ATOM 5672 O O . ALA B 1 273 ? -0.06 -31.266 8.305 1 98.5 273 ALA B O 1
ATOM 5673 N N . LEU B 1 274 ? -0.191 -32.531 10.141 1 98.56 274 LEU B N 1
ATOM 5674 C CA . LEU B 1 274 ? -0.257 -31.391 11.039 1 98.56 274 LEU B CA 1
ATOM 5675 C C . LEU B 1 274 ? 1.033 -30.578 10.977 1 98.56 274 LEU B C 1
ATOM 5677 O O . LEU B 1 274 ? 0.998 -29.344 10.945 1 98.56 274 LEU B O 1
ATOM 5681 N N . TYR B 1 275 ? 2.166 -31.25 10.969 1 98.75 275 TYR B N 1
ATOM 5682 C CA . TYR B 1 275 ? 3.443 -30.562 10.836 1 98.75 275 TYR B CA 1
ATOM 5683 C C . TYR B 1 275 ? 3.537 -29.844 9.5 1 98.75 275 TYR B C 1
ATOM 5685 O O . TYR B 1 275 ? 4.055 -28.719 9.422 1 98.75 275 TYR B O 1
ATOM 5693 N N . PHE B 1 276 ? 3.064 -30.531 8.406 1 98.81 276 PHE B N 1
ATOM 5694 C CA . PHE B 1 276 ? 3.029 -29.922 7.086 1 98.81 276 PHE B CA 1
ATOM 5695 C C . PHE B 1 276 ? 2.207 -28.641 7.113 1 98.81 276 PHE B C 1
ATOM 5697 O O . PHE B 1 276 ? 2.637 -27.609 6.586 1 98.81 276 PHE B O 1
ATOM 5704 N N . ILE B 1 277 ? 1.093 -28.672 7.793 1 98.75 277 ILE B N 1
ATOM 5705 C CA . ILE B 1 277 ? 0.222 -27.516 7.977 1 98.75 277 ILE B CA 1
ATOM 5706 C C . ILE B 1 277 ? 0.959 -26.422 8.758 1 98.75 277 ILE B C 1
ATOM 5708 O O . ILE B 1 277 ? 0.906 -25.25 8.398 1 98.75 277 ILE B O 1
ATOM 5712 N N . GLY B 1 278 ? 1.611 -26.828 9.844 1 98.81 278 GLY B N 1
ATOM 5713 C CA . GLY B 1 278 ? 2.4 -25.891 10.625 1 98.81 278 GLY B CA 1
ATOM 5714 C C . GLY B 1 278 ? 3.412 -25.125 9.789 1 98.81 278 GLY B C 1
ATOM 5715 O O . GLY B 1 278 ? 3.58 -23.922 9.961 1 98.81 278 GLY B O 1
ATOM 5716 N N . GLY B 1 279 ? 4.102 -25.828 8.891 1 98.88 279 GLY B N 1
ATOM 5717 C CA . GLY B 1 279 ? 5.035 -25.188 7.984 1 98.88 279 GLY B CA 1
ATOM 5718 C C . GLY B 1 279 ? 4.375 -24.172 7.062 1 98.88 279 GLY B C 1
ATOM 5719 O O . GLY B 1 279 ? 4.879 -23.062 6.883 1 98.88 279 GLY B O 1
ATOM 5720 N N . LEU B 1 280 ? 3.244 -24.594 6.457 1 98.88 280 LEU B N 1
ATOM 5721 C CA . LEU B 1 280 ? 2.52 -23.703 5.551 1 98.88 280 LEU B CA 1
ATOM 5722 C C . LEU B 1 280 ? 2.068 -22.438 6.273 1 98.88 280 LEU B C 1
ATOM 5724 O O . LEU B 1 280 ? 2.17 -21.344 5.727 1 98.88 280 LEU B O 1
ATOM 5728 N N . LEU B 1 281 ? 1.583 -22.578 7.531 1 98.62 281 LEU B N 1
ATOM 5729 C CA . LEU B 1 281 ? 1.104 -21.438 8.297 1 98.62 281 LEU B CA 1
ATOM 5730 C C . LEU B 1 281 ? 2.26 -20.516 8.672 1 98.62 281 LEU B C 1
ATOM 5732 O O . LEU B 1 281 ? 2.15 -19.281 8.547 1 98.62 281 LEU B O 1
ATOM 5736 N N . LYS B 1 282 ? 3.334 -21.109 9.078 1 98.56 282 LYS B N 1
ATOM 5737 C CA . LYS B 1 282 ? 4.496 -20.328 9.492 1 98.56 282 LYS B CA 1
ATOM 5738 C C . LYS B 1 282 ? 5.012 -19.469 8.344 1 98.56 282 LYS B C 1
ATOM 5740 O O . LYS B 1 282 ? 5.375 -18.297 8.555 1 98.56 282 LYS B O 1
ATOM 5745 N N . HIS B 1 283 ? 5.023 -19.953 7.176 1 98.81 283 HIS B N 1
ATOM 5746 C CA . HIS B 1 283 ? 5.648 -19.281 6.047 1 98.81 283 HIS B CA 1
ATOM 5747 C C . HIS B 1 283 ? 4.613 -18.578 5.184 1 98.81 283 HIS B C 1
ATOM 5749 O O . HIS B 1 283 ? 4.941 -18.031 4.125 1 98.81 283 HIS B O 1
ATOM 5755 N N . ALA B 1 284 ? 3.361 -18.531 5.629 1 98.75 284 ALA B N 1
ATOM 5756 C CA . ALA B 1 284 ? 2.232 -18.031 4.852 1 98.75 284 ALA B CA 1
ATOM 5757 C C . ALA B 1 284 ? 2.488 -16.609 4.375 1 98.75 284 ALA B C 1
ATOM 5759 O O . ALA B 1 284 ? 2.197 -16.266 3.227 1 98.75 284 ALA B O 1
ATOM 5760 N N . PRO B 1 285 ? 3.064 -15.695 5.227 1 98.5 285 PRO B N 1
ATOM 5761 C CA . PRO B 1 285 ? 3.312 -14.336 4.73 1 98.5 285 PRO B CA 1
ATOM 5762 C C . PRO B 1 285 ? 4.246 -14.312 3.521 1 98.5 285 PRO B C 1
ATOM 5764 O O . PRO B 1 285 ? 3.957 -13.648 2.523 1 98.5 285 PRO B O 1
ATOM 5767 N N . ALA B 1 286 ? 5.289 -15.086 3.576 1 98.75 286 ALA B N 1
ATOM 5768 C CA . ALA B 1 286 ? 6.246 -15.141 2.475 1 98.75 286 ALA B CA 1
ATOM 5769 C C . ALA B 1 286 ? 5.648 -15.859 1.267 1 98.75 286 ALA B C 1
ATOM 5771 O O . ALA B 1 286 ? 5.871 -15.453 0.123 1 98.75 286 ALA B O 1
ATOM 5772 N N . LEU B 1 287 ? 4.902 -16.953 1.522 1 98.88 287 LEU B N 1
ATOM 5773 C CA . LEU B 1 287 ? 4.258 -17.703 0.451 1 98.88 287 LEU B CA 1
ATOM 5774 C C . LEU B 1 287 ? 3.33 -16.797 -0.362 1 98.88 287 LEU B C 1
ATOM 5776 O O . LEU B 1 287 ? 3.152 -17.016 -1.563 1 98.88 287 LEU B O 1
ATOM 5780 N N . SER B 1 288 ? 2.781 -15.812 0.279 1 98.69 288 SER B N 1
ATOM 5781 C CA . SER B 1 288 ? 1.828 -14.922 -0.374 1 98.69 288 SER B CA 1
ATOM 5782 C C . SER B 1 288 ? 2.457 -14.227 -1.576 1 98.69 288 SER B C 1
ATOM 5784 O O . SER B 1 288 ? 1.779 -13.953 -2.568 1 98.69 288 SER B O 1
ATOM 5786 N N . SER B 1 289 ? 3.748 -13.938 -1.547 1 98.62 289 SER B N 1
ATOM 5787 C CA . SER B 1 289 ? 4.418 -13.25 -2.646 1 98.62 289 SER B CA 1
ATOM 5788 C C . SER B 1 289 ? 4.426 -14.109 -3.908 1 98.62 289 SER B C 1
ATOM 5790 O O . SER B 1 289 ? 4.418 -13.578 -5.023 1 98.62 289 SER B O 1
ATOM 5792 N N . ILE B 1 290 ? 4.406 -15.391 -3.754 1 98.81 290 ILE B N 1
ATOM 5793 C CA . ILE B 1 290 ? 4.504 -16.312 -4.879 1 98.81 290 ILE B CA 1
ATOM 5794 C C . ILE B 1 290 ? 3.107 -16.812 -5.266 1 98.81 290 ILE B C 1
ATOM 5796 O O . ILE B 1 290 ? 2.797 -16.938 -6.453 1 98.81 290 ILE B O 1
ATOM 5800 N N . LEU B 1 291 ? 2.248 -17.078 -4.27 1 98.81 291 LEU B N 1
ATOM 5801 C CA . LEU B 1 291 ? 0.92 -17.641 -4.488 1 98.81 291 LEU B CA 1
ATOM 5802 C C . LEU B 1 291 ? -0.049 -16.562 -4.98 1 98.81 291 LEU B C 1
ATOM 5804 O O . LEU B 1 291 ? -1.014 -16.875 -5.684 1 98.81 291 LEU B O 1
ATOM 5808 N N . SER B 1 292 ? 0.115 -15.352 -4.555 1 98.56 292 SER B N 1
ATOM 5809 C CA . SER B 1 292 ? -0.634 -14.156 -4.922 1 98.56 292 SER B CA 1
ATOM 5810 C C . SER B 1 292 ? 0.3 -13.031 -5.371 1 98.56 292 SER B C 1
ATOM 5812 O O . SER B 1 292 ? 0.456 -12.031 -4.668 1 98.56 292 SER B O 1
ATOM 5814 N N . PRO B 1 293 ? 0.744 -13.141 -6.637 1 98.19 293 PRO B N 1
ATOM 5815 C CA . PRO B 1 293 ? 1.983 -12.438 -6.965 1 98.19 293 PRO B CA 1
ATOM 5816 C C . PRO B 1 293 ? 1.734 -11.062 -7.586 1 98.19 293 PRO B C 1
ATOM 5818 O O . PRO B 1 293 ? 2.682 -10.375 -7.977 1 98.19 293 PRO B O 1
ATOM 5821 N N . THR B 1 294 ? 0.554 -10.586 -7.773 1 97.88 294 THR B N 1
ATOM 5822 C CA . THR B 1 294 ? 0.306 -9.312 -8.438 1 97.88 294 THR B CA 1
ATOM 5823 C C . THR B 1 294 ? -0.287 -8.297 -7.465 1 97.88 294 THR B C 1
ATOM 5825 O O . THR B 1 294 ? -0.776 -8.672 -6.395 1 97.88 294 THR B O 1
ATOM 5828 N N . VAL B 1 295 ? -0.198 -6.977 -7.816 1 97.81 295 VAL B N 1
ATOM 5829 C CA . VAL B 1 295 ? -0.898 -5.941 -7.062 1 97.81 295 VAL B CA 1
ATOM 5830 C C . VAL B 1 295 ? -2.381 -6.285 -6.965 1 97.81 295 VAL B C 1
ATOM 5832 O O . VAL B 1 295 ? -2.992 -6.133 -5.902 1 97.81 295 VAL B O 1
ATOM 5835 N N . ASN B 1 296 ? -2.943 -6.848 -8.008 1 97.94 296 ASN B N 1
ATOM 5836 C CA . ASN B 1 296 ? -4.367 -7.148 -8.125 1 97.94 296 ASN B CA 1
ATOM 5837 C C . ASN B 1 296 ? -4.762 -8.328 -7.242 1 97.94 296 ASN B C 1
ATOM 5839 O O . ASN B 1 296 ? -5.91 -8.422 -6.805 1 97.94 296 ASN B O 1
ATOM 5843 N N . SER B 1 297 ? -3.785 -9.211 -6.965 1 98.38 297 SER B N 1
ATOM 5844 C CA . SER B 1 297 ? -4.047 -10.359 -6.105 1 98.38 297 SER B CA 1
ATOM 5845 C C . SER B 1 297 ? -4.613 -9.922 -4.758 1 98.38 297 SER B C 1
ATOM 5847 O O . SER B 1 297 ? -5.469 -10.602 -4.191 1 98.38 297 SER B O 1
ATOM 5849 N N . TYR B 1 298 ? -4.23 -8.844 -4.312 1 97.62 298 TYR B N 1
ATOM 5850 C CA . TYR B 1 298 ? -4.562 -8.406 -2.963 1 97.62 298 TYR B CA 1
ATOM 5851 C C . TYR B 1 298 ? -5.867 -7.613 -2.953 1 97.62 298 TYR B C 1
ATOM 5853 O O . TYR B 1 298 ? -6.352 -7.219 -1.89 1 97.62 298 TYR B O 1
ATOM 5861 N N . LYS B 1 299 ? -6.398 -7.352 -4.164 1 97.12 299 LYS B N 1
ATOM 5862 C CA . LYS B 1 299 ? -7.777 -6.879 -4.262 1 97.12 299 LYS B CA 1
ATOM 5863 C C . LYS B 1 299 ? -8.766 -8.031 -4.094 1 97.12 299 LYS B C 1
ATOM 5865 O O . LYS B 1 299 ? -9.945 -7.809 -3.811 1 97.12 299 LYS B O 1
ATOM 5870 N N . ARG B 1 300 ? -8.281 -9.266 -4.316 1 96.19 300 ARG B N 1
ATOM 5871 C CA . ARG B 1 300 ? -9.07 -10.469 -4.059 1 96.19 300 ARG B CA 1
ATOM 5872 C C . ARG B 1 300 ? -9.023 -10.844 -2.582 1 96.19 300 ARG B C 1
ATOM 5874 O O . ARG B 1 300 ? -10.055 -11.195 -1.995 1 96.19 300 ARG B O 1
ATOM 5881 N N . LEU B 1 301 ? -7.867 -10.727 -1.983 1 95.31 301 LEU B N 1
ATOM 5882 C CA . LEU B 1 301 ? -7.66 -11.141 -0.6 1 95.31 301 LEU B CA 1
ATOM 5883 C C . LEU B 1 301 ? -8.148 -10.07 0.368 1 95.31 301 LEU B C 1
ATOM 5885 O O . LEU B 1 301 ? -7.367 -9.531 1.153 1 95.31 301 LEU B O 1
ATOM 5889 N N . VAL B 1 302 ? -9.383 -9.719 0.321 1 92.19 302 VAL B N 1
ATOM 5890 C CA . VAL B 1 302 ? -10.055 -8.758 1.193 1 92.19 302 VAL B CA 1
ATOM 5891 C C . VAL B 1 302 ? -11.273 -9.414 1.842 1 92.19 302 VAL B C 1
ATOM 5893 O O . VAL B 1 302 ? -11.906 -10.281 1.241 1 92.19 302 VAL B O 1
ATOM 5896 N N . PRO B 1 303 ? -11.555 -9.062 3.082 1 86.75 303 PRO B N 1
ATOM 5897 C CA . PRO B 1 303 ? -12.719 -9.648 3.75 1 86.75 303 PRO B CA 1
ATOM 5898 C C . PRO B 1 303 ? -14.031 -9.352 3.021 1 86.75 303 PRO B C 1
ATOM 5900 O O . PRO B 1 303 ? -14.164 -8.297 2.393 1 86.75 303 PRO B O 1
ATOM 5903 N N . GLY B 1 304 ? -14.906 -10.297 3.082 1 81.69 304 GLY B N 1
ATOM 5904 C CA . GLY B 1 304 ? -16.25 -10.031 2.59 1 81.69 304 GLY B CA 1
ATOM 5905 C C . GLY B 1 304 ? -16.531 -10.664 1.24 1 81.69 304 GLY B C 1
ATOM 5906 O O . GLY B 1 304 ? -17.656 -10.602 0.737 1 81.69 304 GLY B O 1
ATOM 5907 N N . TYR B 1 305 ? -15.523 -11.352 0.618 1 85.19 305 TYR B N 1
ATOM 5908 C CA . TYR B 1 305 ? -15.711 -11.922 -0.711 1 85.19 305 TYR B CA 1
ATOM 5909 C C . TYR B 1 305 ? -15.227 -13.367 -0.754 1 85.19 305 TYR B C 1
ATOM 5911 O O . TYR B 1 305 ? -14.688 -13.82 -1.771 1 85.19 305 TYR B O 1
ATOM 5919 N N . GLU B 1 306 ? -15.172 -14 0.363 1 81.62 306 GLU B N 1
ATOM 5920 C CA . GLU B 1 306 ? -14.93 -15.438 0.515 1 81.62 306 GLU B CA 1
ATOM 5921 C C . GLU B 1 306 ? -13.461 -15.773 0.272 1 81.62 306 GLU B C 1
ATOM 5923 O O . GLU B 1 306 ? -13.133 -16.922 -0.039 1 81.62 306 GLU B O 1
ATOM 5928 N N . ALA B 1 307 ? -12.672 -14.812 0.244 1 90.12 307 ALA B N 1
ATOM 5929 C CA . ALA B 1 307 ? -11.242 -15.062 0.108 1 90.12 307 ALA B CA 1
ATOM 5930 C C . ALA B 1 307 ? -10.586 -15.242 1.475 1 90.12 307 ALA B C 1
ATOM 5932 O O . ALA B 1 307 ? -11 -14.617 2.455 1 90.12 307 ALA B O 1
ATOM 5933 N N . PRO B 1 308 ? -9.586 -16.078 1.548 1 92.19 308 PRO B N 1
ATOM 5934 C CA . PRO B 1 308 ? -8.875 -16.281 2.816 1 92.19 308 PRO B CA 1
ATOM 5935 C C . PRO B 1 308 ? -7.98 -15.102 3.186 1 92.19 308 PRO B C 1
ATOM 5937 O O . PRO B 1 308 ? -7.125 -14.703 2.393 1 92.19 308 PRO B O 1
ATOM 5940 N N . CYS B 1 309 ? -8.195 -14.531 4.363 1 92.75 309 CYS B N 1
ATOM 5941 C CA . CYS B 1 309 ? -7.406 -13.383 4.77 1 92.75 309 CYS B CA 1
ATOM 5942 C C . CYS B 1 309 ? -6.637 -13.672 6.051 1 92.75 309 CYS B C 1
ATOM 5944 O O . CYS B 1 309 ? -5.754 -12.906 6.441 1 92.75 309 CYS B O 1
ATOM 5946 N N . TYR B 1 310 ? -6.891 -14.82 6.711 1 94 310 TYR B N 1
ATOM 5947 C CA . TYR B 1 310 ? -6.359 -15.078 8.047 1 94 310 TYR B CA 1
ATOM 5948 C C . TYR B 1 310 ? -5.531 -16.359 8.062 1 94 310 TYR B C 1
ATOM 5950 O O . TYR B 1 310 ? -5.898 -17.359 7.434 1 94 310 TYR B O 1
ATOM 5958 N N . ILE B 1 311 ? -4.422 -16.297 8.766 1 96.75 311 ILE B N 1
ATOM 5959 C CA . ILE B 1 311 ? -3.488 -17.422 8.828 1 96.75 311 ILE B CA 1
ATOM 5960 C C . ILE B 1 311 ? -3.949 -18.406 9.891 1 96.75 311 ILE B C 1
ATOM 5962 O O . ILE B 1 311 ? -3.555 -18.312 11.055 1 96.75 311 ILE B O 1
ATOM 5966 N N . ALA B 1 312 ? -4.758 -19.266 9.492 1 96.5 312 ALA B N 1
ATOM 5967 C CA . ALA B 1 312 ? -5.344 -20.312 10.328 1 96.5 312 ALA B CA 1
ATOM 5968 C C . ALA B 1 312 ? -5.762 -21.516 9.484 1 96.5 312 ALA B C 1
ATOM 5970 O O . ALA B 1 312 ? -5.805 -21.438 8.25 1 96.5 312 ALA B O 1
ATOM 5971 N N . TYR B 1 313 ? -5.969 -22.641 10.125 1 97.38 313 TYR B N 1
ATOM 5972 C CA . TYR B 1 313 ? -6.469 -23.812 9.422 1 97.38 313 TYR B CA 1
ATOM 5973 C C . TYR B 1 313 ? -7.703 -24.375 10.117 1 97.38 313 TYR B C 1
ATOM 5975 O O . TYR B 1 313 ? -7.973 -24.062 11.273 1 97.38 313 TYR B O 1
ATOM 5983 N N . GLY B 1 314 ? -8.484 -25.062 9.352 1 94.94 314 GLY B N 1
ATOM 5984 C CA . GLY B 1 314 ? -9.688 -25.672 9.891 1 94.94 314 GLY B CA 1
ATOM 5985 C C . GLY B 1 314 ? -10.203 -26.828 9.047 1 94.94 314 GLY B C 1
ATOM 5986 O O . GLY B 1 314 ? -9.711 -27.062 7.941 1 94.94 314 GLY B O 1
ATOM 5987 N N . PHE B 1 315 ? -11.156 -27.578 9.57 1 91.5 315 PHE B N 1
ATOM 5988 C CA . PHE B 1 315 ? -11.75 -28.734 8.891 1 91.5 315 PHE B CA 1
ATOM 5989 C C . PHE B 1 315 ? -13.016 -28.312 8.148 1 91.5 315 PHE B C 1
ATOM 5991 O O . PHE B 1 315 ? -13.203 -28.688 6.984 1 91.5 315 PHE B O 1
ATOM 5998 N N . LYS B 1 316 ? -13.812 -27.5 8.758 1 82.25 316 LYS B N 1
ATOM 5999 C CA . LYS B 1 316 ? -15.094 -27.109 8.18 1 82.25 316 LYS B CA 1
ATOM 6000 C C . LYS B 1 316 ? -15.172 -25.594 7.973 1 82.25 316 LYS B C 1
ATOM 6002 O O . LYS B 1 316 ? -16.219 -25.078 7.582 1 82.25 316 LYS B O 1
ATOM 6007 N N . ASN B 1 317 ? -14.117 -25.031 8.211 1 82.81 317 ASN B N 1
ATOM 6008 C CA . ASN B 1 317 ? -14.125 -23.578 8.211 1 82.81 317 ASN B CA 1
ATOM 6009 C C . ASN B 1 317 ? -13.555 -23.016 6.906 1 82.81 317 ASN B C 1
ATOM 6011 O O . ASN B 1 317 ? -12.336 -23.031 6.703 1 82.81 317 ASN B O 1
ATOM 6015 N N . ARG B 1 318 ? -14.414 -22.344 6.168 1 78.38 318 ARG B N 1
ATOM 6016 C CA . ARG B 1 318 ? -14 -21.844 4.859 1 78.38 318 ARG B CA 1
ATOM 6017 C C . ARG B 1 318 ? -13.383 -20.453 4.969 1 78.38 318 ARG B C 1
ATOM 6019 O O . ARG B 1 318 ? -12.953 -19.875 3.965 1 78.38 318 ARG B O 1
ATOM 6026 N N . SER B 1 319 ? -13.312 -19.969 6.156 1 86 319 SER B N 1
ATOM 6027 C CA . SER B 1 319 ? -12.734 -18.641 6.332 1 86 319 SER B CA 1
ATOM 6028 C C . SER B 1 319 ? -11.242 -18.719 6.625 1 86 319 SER B C 1
ATOM 6030 O O . SER B 1 319 ? -10.57 -17.688 6.734 1 86 319 SER B O 1
ATOM 6032 N N . THR B 1 320 ? -10.711 -19.922 6.664 1 92.25 320 THR B N 1
ATOM 6033 C CA . THR B 1 320 ? -9.305 -20.109 7.02 1 92.25 320 THR B CA 1
ATOM 6034 C C . THR B 1 320 ? -8.438 -20.203 5.77 1 92.25 320 THR B C 1
ATOM 6036 O O . THR B 1 320 ? -8.945 -20.5 4.68 1 92.25 320 THR B O 1
ATOM 6039 N N . LEU B 1 321 ? -7.234 -19.984 5.953 1 97.06 321 LEU B N 1
ATOM 6040 C CA . LEU B 1 321 ? -6.238 -20.078 4.891 1 97.06 321 LEU B CA 1
ATOM 6041 C C . LEU B 1 321 ? -6.102 -21.516 4.406 1 97.06 321 LEU B C 1
ATOM 6043 O O . LEU B 1 321 ? -6.09 -21.781 3.199 1 97.06 321 LEU B O 1
ATOM 6047 N N . LEU B 1 322 ? -5.965 -22.438 5.344 1 98.12 322 LEU B N 1
ATOM 6048 C CA . LEU B 1 322 ? -5.844 -23.859 5.035 1 98.12 322 LEU B CA 1
ATOM 6049 C C . LEU B 1 322 ? -7.094 -24.609 5.465 1 98.12 322 LEU B C 1
ATOM 6051 O O . LEU B 1 322 ? -7.566 -24.453 6.594 1 98.12 322 LEU B O 1
ATOM 6055 N N . ARG B 1 323 ? -7.551 -25.375 4.547 1 96.25 323 ARG B N 1
ATOM 6056 C CA . ARG B 1 323 ? -8.703 -26.234 4.828 1 96.25 323 ARG B CA 1
ATOM 6057 C C . ARG B 1 323 ? -8.344 -27.703 4.676 1 96.25 323 ARG B C 1
ATOM 6059 O O . ARG B 1 323 ? -7.574 -28.078 3.785 1 96.25 323 ARG B O 1
ATOM 6066 N N . ILE B 1 324 ? -8.836 -28.5 5.539 1 96.5 324 ILE B N 1
ATOM 6067 C CA . ILE B 1 324 ? -8.742 -29.953 5.414 1 96.5 324 ILE B CA 1
ATOM 6068 C C . ILE B 1 324 ? -10.094 -30.516 4.984 1 96.5 324 ILE B C 1
ATOM 6070 O O . ILE B 1 324 ? -10.977 -30.734 5.816 1 96.5 324 ILE B O 1
ATOM 6074 N N . PRO B 1 325 ? -10.172 -30.766 3.713 1 94.12 325 PRO B N 1
ATOM 6075 C CA . PRO B 1 325 ? -11.453 -31.297 3.225 1 94.12 325 PRO B CA 1
ATOM 6076 C C . PRO B 1 325 ? -11.859 -32.594 3.924 1 94.12 325 PRO B C 1
ATOM 6078 O O . PRO B 1 325 ? -11.023 -33.25 4.535 1 94.12 325 PRO B O 1
ATOM 6081 N N . ALA B 1 326 ? -13.078 -33.031 3.805 1 91.06 326 ALA B N 1
ATOM 6082 C CA . ALA B 1 326 ? -13.672 -34.156 4.551 1 91.06 326 ALA B CA 1
ATOM 6083 C C . ALA B 1 326 ? -13.172 -35.5 4.035 1 91.06 326 ALA B C 1
ATOM 6085 O O . ALA B 1 326 ? -13.195 -36.5 4.762 1 91.06 326 ALA B O 1
ATOM 6086 N N . SER B 1 327 ? -12.734 -35.531 2.826 1 92.75 327 SER B N 1
ATOM 6087 C CA . SER B 1 327 ? -12.266 -36.781 2.238 1 92.75 327 SER B CA 1
ATOM 6088 C C . SER B 1 327 ? -11.125 -37.375 3.049 1 92.75 327 SER B C 1
ATOM 6090 O O . SER B 1 327 ? -10.234 -36.656 3.508 1 92.75 327 SER B O 1
ATOM 6092 N N . ARG B 1 328 ? -11.164 -38.781 3.201 1 95.5 328 ARG B N 1
ATOM 6093 C CA . ARG B 1 328 ? -10.141 -39.5 3.953 1 95.5 328 ARG B CA 1
ATOM 6094 C C . ARG B 1 328 ? -9.562 -40.656 3.131 1 95.5 328 ARG B C 1
ATOM 6096 O O . ARG B 1 328 ? -10.086 -40.969 2.064 1 95.5 328 ARG B O 1
ATOM 6103 N N . GLY B 1 329 ? -8.516 -41.312 3.66 1 95.12 329 GLY B N 1
ATOM 6104 C CA . GLY B 1 329 ? -7.828 -42.312 2.891 1 95.12 329 GLY B CA 1
ATOM 6105 C C . GLY B 1 329 ? -6.934 -41.75 1.804 1 95.12 329 GLY B C 1
ATOM 6106 O O . GLY B 1 329 ? -6.129 -40.875 2.061 1 95.12 329 GLY B O 1
ATOM 6107 N N . LEU B 1 330 ? -7.152 -42.219 0.605 1 93.62 330 LEU B N 1
ATOM 6108 C CA . LEU B 1 330 ? -6.34 -41.75 -0.519 1 93.62 330 LEU B CA 1
ATOM 6109 C C . LEU B 1 330 ? -6.68 -40.312 -0.882 1 93.62 330 LEU B C 1
ATOM 6111 O O . LEU B 1 330 ? -5.859 -39.625 -1.481 1 93.62 330 LEU B O 1
ATOM 6115 N N . GLY B 1 331 ? -7.809 -39.875 -0.477 1 93.56 331 GLY B N 1
ATOM 6116 C CA . GLY B 1 331 ? -8.281 -38.562 -0.844 1 93.56 331 GLY B CA 1
ATOM 6117 C C . GLY B 1 331 ? -7.945 -37.5 0.188 1 93.56 331 GLY B C 1
ATOM 6118 O O . GLY B 1 331 ? -8.32 -36.344 0.032 1 93.56 331 GLY B O 1
ATOM 6119 N N . THR B 1 332 ? -7.227 -37.875 1.37 1 97.19 332 THR B N 1
ATOM 6120 C CA . THR B 1 332 ? -6.832 -36.906 2.393 1 97.19 332 THR B CA 1
ATOM 6121 C C . THR B 1 332 ? -5.887 -35.875 1.811 1 97.19 332 THR B C 1
ATOM 6123 O O . THR B 1 332 ? -4.906 -36.219 1.145 1 97.19 332 THR B O 1
ATOM 6126 N N . ARG B 1 333 ? -6.207 -34.594 1.972 1 97.5 333 ARG B N 1
ATOM 6127 C CA . ARG B 1 333 ? -5.395 -33.531 1.387 1 97.5 333 ARG B CA 1
ATOM 6128 C C . ARG B 1 333 ? -5.535 -32.25 2.176 1 97.5 333 ARG B C 1
ATOM 6130 O O . ARG B 1 333 ? -6.434 -32.125 3.012 1 97.5 333 ARG B O 1
ATOM 6137 N N . ILE B 1 334 ? -4.656 -31.359 1.993 1 98 334 ILE B N 1
ATOM 6138 C CA . ILE B 1 334 ? -4.648 -30.016 2.566 1 98 334 ILE B CA 1
ATOM 6139 C C . ILE B 1 334 ? -4.879 -28.984 1.467 1 98 334 ILE B C 1
ATOM 6141 O O . ILE B 1 334 ? -4.176 -28.984 0.454 1 98 334 ILE B O 1
ATOM 6145 N N . GLU B 1 335 ? -5.859 -28.188 1.642 1 97.5 335 GLU B N 1
ATOM 6146 C CA . GLU B 1 335 ? -6.203 -27.156 0.654 1 97.5 335 GLU B CA 1
ATOM 6147 C C . GLU B 1 335 ? -5.676 -25.797 1.069 1 97.5 335 GLU B C 1
ATOM 6149 O O . GLU B 1 335 ? -6.078 -25.25 2.104 1 97.5 335 GLU B O 1
ATOM 6154 N N . CYS B 1 336 ? -4.742 -25.266 0.358 1 98.25 336 CYS B N 1
ATOM 6155 C CA . CYS B 1 336 ? -4.305 -23.891 0.52 1 98.25 336 CYS B CA 1
ATOM 6156 C C . CYS B 1 336 ? -5.105 -22.953 -0.376 1 98.25 336 CYS B C 1
ATOM 6158 O O . CYS B 1 336 ? -5.074 -23.078 -1.602 1 98.25 336 CYS B O 1
ATOM 6160 N N . ARG B 1 337 ? -5.688 -21.891 0.161 1 97.5 337 ARG B N 1
ATOM 6161 C CA . ARG B 1 337 ? -6.742 -21.188 -0.564 1 97.5 337 ARG B CA 1
ATOM 6162 C C . ARG B 1 337 ? -6.262 -19.828 -1.039 1 97.5 337 ARG B C 1
ATOM 6164 O O . ARG B 1 337 ? -7.004 -19.094 -1.699 1 97.5 337 ARG B O 1
ATOM 6171 N N . SER B 1 338 ? -5.062 -19.469 -0.739 1 97.81 338 SER B N 1
ATOM 6172 C CA . SER B 1 338 ? -4.625 -18.109 -0.977 1 97.81 338 SER B CA 1
ATOM 6173 C C . SER B 1 338 ? -4.109 -17.922 -2.4 1 97.81 338 SER B C 1
ATOM 6175 O O . SER B 1 338 ? -4.07 -16.812 -2.92 1 97.81 338 SER B O 1
ATOM 6177 N N . ALA B 1 339 ? -3.73 -19 -3.111 1 98.31 339 ALA B N 1
ATOM 6178 C CA . ALA B 1 339 ? -3.166 -18.875 -4.453 1 98.31 339 ALA B CA 1
ATOM 6179 C C . ALA B 1 339 ? -4.207 -18.359 -5.441 1 98.31 339 ALA B C 1
ATOM 6181 O O . ALA B 1 339 ? -5.406 -18.578 -5.262 1 98.31 339 ALA B O 1
ATOM 6182 N N . ASP B 1 340 ? -3.775 -17.625 -6.391 1 98.19 340 ASP B N 1
ATOM 6183 C CA . ASP B 1 340 ? -4.641 -17.234 -7.496 1 98.19 340 ASP B CA 1
ATOM 6184 C C . ASP B 1 340 ? -4.004 -17.578 -8.844 1 98.19 340 ASP B C 1
ATOM 6186 O O . ASP B 1 340 ? -2.828 -17.938 -8.906 1 98.19 340 ASP B O 1
ATOM 6190 N N . PRO B 1 341 ? -4.766 -17.516 -9.93 1 97.88 341 PRO B N 1
ATOM 6191 C CA . PRO B 1 341 ? -4.309 -18.078 -11.203 1 97.88 341 PRO B CA 1
ATOM 6192 C C . PRO B 1 341 ? -3.207 -17.234 -11.852 1 97.88 341 PRO B C 1
ATOM 6194 O O . PRO B 1 341 ? -2.619 -17.656 -12.852 1 97.88 341 PRO B O 1
ATOM 6197 N N . SER B 1 342 ? -2.883 -16.109 -11.312 1 97.81 342 SER B N 1
ATOM 6198 C CA . SER B 1 342 ? -1.809 -15.289 -11.875 1 97.81 342 SER B CA 1
ATOM 6199 C C . SER B 1 342 ? -0.441 -15.797 -11.43 1 97.81 342 SER B C 1
ATOM 6201 O O . SER B 1 342 ? 0.586 -15.383 -11.969 1 97.81 342 SER B O 1
ATOM 6203 N N . CYS B 1 343 ? -0.39 -16.703 -10.523 1 98.31 343 CYS B N 1
ATOM 6204 C CA . CYS B 1 343 ? 0.901 -17.172 -10.031 1 98.31 343 CYS B CA 1
ATOM 6205 C C . CYS B 1 343 ? 1.545 -18.125 -11.023 1 98.31 343 CYS B C 1
ATOM 6207 O O . CYS B 1 343 ? 0.868 -18.672 -11.898 1 98.31 343 CYS B O 1
ATOM 6209 N N . ASN B 1 344 ? 2.865 -18.234 -10.992 1 98.12 344 ASN B N 1
ATOM 6210 C CA . ASN B 1 344 ? 3.596 -19.297 -11.68 1 98.12 344 ASN B CA 1
ATOM 6211 C C . ASN B 1 344 ? 3.459 -20.641 -10.953 1 98.12 344 ASN B C 1
ATOM 6213 O O . ASN B 1 344 ? 4.039 -20.828 -9.883 1 98.12 344 ASN B O 1
ATOM 6217 N N . PRO B 1 345 ? 2.75 -21.531 -11.562 1 98.5 345 PRO B N 1
ATOM 6218 C CA . PRO B 1 345 ? 2.473 -22.766 -10.828 1 98.5 345 PRO B CA 1
ATOM 6219 C C . PRO B 1 345 ? 3.74 -23.531 -10.461 1 98.5 345 PRO B C 1
ATOM 6221 O O . PRO B 1 345 ? 3.775 -24.219 -9.438 1 98.5 345 PRO B O 1
ATOM 6224 N N . TYR B 1 346 ? 4.789 -23.438 -11.281 1 98.62 346 TYR B N 1
ATOM 6225 C CA . TYR B 1 346 ? 6.043 -24.094 -10.938 1 98.62 346 TYR B CA 1
ATOM 6226 C C . TYR B 1 346 ? 6.598 -23.562 -9.625 1 98.62 346 TYR B C 1
ATOM 6228 O O . TYR B 1 346 ? 6.957 -24.344 -8.734 1 98.62 346 TYR B O 1
ATOM 6236 N N . LEU B 1 347 ? 6.621 -22.312 -9.523 1 98.81 347 LEU B N 1
ATOM 6237 C CA . LEU B 1 347 ? 7.152 -21.688 -8.32 1 98.81 347 LEU B CA 1
ATOM 6238 C C . LEU B 1 347 ? 6.211 -21.891 -7.141 1 98.81 347 LEU B C 1
ATOM 6240 O O . LEU B 1 347 ? 6.656 -22.172 -6.027 1 98.81 347 LEU B O 1
ATOM 6244 N N . ALA B 1 348 ? 4.938 -21.75 -7.383 1 98.88 348 ALA B N 1
ATOM 6245 C CA . ALA B 1 348 ? 3.934 -21.906 -6.332 1 98.88 348 ALA B CA 1
ATOM 6246 C C . ALA B 1 348 ? 4.031 -23.297 -5.695 1 98.88 348 ALA B C 1
ATOM 6248 O O . ALA B 1 348 ? 4.086 -23.422 -4.469 1 98.88 348 ALA B O 1
ATOM 6249 N N . PHE B 1 349 ? 4.094 -24.312 -6.527 1 98.88 349 PHE B N 1
ATOM 6250 C CA . PHE B 1 349 ? 4.117 -25.672 -6.02 1 98.88 349 PHE B CA 1
ATOM 6251 C C . PHE B 1 349 ? 5.434 -25.969 -5.309 1 98.88 349 PHE B C 1
ATOM 6253 O O . PHE B 1 349 ? 5.457 -26.672 -4.297 1 98.88 349 PHE B O 1
ATOM 6260 N N . ALA B 1 350 ? 6.488 -25.391 -5.824 1 98.88 350 ALA B N 1
ATOM 6261 C CA . ALA B 1 350 ? 7.793 -25.594 -5.199 1 98.88 350 ALA B CA 1
ATOM 6262 C C . ALA B 1 350 ? 7.812 -25.031 -3.781 1 98.88 350 ALA B C 1
ATOM 6264 O O . ALA B 1 350 ? 8.234 -25.719 -2.84 1 98.88 350 ALA B O 1
ATOM 6265 N N . VAL B 1 351 ? 7.344 -23.797 -3.625 1 98.94 351 VAL B N 1
ATOM 6266 C CA . VAL B 1 351 ? 7.445 -23.156 -2.322 1 98.94 351 VAL B CA 1
ATOM 6267 C C . VAL B 1 351 ? 6.453 -23.781 -1.35 1 98.94 351 VAL B C 1
ATOM 6269 O O . VAL B 1 351 ? 6.723 -23.891 -0.151 1 98.94 351 VAL B O 1
ATOM 6272 N N . LEU B 1 352 ? 5.305 -24.203 -1.804 1 98.88 352 LEU B N 1
ATOM 6273 C CA . LEU B 1 352 ? 4.355 -24.906 -0.951 1 98.88 352 LEU B CA 1
ATOM 6274 C C . LEU B 1 352 ? 4.961 -26.203 -0.421 1 98.88 352 LEU B C 1
ATOM 6276 O O . LEU B 1 352 ? 4.867 -26.484 0.774 1 98.88 352 LEU B O 1
ATOM 6280 N N . LEU B 1 353 ? 5.582 -26.938 -1.333 1 98.88 353 LEU B N 1
ATOM 6281 C CA . LEU B 1 353 ? 6.199 -28.203 -0.94 1 98.88 353 LEU B CA 1
ATOM 6282 C C . LEU B 1 353 ? 7.289 -27.969 0.102 1 98.88 353 LEU B C 1
ATOM 6284 O O . LEU B 1 353 ? 7.293 -28.625 1.154 1 98.88 353 LEU B O 1
ATOM 6288 N N . GLU B 1 354 ? 8.148 -27.047 -0.175 1 98.81 354 GLU B N 1
ATOM 6289 C CA . GLU B 1 354 ? 9.297 -26.828 0.708 1 98.81 354 GLU B CA 1
ATOM 6290 C C . GLU B 1 354 ? 8.852 -26.266 2.051 1 98.81 354 GLU B C 1
ATOM 6292 O O . GLU B 1 354 ? 9.43 -26.594 3.09 1 98.81 354 GLU B O 1
ATOM 6297 N N . ALA B 1 355 ? 7.898 -25.375 2.057 1 98.88 355 ALA B N 1
ATOM 6298 C CA . ALA B 1 355 ? 7.348 -24.875 3.312 1 98.88 355 ALA B CA 1
ATOM 6299 C C . ALA B 1 355 ? 6.738 -26 4.141 1 98.88 355 ALA B C 1
ATOM 6301 O O . ALA B 1 355 ? 6.973 -26.078 5.348 1 98.88 355 ALA B O 1
ATOM 6302 N N . GLY B 1 356 ? 5.922 -26.844 3.484 1 98.81 356 GLY B N 1
ATOM 6303 C CA . GLY B 1 356 ? 5.352 -28 4.18 1 98.81 356 GLY B CA 1
ATOM 6304 C C . GLY B 1 356 ? 6.402 -28.938 4.746 1 98.81 356 GLY B C 1
ATOM 6305 O O . GLY B 1 356 ? 6.301 -29.375 5.895 1 98.81 356 GLY B O 1
ATOM 6306 N N . LEU B 1 357 ? 7.414 -29.219 3.941 1 98.69 357 LEU B N 1
ATOM 6307 C CA . LEU B 1 357 ? 8.484 -30.109 4.383 1 98.69 357 LEU B CA 1
ATOM 6308 C C . LEU B 1 357 ? 9.25 -29.484 5.551 1 98.69 357 LEU B C 1
ATOM 6310 O O . LEU B 1 357 ? 9.695 -30.203 6.453 1 98.69 357 LEU B O 1
ATOM 6314 N N . ASP B 1 358 ? 9.461 -28.203 5.484 1 98.69 358 ASP B N 1
ATOM 6315 C CA . ASP B 1 358 ? 10.086 -27.531 6.617 1 98.69 358 ASP B CA 1
ATOM 6316 C C . ASP B 1 358 ? 9.305 -27.766 7.906 1 98.69 358 ASP B C 1
ATOM 6318 O O . ASP B 1 358 ? 9.891 -28 8.961 1 98.69 358 ASP B O 1
ATOM 6322 N N . GLY B 1 359 ? 7.973 -27.672 7.812 1 98.75 359 GLY B N 1
ATOM 6323 C CA . GLY B 1 359 ? 7.141 -27.969 8.969 1 98.75 359 GLY B CA 1
ATOM 6324 C C . GLY B 1 359 ? 7.336 -29.391 9.492 1 98.75 359 GLY B C 1
ATOM 6325 O O . GLY B 1 359 ? 7.418 -29.594 10.703 1 98.75 359 GLY B O 1
ATOM 6326 N N . MET B 1 360 ? 7.434 -30.359 8.602 1 98.25 360 MET B N 1
ATOM 6327 C CA . MET B 1 360 ? 7.637 -31.75 8.977 1 98.25 360 MET B CA 1
ATOM 6328 C C . MET B 1 360 ? 9.016 -31.953 9.594 1 98.25 360 MET B C 1
ATOM 6330 O O . MET B 1 360 ? 9.148 -32.594 10.641 1 98.25 360 MET B O 1
ATOM 6334 N N . ASN B 1 361 ? 10.023 -31.359 8.969 1 98.06 361 ASN B N 1
ATOM 6335 C CA . ASN B 1 361 ? 11.398 -31.531 9.422 1 98.06 361 ASN B CA 1
ATOM 6336 C C . ASN B 1 361 ? 11.609 -30.922 10.805 1 98.06 361 ASN B C 1
ATOM 6338 O O . ASN B 1 361 ? 12.367 -31.453 11.617 1 98.06 361 ASN B O 1
ATOM 6342 N N . ASN B 1 362 ? 10.914 -29.859 11.086 1 98.44 362 ASN B N 1
ATOM 6343 C CA . ASN B 1 362 ? 11.109 -29.141 12.336 1 98.44 362 ASN B CA 1
ATOM 6344 C C . ASN B 1 362 ? 9.953 -29.359 13.297 1 98.44 362 ASN B C 1
ATOM 6346 O O . ASN B 1 362 ? 9.883 -28.719 14.352 1 98.44 362 ASN B O 1
ATOM 6350 N N . LYS B 1 363 ? 9.031 -30.219 12.898 1 98.5 363 LYS B N 1
ATOM 6351 C CA . LYS B 1 363 ? 7.891 -30.594 13.734 1 98.5 363 LYS B CA 1
ATOM 6352 C C . LYS B 1 363 ? 7.141 -29.359 14.227 1 98.5 363 LYS B C 1
ATOM 6354 O O . LYS B 1 363 ? 6.91 -29.203 15.43 1 98.5 363 LYS B O 1
ATOM 6359 N N . ILE B 1 364 ? 6.859 -28.484 13.344 1 98.5 364 ILE B N 1
ATOM 6360 C CA . ILE B 1 364 ? 6.168 -27.25 13.672 1 98.5 364 ILE B CA 1
ATOM 6361 C C . ILE B 1 364 ? 4.688 -27.531 13.922 1 98.5 364 ILE B C 1
ATOM 6363 O O . ILE B 1 364 ? 3.959 -27.922 13.008 1 98.5 364 ILE B O 1
ATOM 6367 N N . ASP B 1 365 ? 4.223 -27.312 15.078 1 97.88 365 ASP B N 1
ATOM 6368 C CA . ASP B 1 365 ? 2.834 -27.547 15.469 1 97.88 365 ASP B CA 1
ATOM 6369 C C . ASP B 1 365 ? 1.942 -26.391 15.031 1 97.88 365 ASP B C 1
ATOM 6371 O O . ASP B 1 365 ? 2.191 -25.234 15.383 1 97.88 365 ASP B O 1
ATOM 6375 N N . PRO B 1 366 ? 0.908 -26.641 14.273 1 97.25 366 PRO B N 1
ATOM 6376 C CA . PRO B 1 366 ? 0.046 -25.562 13.789 1 97.25 366 PRO B CA 1
ATOM 6377 C C . PRO B 1 366 ? -0.916 -25.047 14.859 1 97.25 366 PRO B C 1
ATOM 6379 O O . PRO B 1 366 ? -1.635 -24.062 14.633 1 97.25 366 PRO B O 1
ATOM 6382 N N . GLY B 1 367 ? -0.882 -25.656 16.094 1 94.75 367 GLY B N 1
ATOM 6383 C CA . GLY B 1 367 ? -1.865 -25.312 17.109 1 94.75 367 GLY B CA 1
ATOM 6384 C C . GLY B 1 367 ? -3.234 -25.906 16.844 1 94.75 367 GLY B C 1
ATOM 6385 O O . GLY B 1 367 ? -3.363 -26.859 16.078 1 94.75 367 GLY B O 1
ATOM 6386 N N . GLU B 1 368 ? -4.305 -25.406 17.5 1 93.31 368 GLU B N 1
ATOM 6387 C CA . GLU B 1 368 ? -5.664 -25.922 17.359 1 93.31 368 GLU B CA 1
ATOM 6388 C C . GLU B 1 368 ? -6.336 -25.391 16.094 1 93.31 368 GLU B C 1
ATOM 6390 O O . GLU B 1 368 ? -6.113 -24.25 15.703 1 93.31 368 GLU B O 1
ATOM 6395 N N . PRO B 1 369 ? -7.109 -26.266 15.492 1 94.62 369 PRO B N 1
ATOM 6396 C CA . PRO B 1 369 ? -7.867 -25.781 14.344 1 94.62 369 PRO B CA 1
ATOM 6397 C C . PRO B 1 369 ? -8.883 -24.688 14.711 1 94.62 369 PRO B C 1
ATOM 6399 O O . PRO B 1 369 ? -9.359 -24.656 15.852 1 94.62 369 PRO B O 1
ATOM 6402 N N . THR B 1 370 ? -9.109 -23.766 13.836 1 91.75 370 THR B N 1
ATOM 6403 C CA . THR B 1 370 ? -10.109 -22.719 14.016 1 91.75 370 THR B CA 1
ATOM 6404 C C . THR B 1 370 ? -11.422 -23.109 13.344 1 91.75 370 THR B C 1
ATOM 6406 O O . THR B 1 370 ? -11.5 -23.188 12.109 1 91.75 370 THR B O 1
ATOM 6409 N N . GLU B 1 371 ? -12.461 -23.328 14.023 1 89.06 371 GLU B N 1
ATOM 6410 C CA . GLU B 1 371 ? -13.719 -23.797 13.461 1 89.06 371 GLU B CA 1
ATOM 6411 C C . GLU B 1 371 ? -14.797 -22.719 13.508 1 89.06 371 GLU B C 1
ATOM 6413 O O . GLU B 1 371 ? -15.898 -22.906 12.984 1 89.06 371 GLU B O 1
ATOM 6418 N N . GLU B 1 372 ? -14.359 -21.547 14.023 1 84.75 372 GLU B N 1
ATOM 6419 C CA . GLU B 1 372 ? -15.266 -20.406 14.023 1 84.75 372 GLU B CA 1
ATOM 6420 C C . GLU B 1 372 ? -15.141 -19.594 12.734 1 84.75 372 GLU B C 1
ATOM 6422 O O . GLU B 1 372 ? -14.055 -19.531 12.148 1 84.75 372 GLU B O 1
ATOM 6427 N N . ASN B 1 373 ? -16.281 -19.078 12.367 1 84.19 373 ASN B N 1
ATOM 6428 C CA . ASN B 1 373 ? -16.297 -18.234 11.172 1 84.19 373 ASN B CA 1
ATOM 6429 C C . ASN B 1 373 ? -15.555 -16.922 11.406 1 84.19 373 ASN B C 1
ATOM 6431 O O . ASN B 1 373 ? -16.109 -15.984 11.969 1 84.19 373 ASN B O 1
ATOM 6435 N N . LEU B 1 374 ? -14.453 -16.781 10.859 1 82 374 LEU B N 1
ATOM 6436 C CA . LEU B 1 374 ? -13.594 -15.633 11.109 1 82 374 LEU B CA 1
ATOM 6437 C C . LEU B 1 374 ? -14.117 -14.391 10.391 1 82 374 LEU B C 1
ATOM 6439 O O . LEU B 1 374 ? -13.75 -13.266 10.727 1 82 374 LEU B O 1
ATOM 6443 N N . PHE B 1 375 ? -14.938 -14.586 9.383 1 77.25 375 PHE B N 1
ATOM 6444 C CA . PHE B 1 375 ? -15.5 -13.461 8.641 1 77.25 375 PHE B CA 1
ATOM 6445 C C . PHE B 1 375 ? -16.422 -12.641 9.523 1 77.25 375 PHE B C 1
ATOM 6447 O O . PHE B 1 375 ? -16.75 -11.492 9.203 1 77.25 375 PHE B O 1
ATOM 6454 N N . ALA B 1 376 ? -16.797 -13.211 10.578 1 77.19 376 ALA B N 1
ATOM 6455 C CA . ALA B 1 376 ? -17.781 -12.57 11.461 1 77.19 376 ALA B CA 1
ATOM 6456 C C . ALA B 1 376 ? -17.078 -11.727 12.523 1 77.19 376 ALA B C 1
ATOM 6458 O O . ALA B 1 376 ? -17.734 -10.984 13.266 1 77.19 376 ALA B O 1
ATOM 6459 N N . TYR B 1 377 ? -15.828 -11.852 12.617 1 81.19 377 TYR B N 1
ATOM 6460 C CA . TYR B 1 377 ? -15.07 -11.148 13.648 1 81.19 377 TYR B CA 1
ATOM 6461 C C . TYR B 1 377 ? -14.492 -9.844 13.109 1 81.19 377 TYR B C 1
ATOM 6463 O O . TYR B 1 377 ? -14.203 -9.734 11.914 1 81.19 377 TYR B O 1
ATOM 6471 N N . THR B 1 378 ? -14.406 -8.922 14.078 1 80.69 378 THR B N 1
ATOM 6472 C CA . THR B 1 378 ? -13.672 -7.703 13.75 1 80.69 378 THR B CA 1
ATOM 6473 C C . THR B 1 378 ? -12.172 -7.961 13.734 1 80.69 378 THR B C 1
ATOM 6475 O O . THR B 1 378 ? -11.711 -8.984 14.25 1 80.69 378 THR B O 1
ATOM 6478 N N . GLU B 1 379 ? -11.508 -7.043 13.148 1 79.69 379 GLU B N 1
ATOM 6479 C CA . GLU B 1 379 ? -10.055 -7.176 13.117 1 79.69 379 GLU B CA 1
ATOM 6480 C C . GLU B 1 379 ? -9.477 -7.254 14.523 1 79.69 379 GLU B C 1
ATOM 6482 O O . GLU B 1 379 ? -8.539 -8.016 14.773 1 79.69 379 GLU B O 1
ATOM 6487 N N . GLU B 1 380 ? -10.008 -6.48 15.367 1 80 380 GLU B N 1
ATOM 6488 C CA . GLU B 1 380 ? -9.539 -6.473 16.75 1 80 380 GLU B CA 1
ATOM 6489 C C . GLU B 1 380 ? -9.766 -7.828 17.406 1 80 380 GLU B C 1
ATOM 6491 O O . GLU B 1 380 ? -8.891 -8.328 18.125 1 80 380 GLU B O 1
ATOM 6496 N N . GLU B 1 381 ? -10.883 -8.406 17.125 1 84.38 381 GLU B N 1
ATOM 6497 C CA . GLU B 1 381 ? -11.219 -9.703 17.703 1 84.38 381 GLU B CA 1
ATOM 6498 C C . GLU B 1 381 ? -10.297 -10.797 17.172 1 84.38 381 GLU B C 1
ATOM 6500 O O . GLU B 1 381 ? -9.906 -11.703 17.906 1 84.38 381 GLU B O 1
ATOM 6505 N N . ILE B 1 382 ? -9.984 -10.688 15.953 1 87.25 382 ILE B N 1
ATOM 6506 C CA . ILE B 1 382 ? -9.117 -11.672 15.32 1 87.25 382 ILE B CA 1
ATOM 6507 C C . ILE B 1 382 ? -7.727 -11.609 15.945 1 87.25 382 ILE B C 1
ATOM 6509 O O . ILE B 1 382 ? -7.129 -12.641 16.266 1 87.25 382 ILE B O 1
ATOM 6513 N N . VAL B 1 383 ? -7.312 -10.375 16.172 1 84.56 383 VAL B N 1
ATOM 6514 C CA . VAL B 1 383 ? -6.008 -10.164 16.797 1 84.56 383 VAL B CA 1
ATOM 6515 C C . VAL B 1 383 ? -6.023 -10.695 18.219 1 84.56 383 VAL B C 1
ATOM 6517 O O . VAL B 1 383 ? -5.047 -11.297 18.672 1 84.56 383 VAL B O 1
ATOM 6520 N N . GLU B 1 384 ? -7.062 -10.531 18.906 1 86.75 384 GLU B N 1
ATOM 6521 C CA . GLU B 1 384 ? -7.203 -11.016 20.266 1 86.75 384 GLU B CA 1
ATOM 6522 C C . GLU B 1 384 ? -7.141 -12.539 20.328 1 86.75 384 GLU B C 1
ATOM 6524 O O . GLU B 1 384 ? -6.684 -13.109 21.328 1 86.75 384 GLU B O 1
ATOM 6529 N N . LYS B 1 385 ? -7.531 -13.141 19.281 1 88.5 385 LYS B N 1
ATOM 6530 C CA . LYS B 1 385 ? -7.512 -14.602 19.203 1 88.5 385 LYS B CA 1
ATOM 6531 C C . LYS B 1 385 ? -6.125 -15.117 18.812 1 88.5 385 LYS B C 1
ATOM 6533 O O . LYS B 1 385 ? -5.898 -16.328 18.766 1 88.5 385 LYS B O 1
ATOM 6538 N N . GLY B 1 386 ? -5.238 -14.164 18.5 1 88.56 386 GLY B N 1
ATOM 6539 C CA . GLY B 1 386 ? -3.875 -14.531 18.156 1 88.56 386 GLY B CA 1
ATOM 6540 C C . GLY B 1 386 ? -3.727 -14.992 16.719 1 88.56 386 GLY B C 1
ATOM 6541 O O . GLY B 1 386 ? -2.785 -15.711 16.391 1 88.56 386 GLY B O 1
ATOM 6542 N N . ILE B 1 387 ? -4.68 -14.727 15.914 1 92.38 387 ILE B N 1
ATOM 6543 C CA . ILE B 1 387 ? -4.652 -15.102 14.508 1 92.38 387 ILE B CA 1
ATOM 6544 C C . ILE B 1 387 ? -4.125 -13.938 13.672 1 92.38 387 ILE B C 1
ATOM 6546 O O . ILE B 1 387 ? -4.633 -12.82 13.766 1 92.38 387 ILE B O 1
ATOM 6550 N N . SER B 1 388 ? -3.105 -14.203 12.953 1 93.25 388 SER B N 1
ATOM 6551 C CA . SER B 1 388 ? -2.504 -13.172 12.109 1 93.25 388 SER B CA 1
ATOM 6552 C C . SER B 1 388 ? -3.186 -13.102 10.75 1 93.25 388 SER B C 1
ATOM 6554 O O . SER B 1 388 ? -3.854 -14.055 10.336 1 93.25 388 SER B O 1
ATOM 6556 N N . SER B 1 389 ? -2.986 -12.023 10.102 1 93.75 389 SER B N 1
ATOM 6557 C CA . SER B 1 389 ? -3.541 -11.82 8.766 1 93.75 389 SER B CA 1
ATOM 6558 C C . SER B 1 389 ? -2.484 -12.047 7.691 1 93.75 389 SER B C 1
ATOM 6560 O O . SER B 1 389 ? -1.288 -11.883 7.945 1 93.75 389 SER B O 1
ATOM 6562 N N . LEU B 1 390 ? -2.98 -12.508 6.535 1 96.88 390 LEU B N 1
ATOM 6563 C CA . LEU B 1 390 ? -2.117 -12.516 5.359 1 96.88 390 LEU B CA 1
ATOM 6564 C C . LEU B 1 390 ? -1.723 -11.094 4.973 1 96.88 390 LEU B C 1
ATOM 6566 O O . LEU B 1 390 ? -2.393 -10.133 5.352 1 96.88 390 LEU B O 1
ATOM 6570 N N . PRO B 1 391 ? -0.574 -11.008 4.227 1 97 391 PRO B N 1
ATOM 6571 C CA . PRO B 1 391 ? -0.254 -9.695 3.664 1 97 391 PRO B CA 1
ATOM 6572 C C . PRO B 1 391 ? -1.431 -9.07 2.918 1 97 391 PRO B C 1
ATOM 6574 O O . PRO B 1 391 ? -2.166 -9.766 2.219 1 97 391 PRO B O 1
ATOM 6577 N N . THR B 1 392 ? -1.576 -7.77 3.061 1 95 392 THR B N 1
ATOM 6578 C CA . THR B 1 392 ? -2.707 -7.09 2.436 1 95 392 THR B CA 1
ATOM 6579 C C . THR B 1 392 ? -2.26 -6.332 1.188 1 95 392 THR B C 1
ATOM 6581 O O . THR B 1 392 ? -3.053 -5.617 0.573 1 95 392 THR B O 1
ATOM 6584 N N . SER B 1 393 ? -1.021 -6.438 0.844 1 96.31 393 SER B N 1
ATOM 6585 C CA . SER B 1 393 ? -0.459 -5.797 -0.342 1 96.31 393 SER B CA 1
ATOM 6586 C C . SER B 1 393 ? 0.754 -6.562 -0.86 1 96.31 393 SER B C 1
ATOM 6588 O O . SER B 1 393 ? 1.346 -7.363 -0.135 1 96.31 393 SER B O 1
ATOM 6590 N N . LEU B 1 394 ? 1.024 -6.262 -2.168 1 97.19 394 LEU B N 1
ATOM 6591 C CA . LEU B 1 394 ? 2.232 -6.844 -2.74 1 97.19 394 LEU B CA 1
ATOM 6592 C C . LEU B 1 394 ? 3.471 -6.391 -1.974 1 97.19 394 LEU B C 1
ATOM 6594 O O . LEU B 1 394 ? 4.414 -7.164 -1.797 1 97.19 394 LEU B O 1
ATOM 6598 N N . TRP B 1 395 ? 3.467 -5.16 -1.474 1 96.06 395 TRP B N 1
ATOM 6599 C CA . TRP B 1 395 ? 4.562 -4.609 -0.682 1 96.06 395 TRP B CA 1
ATOM 6600 C C . TRP B 1 395 ? 4.832 -5.477 0.545 1 96.06 395 TRP B C 1
ATOM 6602 O O . TRP B 1 395 ? 5.977 -5.867 0.795 1 96.06 395 TRP B O 1
ATOM 6612 N N . GLU B 1 396 ? 3.828 -5.75 1.273 1 96.62 396 GLU B N 1
ATOM 6613 C CA . GLU B 1 396 ? 3.984 -6.566 2.473 1 96.62 396 GLU B CA 1
ATOM 6614 C C . GLU B 1 396 ? 4.473 -7.969 2.125 1 96.62 396 GLU B C 1
ATOM 6616 O O . GLU B 1 396 ? 5.285 -8.547 2.85 1 96.62 396 GLU B O 1
ATOM 6621 N N . ALA B 1 397 ? 3.98 -8.5 1.019 1 98.06 397 ALA B N 1
ATOM 6622 C CA . ALA B 1 397 ? 4.266 -9.883 0.634 1 98.06 397 ALA B CA 1
ATOM 6623 C C . ALA B 1 397 ? 5.738 -10.055 0.271 1 98.06 397 ALA B C 1
ATOM 6625 O O . ALA B 1 397 ? 6.402 -10.969 0.767 1 98.06 397 ALA B O 1
ATOM 6626 N N . TYR B 1 398 ? 6.258 -9.195 -0.638 1 96.69 398 TYR B N 1
ATOM 6627 C CA . TYR B 1 398 ? 7.633 -9.438 -1.057 1 96.69 398 TYR B CA 1
ATOM 6628 C C . TYR B 1 398 ? 8.617 -9.07 0.051 1 96.69 398 TYR B C 1
ATOM 6630 O O . TYR B 1 398 ? 9.727 -9.594 0.101 1 96.69 398 TYR B O 1
ATOM 6638 N N . HIS B 1 399 ? 8.227 -8.125 1.03 1 95.44 399 HIS B N 1
ATOM 6639 C CA . HIS B 1 399 ? 9.078 -7.891 2.191 1 95.44 399 HIS B CA 1
ATOM 6640 C C . HIS B 1 399 ? 9.117 -9.109 3.105 1 95.44 399 HIS B C 1
ATOM 6642 O O . HIS B 1 399 ? 10.156 -9.43 3.688 1 95.44 399 HIS B O 1
ATOM 6648 N N . ALA B 1 400 ? 7.922 -9.766 3.283 1 97.81 400 ALA B N 1
ATOM 6649 C CA . ALA B 1 400 ? 7.898 -11.023 4.035 1 97.81 400 ALA B CA 1
ATOM 6650 C C . ALA B 1 400 ? 8.797 -12.07 3.381 1 97.81 400 ALA B C 1
ATOM 6652 O O . ALA B 1 400 ? 9.477 -12.836 4.074 1 97.81 400 ALA B O 1
ATOM 6653 N N . LEU B 1 401 ? 8.805 -12.117 2.074 1 98.38 401 LEU B N 1
ATOM 6654 C CA . LEU B 1 401 ? 9.656 -13.039 1.332 1 98.38 401 LEU B CA 1
ATOM 6655 C C . LEU B 1 401 ? 11.125 -12.781 1.632 1 98.38 401 LEU B C 1
ATOM 6657 O O . LEU B 1 401 ? 11.906 -13.727 1.812 1 98.38 401 LEU B O 1
ATOM 6661 N N . GLU B 1 402 ? 11.461 -11.508 1.701 1 95.94 402 GLU B N 1
ATOM 6662 C CA . GLU B 1 402 ? 12.836 -11.102 1.94 1 95.94 402 GLU B CA 1
ATOM 6663 C C . GLU B 1 402 ? 13.367 -11.695 3.242 1 95.94 402 GLU B C 1
ATOM 6665 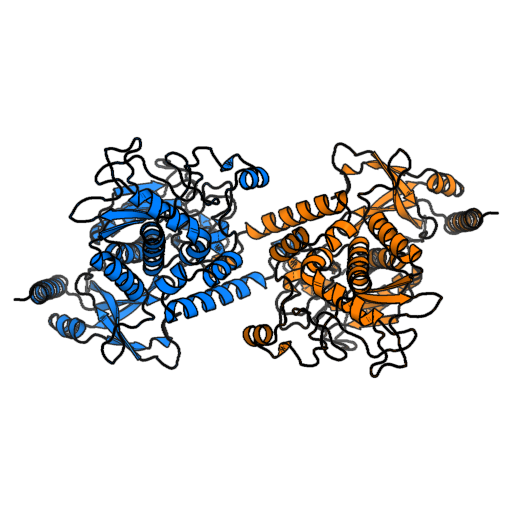O O . GLU B 1 402 ? 14.57 -11.969 3.363 1 95.94 402 GLU B O 1
ATOM 6670 N N . GLU B 1 403 ? 12.492 -11.953 4.16 1 96.75 403 GLU B N 1
ATOM 6671 C CA . GLU B 1 403 ? 12.906 -12.359 5.5 1 96.75 403 GLU B CA 1
ATOM 6672 C C . GLU B 1 403 ? 12.75 -13.867 5.688 1 96.75 403 GLU B C 1
ATOM 6674 O O . GLU B 1 403 ? 13.031 -14.398 6.77 1 96.75 403 GLU B O 1
ATOM 6679 N N . ASP B 1 404 ? 12.359 -14.648 4.699 1 98.56 404 ASP B N 1
ATOM 6680 C CA . ASP B 1 404 ? 12.047 -16.062 4.855 1 98.56 404 ASP B CA 1
ATOM 6681 C C . ASP B 1 404 ? 13.031 -16.938 4.086 1 98.56 404 ASP B C 1
ATOM 6683 O O . ASP B 1 404 ? 12.844 -17.203 2.895 1 98.56 404 ASP B O 1
ATOM 6687 N N . ASP B 1 405 ? 13.938 -17.484 4.691 1 98.44 405 ASP B N 1
ATOM 6688 C CA . ASP B 1 405 ? 15.016 -18.25 4.059 1 98.44 405 ASP B CA 1
ATOM 6689 C C . ASP B 1 405 ? 14.484 -19.531 3.424 1 98.44 405 ASP B C 1
ATOM 6691 O O . ASP B 1 405 ? 15 -19.984 2.396 1 98.44 405 ASP B O 1
ATOM 6695 N N . VAL B 1 406 ? 13.469 -20.141 4.016 1 98.69 406 VAL B N 1
ATOM 6696 C CA . VAL B 1 406 ? 12.922 -21.375 3.484 1 98.69 406 VAL B CA 1
ATOM 6697 C C . VAL B 1 406 ? 12.336 -21.141 2.098 1 98.69 406 VAL B C 1
ATOM 6699 O O . VAL B 1 406 ? 12.633 -21.859 1.149 1 98.69 406 VAL B O 1
ATOM 6702 N N . VAL B 1 407 ? 11.508 -20.094 2.004 1 98.75 407 VAL B N 1
ATOM 6703 C CA . VAL B 1 407 ? 10.859 -19.797 0.732 1 98.75 407 VAL B CA 1
ATOM 6704 C C . VAL B 1 407 ? 11.898 -19.297 -0.272 1 98.75 407 VAL B C 1
ATOM 6706 O O . VAL B 1 407 ? 11.867 -19.672 -1.444 1 98.75 407 VAL B O 1
ATOM 6709 N N . LYS B 1 408 ? 12.898 -18.469 0.113 1 98.38 408 LYS B N 1
ATOM 6710 C CA . LYS B 1 408 ? 13.969 -17.984 -0.754 1 98.38 408 LYS B CA 1
ATOM 6711 C C . LYS B 1 408 ? 14.781 -19.141 -1.318 1 98.38 408 LYS B C 1
ATOM 6713 O O . LYS B 1 408 ? 15.07 -19.188 -2.518 1 98.38 408 LYS B O 1
ATOM 6718 N N . ASN B 1 409 ? 15.078 -20.016 -0.471 1 98.25 409 ASN B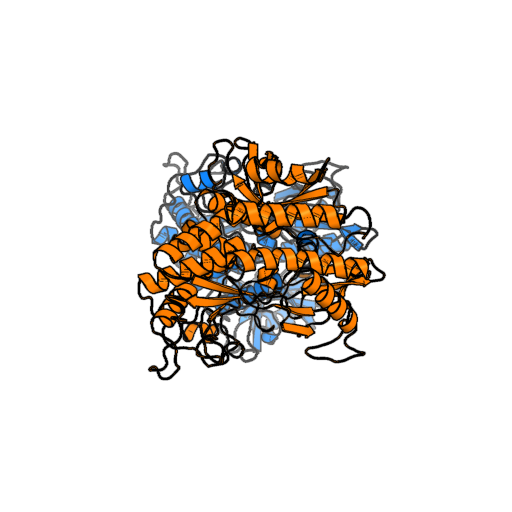 N 1
ATOM 6719 C CA . ASN B 1 409 ? 15.906 -21.141 -0.878 1 98.25 409 ASN B CA 1
ATOM 6720 C C . ASN B 1 409 ? 15.164 -22.078 -1.826 1 98.25 409 ASN B C 1
ATOM 6722 O O . ASN B 1 409 ? 15.766 -22.688 -2.717 1 98.25 409 ASN B O 1
ATOM 6726 N N . ALA B 1 410 ? 13.883 -22.219 -1.609 1 98.56 410 ALA B N 1
ATOM 6727 C CA . ALA B 1 410 ? 13.078 -23.031 -2.52 1 98.56 410 ALA B CA 1
ATOM 6728 C C . ALA B 1 410 ? 13.141 -22.484 -3.943 1 98.56 410 ALA B C 1
ATOM 6730 O O . ALA B 1 410 ? 13.148 -23.25 -4.906 1 98.56 410 ALA B O 1
ATOM 6731 N N . LEU B 1 411 ? 13.172 -21.219 -4.059 1 98.38 411 LEU B N 1
ATOM 6732 C CA . LEU B 1 411 ? 13.219 -20.578 -5.367 1 98.38 411 LEU B CA 1
ATOM 6733 C C . LEU B 1 411 ? 14.625 -20.641 -5.961 1 98.38 411 LEU B C 1
ATOM 6735 O O . LEU B 1 411 ? 14.781 -20.734 -7.18 1 98.38 411 LEU B O 1
ATOM 6739 N N . GLY B 1 412 ? 15.625 -20.625 -5.105 1 97.5 412 GLY B N 1
ATOM 6740 C CA . GLY B 1 412 ? 17 -20.469 -5.539 1 97.5 412 GLY B CA 1
ATOM 6741 C C . GLY B 1 412 ? 17.406 -19.016 -5.703 1 97.5 412 GLY B C 1
ATOM 6742 O O . GLY B 1 412 ? 16.562 -18.156 -5.973 1 97.5 412 GLY B O 1
ATOM 6743 N N . GLU B 1 413 ? 18.656 -18.781 -5.609 1 95.88 413 GLU B N 1
ATOM 6744 C CA . GLU B 1 413 ? 19.203 -17.422 -5.555 1 95.88 413 GLU B CA 1
ATOM 6745 C C . GLU B 1 413 ? 18.812 -16.625 -6.797 1 95.88 413 GLU B C 1
ATOM 6747 O O . GLU B 1 413 ? 18.375 -15.477 -6.688 1 95.88 413 GLU B O 1
ATOM 6752 N N . LYS B 1 414 ? 18.938 -17.188 -7.914 1 93.88 414 LYS B N 1
ATOM 6753 C CA . LYS B 1 414 ? 18.719 -16.469 -9.164 1 93.88 414 LYS B CA 1
ATOM 6754 C C . LYS B 1 414 ? 17.234 -16.125 -9.336 1 93.88 414 LYS B C 1
ATOM 6756 O O . LYS B 1 414 ? 16.906 -14.969 -9.609 1 93.88 414 LYS B O 1
ATOM 6761 N N . VAL B 1 415 ? 16.391 -17.141 -9.195 1 96.5 415 VAL B N 1
ATOM 6762 C CA . VAL B 1 415 ? 14.961 -16.906 -9.367 1 96.5 415 VAL B CA 1
ATOM 6763 C C . VAL B 1 415 ? 14.453 -15.961 -8.289 1 96.5 415 VAL B C 1
ATOM 6765 O O . VAL B 1 415 ? 13.656 -15.055 -8.562 1 96.5 415 VAL B O 1
ATOM 6768 N N . PHE B 1 416 ? 14.992 -16.125 -7.062 1 97.5 416 PHE B N 1
ATOM 6769 C CA . PHE B 1 416 ? 14.602 -15.211 -5.992 1 97.5 416 PHE B CA 1
ATOM 6770 C C . PHE B 1 416 ? 14.945 -13.773 -6.352 1 97.5 416 PHE B C 1
ATOM 6772 O O . PHE B 1 416 ? 14.086 -12.891 -6.297 1 97.5 416 PHE B O 1
ATOM 6779 N N . ASN B 1 417 ? 16.125 -13.539 -6.727 1 95.12 417 ASN B N 1
ATOM 6780 C CA . ASN B 1 417 ? 16.578 -12.18 -7.008 1 95.12 417 ASN B CA 1
ATOM 6781 C C . ASN B 1 417 ? 15.781 -11.547 -8.148 1 95.12 417 ASN B C 1
ATOM 6783 O O . ASN B 1 417 ? 15.359 -10.391 -8.055 1 95.12 417 ASN B O 1
ATOM 6787 N N . GLN B 1 418 ? 15.609 -12.328 -9.156 1 93.31 418 GLN B N 1
ATOM 6788 C CA . GLN B 1 418 ? 14.883 -11.805 -10.312 1 93.31 418 GLN B CA 1
ATOM 6789 C C . GLN B 1 418 ? 13.422 -11.523 -9.969 1 93.31 418 GLN B C 1
ATOM 6791 O O . GLN B 1 418 ? 12.891 -10.461 -10.297 1 93.31 418 GLN B O 1
ATOM 6796 N N . PHE B 1 419 ? 12.828 -12.5 -9.336 1 96.12 419 PHE B N 1
ATOM 6797 C CA . PHE B 1 419 ? 11.422 -12.359 -8.953 1 96.12 419 PHE B CA 1
ATOM 6798 C C . PHE B 1 419 ? 11.234 -11.18 -8.016 1 96.12 419 PHE B C 1
ATOM 6800 O O . PHE B 1 419 ? 10.344 -10.344 -8.234 1 96.12 419 PHE B O 1
ATOM 6807 N N . TYR B 1 420 ? 12.047 -11.109 -7 1 95.94 420 TYR B N 1
ATOM 6808 C CA . TYR B 1 420 ? 11.984 -10.047 -6 1 95.94 420 TYR B CA 1
ATOM 6809 C C . TYR B 1 420 ? 12.117 -8.68 -6.652 1 95.94 420 TYR B C 1
ATOM 6811 O O . TYR B 1 420 ? 11.336 -7.77 -6.371 1 95.94 420 TYR B O 1
ATOM 6819 N N . ASN B 1 421 ? 13.055 -8.508 -7.52 1 93.38 421 ASN B N 1
ATOM 6820 C CA . ASN B 1 421 ? 13.289 -7.23 -8.18 1 93.38 421 ASN B CA 1
ATOM 6821 C C . ASN B 1 421 ? 12.109 -6.832 -9.07 1 93.38 421 ASN B C 1
ATOM 6823 O O . ASN B 1 421 ? 11.727 -5.66 -9.109 1 93.38 421 ASN B O 1
ATOM 6827 N N . ILE B 1 422 ? 11.594 -7.816 -9.742 1 93.88 422 ILE B N 1
ATOM 6828 C CA . ILE B 1 422 ? 10.469 -7.551 -10.633 1 93.88 422 ILE B CA 1
ATOM 6829 C C . ILE B 1 422 ? 9.258 -7.102 -9.82 1 93.88 422 ILE B C 1
ATOM 6831 O O . ILE B 1 422 ? 8.578 -6.145 -10.188 1 93.88 422 ILE B O 1
ATOM 6835 N N . LYS B 1 423 ? 9.047 -7.773 -8.695 1 96 423 LYS B N 1
ATOM 6836 C CA . LYS B 1 423 ? 7.859 -7.461 -7.902 1 96 423 LYS B CA 1
ATOM 6837 C C . LYS B 1 423 ? 8.008 -6.113 -7.203 1 96 423 LYS B C 1
ATOM 6839 O O . LYS B 1 423 ? 7.035 -5.375 -7.055 1 96 423 LYS B O 1
ATOM 6844 N N . ARG B 1 424 ? 9.203 -5.805 -6.812 1 93.94 424 ARG B N 1
ATOM 6845 C CA . ARG B 1 424 ? 9.469 -4.48 -6.25 1 93.94 424 ARG B CA 1
ATOM 6846 C C . ARG B 1 424 ? 9.18 -3.387 -7.27 1 93.94 424 ARG B C 1
ATOM 6848 O O . ARG B 1 424 ? 8.531 -2.387 -6.949 1 93.94 424 ARG B O 1
ATOM 6855 N N . ALA B 1 425 ? 9.656 -3.582 -8.453 1 93.38 425 ALA B N 1
ATOM 6856 C CA . ALA B 1 425 ? 9.438 -2.607 -9.516 1 93.38 425 ALA B CA 1
ATOM 6857 C C . ALA B 1 425 ? 7.953 -2.477 -9.844 1 93.38 425 ALA B C 1
ATOM 6859 O O . ALA B 1 425 ? 7.469 -1.376 -10.117 1 93.38 425 ALA B O 1
ATOM 6860 N N . GLU B 1 426 ? 7.328 -3.611 -9.852 1 94.81 426 GLU B N 1
ATOM 6861 C CA . GLU B 1 426 ? 5.891 -3.623 -10.109 1 94.81 426 GLU B CA 1
ATOM 6862 C C . GLU B 1 426 ? 5.129 -2.809 -9.07 1 94.81 426 GLU B C 1
ATOM 6864 O O . GLU B 1 426 ? 4.258 -2.01 -9.414 1 94.81 426 GLU B O 1
ATOM 6869 N N . TRP B 1 427 ? 5.41 -2.988 -7.824 1 95.75 427 TRP B N 1
ATOM 6870 C CA . TRP B 1 427 ? 4.777 -2.232 -6.75 1 95.75 427 TRP B CA 1
ATOM 6871 C C . TRP B 1 427 ? 5.074 -0.743 -6.883 1 95.75 427 TRP B C 1
ATOM 6873 O O . TRP B 1 427 ? 4.18 0.091 -6.719 1 95.75 427 TRP B O 1
ATOM 6883 N N . ASP B 1 428 ? 6.305 -0.41 -7.156 1 92.81 428 ASP B N 1
ATOM 6884 C CA . ASP B 1 428 ? 6.711 0.986 -7.277 1 92.81 428 ASP B CA 1
ATOM 6885 C C . ASP B 1 428 ? 5.961 1.681 -8.414 1 92.81 428 ASP B C 1
ATOM 6887 O O . ASP B 1 428 ? 5.547 2.834 -8.273 1 92.81 428 ASP B O 1
ATOM 6891 N N . ALA B 1 429 ? 5.852 0.946 -9.531 1 93.25 429 ALA B N 1
ATOM 6892 C CA . ALA B 1 429 ? 5.121 1.5 -10.672 1 93.25 429 ALA B CA 1
ATOM 6893 C C . ALA B 1 429 ? 3.67 1.79 -10.305 1 93.25 429 ALA B C 1
ATOM 6895 O O . ALA B 1 429 ? 3.098 2.787 -10.75 1 93.25 429 ALA B O 1
ATOM 6896 N N . TYR B 1 430 ? 3.104 0.955 -9.5 1 95.75 430 TYR B N 1
ATOM 6897 C CA . TYR B 1 430 ? 1.708 1.086 -9.094 1 95.75 430 TYR B CA 1
ATOM 6898 C C . TYR B 1 430 ? 1.54 2.205 -8.07 1 95.75 430 TYR B C 1
ATOM 6900 O O . TYR B 1 430 ? 0.661 3.057 -8.219 1 95.75 430 TYR B O 1
ATOM 6908 N N . ARG B 1 431 ? 2.367 2.229 -7.031 1 93.81 431 ARG B N 1
ATOM 6909 C CA . ARG B 1 431 ? 2.139 3.074 -5.863 1 93.81 431 ARG B CA 1
ATOM 6910 C C . ARG B 1 431 ? 2.328 4.547 -6.211 1 93.81 431 ARG B C 1
ATOM 6912 O O . ARG B 1 431 ? 1.854 5.426 -5.488 1 93.81 431 ARG B O 1
ATOM 6919 N N . ILE B 1 432 ? 3.059 4.863 -7.277 1 92.56 432 ILE B N 1
ATOM 6920 C CA . ILE B 1 432 ? 3.361 6.258 -7.594 1 92.56 432 ILE B CA 1
ATOM 6921 C C . ILE B 1 432 ? 2.252 6.84 -8.469 1 92.56 432 ILE B C 1
ATOM 6923 O O . ILE B 1 432 ? 2.238 8.039 -8.742 1 92.56 432 ILE B O 1
ATOM 6927 N N . GLN B 1 433 ? 1.292 5.957 -8.945 1 93.06 433 GLN B N 1
ATOM 6928 C CA . GLN B 1 433 ? 0.194 6.453 -9.766 1 93.06 433 GLN B CA 1
ATOM 6929 C C . GLN B 1 433 ? -0.725 7.367 -8.961 1 93.06 433 GLN B C 1
ATOM 6931 O O . GLN B 1 433 ? -0.855 7.215 -7.75 1 93.06 433 GLN B O 1
ATOM 6936 N N . VAL B 1 434 ? -1.284 8.398 -9.641 1 94.56 434 VAL B N 1
ATOM 6937 C CA . VAL B 1 434 ? -2.357 9.219 -9.086 1 94.56 434 VAL B CA 1
ATOM 6938 C C . VAL B 1 434 ? -3.68 8.867 -9.766 1 94.56 434 VAL B C 1
ATOM 6940 O O . VAL B 1 434 ? -3.891 9.195 -10.938 1 94.56 434 VAL B O 1
ATOM 6943 N N . PHE B 1 435 ? -4.566 8.188 -9.047 1 93.06 435 PHE B N 1
ATOM 6944 C CA . PHE B 1 435 ? -5.805 7.691 -9.633 1 93.06 435 PHE B CA 1
ATOM 6945 C C . PHE B 1 435 ? -6.934 8.695 -9.445 1 93.06 435 PHE B C 1
ATOM 6947 O O . PHE B 1 435 ? -6.879 9.531 -8.547 1 93.06 435 PHE B O 1
ATOM 6954 N N . ASP B 1 436 ? -7.957 8.586 -10.258 1 91.06 436 ASP B N 1
ATOM 6955 C CA . ASP B 1 436 ? -9.109 9.477 -10.164 1 91.06 436 ASP B CA 1
ATOM 6956 C C . ASP B 1 436 ? -9.75 9.398 -8.773 1 91.06 436 ASP B C 1
ATOM 6958 O O . ASP B 1 436 ? -10.273 10.398 -8.273 1 91.06 436 ASP B O 1
ATOM 6962 N N . PHE B 1 437 ? -9.688 8.227 -8.258 1 92.62 437 PHE B N 1
ATOM 6963 C CA . PHE B 1 437 ? -10.188 8.031 -6.898 1 92.62 437 PHE B CA 1
ATOM 6964 C C . PHE B 1 437 ? -9.602 9.07 -5.953 1 92.62 437 PHE B C 1
ATOM 6966 O O . PHE B 1 437 ? -10.32 9.648 -5.137 1 92.62 437 PHE B O 1
ATOM 6973 N N . GLU B 1 438 ? -8.281 9.32 -5.98 1 93.56 438 GLU B N 1
ATOM 6974 C CA . GLU B 1 438 ? -7.598 10.273 -5.117 1 93.56 438 GLU B CA 1
ATOM 6975 C C . GLU B 1 438 ? -8.023 11.703 -5.43 1 93.56 438 GLU B C 1
ATOM 6977 O O . GLU B 1 438 ? -8.188 12.523 -4.523 1 93.56 438 GLU B O 1
ATOM 6982 N N . ARG B 1 439 ? -8.109 12 -6.684 1 90.88 439 ARG B N 1
ATOM 6983 C CA . ARG B 1 439 ? -8.555 13.336 -7.066 1 90.88 439 ARG B CA 1
ATOM 6984 C C . ARG B 1 439 ? -9.953 13.625 -6.543 1 90.88 439 ARG B C 1
ATOM 6986 O O . ARG B 1 439 ? -10.227 14.711 -6.043 1 90.88 439 ARG B O 1
ATOM 6993 N N . ASP B 1 440 ? -10.82 12.609 -6.656 1 89.44 440 ASP B N 1
ATOM 6994 C CA . ASP B 1 440 ? -12.18 12.758 -6.148 1 89.44 440 ASP B CA 1
ATOM 6995 C C . ASP B 1 440 ? -12.18 13.023 -4.645 1 89.44 440 ASP B C 1
ATOM 6997 O O . ASP B 1 440 ? -13.008 13.781 -4.137 1 89.44 440 ASP B O 1
ATOM 7001 N N . GLU B 1 441 ? -11.258 12.445 -4.008 1 90.56 441 GLU B N 1
ATOM 7002 C CA . GLU B 1 441 ? -11.227 12.5 -2.551 1 90.56 441 GLU B CA 1
ATOM 7003 C C . GLU B 1 441 ? -10.523 13.766 -2.062 1 90.56 441 GLU B C 1
ATOM 7005 O O . GLU B 1 441 ? -10.898 14.336 -1.032 1 90.56 441 GLU B O 1
ATOM 7010 N N . TYR B 1 442 ? -9.5 14.242 -2.779 1 92.69 442 TYR B N 1
ATOM 7011 C CA . TYR B 1 442 ? -8.586 15.164 -2.115 1 92.69 442 TYR B CA 1
ATOM 7012 C C . TYR B 1 442 ? -8.5 16.484 -2.877 1 92.69 442 TYR B C 1
ATOM 7014 O O . TYR B 1 442 ? -7.871 17.438 -2.41 1 92.69 442 TYR B O 1
ATOM 7022 N N . LEU B 1 443 ? -9.125 16.625 -4.027 1 91.19 443 LEU B N 1
ATOM 7023 C CA . LEU B 1 443 ? -8.969 17.844 -4.828 1 91.19 443 LEU B CA 1
ATOM 7024 C C . LEU B 1 443 ? -9.508 19.062 -4.082 1 91.19 443 LEU B C 1
ATOM 7026 O O . LEU B 1 443 ? -9.109 20.188 -4.363 1 91.19 443 LEU B O 1
ATOM 7030 N N . ASN B 1 444 ? -10.406 18.781 -3.137 1 85.81 444 ASN B N 1
ATOM 7031 C CA . ASN B 1 444 ? -11.039 19.891 -2.43 1 85.81 444 ASN B CA 1
ATOM 7032 C C . ASN B 1 444 ? -10.297 20.234 -1.141 1 85.81 444 ASN B C 1
ATOM 7034 O O . ASN B 1 444 ? -10.75 21.062 -0.36 1 85.81 444 ASN B O 1
ATOM 7038 N N . VAL B 1 445 ? -9.219 19.562 -0.892 1 89.12 445 VAL B N 1
ATOM 7039 C CA . VAL B 1 445 ? -8.398 19.938 0.26 1 89.12 445 VAL B CA 1
ATOM 7040 C C . VAL B 1 445 ? -7.871 21.359 0.089 1 89.12 445 VAL B C 1
ATOM 7042 O O . VAL B 1 445 ? -7.406 21.719 -0.991 1 89.12 445 VAL B O 1
#

Sequence (890 aa):
MSEKDSKLDQIIKTIEENDIKFLKLELRDIHGLPKSMAVPLKKADDVEDIVNDGLLFDGSSIAGLASINDSDLLAKPDINTFSTIPWRPESKGTSRFICDIYTTDGKPYDGDPRGVLKKSLKLAEKKGYEFNMGPEPEFFIIKKDENGNYMPADEADYFDVEPLDQGTDIRREIVFGLEELGFDVEVSHHEVAEGQHEVDFKYADALKTADAVITFKEAVKAVVHNLGFKATFMPKPFIGINGSGMHCNQSLFKDGKNIFYDPDTENQISQEALYFIGGLLKHAPALSSILSPTVNSYKRLVPGYEAPCYIAYGFKNRSTLLRIPASRGLGTRIECRSADPSCNPYLAFAVLLEAGLDGMNNKIDPGEPTEENLFAYTEEEIVEKGISSLPTSLWEAYHALEEDDVVKNALGEKVFNQFYNIKRAEWDAYRIQVFDFERDEYLNVMSEKDSKLDQIIKTIEENDIKFLKLELRDIHGLPKSMAVPLKKADDVEDIVNDGLLFDGSSIAGLASINDSDLLAKPDINTFSTIPWRPESKGTSRFICDIYTTDGKPYDGDPRGVLKKSLKLAEKKGYEFNMGPEPEFFIIKKDENGNYMPADEADYFDVEPLDQGTDIRREIVFGLEELGFDVEVSHHEVAEGQHEVDFKYADALKTADAVITFKEAVKAVVHNLGFKATFMPKPFIGINGSGMHCNQSLFKDGKNIFYDPDTENQISQEALYFIGGLLKHAPALSSILSPTVNSYKRLVPGYEAPCYIAYGFKNRSTLLRIPASRGLGTRIECRSADPSCNPYLAFAVLLEAGLDGMNNKIDPGEPTEENLFAYTEEEIVEKGISSLPTSLWEAYHALEEDDVVKNALGEKVFNQFYNIKRAEWDAYRIQVFDFERDEYLNV